Protein AF-0000000076581206 (afdb_homodimer)

Structure (mmCIF, N/CA/C/O backbone):
data_AF-0000000076581206-model_v1
#
loop_
_entity.id
_entity.type
_entity.pdbx_description
1 polymer 'Glycosyltransferase 61 catalytic domain-containing protein'
#
loop_
_atom_site.group_PDB
_atom_site.id
_atom_site.type_symbol
_atom_site.label_atom_id
_atom_site.label_alt_id
_atom_site.label_comp_id
_atom_site.label_asym_id
_atom_site.label_entity_id
_atom_site.label_seq_id
_atom_site.pdbx_PDB_ins_code
_atom_site.Cartn_x
_atom_site.Cartn_y
_atom_site.Cartn_z
_atom_site.occupancy
_atom_site.B_iso_or_equiv
_atom_site.auth_seq_id
_atom_site.auth_comp_id
_atom_site.auth_asym_id
_atom_site.auth_atom_id
_atom_site.pdbx_PDB_model_num
ATOM 1 N N . MET A 1 1 ? 14.555 -4.402 -65.938 1 24.5 1 MET A N 1
ATOM 2 C CA . MET A 1 1 ? 15.039 -3.348 -65.062 1 24.5 1 MET A CA 1
ATOM 3 C C . MET A 1 1 ? 14.453 -3.488 -63.625 1 24.5 1 MET A C 1
ATOM 5 O O . MET A 1 1 ? 13.258 -3.271 -63.438 1 24.5 1 MET A O 1
ATOM 9 N N . GLU A 1 2 ? 14.961 -4.395 -62.781 1 21.17 2 GLU A N 1
ATOM 10 C CA . GLU A 1 2 ? 14.555 -5.078 -61.562 1 21.17 2 GLU A CA 1
ATOM 11 C C . GLU A 1 2 ? 14.695 -4.164 -60.344 1 21.17 2 GLU A C 1
ATOM 13 O O . GLU A 1 2 ? 15.789 -3.682 -60.031 1 21.17 2 GLU A O 1
ATOM 18 N N . ALA A 1 3 ? 13.555 -3.438 -60.062 1 27.64 3 ALA A N 1
ATOM 19 C CA . ALA A 1 3 ? 13.398 -2.428 -59 1 27.64 3 ALA A CA 1
ATOM 20 C C . ALA A 1 3 ? 13.727 -3.002 -57.625 1 27.64 3 ALA A C 1
ATOM 22 O O . ALA A 1 3 ? 13.18 -4.039 -57.25 1 27.64 3 ALA A O 1
ATOM 23 N N . ALA A 1 4 ? 14.992 -2.705 -57.094 1 25.06 4 ALA A N 1
ATOM 24 C CA . ALA A 1 4 ? 15.609 -3.092 -55.812 1 25.06 4 ALA A CA 1
ATOM 25 C C . ALA A 1 4 ? 14.688 -2.77 -54.656 1 25.06 4 ALA A C 1
ATOM 27 O O . ALA A 1 4 ? 14.281 -1.621 -54.469 1 25.06 4 ALA A O 1
ATOM 28 N N . VAL A 1 5 ? 13.914 -3.715 -54.156 1 28.17 5 VAL A N 1
ATOM 29 C CA . VAL A 1 5 ? 12.969 -3.736 -53.062 1 28.17 5 VAL A CA 1
ATOM 30 C C . VAL A 1 5 ? 13.688 -3.334 -51.75 1 28.17 5 VAL A C 1
ATOM 32 O O . VAL A 1 5 ? 14.516 -4.09 -51.25 1 28.17 5 VAL A O 1
ATOM 35 N N . GLN A 1 6 ? 14.211 -2.047 -51.625 1 24 6 GLN A N 1
ATOM 36 C CA . GLN A 1 6 ? 14.953 -1.687 -50.406 1 24 6 GLN A CA 1
ATOM 37 C C . GLN A 1 6 ? 14.078 -1.841 -49.188 1 24 6 GLN A C 1
ATOM 39 O O . GLN A 1 6 ? 12.969 -1.304 -49.125 1 24 6 GLN A O 1
ATOM 44 N N . THR A 1 7 ? 14.273 -2.969 -48.406 1 23.14 7 THR A N 1
ATOM 45 C CA . THR A 1 7 ? 13.672 -3.422 -47.156 1 23.14 7 THR A CA 1
ATOM 46 C C . THR A 1 7 ? 13.797 -2.352 -46.094 1 23.14 7 THR A C 1
ATOM 48 O O . THR A 1 7 ? 14.891 -1.868 -45.812 1 23.14 7 THR A O 1
ATOM 51 N N . ALA A 1 8 ? 12.703 -1.593 -45.844 1 26.98 8 ALA A N 1
ATOM 52 C CA . ALA A 1 8 ? 12.547 -0.479 -44.906 1 26.98 8 ALA A CA 1
ATOM 53 C C . ALA A 1 8 ? 12.953 -0.885 -43.5 1 26.98 8 ALA A C 1
ATOM 55 O O . ALA A 1 8 ? 12.477 -1.896 -42.969 1 26.98 8 ALA A O 1
ATOM 56 N N . ALA A 1 9 ? 14.219 -0.476 -43 1 27.11 9 ALA A N 1
ATOM 57 C CA . ALA A 1 9 ? 14.844 -0.487 -41.688 1 27.11 9 ALA A CA 1
ATOM 58 C C . ALA A 1 9 ? 13.844 -0.112 -40.594 1 27.11 9 ALA A C 1
ATOM 60 O O . ALA A 1 9 ? 13.125 0.881 -40.719 1 27.11 9 ALA A O 1
ATOM 61 N N . GLY A 1 10 ? 13.312 -1.091 -39.875 1 26.23 10 GLY A N 1
ATOM 62 C CA . GLY A 1 10 ? 12.312 -1.027 -38.812 1 26.23 10 GLY A CA 1
ATOM 63 C C . GLY A 1 10 ? 12.586 0.072 -37.812 1 26.23 10 GLY A C 1
ATOM 64 O O . GLY A 1 10 ? 13.703 0.574 -37.719 1 26.23 10 GLY A O 1
ATOM 65 N N . PRO A 1 11 ? 11.555 0.882 -37.406 1 27.25 11 PRO A N 1
ATOM 66 C CA . PRO A 1 11 ? 11.641 2.152 -36.688 1 27.25 11 PRO A CA 1
ATOM 67 C C . PRO A 1 11 ? 12.508 2.057 -35.406 1 27.25 11 PRO A C 1
ATOM 69 O O . PRO A 1 11 ? 12.57 1 -34.781 1 27.25 11 PRO A O 1
ATOM 72 N N . ARG A 1 12 ? 13.664 2.779 -35.344 1 27.47 12 ARG A N 1
ATOM 73 C CA . ARG A 1 12 ? 14.578 3.172 -34.281 1 27.47 12 ARG A CA 1
ATOM 74 C C . ARG A 1 12 ? 13.812 3.523 -33 1 27.47 12 ARG A C 1
ATOM 76 O O . ARG A 1 12 ? 12.961 4.414 -33 1 27.47 12 ARG A O 1
ATOM 83 N N . HIS A 1 13 ? 13.555 2.553 -32.188 1 25.59 13 HIS A N 1
ATOM 84 C CA . HIS A 1 13 ? 13.125 2.801 -30.812 1 25.59 13 HIS A CA 1
ATOM 85 C C . HIS A 1 13 ? 13.938 3.92 -30.172 1 25.59 13 HIS A C 1
ATOM 87 O O . HIS A 1 13 ? 15.164 3.818 -30.062 1 25.59 13 HIS A O 1
ATOM 93 N N . ALA A 1 14 ? 13.625 5.156 -30.5 1 27.08 14 ALA A N 1
ATOM 94 C CA . ALA A 1 14 ? 14.289 6.34 -29.969 1 27.08 14 ALA A CA 1
ATOM 95 C C . ALA A 1 14 ? 14.453 6.23 -28.453 1 27.08 14 ALA A C 1
ATOM 97 O O . ALA A 1 14 ? 13.477 6.086 -27.719 1 27.08 14 ALA A O 1
ATOM 98 N N . VAL A 1 15 ? 15.57 5.781 -28.047 1 27.92 15 VAL A N 1
ATOM 99 C CA . VAL A 1 15 ? 16.125 5.871 -26.703 1 27.92 15 VAL A CA 1
ATOM 100 C C . VAL A 1 15 ? 16.047 7.312 -26.219 1 27.92 15 VAL A C 1
ATOM 102 O O . VAL A 1 15 ? 16.812 8.172 -26.672 1 27.92 15 VAL A O 1
ATOM 105 N N . LEU A 1 16 ? 14.852 7.852 -26.109 1 27.06 16 LEU A N 1
ATOM 106 C CA . LEU A 1 16 ? 14.852 9.188 -25.516 1 27.06 16 LEU A CA 1
ATOM 107 C C . LEU A 1 16 ? 15.586 9.188 -24.188 1 27.06 16 LEU A C 1
ATOM 109 O O . LEU A 1 16 ? 15.125 8.594 -23.219 1 27.06 16 LEU A O 1
ATOM 113 N N . HIS A 1 17 ? 16.875 9.352 -24.297 1 28.42 17 HIS A N 1
ATOM 114 C CA . HIS A 1 17 ? 17.812 9.594 -23.203 1 28.42 17 HIS A CA 1
ATOM 115 C C . HIS A 1 17 ? 17.453 10.867 -22.438 1 28.42 17 HIS A C 1
ATOM 117 O O . HIS A 1 17 ? 17.922 11.953 -22.781 1 28.42 17 HIS A O 1
ATOM 123 N N . MET A 1 18 ? 16.25 11.156 -22.188 1 28.58 18 MET A N 1
ATOM 124 C CA . MET A 1 18 ? 16.219 12.398 -21.406 1 28.58 18 MET A CA 1
ATOM 125 C C . MET A 1 18 ? 16.969 12.242 -20.094 1 28.58 18 MET A C 1
ATOM 127 O O . MET A 1 18 ? 16.656 11.359 -19.297 1 28.58 18 MET A O 1
ATOM 131 N N . ALA A 1 19 ? 18.219 12.789 -20.078 1 31.39 19 ALA A N 1
ATOM 132 C CA . ALA A 1 19 ? 19.156 12.852 -18.953 1 31.39 19 ALA A CA 1
ATOM 133 C C . ALA A 1 19 ? 18.516 13.516 -17.734 1 31.39 19 ALA A C 1
ATOM 135 O O . ALA A 1 19 ? 18.328 14.734 -17.719 1 31.39 19 ALA A O 1
ATOM 136 N N . THR A 1 20 ? 17.375 13.078 -17.234 1 36.19 20 THR A N 1
ATOM 137 C CA . THR A 1 20 ? 16.875 13.758 -16.047 1 36.19 20 THR A CA 1
ATOM 138 C C . THR A 1 20 ? 17.797 13.523 -14.852 1 36.19 20 THR A C 1
ATOM 140 O O . THR A 1 20 ? 18.281 12.406 -14.648 1 36.19 20 THR A O 1
ATOM 143 N N . LEU A 1 21 ? 18.484 14.625 -14.398 1 38.38 21 LEU A N 1
ATOM 144 C CA . LEU A 1 21 ? 19.438 14.789 -13.312 1 38.38 21 LEU A CA 1
ATOM 145 C C . LEU A 1 21 ? 18.891 14.211 -12.008 1 38.38 21 LEU A C 1
ATOM 147 O O . LEU A 1 21 ? 17.703 14.391 -11.703 1 38.38 21 LEU A O 1
ATOM 151 N N . PRO A 1 22 ? 19.656 13.25 -11.477 1 49.25 22 PRO A N 1
ATOM 152 C CA . PRO A 1 22 ? 19.312 12.773 -10.133 1 49.25 22 PRO A CA 1
ATOM 153 C C . PRO A 1 22 ? 19.141 13.914 -9.133 1 49.25 22 PRO A C 1
ATOM 155 O O . PRO A 1 22 ? 19.875 14.898 -9.18 1 49.25 22 PRO A O 1
ATOM 158 N N . PHE A 1 23 ? 18.016 14.359 -8.805 1 50 23 PHE A N 1
ATOM 159 C CA . PHE A 1 23 ? 17.859 15.383 -7.777 1 50 23 PHE A CA 1
ATOM 160 C C . PHE A 1 23 ? 17.703 14.75 -6.398 1 50 23 PHE A C 1
ATOM 162 O O . PHE A 1 23 ? 17.047 13.719 -6.254 1 50 23 PHE A O 1
ATOM 169 N N . GLU A 1 24 ? 18.641 15.078 -5.637 1 62.66 24 GLU A N 1
ATOM 170 C CA . GLU A 1 24 ? 18.516 14.766 -4.215 1 62.66 24 GLU A CA 1
ATOM 171 C C . GLU A 1 24 ? 17.922 15.945 -3.441 1 62.66 24 GLU A C 1
ATOM 173 O O . GLU A 1 24 ? 18.281 17.094 -3.695 1 62.66 24 GLU A O 1
ATOM 178 N N . LEU A 1 25 ? 16.891 15.688 -2.648 1 67.38 25 LEU A N 1
ATOM 179 C CA . LEU A 1 25 ? 16.375 16.719 -1.744 1 67.38 25 LEU A CA 1
ATOM 180 C C . LEU A 1 25 ? 17.516 17.344 -0.95 1 67.38 25 LEU A C 1
ATOM 182 O O . LEU A 1 25 ? 18.562 16.719 -0.744 1 67.38 25 LEU A O 1
ATOM 186 N N . PRO A 1 26 ? 17.25 18.672 -0.679 1 65.69 26 PRO A N 1
ATOM 187 C CA . PRO A 1 26 ? 18.266 19.312 0.15 1 65.69 26 PRO A CA 1
ATOM 188 C C . PRO A 1 26 ? 18.641 18.484 1.383 1 65.69 26 PRO A C 1
ATOM 190 O O . PRO A 1 26 ? 17.844 17.672 1.846 1 65.69 26 PRO A O 1
ATOM 193 N N . ALA A 1 27 ? 19.812 18.688 1.776 1 69.56 27 ALA A N 1
ATOM 194 C CA . ALA A 1 27 ? 20.375 17.938 2.893 1 69.56 27 ALA A CA 1
ATOM 195 C C . ALA A 1 27 ? 19.531 18.078 4.145 1 69.56 27 ALA A C 1
ATOM 197 O O . ALA A 1 27 ? 18.828 19.078 4.316 1 69.56 27 ALA A O 1
ATOM 198 N N . ALA A 1 28 ? 19.609 17.094 4.961 1 73.94 28 ALA A N 1
ATOM 199 C CA . ALA A 1 28 ? 18.922 17.109 6.254 1 73.94 28 ALA A CA 1
ATOM 200 C C . ALA A 1 28 ? 19.359 18.297 7.098 1 73.94 28 ALA A C 1
ATOM 202 O O . ALA A 1 28 ? 20.516 18.719 7.039 1 73.94 28 ALA A O 1
ATOM 203 N N . GLN A 1 29 ? 18.438 18.906 7.836 1 76.5 29 GLN A N 1
ATOM 204 C CA . GLN A 1 29 ? 18.656 20.078 8.672 1 76.5 29 GLN A CA 1
ATOM 205 C C . GLN A 1 29 ? 18.672 19.719 10.148 1 76.5 29 GLN A C 1
ATOM 207 O O . GLN A 1 29 ? 18.75 20.594 11.016 1 76.5 29 GLN A O 1
ATOM 212 N N . GLY A 1 30 ? 18.562 18.453 10.422 1 81.81 30 GLY A N 1
ATOM 213 C CA . GLY A 1 30 ? 18.578 18 11.805 1 81.81 30 GLY A CA 1
ATOM 214 C C . GLY A 1 30 ? 17.234 18.156 12.484 1 81.81 30 GLY A C 1
ATOM 215 O O . GLY A 1 30 ? 17.156 18.266 13.711 1 81.81 30 GLY A O 1
ATOM 216 N N . VAL A 1 31 ? 16.234 18.266 11.695 1 89.81 31 VAL A N 1
ATOM 217 C CA . VAL A 1 31 ? 14.891 18.391 12.242 1 89.81 31 VAL A CA 1
ATOM 218 C C . VAL A 1 31 ? 14.141 17.062 12.102 1 89.81 31 VAL A C 1
ATOM 220 O O . VAL A 1 31 ? 14.617 16.141 11.422 1 89.81 31 VAL A O 1
ATOM 223 N N . GLN A 1 32 ? 13.031 16.953 12.781 1 91.06 32 GLN A N 1
ATOM 224 C CA . GLN A 1 32 ? 12.305 15.703 12.891 1 91.06 32 GLN A CA 1
ATOM 225 C C . GLN A 1 32 ? 11.844 15.203 11.523 1 91.06 32 GLN A C 1
ATOM 227 O O . GLN A 1 32 ? 11.828 14 11.273 1 91.06 32 GLN A O 1
ATOM 232 N N . SER A 1 33 ? 11.469 16.141 10.641 1 93.81 33 SER A N 1
ATOM 233 C CA . SER A 1 33 ? 10.922 15.75 9.344 1 93.81 33 SER A CA 1
ATOM 234 C C . SER A 1 33 ? 11.969 15.031 8.492 1 93.81 33 SER A C 1
ATOM 236 O O . SER A 1 33 ? 11.625 14.336 7.535 1 93.81 33 SER A O 1
ATOM 238 N N . ASP A 1 34 ? 13.25 15.172 8.805 1 90.75 34 ASP A N 1
ATOM 239 C CA . ASP A 1 34 ? 14.328 14.562 8.031 1 90.75 34 ASP A CA 1
ATOM 240 C C . ASP A 1 34 ? 14.211 13.039 8.031 1 90.75 34 ASP A C 1
ATOM 242 O O . ASP A 1 34 ? 14.578 12.383 7.062 1 90.75 34 ASP A O 1
ATOM 246 N N . ALA A 1 35 ? 13.648 12.523 9.086 1 89.12 35 ALA A N 1
ATOM 247 C CA . ALA A 1 35 ? 13.516 11.07 9.203 1 89.12 35 ALA A CA 1
ATOM 248 C C . ALA A 1 35 ? 12.445 10.539 8.25 1 89.12 35 ALA A C 1
ATOM 250 O O . ALA A 1 35 ? 12.359 9.336 8.016 1 89.12 35 ALA A O 1
ATOM 251 N N . TRP A 1 36 ? 11.656 11.453 7.664 1 92.69 36 TRP A N 1
ATOM 252 C CA . TRP A 1 36 ? 10.5 11.047 6.879 1 92.69 36 TRP A CA 1
ATOM 253 C C . TRP A 1 36 ? 10.633 11.5 5.43 1 92.69 36 TRP A C 1
ATOM 255 O O . TRP A 1 36 ? 9.656 11.484 4.672 1 92.69 36 TRP A O 1
ATOM 265 N N . ARG A 1 37 ? 11.789 11.938 5.023 1 91.31 37 ARG A N 1
ATOM 266 C CA . ARG A 1 37 ? 12.008 12.445 3.674 1 91.31 37 ARG A CA 1
ATOM 267 C C . ARG A 1 37 ? 11.656 11.398 2.627 1 91.31 37 ARG A C 1
ATOM 269 O O . ARG A 1 37 ? 12.008 10.219 2.775 1 91.31 37 ARG A O 1
ATOM 276 N N . PRO A 1 38 ? 10.891 11.789 1.585 1 90.38 38 PRO A N 1
ATOM 277 C CA . PRO A 1 38 ? 10.617 10.844 0.5 1 90.38 38 PRO A CA 1
ATOM 278 C C . PRO A 1 38 ? 11.828 10.609 -0.401 1 90.38 38 PRO A C 1
ATOM 280 O O . PRO A 1 38 ? 12.734 11.445 -0.445 1 90.38 38 PRO A O 1
ATOM 283 N N . HIS A 1 39 ? 11.883 9.484 -1.023 1 85.19 39 HIS A N 1
ATOM 284 C CA . HIS A 1 39 ? 12.797 9.242 -2.131 1 85.19 39 HIS A CA 1
ATOM 285 C C . HIS A 1 39 ? 12.273 9.852 -3.426 1 85.19 39 HIS A C 1
ATOM 287 O O . HIS A 1 39 ? 11.117 9.625 -3.799 1 85.19 39 HIS A O 1
ATOM 293 N N . VAL A 1 40 ? 13.094 10.641 -4.055 1 88.06 40 VAL A N 1
ATOM 294 C CA . VAL A 1 40 ? 12.648 11.352 -5.25 1 88.06 40 VAL A CA 1
ATOM 295 C C . VAL A 1 40 ? 13.289 10.734 -6.488 1 88.06 40 VAL A C 1
ATOM 297 O O . VAL A 1 40 ? 14.516 10.648 -6.582 1 88.06 40 VAL A O 1
ATOM 300 N N . PHE A 1 41 ? 12.445 10.273 -7.402 1 85.38 41 PHE A N 1
ATOM 301 C CA . PHE A 1 41 ? 12.883 9.82 -8.719 1 85.38 41 PHE A CA 1
ATOM 302 C C . PHE A 1 41 ? 12.633 10.891 -9.773 1 85.38 41 PHE A C 1
ATOM 304 O O . PHE A 1 41 ? 11.5 11.336 -9.953 1 85.38 41 PHE A O 1
ATOM 311 N N . SER A 1 42 ? 13.664 11.305 -10.453 1 88.81 42 SER A N 1
ATOM 312 C CA . SER A 1 42 ? 13.516 12.336 -11.477 1 88.81 42 SER A CA 1
ATOM 313 C C . SER A 1 42 ? 13.922 11.82 -12.852 1 88.81 42 SER A C 1
ATOM 315 O O . SER A 1 42 ? 13.906 12.562 -13.828 1 88.81 42 SER A O 1
ATOM 317 N N . LYS A 1 43 ? 14.312 10.555 -12.906 1 86.19 43 LYS A N 1
ATOM 318 C CA . LYS A 1 43 ? 14.648 9.883 -14.156 1 86.19 43 LYS A CA 1
ATOM 319 C C . LYS A 1 43 ? 13.906 8.555 -14.281 1 86.19 43 LYS A C 1
ATOM 321 O O . LYS A 1 43 ? 13.75 7.828 -13.297 1 86.19 43 LYS A O 1
ATOM 326 N N . CYS A 1 44 ? 13.469 8.352 -15.539 1 83.62 44 CYS A N 1
ATOM 327 C CA . CYS A 1 44 ? 12.828 7.078 -15.812 1 83.62 44 CYS A CA 1
ATOM 328 C C . CYS A 1 44 ? 13.859 5.996 -16.109 1 83.62 44 CYS A C 1
ATOM 330 O O . CYS A 1 44 ? 14.711 6.16 -16.984 1 83.62 44 CYS A O 1
ATOM 332 N N . VAL A 1 45 ? 13.898 5.012 -15.32 1 73.81 45 VAL A N 1
ATOM 333 C CA . VAL A 1 45 ? 14.844 3.922 -15.539 1 73.81 45 VAL A CA 1
ATOM 334 C C . VAL A 1 45 ? 14.078 2.629 -15.82 1 73.81 45 VAL A C 1
ATOM 336 O O . VAL A 1 45 ? 12.867 2.549 -15.594 1 73.81 45 VAL A O 1
ATOM 339 N N . ALA A 1 46 ? 14.766 1.704 -16.406 1 66.5 46 ALA A N 1
ATOM 340 C CA . ALA A 1 46 ? 14.156 0.43 -16.781 1 66.5 46 ALA A CA 1
ATOM 341 C C . ALA A 1 46 ? 13.531 -0.25 -15.562 1 66.5 46 ALA A C 1
ATOM 343 O O . ALA A 1 46 ? 14.125 -0.266 -14.477 1 66.5 46 ALA A O 1
ATOM 344 N N . GLY A 1 47 ? 12.305 -0.705 -15.711 1 65.25 47 GLY A N 1
ATOM 345 C CA . GLY A 1 47 ? 11.625 -1.423 -14.648 1 65.25 47 GLY A CA 1
ATOM 346 C C . GLY A 1 47 ? 10.719 -0.537 -13.812 1 65.25 47 GLY A C 1
ATOM 347 O O . GLY A 1 47 ? 9.906 -1.032 -13.031 1 65.25 47 GLY A O 1
ATOM 348 N N . MET A 1 48 ? 10.93 0.759 -14.039 1 75.94 48 MET A N 1
ATOM 349 C CA . MET A 1 48 ? 10.086 1.686 -13.289 1 75.94 48 MET A CA 1
ATOM 350 C C . MET A 1 48 ? 8.656 1.668 -13.805 1 75.94 48 MET A C 1
ATOM 352 O O . MET A 1 48 ? 8.422 1.467 -15 1 75.94 48 MET A O 1
ATOM 356 N N . THR A 1 49 ? 7.809 1.83 -12.891 1 78.44 49 THR A N 1
ATOM 357 C CA . THR A 1 49 ? 6.391 1.883 -13.227 1 78.44 49 THR A CA 1
ATOM 358 C C . THR A 1 49 ? 6.125 2.975 -14.258 1 78.44 49 THR A C 1
ATOM 360 O O . THR A 1 49 ? 6.613 4.098 -14.125 1 78.44 49 THR A O 1
ATOM 363 N N . GLN A 1 50 ? 5.383 2.67 -15.258 1 78.38 50 GLN A N 1
ATOM 364 C CA . GLN A 1 50 ? 5.094 3.6 -16.344 1 78.38 50 GLN A CA 1
ATOM 365 C C . GLN A 1 50 ? 4.277 4.789 -15.844 1 78.38 50 GLN A C 1
ATOM 367 O O . GLN A 1 50 ? 4.316 5.867 -16.438 1 78.38 50 GLN A O 1
ATOM 372 N N . GLY A 1 51 ? 3.631 4.688 -14.75 1 85.38 51 GLY A N 1
ATOM 373 C CA . GLY A 1 51 ? 2.805 5.75 -14.203 1 85.38 51 GLY A CA 1
ATOM 374 C C . GLY A 1 51 ? 3.592 6.766 -13.391 1 85.38 51 GLY A C 1
ATOM 375 O O . GLY A 1 51 ? 3.066 7.816 -13.023 1 85.38 51 GLY A O 1
ATOM 376 N N . TYR A 1 52 ? 4.902 6.465 -13.203 1 90.81 52 TYR A N 1
ATOM 377 C CA . TYR A 1 52 ? 5.734 7.422 -12.484 1 90.81 52 TYR A CA 1
ATOM 378 C C . TYR A 1 52 ? 5.953 8.688 -13.305 1 90.81 52 TYR A C 1
ATOM 380 O O . TYR A 1 52 ? 6.117 8.617 -14.523 1 90.81 52 TYR A O 1
ATOM 388 N N . ALA A 1 53 ? 6.051 9.789 -12.664 1 93.56 53 ALA A N 1
ATOM 389 C CA . ALA A 1 53 ? 6.086 11.102 -13.305 1 93.56 53 ALA A CA 1
ATOM 390 C C . ALA A 1 53 ? 7.238 11.188 -14.305 1 93.56 53 ALA A C 1
ATOM 392 O O . ALA A 1 53 ? 7.066 11.695 -15.414 1 93.56 53 ALA A O 1
ATOM 393 N N . PRO A 1 54 ? 8.469 10.695 -13.961 1 92.19 54 PRO A N 1
ATOM 394 C CA . PRO A 1 54 ? 9.57 10.82 -14.922 1 92.19 54 PRO A CA 1
ATOM 395 C C . PRO A 1 54 ? 9.391 9.93 -16.156 1 92.19 54 PRO A C 1
ATOM 397 O O . PRO A 1 54 ? 10.086 10.109 -17.156 1 92.19 54 PRO A O 1
ATOM 400 N N . CYS A 1 55 ? 8.539 8.953 -16.047 1 89.88 55 CYS A N 1
ATOM 401 C CA . CYS A 1 55 ? 8.383 7.996 -17.141 1 89.88 55 CYS A CA 1
ATOM 402 C C . CYS A 1 55 ? 7.273 8.438 -18.094 1 89.88 55 CYS A C 1
ATOM 404 O O . CYS A 1 55 ? 7.016 7.773 -19.094 1 89.88 55 CYS A O 1
ATOM 406 N N . LEU A 1 56 ? 6.566 9.539 -17.75 1 91.5 56 LEU A N 1
ATOM 407 C CA . LEU A 1 56 ? 5.551 10.086 -18.641 1 91.5 56 LEU A CA 1
ATOM 408 C C . LEU A 1 56 ? 6.195 10.805 -19.812 1 91.5 56 LEU A C 1
ATOM 410 O O . LEU A 1 56 ? 7.207 11.492 -19.656 1 91.5 56 LEU A O 1
ATOM 414 N N . ASN A 1 57 ? 5.594 10.539 -21 1 88.06 57 ASN A N 1
ATOM 415 C CA . ASN A 1 57 ? 6.215 11.047 -22.219 1 88.06 57 ASN A CA 1
ATOM 416 C C . ASN A 1 57 ? 5.434 12.227 -22.797 1 88.06 57 ASN A C 1
ATOM 418 O O . ASN A 1 57 ? 4.742 12.078 -23.797 1 88.06 57 ASN A O 1
ATOM 422 N N . TYR A 1 58 ? 5.578 13.383 -22.156 1 92.62 58 TYR A N 1
ATOM 423 C CA . TYR A 1 58 ? 5.027 14.625 -22.672 1 92.62 58 TYR A CA 1
ATOM 424 C C . TYR A 1 58 ? 6.125 15.5 -23.266 1 92.62 58 TYR A C 1
ATOM 426 O O . TYR A 1 58 ? 7.203 15.641 -22.688 1 92.62 58 TYR A O 1
ATOM 434 N N . SER A 1 59 ? 5.871 16.078 -24.422 1 92.5 59 SER A N 1
ATOM 435 C CA . SER A 1 59 ? 6.887 16.844 -25.156 1 92.5 59 SER A CA 1
ATOM 436 C C . SER A 1 59 ? 7.289 18.094 -24.391 1 92.5 59 SER A C 1
ATOM 438 O O . SER A 1 59 ? 8.414 18.578 -24.531 1 92.5 59 SER A O 1
ATOM 440 N N . ASN A 1 60 ? 6.418 18.656 -23.578 1 95.81 60 ASN A N 1
ATOM 441 C CA . ASN A 1 60 ? 6.73 19.906 -22.906 1 95.81 60 ASN A CA 1
ATOM 442 C C . ASN A 1 60 ? 7 19.703 -21.422 1 95.81 60 ASN A C 1
ATOM 444 O O . ASN A 1 60 ? 6.949 20.641 -20.625 1 95.81 60 ASN A O 1
ATOM 448 N N . LEU A 1 61 ? 7.129 18.438 -21.031 1 95.81 61 LEU A N 1
ATOM 449 C CA . LEU A 1 61 ? 7.477 18.141 -19.641 1 95.81 61 LEU A CA 1
ATOM 450 C C . LEU A 1 61 ? 8.953 18.406 -19.391 1 95.81 61 LEU A C 1
ATOM 452 O O . LEU A 1 61 ? 9.812 17.641 -19.844 1 95.81 61 LEU A O 1
ATOM 456 N N . LEU A 1 62 ? 9.25 19.5 -18.672 1 94.69 62 LEU A N 1
ATOM 457 C CA . LEU A 1 62 ? 10.625 19.844 -18.344 1 94.69 62 LEU A CA 1
ATOM 458 C C . LEU A 1 62 ? 11.172 18.938 -17.25 1 94.69 62 LEU A C 1
ATOM 460 O O . LEU A 1 62 ? 12.359 18.594 -17.266 1 94.69 62 LEU A O 1
ATOM 464 N N . ARG A 1 63 ? 10.266 18.672 -16.297 1 93.75 63 ARG A N 1
ATOM 465 C CA . ARG A 1 63 ? 10.672 17.844 -15.164 1 93.75 63 ARG A CA 1
ATOM 466 C C . ARG A 1 63 ? 9.477 17.109 -14.57 1 93.75 63 ARG A C 1
ATOM 468 O O . ARG A 1 63 ? 8.422 17.703 -14.336 1 93.75 63 ARG A O 1
ATOM 475 N N . GLY A 1 64 ? 9.602 15.844 -14.477 1 95 64 GLY A N 1
ATOM 476 C CA . GLY A 1 64 ? 8.688 15 -13.727 1 95 64 GLY A CA 1
ATOM 477 C C . GLY A 1 64 ? 9.359 14.266 -12.578 1 95 64 GLY A C 1
ATOM 478 O O . GLY A 1 64 ? 10.375 13.602 -12.773 1 95 64 GLY A O 1
ATOM 479 N N . GLU A 1 65 ? 8.852 14.508 -11.312 1 93.88 65 GLU A N 1
ATOM 480 C CA . GLU A 1 65 ? 9.406 13.852 -10.133 1 93.88 65 GLU A CA 1
ATOM 481 C C . GLU A 1 65 ? 8.383 12.945 -9.469 1 93.88 65 GLU A C 1
ATOM 483 O O . GLU A 1 65 ? 7.23 13.344 -9.266 1 93.88 65 GLU A O 1
ATOM 488 N N . GLU A 1 66 ? 8.836 11.703 -9.281 1 92.44 66 GLU A N 1
ATOM 489 C CA . GLU A 1 66 ? 8.055 10.797 -8.438 1 92.44 66 GLU A CA 1
ATOM 490 C C . GLU A 1 66 ? 8.594 10.773 -7.008 1 92.44 66 GLU A C 1
ATOM 492 O O . GLU A 1 66 ? 9.773 10.492 -6.789 1 92.44 66 GLU A O 1
ATOM 497 N N . LEU A 1 67 ? 7.762 11.18 -6.074 1 91.88 67 LEU A N 1
ATOM 498 C CA . LEU A 1 67 ? 8.141 11.141 -4.668 1 91.88 67 LEU A CA 1
ATOM 499 C C . LEU A 1 67 ? 7.531 9.922 -3.977 1 91.88 67 LEU A C 1
ATOM 501 O O . LEU A 1 67 ? 6.305 9.797 -3.906 1 91.88 67 LEU A O 1
ATOM 505 N N . VAL A 1 68 ? 8.344 9.047 -3.51 1 89.88 68 VAL A N 1
ATOM 506 C CA . VAL A 1 68 ? 7.902 7.879 -2.758 1 89.88 68 VAL A CA 1
ATOM 507 C C . VAL A 1 68 ? 8.062 8.133 -1.261 1 89.88 68 VAL A C 1
ATOM 509 O O . VAL A 1 68 ? 9.18 8.164 -0.746 1 89.88 68 VAL A O 1
ATOM 512 N N . TYR A 1 69 ? 6.957 8.273 -0.608 1 91.88 69 TYR A N 1
ATOM 513 C CA . TYR A 1 69 ? 6.965 8.609 0.812 1 91.88 69 TYR A CA 1
ATOM 514 C C . TYR A 1 69 ? 7.086 7.348 1.663 1 91.88 69 TYR A C 1
ATOM 516 O O . TYR A 1 69 ? 6.457 6.328 1.369 1 91.88 69 TYR A O 1
ATOM 524 N N . PRO A 1 70 ? 7.934 7.41 2.693 1 91.75 70 PRO A N 1
ATOM 525 C CA . PRO A 1 70 ? 8.031 6.246 3.578 1 91.75 70 PRO A CA 1
ATOM 526 C C . PRO A 1 70 ? 6.703 5.895 4.238 1 91.75 70 PRO A C 1
ATOM 528 O O . PRO A 1 70 ? 5.934 6.789 4.602 1 91.75 70 PRO A O 1
ATOM 531 N N . ASP A 1 71 ? 6.461 4.582 4.406 1 92.5 71 ASP A N 1
ATOM 532 C CA . ASP A 1 71 ? 5.27 4.09 5.094 1 92.5 71 ASP A CA 1
ATOM 533 C C . ASP A 1 71 ? 5.328 4.406 6.586 1 92.5 71 ASP A C 1
ATOM 535 O O . ASP A 1 71 ? 6.414 4.469 7.172 1 92.5 71 ASP A O 1
ATOM 539 N N . PHE A 1 72 ? 4.191 4.621 7.172 1 94.31 72 PHE A N 1
ATOM 540 C CA . PHE A 1 72 ? 4.141 4.898 8.602 1 94.31 72 PHE A CA 1
ATOM 541 C C . PHE A 1 72 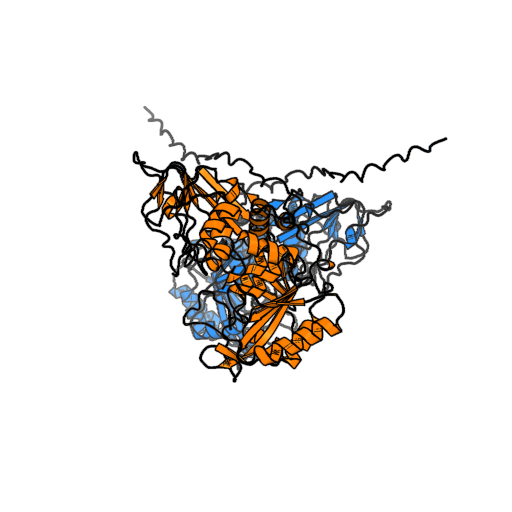? 2.832 4.398 9.203 1 94.31 72 PHE A C 1
ATOM 543 O O . PHE A 1 72 ? 1.928 3.982 8.477 1 94.31 72 PHE A O 1
ATOM 550 N N . ARG A 1 73 ? 2.811 4.312 10.43 1 94.88 73 ARG A N 1
ATOM 551 C CA . ARG A 1 73 ? 1.587 4.027 11.172 1 94.88 73 ARG A CA 1
ATOM 552 C C . ARG A 1 73 ? 1.409 5 12.328 1 94.88 73 ARG A C 1
ATOM 554 O O . ARG A 1 73 ? 2.391 5.5 12.891 1 94.88 73 ARG A O 1
ATOM 561 N N . ILE A 1 74 ? 0.227 5.316 12.609 1 95.75 74 ILE A N 1
ATOM 562 C CA . ILE A 1 74 ? -0.073 6.145 13.773 1 95.75 74 ILE A CA 1
ATOM 563 C C . ILE A 1 74 ? -0.929 5.355 14.758 1 95.75 74 ILE A C 1
ATOM 565 O O . ILE A 1 74 ? -1.746 4.523 14.359 1 95.75 74 ILE A O 1
ATOM 569 N N . ARG A 1 75 ? -0.714 5.598 16 1 96.44 75 ARG A N 1
ATOM 570 C CA . ARG A 1 75 ? -1.472 4.922 17.047 1 96.44 75 ARG A CA 1
ATOM 571 C C . ARG A 1 75 ? -2.916 5.414 17.078 1 96.44 75 ARG A C 1
ATOM 573 O O . ARG A 1 75 ? -3.174 6.609 16.938 1 96.44 75 ARG A O 1
ATOM 580 N N . MET A 1 76 ? -3.797 4.441 17.266 1 94.62 76 MET A N 1
ATOM 581 C CA . MET A 1 76 ? -5.191 4.812 17.5 1 94.62 76 MET A CA 1
ATOM 582 C C . MET A 1 76 ? -5.324 5.684 18.734 1 94.62 76 MET A C 1
ATOM 584 O O . MET A 1 76 ? -4.516 5.582 19.656 1 94.62 76 MET A O 1
ATOM 588 N N . PRO A 1 77 ? -6.27 6.543 18.781 1 95.56 77 PRO A N 1
ATOM 589 C CA . PRO A 1 77 ? -6.414 7.477 19.891 1 95.56 77 PRO A CA 1
ATOM 590 C C . PRO A 1 77 ? -6.453 6.77 21.25 1 95.56 77 PRO A C 1
ATOM 592 O O . PRO A 1 77 ? -6.941 5.641 21.344 1 95.56 77 PRO A O 1
ATOM 595 N N . LEU A 1 78 ? -5.941 7.414 22.234 1 96.56 78 LEU A N 1
ATOM 596 C CA . LEU A 1 78 ? -6.043 6.965 23.625 1 96.56 78 LEU A CA 1
ATOM 597 C C . LEU A 1 78 ? -7.367 7.398 24.234 1 96.56 78 LEU A C 1
ATOM 599 O O . LEU A 1 78 ? -7.965 8.383 23.797 1 96.56 78 LEU A O 1
ATOM 603 N N . ALA A 1 79 ? -7.812 6.645 25.234 1 96.19 79 ALA A N 1
ATOM 604 C CA . ALA A 1 79 ? -9.109 6.934 25.844 1 96.19 79 ALA A CA 1
ATOM 605 C C . ALA A 1 79 ? -9.047 6.777 27.359 1 96.19 79 ALA A C 1
ATOM 607 O O . ALA A 1 79 ? -8.164 6.098 27.875 1 96.19 79 ALA A O 1
ATOM 608 N N . VAL A 1 80 ? -9.969 7.48 27.984 1 95.5 80 VAL A N 1
ATOM 609 C CA . VAL A 1 80 ? -10.023 7.457 29.453 1 95.5 80 VAL A CA 1
ATOM 610 C C . VAL A 1 80 ? -10.461 6.074 29.922 1 95.5 80 VAL A C 1
ATOM 612 O O . VAL A 1 80 ? -10.023 5.602 30.969 1 95.5 80 VAL A O 1
ATOM 615 N N . ASN A 1 81 ? -11.328 5.422 29.172 1 95.12 81 ASN A N 1
ATOM 616 C CA . ASN A 1 81 ? -11.797 4.078 29.484 1 95.12 81 ASN A CA 1
ATOM 617 C C . ASN A 1 81 ? -12.297 3.35 28.234 1 95.12 81 ASN A C 1
ATOM 619 O O . ASN A 1 81 ? -12.305 3.916 27.141 1 95.12 81 ASN A O 1
ATOM 623 N N . ALA A 1 82 ? -12.711 2.123 28.422 1 94.44 82 ALA A N 1
ATOM 624 C CA . ALA A 1 82 ? -13.078 1.252 27.312 1 94.44 82 ALA A CA 1
ATOM 625 C C . ALA A 1 82 ? -14.367 1.73 26.641 1 94.44 82 ALA A C 1
ATOM 627 O O . ALA A 1 82 ? -14.508 1.621 25.406 1 94.44 82 ALA A O 1
ATOM 628 N N . GLU A 1 83 ? -15.25 2.207 27.375 1 93.5 83 GLU A N 1
ATOM 629 C CA . GLU A 1 83 ? -16.531 2.656 26.828 1 93.5 83 GLU A CA 1
ATOM 630 C C . GLU A 1 83 ? -16.328 3.807 25.844 1 93.5 83 GLU A C 1
ATOM 632 O O . GLU A 1 83 ? -16.891 3.801 24.75 1 93.5 83 GLU A O 1
ATOM 637 N N . HIS A 1 84 ? -15.57 4.84 26.203 1 93.12 84 HIS A N 1
ATOM 638 C CA . HIS A 1 84 ? -15.266 5.961 25.312 1 93.12 84 HIS A CA 1
ATOM 639 C C . HIS A 1 84 ? -14.57 5.48 24.047 1 93.12 84 HIS A C 1
ATOM 641 O O . HIS A 1 84 ? -14.914 5.918 22.938 1 93.12 84 HIS A O 1
ATOM 647 N N . ASN A 1 85 ? -13.688 4.574 24.25 1 93.44 85 ASN A N 1
ATOM 648 C CA . ASN A 1 85 ? -12.93 4.047 23.125 1 93.44 85 ASN A CA 1
ATOM 649 C C . ASN A 1 85 ? -13.828 3.309 22.141 1 93.44 85 ASN A C 1
ATOM 651 O O . ASN A 1 85 ? -13.781 3.566 20.938 1 93.44 85 ASN A O 1
ATOM 655 N N . THR A 1 86 ? -14.633 2.447 22.625 1 92.69 86 THR A N 1
ATOM 656 C CA . THR A 1 86 ? -15.516 1.644 21.797 1 92.69 86 THR A CA 1
ATOM 657 C C . THR A 1 86 ? -16.484 2.533 21.031 1 92.69 86 THR A C 1
ATOM 659 O O . THR A 1 86 ? -16.703 2.338 19.828 1 92.69 86 THR A O 1
ATOM 662 N N . THR A 1 87 ? -17.031 3.498 21.672 1 92.12 87 THR A N 1
ATOM 663 C CA . THR A 1 87 ? -17.984 4.402 21.062 1 92.12 87 THR A CA 1
ATOM 664 C C . THR A 1 87 ? -17.344 5.176 19.906 1 92.12 87 THR A C 1
ATOM 666 O O . THR A 1 87 ? -17.859 5.188 18.797 1 92.12 87 THR A O 1
ATOM 669 N N . LEU A 1 88 ? -16.234 5.711 20.203 1 91.5 88 LEU A N 1
ATOM 670 C CA . LEU A 1 88 ? -15.625 6.594 19.219 1 91.5 88 LEU A CA 1
ATOM 671 C C . LEU A 1 88 ? -15 5.793 18.078 1 91.5 88 LEU A C 1
ATOM 673 O O . LEU A 1 88 ? -14.961 6.25 16.938 1 91.5 88 LEU A O 1
ATOM 677 N N . TYR A 1 89 ? -14.57 4.559 18.344 1 90.31 89 TYR A N 1
ATOM 678 C CA . TYR A 1 89 ? -14.008 3.688 17.328 1 90.31 89 TYR A CA 1
ATOM 679 C C . TYR A 1 89 ? -15.055 3.355 16.266 1 90.31 89 TYR A C 1
ATOM 681 O O . TYR A 1 89 ? -14.719 3.156 15.094 1 90.31 89 TYR A O 1
ATOM 689 N N . SER A 1 90 ? -16.25 3.352 16.688 1 90.12 90 SER A N 1
ATOM 690 C CA . SER A 1 90 ? -17.328 3.014 15.758 1 90.12 90 SER A CA 1
ATOM 691 C C . SER A 1 90 ? -17.516 4.109 14.719 1 90.12 90 SER A C 1
ATOM 693 O O . SER A 1 90 ? -18.156 3.885 13.688 1 90.12 90 SER A O 1
ATOM 695 N N . PHE A 1 91 ? -16.984 5.293 14.969 1 90.5 91 PHE A N 1
ATOM 696 C CA . PHE A 1 91 ? -17.172 6.418 14.062 1 90.5 91 PHE A CA 1
ATOM 697 C C . PHE A 1 91 ? -15.977 6.578 13.133 1 90.5 91 PHE A C 1
ATOM 699 O O . PHE A 1 91 ? -16 7.402 12.219 1 90.5 91 PHE A O 1
ATOM 706 N N . ILE A 1 92 ? -14.961 5.77 13.375 1 85.44 92 ILE A N 1
ATOM 707 C CA . ILE A 1 92 ? -13.773 5.879 12.523 1 85.44 92 ILE A CA 1
ATOM 708 C C . ILE A 1 92 ? -14.094 5.367 11.125 1 85.44 92 ILE A C 1
ATOM 710 O O . ILE A 1 92 ? -14.656 4.277 10.969 1 85.44 92 ILE A O 1
ATOM 714 N N . LYS A 1 93 ? -13.898 6.125 10.102 1 74 93 LYS A N 1
ATOM 715 C CA . LYS A 1 93 ? -14.008 5.762 8.695 1 74 93 LYS A CA 1
ATOM 716 C C . LYS A 1 93 ? -12.633 5.492 8.094 1 74 93 LYS A C 1
ATOM 718 O O . LYS A 1 93 ? -11.969 6.41 7.605 1 74 93 LYS A O 1
ATOM 723 N N . PRO A 1 94 ? -12.227 4.219 8.18 1 67.69 94 PRO A N 1
ATOM 724 C CA . PRO A 1 94 ? -10.82 4.039 7.832 1 67.69 94 PRO A CA 1
ATOM 725 C C . PRO A 1 94 ? -10.578 4.023 6.324 1 67.69 94 PRO A C 1
ATOM 727 O O . PRO A 1 94 ? -11.312 3.357 5.586 1 67.69 94 PRO A O 1
ATOM 730 N N . ARG A 1 95 ? -9.766 4.938 5.812 1 72.69 95 ARG A N 1
ATOM 731 C CA . ARG A 1 95 ? -9.18 4.879 4.477 1 72.69 95 ARG A CA 1
ATOM 732 C C . ARG A 1 95 ? -7.805 4.227 4.512 1 72.69 95 ARG A C 1
ATOM 734 O O . ARG A 1 95 ? -7.113 4.172 3.494 1 72.69 95 ARG A O 1
ATOM 741 N N . PHE A 1 96 ? -7.465 3.869 5.707 1 80.19 96 PHE A N 1
ATOM 742 C CA . PHE A 1 96 ? -6.211 3.193 6.012 1 80.19 96 PHE A CA 1
ATOM 743 C C . PHE A 1 96 ? -6.469 1.833 6.648 1 80.19 96 PHE A C 1
ATOM 745 O O . PHE A 1 96 ? -7.609 1.503 6.98 1 80.19 96 PHE A O 1
ATOM 752 N N . ARG A 1 97 ? -5.48 1.061 6.637 1 83.5 97 ARG A N 1
ATOM 753 C CA . ARG A 1 97 ? -5.613 -0.237 7.293 1 83.5 97 ARG A CA 1
ATOM 754 C C . ARG A 1 97 ? -5.496 -0.102 8.805 1 83.5 97 ARG A C 1
ATOM 756 O O . ARG A 1 97 ? -4.594 0.571 9.305 1 83.5 97 ARG A O 1
ATOM 763 N N . VAL A 1 98 ? -6.488 -0.627 9.461 1 87.81 98 VAL A N 1
ATOM 764 C CA . VAL A 1 98 ? -6.445 -0.638 10.922 1 87.81 98 VAL A CA 1
ATOM 765 C C . VAL A 1 98 ? -6.16 -2.053 11.422 1 87.81 98 VAL A C 1
ATOM 767 O O . VAL A 1 98 ? -6.84 -3.004 11.023 1 87.81 98 VAL A O 1
ATOM 770 N N . GLN A 1 99 ? -5.215 -2.182 12.148 1 86.62 99 GLN A N 1
ATOM 771 C CA . GLN A 1 99 ? -4.871 -3.443 12.797 1 86.62 99 GLN A CA 1
ATOM 772 C C . GLN A 1 99 ? -4.32 -3.213 14.203 1 86.62 99 GLN A C 1
ATOM 774 O O . GLN A 1 99 ? -3.346 -2.482 14.375 1 86.62 99 GLN A O 1
ATOM 779 N N . GLY A 1 100 ? -5.004 -3.826 15.164 1 88.81 100 GLY A N 1
ATOM 780 C CA . GLY A 1 100 ? -4.617 -3.578 16.547 1 88.81 100 GLY A CA 1
ATOM 781 C C . GLY A 1 100 ? -4.793 -2.131 16.969 1 88.81 100 GLY A C 1
ATOM 782 O O . GLY A 1 100 ? -5.863 -1.551 16.781 1 88.81 100 GLY A O 1
ATOM 783 N N . GLU A 1 101 ? -3.666 -1.562 17.484 1 93.31 101 GLU A N 1
ATOM 784 C CA . GLU A 1 101 ? -3.713 -0.196 18 1 93.31 101 GLU A CA 1
ATOM 785 C C . GLU A 1 101 ? -3.168 0.795 16.969 1 93.31 101 GLU A C 1
ATOM 787 O O . GLU A 1 101 ? -2.842 1.934 17.312 1 93.31 101 GLU A O 1
ATOM 792 N N . TRP A 1 102 ? -3.109 0.297 15.695 1 94.31 102 TRP A N 1
ATOM 793 C CA . TRP A 1 102 ? -2.414 1.146 14.734 1 94.31 102 TRP A CA 1
ATOM 794 C C . TRP A 1 102 ? -3.254 1.345 13.477 1 94.31 102 TRP A C 1
ATOM 796 O O . TRP A 1 102 ? -3.939 0.424 13.031 1 94.31 102 TRP A O 1
ATOM 806 N N . GLY A 1 103 ? -3.287 2.512 12.977 1 92.62 103 GLY A N 1
ATOM 807 C CA . GLY A 1 103 ? -3.65 2.793 11.594 1 92.62 103 GLY A CA 1
ATOM 808 C C . GLY A 1 103 ? -2.455 2.865 10.664 1 92.62 103 GLY A C 1
ATOM 809 O O . GLY A 1 103 ? -1.507 3.611 10.922 1 92.62 103 GLY A O 1
ATOM 810 N N . TYR A 1 104 ? -2.416 2.094 9.547 1 91.94 104 TYR A N 1
ATOM 811 C CA . TYR A 1 104 ? -1.283 1.979 8.641 1 91.94 104 TYR A CA 1
ATOM 812 C C . TYR A 1 104 ? -1.507 2.812 7.383 1 91.94 104 TYR A C 1
ATOM 814 O O . TYR A 1 104 ? -2.516 2.65 6.695 1 91.94 104 TYR A O 1
ATOM 822 N N . TYR A 1 105 ? -0.677 3.729 7.137 1 92.06 105 TYR A N 1
ATOM 823 C CA . TYR A 1 105 ? -0.656 4.559 5.938 1 92.06 105 TYR A CA 1
ATOM 824 C C . TYR A 1 105 ? 0.469 4.137 5 1 92.06 105 TYR A C 1
ATOM 826 O O . TYR A 1 105 ? 1.645 4.379 5.281 1 92.06 105 TYR A O 1
ATOM 834 N N . LEU A 1 106 ? 0.079 3.5 3.855 1 90.5 106 LEU A N 1
ATOM 835 C CA . LEU A 1 106 ? 1.048 2.76 3.053 1 90.5 106 LEU A CA 1
ATOM 836 C C . LEU A 1 106 ? 1.016 3.221 1.6 1 90.5 106 LEU A C 1
ATOM 838 O O . LEU A 1 106 ? 0.003 3.748 1.134 1 90.5 106 LEU A O 1
ATOM 842 N N . ASN A 1 107 ? 2.17 3.037 0.947 1 90.31 107 ASN A N 1
ATOM 843 C CA . ASN A 1 107 ? 2.266 3.123 -0.506 1 90.31 107 ASN A CA 1
ATOM 844 C C . ASN A 1 107 ? 1.844 4.496 -1.016 1 90.31 107 ASN A C 1
ATOM 846 O O . ASN A 1 107 ? 1.161 4.602 -2.037 1 90.31 107 ASN A O 1
ATOM 850 N N . GLN A 1 108 ? 2.285 5.559 -0.286 1 91.25 108 GLN A N 1
ATOM 851 C CA . GLN A 1 108 ? 1.915 6.902 -0.712 1 91.25 108 GLN A CA 1
ATOM 852 C C . GLN A 1 108 ? 2.965 7.492 -1.649 1 91.25 108 GLN A C 1
ATOM 854 O O . GLN A 1 108 ? 4.16 7.461 -1.349 1 91.25 108 GLN A O 1
ATOM 859 N N . HIS A 1 109 ? 2.51 8 -2.721 1 91.75 109 HIS A N 1
ATOM 860 C CA . HIS A 1 109 ? 3.359 8.664 -3.705 1 91.75 109 HIS A CA 1
ATOM 861 C C . HIS A 1 109 ? 2.887 10.086 -3.971 1 91.75 109 HIS A C 1
ATOM 863 O O . HIS A 1 109 ? 1.689 10.375 -3.906 1 91.75 109 HIS A O 1
ATOM 869 N N . GLY A 1 110 ? 3.783 10.922 -4.137 1 93.5 110 GLY A N 1
ATOM 870 C CA . GLY A 1 110 ? 3.533 12.242 -4.695 1 93.5 110 GLY A CA 1
ATOM 871 C C . GLY A 1 110 ? 4.203 12.461 -6.039 1 93.5 110 GLY A C 1
ATOM 872 O O . GLY A 1 110 ? 5.094 11.695 -6.426 1 93.5 110 GLY A O 1
ATOM 873 N N . ARG A 1 111 ? 3.713 13.469 -6.812 1 94.75 111 ARG A N 1
ATOM 874 C CA . ARG A 1 111 ? 4.332 13.82 -8.086 1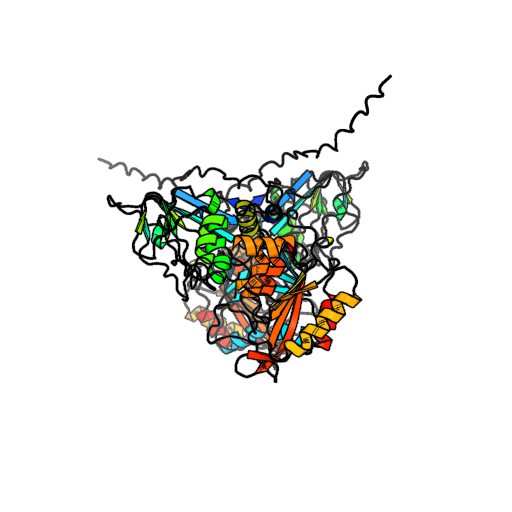 94.75 111 ARG A CA 1
ATOM 875 C C . ARG A 1 111 ? 4.461 15.336 -8.227 1 94.75 111 ARG A C 1
ATOM 877 O O . ARG A 1 111 ? 3.559 16.078 -7.84 1 94.75 111 ARG A O 1
ATOM 884 N N . ASN A 1 112 ? 5.555 15.727 -8.672 1 96.38 112 ASN A N 1
ATOM 885 C CA . ASN A 1 112 ? 5.766 17.094 -9.148 1 96.38 112 ASN A CA 1
ATOM 886 C C . ASN A 1 112 ? 5.969 17.125 -10.664 1 96.38 112 ASN A C 1
ATOM 888 O O . ASN A 1 112 ? 6.672 16.281 -11.219 1 96.38 112 ASN A O 1
ATOM 892 N N . PHE A 1 113 ? 5.32 18.078 -11.258 1 96.62 113 PHE A N 1
ATOM 893 C CA . PHE A 1 113 ? 5.508 18.312 -12.688 1 96.62 113 PHE A CA 1
ATOM 894 C C . PHE A 1 113 ? 5.93 19.75 -12.945 1 96.62 113 PHE A C 1
ATOM 896 O O . PHE A 1 113 ? 5.422 20.672 -12.312 1 96.62 113 PHE A O 1
ATOM 903 N N . VAL A 1 114 ? 6.852 19.922 -13.828 1 97.25 114 VAL A N 1
ATOM 904 C CA . VAL A 1 114 ? 7.18 21.219 -14.398 1 97.25 114 VAL A CA 1
ATOM 905 C C . VAL A 1 114 ? 6.957 21.188 -15.914 1 97.25 114 VAL A C 1
ATOM 907 O O . VAL A 1 114 ? 7.664 20.484 -16.641 1 97.25 114 VAL A O 1
ATOM 910 N N . PHE A 1 115 ? 5.98 21.906 -16.375 1 97.31 115 PHE A N 1
ATOM 911 C CA . PHE A 1 115 ? 5.633 21.953 -17.797 1 97.31 115 PHE A CA 1
ATOM 912 C C . PHE A 1 115 ? 6.129 23.234 -18.438 1 97.31 115 PHE A C 1
ATOM 914 O O . PHE A 1 115 ? 6.066 24.312 -17.812 1 97.31 115 PHE A O 1
ATOM 921 N N . ALA A 1 116 ? 6.582 23.125 -19.672 1 97.19 116 ALA A N 1
ATOM 922 C CA . ALA A 1 116 ? 6.977 24.297 -20.438 1 97.19 116 ALA A CA 1
ATOM 923 C C . ALA A 1 116 ? 5.809 24.828 -21.281 1 97.19 116 ALA A C 1
ATOM 925 O O . ALA A 1 116 ? 5.062 24.047 -21.875 1 97.19 116 ALA A O 1
ATOM 926 N N . ASN A 1 117 ? 5.652 26.078 -21.266 1 97.31 117 ASN A N 1
ATOM 927 C CA . ASN A 1 117 ? 4.777 26.781 -22.188 1 97.31 117 ASN A CA 1
ATOM 928 C C . ASN A 1 117 ? 3.369 26.203 -22.203 1 97.31 117 ASN A C 1
ATOM 930 O O . ASN A 1 117 ? 2.891 25.734 -23.234 1 97.31 117 ASN A O 1
ATOM 934 N N . THR A 1 118 ? 2.703 26.281 -21.125 1 97 118 THR A N 1
ATOM 935 C CA . THR A 1 118 ? 1.343 25.781 -20.984 1 97 118 THR A CA 1
ATOM 936 C C . THR A 1 118 ? 0.456 26.797 -20.266 1 97 118 THR A C 1
ATOM 938 O O . THR A 1 118 ? 0.871 27.922 -20.031 1 97 118 THR A O 1
ATOM 941 N N . SER A 1 119 ? -0.825 26.422 -20.109 1 95.94 119 SER A N 1
ATOM 942 C CA . SER A 1 119 ? -1.765 27.359 -19.516 1 95.94 119 SER A CA 1
ATOM 943 C C . SER A 1 119 ? -2.697 26.672 -18.531 1 95.94 119 SER A C 1
ATOM 945 O O . SER A 1 119 ? -3.084 25.516 -18.734 1 95.94 119 SER A O 1
ATOM 947 N N . TYR A 1 120 ? -2.912 27.375 -17.453 1 95.62 120 TYR A N 1
ATOM 948 C CA . TYR A 1 120 ? -4.051 27.031 -16.609 1 95.62 120 TYR A CA 1
ATOM 949 C C . TYR A 1 120 ? -5.344 27.609 -17.172 1 95.62 120 TYR A C 1
ATOM 951 O O . TYR A 1 120 ? -5.449 28.828 -17.375 1 95.62 120 TYR A O 1
ATOM 959 N N . GLU A 1 121 ? -6.34 26.75 -17.469 1 93 121 GLU A N 1
ATOM 960 C CA . GLU A 1 121 ? -7.605 27.156 -18.062 1 93 121 GLU A CA 1
ATOM 961 C C . GLU A 1 121 ? -8.781 26.844 -17.141 1 93 121 GLU A C 1
ATOM 963 O O . GLU A 1 121 ? -9.758 26.219 -17.578 1 93 121 GLU A O 1
ATOM 968 N N . ASN A 1 122 ? -8.656 27.156 -15.898 1 92 122 ASN A N 1
ATOM 969 C CA . ASN A 1 122 ? -9.688 26.984 -14.883 1 92 122 ASN A CA 1
ATOM 970 C C . ASN A 1 122 ? -9.992 25.5 -14.633 1 92 122 ASN A C 1
ATOM 972 O O . ASN A 1 122 ? -11.156 25.125 -14.445 1 92 122 ASN A O 1
ATOM 976 N N . ASN A 1 123 ? -8.953 24.781 -14.836 1 89.06 123 ASN A N 1
ATOM 977 C CA . ASN A 1 123 ? -8.945 23.359 -14.484 1 89.06 123 ASN A CA 1
ATOM 978 C C . ASN A 1 123 ? -7.598 22.938 -13.914 1 89.06 123 ASN A C 1
ATOM 980 O O . ASN A 1 123 ? -6.566 23.062 -14.57 1 89.06 123 ASN A O 1
ATOM 984 N N . PRO A 1 124 ? -7.711 22.453 -12.75 1 91.06 124 PRO A N 1
ATOM 985 C CA . PRO A 1 124 ? -8.82 22.156 -11.836 1 91.06 124 PRO A CA 1
ATOM 986 C C . PRO A 1 124 ? -9.453 23.422 -11.25 1 91.06 124 PRO A C 1
ATOM 988 O O . PRO A 1 124 ? -8.781 24.438 -11.102 1 91.06 124 PRO A O 1
ATOM 991 N N . VAL A 1 125 ? -10.703 23.266 -10.922 1 89.31 125 VAL A N 1
ATOM 992 C CA . VAL A 1 125 ? -11.414 24.328 -10.203 1 89.31 125 VAL A CA 1
ATOM 993 C C . VAL A 1 125 ? -11.258 24.109 -8.695 1 89.31 125 VAL A C 1
ATOM 995 O O . VAL A 1 125 ? -11.453 23 -8.195 1 89.31 125 VAL A O 1
ATOM 998 N N . PRO A 1 126 ? -10.859 25.156 -7.965 1 90.62 126 PRO A N 1
ATOM 999 C CA . PRO A 1 126 ? -10.648 24.984 -6.523 1 90.62 126 PRO A CA 1
ATOM 1000 C C . PRO A 1 126 ? -11.961 24.922 -5.742 1 90.62 126 PRO A C 1
ATOM 1002 O O . PRO A 1 126 ? -12.203 25.781 -4.883 1 90.62 126 PRO A O 1
ATOM 1005 N N . ARG A 1 127 ? -12.75 24.031 -5.992 1 89.75 127 ARG A N 1
ATOM 1006 C CA . ARG A 1 127 ? -14.008 23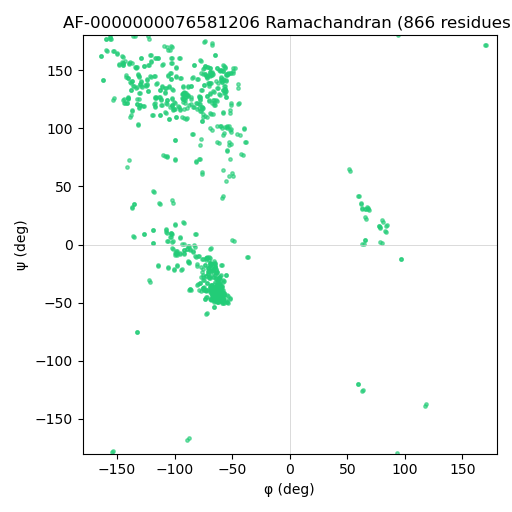.734 -5.305 1 89.75 127 ARG A CA 1
ATOM 1007 C C . ARG A 1 127 ? -14.18 22.234 -5.086 1 89.75 127 ARG A C 1
ATOM 1009 O O . ARG A 1 127 ? -13.562 21.438 -5.781 1 89.75 127 ARG A O 1
ATOM 1016 N N . TRP A 1 128 ? -14.961 22 -4.121 1 89.25 128 TRP A N 1
ATOM 1017 C CA . TRP A 1 128 ? -15.211 20.594 -3.83 1 89.25 128 TRP A CA 1
ATOM 1018 C C . TRP A 1 128 ? -15.938 19.922 -4.988 1 89.25 128 TRP A C 1
ATOM 1020 O O . TRP A 1 128 ? -16.969 20.406 -5.445 1 89.25 128 TRP A O 1
ATOM 1030 N N . SER A 1 129 ? -15.297 18.938 -5.5 1 83.62 129 SER A N 1
ATOM 1031 C CA . SER A 1 129 ? -15.844 18.156 -6.605 1 83.62 129 SER A CA 1
ATOM 1032 C C . SER A 1 129 ? -15.234 16.75 -6.641 1 83.62 129 SER A C 1
ATOM 1034 O O . SER A 1 129 ? -14.445 16.391 -5.766 1 83.62 129 SER A O 1
ATOM 1036 N N . SER A 1 130 ? -15.719 15.945 -7.574 1 76.69 130 SER A N 1
ATOM 1037 C CA . SER A 1 130 ? -15.195 14.586 -7.707 1 76.69 130 SER A CA 1
ATOM 1038 C C . SER A 1 130 ? -13.742 14.602 -8.164 1 76.69 130 SER A C 1
ATOM 1040 O O . SER A 1 130 ? -13.016 13.625 -7.969 1 76.69 130 SER A O 1
ATOM 1042 N N . SER A 1 131 ? -13.398 15.68 -8.805 1 77.94 131 SER A N 1
ATOM 1043 C CA . SER A 1 131 ? -12.008 15.859 -9.211 1 77.94 131 SER A CA 1
ATOM 1044 C C . SER A 1 131 ? -11.492 17.25 -8.828 1 77.94 131 SER A C 1
ATOM 1046 O O . SER A 1 131 ? -12.023 18.25 -9.297 1 77.94 131 SER A O 1
ATOM 1048 N N . CYS A 1 132 ? -10.719 17.281 -7.812 1 87.38 132 CYS A N 1
ATOM 1049 C CA . CYS A 1 132 ? -10.148 18.547 -7.371 1 87.38 132 CYS A CA 1
ATOM 1050 C C . CYS A 1 132 ? -8.742 18.359 -6.828 1 87.38 132 CYS A C 1
ATOM 1052 O O . CYS A 1 132 ? -8.328 17.219 -6.559 1 87.38 132 CYS A O 1
ATOM 1054 N N . CYS A 1 133 ? -8.023 19.391 -6.867 1 92.06 133 CYS A N 1
ATOM 1055 C CA . CYS A 1 133 ? -6.672 19.359 -6.328 1 92.06 133 CYS A CA 1
ATOM 1056 C C . CYS A 1 133 ? -6.691 19.156 -4.816 1 92.06 133 CYS A C 1
ATOM 1058 O O . CYS A 1 133 ? -7.32 19.922 -4.094 1 92.06 133 CYS A O 1
ATOM 1060 N N . MET A 1 134 ? -6.035 18.078 -4.336 1 90.25 134 MET A N 1
ATOM 1061 C CA . MET A 1 134 ? -5.883 17.781 -2.916 1 90.25 134 MET A CA 1
ATOM 1062 C C . MET A 1 134 ? -7.227 17.422 -2.287 1 90.25 134 MET A C 1
ATOM 1064 O O . MET A 1 134 ? -7.535 17.875 -1.183 1 90.25 134 MET A O 1
ATOM 1068 N N . CYS A 1 135 ? -8.102 16.844 -3.059 1 82.31 135 CYS A N 1
ATOM 1069 C CA . CYS A 1 135 ? -9.359 16.359 -2.512 1 82.31 135 CYS A CA 1
ATOM 1070 C C . CYS A 1 135 ? -9.367 14.836 -2.432 1 82.31 135 CYS A C 1
ATOM 1072 O O . CYS A 1 135 ? -8.453 14.172 -2.928 1 82.31 135 CYS A O 1
ATOM 1074 N N . GLU A 1 136 ? -10.477 14.43 -1.712 1 72 136 GLU A N 1
ATOM 1075 C CA . GLU A 1 136 ? -10.617 12.984 -1.565 1 72 136 GLU A CA 1
ATOM 1076 C C . GLU A 1 136 ? -11.031 12.336 -2.883 1 72 136 GLU A C 1
ATOM 1078 O O . GLU A 1 136 ? -11.812 12.906 -3.645 1 72 136 GLU A O 1
ATOM 1083 N N . GLY A 1 137 ? -10.391 11.375 -3.352 1 68.31 137 GLY A N 1
ATOM 1084 C CA . GLY A 1 137 ? -10.664 10.703 -4.609 1 68.31 137 GLY A CA 1
ATOM 1085 C C . GLY A 1 137 ? -9.516 10.805 -5.602 1 68.31 137 GLY A C 1
ATOM 1086 O O . GLY A 1 137 ? -8.352 10.711 -5.223 1 68.31 137 GLY A O 1
ATOM 1087 N N . ALA A 1 138 ? -10.031 11.078 -6.918 1 67.12 138 ALA A N 1
ATOM 1088 C CA . ALA A 1 138 ? -9.008 11.172 -7.953 1 67.12 138 ALA A CA 1
ATOM 1089 C C . ALA A 1 138 ? -8.461 12.594 -8.055 1 67.12 138 ALA A C 1
ATOM 1091 O O . ALA A 1 138 ? -9.227 13.555 -8.141 1 67.12 138 ALA A O 1
ATOM 1092 N N . PRO A 1 139 ? -7.137 12.711 -7.836 1 69.81 139 PRO A N 1
ATOM 1093 C CA . PRO A 1 139 ? -6.574 14.047 -8.023 1 69.81 139 PRO A CA 1
ATOM 1094 C C . PRO A 1 139 ? -6.832 14.602 -9.422 1 69.81 139 PRO A C 1
ATOM 1096 O O . PRO A 1 139 ? -7.094 13.844 -10.359 1 69.81 139 PRO A O 1
ATOM 1099 N N . ALA A 1 140 ? -6.848 15.891 -9.445 1 76.94 140 ALA A N 1
ATOM 1100 C CA . ALA A 1 140 ? -6.941 16.547 -10.75 1 76.94 140 ALA A CA 1
ATOM 1101 C C . ALA A 1 140 ? -5.828 16.078 -11.68 1 76.94 140 ALA A C 1
ATOM 1103 O O . ALA A 1 140 ? -4.688 15.891 -11.25 1 76.94 140 ALA A O 1
ATOM 1104 N N . SER A 1 141 ? -6.188 15.93 -12.867 1 84.56 141 SER A N 1
ATOM 1105 C CA . SER A 1 141 ? -5.266 15.352 -13.836 1 84.56 141 SER A CA 1
ATOM 1106 C C . SER A 1 141 ? -4.215 16.375 -14.273 1 84.56 141 SER A C 1
ATOM 1108 O O . SER A 1 141 ? -4.539 17.531 -14.523 1 84.56 141 SER A O 1
ATOM 1110 N N . HIS A 1 142 ? -2.969 16.016 -14.305 1 91.75 142 HIS A N 1
ATOM 1111 C CA . HIS A 1 142 ? -1.865 16.812 -14.82 1 91.75 142 HIS A CA 1
ATOM 1112 C C . HIS A 1 142 ? -1.893 16.875 -16.344 1 91.75 142 HIS A C 1
ATOM 1114 O O . HIS A 1 142 ? -1.225 17.703 -16.953 1 91.75 142 HIS A O 1
ATOM 1120 N N . SER A 1 143 ? -2.631 15.961 -16.984 1 90.81 143 SER A N 1
ATOM 1121 C CA . SER A 1 143 ? -2.572 15.781 -18.438 1 90.81 143 SER A CA 1
ATOM 1122 C C . SER A 1 143 ? -3.055 17.031 -19.172 1 90.81 143 SER A C 1
ATOM 1124 O O . SER A 1 143 ? -2.686 17.266 -20.312 1 90.81 143 SER A O 1
ATOM 1126 N N . GLN A 1 144 ? -3.844 17.828 -18.547 1 89 144 GLN A N 1
ATOM 1127 C CA . GLN A 1 144 ? -4.371 19.031 -19.172 1 89 144 GLN A CA 1
ATOM 1128 C C . GLN A 1 144 ? -3.254 20.031 -19.484 1 89 144 GLN A C 1
ATOM 1130 O O . GLN A 1 144 ? -3.428 20.922 -20.312 1 89 144 GLN A O 1
ATOM 1135 N N . PHE A 1 145 ? -2.066 19.859 -18.875 1 94.44 145 PHE A N 1
ATOM 1136 C CA . PHE A 1 145 ? -0.966 20.797 -19.062 1 94.44 145 PHE A CA 1
ATOM 1137 C C . PHE A 1 145 ? 0.035 20.281 -20.078 1 94.44 145 PHE A C 1
ATOM 1139 O O . PHE A 1 145 ? 0.982 20.984 -20.438 1 94.44 145 PHE A O 1
ATOM 1146 N N . ALA A 1 146 ? -0.083 19.047 -20.562 1 88.19 146 ALA A N 1
ATOM 1147 C CA . ALA A 1 146 ? 0.879 18.375 -21.422 1 88.19 146 ALA A CA 1
ATOM 1148 C C . ALA A 1 146 ? 0.893 19 -22.812 1 88.19 146 ALA A C 1
ATOM 1150 O O . ALA A 1 146 ? 1.918 18.984 -23.5 1 88.19 146 ALA A O 1
ATOM 1151 N N . PRO A 1 147 ? -0.119 19.594 -23.344 1 82.06 147 PRO A N 1
ATOM 1152 C CA . PRO A 1 147 ? 0.023 20.219 -24.672 1 82.06 147 PRO A CA 1
ATOM 1153 C C . PRO A 1 147 ? 0.786 21.531 -24.625 1 82.06 147 PRO A C 1
ATOM 1155 O O . PRO A 1 147 ? 0.411 22.453 -23.891 1 82.06 147 PRO A O 1
ATOM 1158 N N . ALA A 1 148 ? 2.012 21.562 -25.344 1 86.44 148 ALA A N 1
ATOM 1159 C CA . ALA A 1 148 ? 2.699 22.844 -25.469 1 86.44 148 ALA A CA 1
ATOM 1160 C C . ALA A 1 148 ? 1.86 23.828 -26.281 1 86.44 148 ALA A C 1
ATOM 1162 O O . ALA A 1 148 ? 1.16 23.438 -27.219 1 86.44 148 ALA A O 1
ATOM 1163 N N . ARG A 1 149 ? 1.933 25.016 -25.781 1 89.38 149 ARG A N 1
ATOM 1164 C CA . ARG A 1 149 ? 1.188 26.078 -26.453 1 89.38 149 ARG A CA 1
ATOM 1165 C C . ARG A 1 149 ? 2.111 27.219 -26.859 1 89.38 149 ARG A C 1
ATOM 1167 O O . ARG A 1 149 ? 3.229 27.328 -26.344 1 89.38 149 ARG A O 1
ATOM 1174 N N . GLU A 1 150 ? 1.652 27.922 -27.891 1 91.25 150 GLU A N 1
ATOM 1175 C CA . GLU A 1 150 ? 2.318 29.188 -28.172 1 91.25 150 GLU A CA 1
ATOM 1176 C C . GLU A 1 150 ? 2.037 30.219 -27.078 1 91.25 150 GLU A C 1
ATOM 1178 O O . GLU A 1 150 ? 0.884 30.438 -26.703 1 91.25 150 GLU A O 1
ATOM 1183 N N . MET A 1 151 ? 3.178 30.766 -26.656 1 92.38 151 MET A N 1
ATOM 1184 C CA . MET A 1 151 ? 3.025 31.641 -25.5 1 92.38 151 MET A CA 1
ATOM 1185 C C . MET A 1 151 ? 2.828 33.094 -25.953 1 92.38 151 MET A C 1
ATOM 1187 O O . MET A 1 151 ? 3.576 33.594 -26.781 1 92.38 151 MET A O 1
ATOM 1191 N N . PRO A 1 152 ? 1.786 33.688 -25.391 1 93.69 152 PRO A N 1
ATOM 1192 C CA . PRO A 1 152 ? 1.658 35.156 -25.625 1 93.69 152 PRO A CA 1
ATOM 1193 C C . PRO A 1 152 ? 2.76 35.969 -24.938 1 93.69 152 PRO A C 1
ATOM 1195 O O . PRO A 1 152 ? 3.512 35.406 -24.125 1 93.69 152 PRO A O 1
ATOM 1198 N N . SER A 1 153 ? 2.783 37.25 -25.25 1 91.31 153 SER A N 1
ATOM 1199 C CA . SER A 1 153 ? 3.812 38.125 -24.703 1 91.31 153 SER A CA 1
ATOM 1200 C C . SER A 1 153 ? 3.619 38.344 -23.203 1 91.31 153 SER A C 1
ATOM 1202 O O . SER A 1 153 ? 4.59 38.5 -22.453 1 91.31 153 SER A O 1
ATOM 1204 N N . GLN A 1 154 ? 2.443 38.281 -22.719 1 92.44 154 GLN A N 1
ATOM 1205 C CA . GLN A 1 154 ? 2.129 38.562 -21.328 1 92.44 154 GLN A CA 1
ATOM 1206 C C . GLN A 1 154 ? 2.156 37.281 -20.484 1 92.44 154 GLN A C 1
ATOM 1208 O O . GLN A 1 154 ? 1.73 37.312 -19.328 1 92.44 154 GLN A O 1
ATOM 1213 N N . ALA A 1 155 ? 2.766 36.281 -20.938 1 96.44 155 ALA A N 1
ATOM 1214 C CA . ALA A 1 155 ? 2.834 35.031 -20.203 1 96.44 155 ALA A CA 1
ATOM 1215 C C . ALA A 1 155 ? 3.715 35.188 -18.953 1 96.44 155 ALA A C 1
ATOM 1217 O O . ALA A 1 155 ? 4.734 35.875 -19 1 96.44 155 ALA A O 1
ATOM 1218 N N . GLU A 1 156 ? 3.26 34.594 -17.859 1 97.69 156 GLU A N 1
ATOM 1219 C CA . GLU A 1 156 ? 4.078 34.562 -16.641 1 97.69 156 GLU A CA 1
ATOM 1220 C C . GLU A 1 156 ? 5.301 33.656 -16.828 1 97.69 156 GLU A C 1
ATOM 1222 O O . GLU A 1 156 ? 5.23 32.656 -17.547 1 97.69 156 GLU A O 1
ATOM 1227 N N . GLU A 1 157 ? 6.387 34.062 -16.219 1 97.19 157 GLU A N 1
ATOM 1228 C CA . GLU A 1 157 ? 7.613 33.281 -16.375 1 97.19 157 GLU A CA 1
ATOM 1229 C C . GLU A 1 157 ? 7.531 31.969 -15.602 1 97.19 157 GLU A C 1
ATOM 1231 O O . GLU A 1 157 ? 7.906 30.906 -16.125 1 97.19 157 GLU A O 1
ATOM 1236 N N . GLU A 1 158 ? 7.066 32.031 -14.375 1 98.12 158 GLU A N 1
ATOM 1237 C CA . GLU A 1 158 ? 6.961 30.844 -13.508 1 98.12 158 GLU A CA 1
ATOM 1238 C C . GLU A 1 158 ? 5.723 30.922 -12.625 1 98.12 158 GLU A C 1
ATOM 1240 O O . GLU A 1 158 ? 5.527 31.891 -11.898 1 98.12 158 GLU A O 1
ATOM 1245 N N . VAL A 1 159 ? 4.898 29.859 -12.727 1 98.62 159 VAL A N 1
ATOM 1246 C CA . VAL A 1 159 ? 3.668 29.828 -11.938 1 98.62 159 VAL A CA 1
ATOM 1247 C C . VAL A 1 159 ? 3.48 28.438 -11.336 1 98.62 159 VAL A C 1
ATOM 1249 O O . VAL A 1 159 ? 3.807 27.438 -11.969 1 98.62 159 VAL A O 1
ATOM 1252 N N . MET A 1 160 ? 3.039 28.391 -10.164 1 98.69 160 MET A N 1
ATOM 1253 C CA . MET A 1 160 ? 2.588 27.141 -9.547 1 98.69 160 MET A CA 1
ATOM 1254 C C . MET A 1 160 ? 1.084 27.172 -9.305 1 98.69 160 MET A C 1
ATOM 1256 O O . MET A 1 160 ? 0.541 28.188 -8.859 1 98.69 160 MET A O 1
ATOM 1260 N N . PHE A 1 161 ? 0.427 26.109 -9.688 1 97.94 161 PHE A N 1
ATOM 1261 C CA . PHE A 1 161 ? -0.949 25.953 -9.234 1 97.94 161 PHE A CA 1
ATOM 1262 C C . PHE A 1 161 ? -0.99 25.5 -7.777 1 97.94 161 PHE A C 1
ATOM 1264 O O . PHE A 1 161 ? -0.502 24.422 -7.434 1 97.94 161 PHE A O 1
ATOM 1271 N N . ALA A 1 162 ? -1.597 26.328 -6.895 1 97.69 162 ALA A N 1
ATOM 1272 C CA . ALA A 1 162 ? -1.546 26.062 -5.457 1 97.69 162 ALA A CA 1
ATOM 1273 C C . ALA A 1 162 ? -2.908 26.297 -4.809 1 97.69 162 ALA A C 1
ATOM 1275 O O . ALA A 1 162 ? -2.986 26.703 -3.645 1 97.69 162 ALA A O 1
ATOM 1276 N N . ALA A 1 163 ? -3.992 26.047 -5.543 1 95.69 163 ALA A N 1
ATOM 1277 C CA . ALA A 1 163 ? -5.34 26.234 -5.016 1 95.69 163 ALA A CA 1
ATOM 1278 C C . ALA A 1 163 ? -5.996 24.891 -4.699 1 95.69 163 ALA A C 1
ATOM 1280 O O . ALA A 1 163 ? -5.73 23.891 -5.367 1 95.69 163 ALA A O 1
ATOM 1281 N N . SER A 1 164 ? -6.766 24.844 -3.699 1 94.44 164 SER A N 1
ATOM 1282 C CA . SER A 1 164 ? -7.594 23.719 -3.273 1 94.44 164 SER A CA 1
ATOM 1283 C C . SER A 1 164 ? -8.914 24.203 -2.686 1 94.44 164 SER A C 1
ATOM 1285 O O . SER A 1 164 ? -9.062 25.375 -2.348 1 94.44 164 SER A O 1
ATOM 1287 N N . PRO A 1 165 ? -9.883 23.359 -2.605 1 92.88 165 PRO A N 1
ATOM 1288 C CA . PRO A 1 165 ? -11.156 23.766 -2.02 1 92.88 165 PRO A CA 1
ATOM 1289 C C . PRO A 1 165 ? -11 24.344 -0.613 1 92.88 165 PRO A C 1
ATOM 1291 O O . PRO A 1 165 ? -10.359 23.734 0.243 1 92.88 165 PRO A O 1
ATOM 1294 N N . ASP A 1 166 ? -11.547 25.562 -0.406 1 93.69 166 ASP A N 1
ATOM 1295 C CA . ASP A 1 166 ? -11.617 26.234 0.886 1 93.69 166 ASP A CA 1
ATOM 1296 C C . ASP A 1 166 ? -10.227 26.594 1.401 1 93.69 166 ASP A C 1
ATOM 1298 O O . ASP A 1 166 ? -10.023 26.734 2.609 1 93.69 166 ASP A O 1
ATOM 1302 N N . SER A 1 167 ? -9.273 26.688 0.48 1 95.38 167 SER A N 1
ATOM 1303 C CA . SER A 1 167 ? -7.91 26.969 0.907 1 95.38 167 SER A CA 1
ATOM 1304 C C . SER A 1 167 ? -7.699 28.453 1.164 1 95.38 167 SER A C 1
ATOM 1306 O O . SER A 1 167 ? -6.566 28.906 1.356 1 95.38 167 SER A O 1
ATOM 1308 N N . ASN A 1 168 ? -8.844 29.203 1.136 1 96.38 168 ASN A N 1
ATOM 1309 C CA . ASN A 1 168 ? -8.781 30.594 1.575 1 96.38 168 ASN A CA 1
ATOM 1310 C C . ASN A 1 168 ? -8.867 30.703 3.096 1 96.38 168 ASN A C 1
ATOM 1312 O O . ASN A 1 168 ? -8.609 31.766 3.658 1 96.38 168 ASN A O 1
ATOM 1316 N N . SER A 1 169 ? -9.195 29.578 3.758 1 94.81 169 SER A N 1
ATOM 1317 C CA . SER A 1 169 ? -9.195 29.484 5.215 1 94.81 169 SER A CA 1
ATOM 1318 C C . SER A 1 169 ? -7.961 28.766 5.73 1 94.81 169 SER A C 1
ATOM 1320 O O . SER A 1 169 ? -7.363 27.953 5.012 1 94.81 169 SER A O 1
ATOM 1322 N N . PHE A 1 170 ? -7.586 29.031 6.969 1 94.56 170 PHE A N 1
ATOM 1323 C CA . PHE A 1 170 ? -6.281 28.578 7.445 1 94.56 170 PHE A CA 1
ATOM 1324 C C . PHE A 1 170 ? -6.223 27.062 7.535 1 94.56 170 PHE A C 1
ATOM 1326 O O . PHE A 1 170 ? -5.18 26.469 7.27 1 94.56 170 PHE A O 1
ATOM 1333 N N . GLN A 1 171 ? -7.32 26.422 7.887 1 93.62 171 GLN A N 1
ATOM 1334 C CA . GLN A 1 171 ? -7.273 24.969 8.062 1 93.62 171 GLN A CA 1
ATOM 1335 C C . GLN A 1 171 ? -6.996 24.266 6.738 1 93.62 171 GLN A C 1
ATOM 1337 O O . GLN A 1 171 ? -6.055 23.484 6.633 1 93.62 171 GLN A O 1
ATOM 1342 N N . HIS A 1 172 ? -7.816 24.562 5.707 1 94.44 172 HIS A N 1
ATOM 1343 C CA . HIS A 1 172 ? -7.672 23.875 4.434 1 94.44 172 HIS A CA 1
ATOM 1344 C C . HIS A 1 172 ? -6.469 24.391 3.658 1 94.44 172 HIS A C 1
ATOM 1346 O O . HIS A 1 172 ? -5.961 23.719 2.762 1 94.44 172 HIS A O 1
ATOM 1352 N N . TRP A 1 173 ? -6.055 25.609 4.039 1 97.12 173 TRP A N 1
ATOM 1353 C CA . TRP A 1 173 ? -4.766 26.047 3.51 1 97.12 173 TRP A CA 1
ATOM 1354 C C . TRP A 1 173 ? -3.635 25.188 4.039 1 97.12 173 TRP A C 1
ATOM 1356 O O . TRP A 1 173 ? -2.785 24.719 3.273 1 97.12 173 TRP A O 1
ATOM 1366 N N . ARG A 1 174 ? -3.605 24.859 5.309 1 97.19 174 ARG A N 1
ATOM 1367 C CA . ARG A 1 174 ? -2.531 24.125 5.961 1 97.19 174 ARG A CA 1
ATOM 1368 C C . ARG A 1 174 ? -2.543 22.656 5.543 1 97.19 174 ARG A C 1
ATOM 1370 O O . ARG A 1 174 ? -1.488 22.062 5.332 1 97.19 174 ARG A O 1
ATOM 1377 N N . ASP A 1 175 ? -3.697 22.078 5.422 1 93.88 175 ASP A N 1
ATOM 1378 C CA . ASP A 1 175 ? -3.721 20.641 5.184 1 93.88 175 ASP A CA 1
ATOM 1379 C C . ASP A 1 175 ? -3.824 20.328 3.691 1 93.88 175 ASP A C 1
ATOM 1381 O O . ASP A 1 175 ? -4.008 19.172 3.303 1 93.88 175 ASP A O 1
ATOM 1385 N N . ARG A 1 176 ? -3.756 21.359 2.846 1 94.69 176 ARG A N 1
ATOM 1386 C CA . ARG A 1 176 ? -3.768 21.141 1.404 1 94.69 176 ARG A CA 1
ATOM 1387 C C . ARG A 1 176 ? -2.664 21.938 0.717 1 94.69 176 ARG A C 1
ATOM 1389 O O . ARG A 1 176 ? -1.55 21.438 0.54 1 94.69 176 ARG A O 1
ATOM 1396 N N . THR A 1 177 ? -2.883 23.281 0.598 1 97.19 177 THR A N 1
ATOM 1397 C CA . THR A 1 177 ? -1.971 24.172 -0.122 1 97.19 177 THR A CA 1
ATOM 1398 C C . THR A 1 177 ? -0.569 24.094 0.479 1 97.19 177 THR A C 1
ATOM 1400 O O . THR A 1 177 ? 0.419 23.984 -0.248 1 97.19 177 THR A O 1
ATOM 1403 N N . ALA A 1 178 ? -0.498 24.141 1.74 1 98.12 178 ALA A N 1
ATOM 1404 C CA . ALA A 1 178 ? 0.802 24.125 2.406 1 98.12 178 ALA A CA 1
ATOM 1405 C C . ALA A 1 178 ? 1.573 22.859 2.064 1 98.12 178 ALA A C 1
ATOM 1407 O O . ALA A 1 178 ? 2.799 22.875 1.926 1 98.12 178 ALA A O 1
ATOM 1408 N N . LEU A 1 179 ? 0.88 21.797 1.929 1 96.88 179 LEU A N 1
ATOM 1409 C CA . LEU A 1 179 ? 1.525 20.516 1.648 1 96.88 179 LEU A CA 1
ATOM 1410 C C . LEU A 1 179 ? 2.045 20.469 0.215 1 96.88 179 LEU A C 1
ATOM 1412 O O . LEU A 1 179 ? 3.148 19.984 -0.035 1 96.88 179 LEU A O 1
ATOM 1416 N N . MET A 1 180 ? 1.271 21.031 -0.721 1 96.75 180 MET A N 1
ATOM 1417 C CA . MET A 1 180 ? 1.744 21.141 -2.098 1 96.75 180 MET A CA 1
ATOM 1418 C C . MET A 1 180 ? 3.031 21.953 -2.162 1 96.75 180 MET A C 1
ATOM 1420 O O . MET A 1 180 ? 3.986 21.562 -2.836 1 96.75 180 MET A O 1
ATOM 1424 N N . LEU A 1 181 ? 3.016 23.047 -1.471 1 98.06 181 LEU A N 1
ATOM 1425 C CA . LEU A 1 181 ? 4.164 23.938 -1.452 1 98.06 181 LEU A CA 1
ATOM 1426 C C . LEU A 1 181 ? 5.375 23.266 -0.816 1 98.06 181 LEU A C 1
ATOM 1428 O O . LEU A 1 181 ? 6.508 23.453 -1.264 1 98.06 181 LEU A O 1
ATOM 1432 N N . THR A 1 182 ? 5.129 22.469 0.198 1 97.25 182 THR A N 1
ATOM 1433 C CA . THR A 1 182 ? 6.199 21.75 0.877 1 97.25 182 THR A CA 1
ATOM 1434 C C . THR A 1 182 ? 6.812 20.703 -0.041 1 97.25 182 THR A C 1
ATOM 1436 O O . THR A 1 182 ? 8.039 20.594 -0.144 1 97.25 182 THR A O 1
ATOM 1439 N N . GLN A 1 183 ? 6.027 19.984 -0.729 1 96.38 183 GLN A N 1
ATOM 1440 C CA . GLN A 1 183 ? 6.512 18.938 -1.622 1 96.38 183 GLN A CA 1
ATOM 1441 C C . GLN A 1 183 ? 7.32 19.516 -2.773 1 96.38 183 GLN A C 1
ATOM 1443 O O . GLN A 1 183 ? 8.344 18.953 -3.174 1 96.38 183 GLN A O 1
ATOM 1448 N N . ALA A 1 184 ? 6.898 20.703 -3.271 1 96.56 184 ALA A N 1
ATOM 1449 C CA . ALA A 1 184 ? 7.477 21.25 -4.496 1 96.56 184 ALA A CA 1
ATOM 1450 C C . ALA A 1 184 ? 8.469 22.375 -4.184 1 96.56 184 ALA A C 1
ATOM 1452 O O . ALA A 1 184 ? 8.93 23.078 -5.086 1 96.56 184 ALA A O 1
ATOM 1453 N N . ARG A 1 185 ? 8.82 22.562 -2.965 1 95.31 185 ARG A N 1
ATOM 1454 C CA . ARG A 1 185 ? 9.562 23.734 -2.521 1 95.31 185 ARG A CA 1
ATOM 1455 C C . ARG A 1 185 ? 10.844 23.922 -3.336 1 95.31 185 ARG A C 1
ATOM 1457 O O . ARG A 1 185 ? 11.211 25.047 -3.678 1 95.31 185 ARG A O 1
ATOM 1464 N N . HIS A 1 186 ? 11.562 22.875 -3.578 1 92.5 186 HIS A N 1
ATOM 1465 C CA . HIS A 1 186 ? 12.867 22.938 -4.238 1 92.5 186 HIS A CA 1
ATOM 1466 C C . HIS A 1 186 ? 12.719 23.312 -5.707 1 92.5 186 HIS A C 1
ATOM 1468 O O . HIS A 1 186 ? 13.703 23.641 -6.371 1 92.5 186 HIS A O 1
ATOM 1474 N N . LEU A 1 187 ? 11.5 23.312 -6.234 1 94.94 187 LEU A N 1
ATOM 1475 C CA . LEU A 1 187 ? 11.242 23.641 -7.633 1 94.94 187 LEU A CA 1
ATOM 1476 C C . LEU A 1 187 ? 10.859 25.109 -7.773 1 94.94 187 LEU A C 1
ATOM 1478 O O . LEU A 1 187 ? 10.711 25.609 -8.891 1 94.94 187 LEU A O 1
ATOM 1482 N N . LEU A 1 188 ? 10.656 25.797 -6.66 1 96.12 188 LEU A N 1
ATOM 1483 C CA . LEU A 1 188 ? 10.141 27.156 -6.645 1 96.12 188 LEU A CA 1
ATOM 1484 C C . LEU A 1 188 ? 11.273 28.172 -6.492 1 96.12 188 LEU A C 1
ATOM 1486 O O . LEU A 1 188 ? 12.312 27.844 -5.914 1 96.12 188 LEU A O 1
ATOM 1490 N N . SER A 1 189 ? 11.055 29.281 -6.965 1 95.12 189 SER A N 1
ATOM 1491 C CA . SER A 1 189 ? 11.992 30.391 -6.84 1 95.12 189 SER A CA 1
ATOM 1492 C C . SER A 1 189 ? 11.336 31.609 -6.184 1 95.12 189 SER A C 1
ATOM 1494 O O . SER A 1 189 ? 10.148 31.562 -5.855 1 95.12 189 SER A O 1
ATOM 1496 N N . SER A 1 190 ? 12.117 32.656 -6.031 1 94.69 190 SER A N 1
ATOM 1497 C CA . SER A 1 190 ? 11.594 33.875 -5.41 1 94.69 190 SER A CA 1
ATOM 1498 C C . SER A 1 190 ? 10.633 34.625 -6.344 1 94.69 190 SER A C 1
ATOM 1500 O O . SER A 1 190 ? 9.859 35.469 -5.906 1 94.69 190 SER A O 1
ATOM 1502 N N . GLU A 1 191 ? 10.648 34.219 -7.598 1 94.81 191 GLU A N 1
ATOM 1503 C CA . GLU A 1 191 ? 9.828 34.906 -8.578 1 94.81 191 GLU A CA 1
ATOM 1504 C C . GLU A 1 191 ? 8.555 34.125 -8.898 1 94.81 191 GLU A C 1
ATOM 1506 O O . GLU A 1 191 ? 7.691 34.625 -9.641 1 94.81 191 GLU A O 1
ATOM 1511 N N . THR A 1 192 ? 8.477 32.969 -8.305 1 98.5 192 THR A N 1
ATOM 1512 C CA . THR A 1 192 ? 7.312 32.125 -8.594 1 98.5 192 THR A CA 1
ATOM 1513 C C . THR A 1 192 ? 6.023 32.844 -8.188 1 98.5 192 THR A C 1
ATOM 1515 O O . THR A 1 192 ? 5.938 33.406 -7.098 1 98.5 192 THR A O 1
ATOM 1518 N N . LYS A 1 193 ? 5.082 32.906 -9.094 1 98.69 193 LYS A N 1
ATOM 1519 C CA . LYS A 1 193 ? 3.723 33.312 -8.766 1 98.69 193 LYS A CA 1
ATOM 1520 C C . LYS A 1 193 ? 2.83 32.094 -8.5 1 98.69 193 LYS A C 1
ATOM 1522 O O . LYS A 1 193 ? 3.16 30.969 -8.898 1 98.69 193 LYS A O 1
ATOM 1527 N N . TYR A 1 194 ? 1.714 32.312 -7.82 1 98.75 194 TYR A N 1
ATOM 1528 C CA . TYR A 1 194 ? 0.88 31.188 -7.371 1 98.75 194 TYR A CA 1
ATOM 1529 C C . TYR A 1 194 ? -0.577 31.406 -7.758 1 98.75 194 TYR A C 1
ATOM 1531 O O . TYR A 1 194 ? -1.173 32.438 -7.398 1 98.75 194 TYR A O 1
ATOM 1539 N N . ILE A 1 195 ? -1.127 30.5 -8.539 1 98.31 195 ILE A N 1
ATOM 1540 C CA . ILE A 1 195 ? -2.578 30.469 -8.672 1 98.31 195 ILE A CA 1
ATOM 1541 C C . ILE A 1 195 ? -3.201 29.906 -7.391 1 98.31 195 ILE A C 1
ATOM 1543 O O . ILE A 1 195 ? -3.039 28.734 -7.074 1 98.31 195 ILE A O 1
ATOM 1547 N N . ALA A 1 196 ? -3.857 30.703 -6.648 1 97.62 196 ALA A N 1
ATOM 1548 C CA . ALA A 1 196 ? -4.285 30.344 -5.297 1 97.62 196 ALA A CA 1
ATOM 1549 C C . ALA A 1 196 ? -5.641 30.969 -4.969 1 97.62 196 ALA A C 1
ATOM 1551 O O . ALA A 1 196 ? -6.043 31.953 -5.582 1 97.62 196 ALA A O 1
ATOM 1552 N N . ALA A 1 197 ? -6.391 30.328 -4.035 1 95.81 197 ALA A N 1
ATOM 1553 C CA . ALA A 1 197 ? -7.504 31.031 -3.4 1 95.81 197 ALA A CA 1
ATOM 1554 C C . ALA A 1 197 ? -7.016 32.25 -2.604 1 95.81 197 ALA A C 1
ATOM 1556 O O . ALA A 1 197 ? -6.039 32.156 -1.855 1 95.81 197 ALA A O 1
ATOM 1557 N N . MET A 1 198 ? -7.715 33.281 -2.807 1 96.12 198 MET A N 1
ATOM 1558 C CA . MET A 1 198 ? -7.25 34.5 -2.137 1 96.12 198 MET A CA 1
ATOM 1559 C C . MET A 1 198 ? -7.453 34.406 -0.628 1 96.12 198 MET A C 1
ATOM 1561 O O . MET A 1 198 ? -8.5 33.938 -0.169 1 96.12 198 MET A O 1
ATOM 1565 N N . PRO A 1 199 ? -6.426 34.844 0.151 1 97.19 199 PRO A N 1
ATOM 1566 C CA . PRO A 1 199 ? -6.508 34.75 1.609 1 97.19 199 PRO A CA 1
ATOM 1567 C C . PRO A 1 199 ? -7.73 35.469 2.18 1 97.19 199 PRO A C 1
ATOM 1569 O O . PRO A 1 199 ? -7.98 36.625 1.851 1 97.19 199 PRO A O 1
ATOM 1572 N N . ARG A 1 200 ? -8.461 34.812 3.01 1 95.44 200 ARG A N 1
ATOM 1573 C CA . ARG A 1 200 ? -9.656 35.406 3.621 1 95.44 200 ARG A CA 1
ATOM 1574 C C . ARG A 1 200 ? -9.297 36.375 4.727 1 95.44 200 ARG A C 1
ATOM 1576 O O . ARG A 1 200 ? -10.109 37.219 5.094 1 95.44 200 ARG A O 1
ATOM 1583 N N . ASP A 1 201 ? -8.148 36.25 5.316 1 93.62 201 ASP A N 1
ATOM 1584 C CA . ASP A 1 201 ? -7.719 37.062 6.434 1 93.62 201 ASP A CA 1
ATOM 1585 C C . ASP A 1 201 ? -6.195 37.156 6.512 1 93.62 201 ASP A C 1
ATOM 1587 O O . ASP A 1 201 ? -5.5 36.594 5.648 1 93.62 201 ASP A O 1
ATOM 1591 N N . ASN A 1 202 ? -5.711 37.844 7.496 1 93.81 202 ASN A N 1
ATOM 1592 C CA . ASN A 1 202 ? -4.277 38.062 7.648 1 93.81 202 ASN A CA 1
ATOM 1593 C C . ASN A 1 202 ? -3.547 36.781 8.062 1 93.81 202 ASN A C 1
ATOM 1595 O O . ASN A 1 202 ? -2.365 36.625 7.758 1 93.81 202 ASN A O 1
ATOM 1599 N N . THR A 1 203 ? -4.238 35.906 8.688 1 94.75 203 THR A N 1
ATOM 1600 C CA . THR A 1 203 ? -3.627 34.625 9.094 1 94.75 203 THR A CA 1
ATOM 1601 C C . THR A 1 203 ? -3.162 33.844 7.883 1 94.75 203 THR A C 1
ATOM 1603 O O . THR A 1 203 ? -2.023 33.375 7.84 1 94.75 203 THR A O 1
ATOM 1606 N N . VAL A 1 204 ? -4.004 33.719 6.887 1 97.25 204 VAL A N 1
ATOM 1607 C CA . VAL A 1 204 ? -3.668 32.969 5.688 1 97.25 204 VAL A CA 1
ATOM 1608 C C . VAL A 1 204 ? -2.58 33.688 4.902 1 97.25 204 VAL A C 1
ATOM 1610 O O . VAL A 1 204 ? -1.661 33.062 4.371 1 97.25 204 VAL A O 1
ATOM 1613 N N . SER A 1 205 ? -2.699 35.031 4.871 1 97.62 205 SER A N 1
ATOM 1614 C CA . SER A 1 205 ? -1.654 35.812 4.223 1 97.62 205 SER A CA 1
ATOM 1615 C C . SER A 1 205 ? -0.296 35.562 4.875 1 97.62 205 SER A C 1
ATOM 1617 O O . SER A 1 205 ? 0.714 35.438 4.18 1 97.62 205 SER A O 1
ATOM 1619 N N . ALA A 1 206 ? -0.294 35.531 6.16 1 97.88 206 ALA A N 1
ATOM 1620 C CA . ALA A 1 206 ? 0.943 35.281 6.898 1 97.88 206 ALA A CA 1
ATOM 1621 C C . ALA A 1 206 ? 1.5 33.875 6.586 1 97.88 206 ALA A C 1
ATOM 1623 O O . ALA A 1 206 ? 2.717 33.688 6.527 1 97.88 206 ALA A O 1
ATOM 1624 N N . HIS A 1 207 ? 0.639 32.906 6.375 1 98.44 207 HIS A N 1
ATOM 1625 C CA . HIS A 1 207 ? 1.085 31.562 5.992 1 98.44 207 HIS A CA 1
ATOM 1626 C C . HIS A 1 207 ? 1.905 31.609 4.707 1 98.44 207 HIS A C 1
ATOM 1628 O O . HIS A 1 207 ? 2.979 31 4.629 1 98.44 207 HIS A O 1
ATOM 1634 N N . TRP A 1 208 ? 1.44 32.312 3.707 1 98.44 208 TRP A N 1
ATOM 1635 C CA . TRP A 1 208 ? 2.129 32.438 2.428 1 98.44 208 TRP A CA 1
ATOM 1636 C C . TRP A 1 208 ? 3.508 33.062 2.611 1 98.44 208 TRP A C 1
ATOM 1638 O O . TRP A 1 208 ? 4.48 32.625 1.994 1 98.44 208 TRP A O 1
ATOM 1648 N N . GLN A 1 209 ? 3.57 34.031 3.455 1 97.69 209 GLN A N 1
ATOM 1649 C CA . GLN A 1 209 ? 4.836 34.688 3.721 1 97.69 209 GLN A CA 1
ATOM 1650 C C . GLN A 1 209 ? 5.816 33.781 4.426 1 97.69 209 GLN A C 1
ATOM 1652 O O . GLN A 1 209 ? 6.992 33.719 4.062 1 97.69 209 GLN A O 1
ATOM 1657 N N . LEU A 1 210 ? 5.379 33.031 5.352 1 97.94 210 LEU A N 1
ATOM 1658 C CA . LEU A 1 210 ? 6.25 32.219 6.199 1 97.94 210 LEU A CA 1
ATOM 1659 C C . LEU A 1 210 ? 6.758 31.016 5.445 1 97.94 210 LEU A C 1
ATOM 1661 O O . LEU A 1 210 ? 7.906 30.594 5.629 1 97.94 210 LEU A O 1
ATOM 1665 N N . ILE A 1 211 ? 5.938 30.391 4.582 1 97.62 211 ILE A N 1
ATOM 1666 C CA . ILE A 1 211 ? 6.316 29.109 4.008 1 97.62 211 ILE A CA 1
ATOM 1667 C C . ILE A 1 211 ? 7.156 29.328 2.752 1 97.62 211 ILE A C 1
ATOM 1669 O O . ILE A 1 211 ? 8.125 28.609 2.51 1 97.62 211 ILE A O 1
ATOM 1673 N N . VAL A 1 212 ? 6.816 30.375 1.89 1 97.25 212 VAL A N 1
ATOM 1674 C CA . VAL A 1 212 ? 7.531 30.531 0.625 1 97.25 212 VAL A CA 1
ATOM 1675 C C . VAL A 1 212 ? 7.895 32 0.408 1 97.25 212 VAL A C 1
ATOM 1677 O O . VAL A 1 212 ? 8.328 32.375 -0.68 1 97.25 212 VAL A O 1
ATOM 1680 N N . ASN A 1 213 ? 7.648 32.875 1.394 1 97.06 213 ASN A N 1
ATOM 1681 C CA . ASN A 1 213 ? 7.957 34.312 1.319 1 97.06 213 ASN A CA 1
ATOM 1682 C C . ASN A 1 213 ? 7.18 35 0.199 1 97.06 213 ASN A C 1
ATOM 1684 O O . ASN A 1 213 ? 7.727 35.844 -0.515 1 97.06 213 ASN A O 1
ATOM 1688 N N . ALA A 1 214 ? 6.02 34.531 0.011 1 97.56 214 ALA A N 1
ATOM 1689 C CA . ALA A 1 214 ? 5.199 35.125 -1.048 1 97.56 214 ALA A CA 1
ATOM 1690 C C . ALA A 1 214 ? 4.473 36.375 -0.556 1 97.56 214 ALA A C 1
ATOM 1692 O O . ALA A 1 214 ? 4.016 36.438 0.588 1 97.56 214 ALA A O 1
ATOM 1693 N N . THR A 1 215 ? 4.336 37.344 -1.42 1 95.75 215 THR A N 1
ATOM 1694 C CA . THR A 1 215 ? 3.549 38.562 -1.16 1 95.75 215 THR A CA 1
ATOM 1695 C C . THR A 1 215 ? 2.205 38.469 -1.881 1 95.75 215 THR A C 1
ATOM 1697 O O . THR A 1 215 ? 1.97 37.594 -2.686 1 95.75 215 THR A O 1
ATOM 1700 N N . ALA A 1 216 ? 1.36 39.438 -1.554 1 96.25 216 ALA A N 1
ATOM 1701 C CA . ALA A 1 216 ? 0.039 39.469 -2.172 1 96.25 216 ALA A CA 1
ATOM 1702 C C . ALA A 1 216 ? 0.149 39.625 -3.689 1 96.25 216 ALA A C 1
ATOM 1704 O O . ALA A 1 216 ? -0.686 39.094 -4.43 1 96.25 216 ALA A O 1
ATOM 1705 N N . GLN A 1 217 ? 1.179 40.25 -4.207 1 96.38 217 GLN A N 1
ATOM 1706 C CA . GLN A 1 217 ? 1.36 40.5 -5.633 1 96.38 217 GLN A CA 1
ATOM 1707 C C . GLN A 1 217 ? 1.683 39.188 -6.379 1 96.38 217 GLN A C 1
ATOM 1709 O O . GLN A 1 217 ? 1.509 39.125 -7.598 1 96.38 217 GLN A O 1
ATOM 1714 N N . GLN A 1 218 ? 2.129 38.219 -5.664 1 98.31 218 GLN A N 1
ATOM 1715 C CA . GLN A 1 218 ? 2.504 36.969 -6.301 1 98.31 218 GLN A CA 1
ATOM 1716 C C . GLN A 1 218 ? 1.328 36 -6.336 1 98.31 218 GLN A C 1
ATOM 1718 O O . GLN A 1 218 ? 1.417 34.938 -6.941 1 98.31 218 GLN A O 1
ATOM 1723 N N . LEU A 1 219 ? 0.251 36.344 -5.68 1 98.44 219 LEU A N 1
ATOM 1724 C CA . LEU A 1 219 ? -0.929 35.5 -5.676 1 98.44 219 LEU A CA 1
ATOM 1725 C C . LEU A 1 219 ? -1.882 35.875 -6.805 1 98.44 219 LEU A C 1
ATOM 1727 O O . LEU A 1 219 ? -2.24 37.062 -6.945 1 98.44 219 LEU A O 1
ATOM 1731 N N . ILE A 1 220 ? -2.205 34.875 -7.621 1 98.19 220 ILE A N 1
ATOM 1732 C CA . ILE A 1 220 ? -3.113 35.062 -8.75 1 98.19 220 ILE A CA 1
ATOM 1733 C C . ILE A 1 220 ? -4.418 34.312 -8.484 1 98.19 220 ILE A C 1
ATOM 1735 O O . ILE A 1 220 ? -4.422 33.094 -8.305 1 98.19 220 ILE A O 1
ATOM 1739 N N . PRO A 1 221 ? -5.551 35.062 -8.453 1 96.69 221 PRO A N 1
ATOM 1740 C CA . PRO A 1 221 ? -6.805 34.312 -8.344 1 96.69 221 PRO A CA 1
ATOM 1741 C C . PRO A 1 221 ? -7.027 33.375 -9.523 1 96.69 221 PRO A C 1
ATOM 1743 O O . PRO A 1 221 ? -6.59 33.656 -10.641 1 96.69 221 PRO A O 1
ATOM 1746 N N . PRO A 1 222 ? -7.707 32.281 -9.289 1 95.12 222 PRO A N 1
ATOM 1747 C CA . PRO A 1 222 ? -7.91 31.281 -10.359 1 95.12 222 PRO A CA 1
ATOM 1748 C C . PRO A 1 222 ? -8.602 31.891 -11.586 1 95.12 222 PRO A C 1
ATOM 1750 O O . PRO A 1 222 ? -9.758 32.312 -11.5 1 95.12 222 PRO A O 1
ATOM 1753 N N . ARG A 1 223 ? -7.871 31.922 -12.578 1 95.5 223 ARG A N 1
ATOM 1754 C CA . ARG A 1 223 ? -8.258 32.375 -13.914 1 95.5 223 ARG A CA 1
ATOM 1755 C C . ARG A 1 223 ? -7.301 31.812 -14.969 1 95.5 223 ARG A C 1
ATOM 1757 O O . ARG A 1 223 ? -6.379 31.062 -14.648 1 95.5 223 ARG A O 1
ATOM 1764 N N . VAL A 1 224 ? -7.578 32.094 -16.172 1 96 224 VAL A N 1
ATOM 1765 C CA . VAL A 1 224 ? -6.691 31.625 -17.234 1 96 224 VAL A CA 1
ATOM 1766 C C . VAL A 1 224 ? -5.32 32.281 -17.078 1 96 224 VAL A C 1
ATOM 1768 O O . VAL A 1 224 ? -5.215 33.5 -17 1 96 224 VAL A O 1
ATOM 1771 N N . VAL A 1 225 ? -4.266 31.531 -16.984 1 97.19 225 VAL A N 1
ATOM 1772 C CA . VAL A 1 225 ? -2.893 32 -16.844 1 97.19 225 VAL A CA 1
ATOM 1773 C C . VAL A 1 225 ? -1.986 31.25 -17.828 1 97.19 225 VAL A C 1
ATOM 1775 O O . VAL A 1 225 ? -1.958 30.016 -17.828 1 97.19 225 VAL A O 1
ATOM 1778 N N . HIS A 1 226 ? -1.344 31.984 -18.688 1 97.19 226 HIS A N 1
ATOM 1779 C CA . HIS A 1 226 ? -0.31 31.438 -19.547 1 97.19 226 HIS A CA 1
ATOM 1780 C C . HIS A 1 226 ? 1.058 31.484 -18.875 1 97.19 226 HIS A C 1
ATOM 1782 O O . HIS A 1 226 ? 1.439 32.5 -18.312 1 97.19 226 HIS A O 1
ATOM 1788 N N . ALA A 1 227 ? 1.771 30.359 -18.828 1 97.56 227 ALA A N 1
ATOM 1789 C CA . ALA A 1 227 ? 3.033 30.281 -18.109 1 97.56 227 ALA A CA 1
ATOM 1790 C C . ALA A 1 227 ? 4.113 29.609 -18.938 1 97.56 227 ALA A C 1
ATOM 1792 O O . ALA A 1 227 ? 3.861 28.594 -19.578 1 97.56 227 ALA A O 1
ATOM 1793 N N . ARG A 1 228 ? 5.309 30.172 -18.953 1 97.25 228 ARG A N 1
ATOM 1794 C CA . ARG A 1 228 ? 6.449 29.547 -19.609 1 97.25 228 ARG A CA 1
ATOM 1795 C C . ARG A 1 228 ? 6.938 28.328 -18.828 1 97.25 228 ARG A C 1
ATOM 1797 O O . ARG A 1 228 ? 7.414 27.344 -19.422 1 97.25 228 ARG A O 1
ATOM 1804 N N . LYS A 1 229 ? 6.785 28.453 -17.5 1 97.25 229 LYS A N 1
ATOM 1805 C CA . LYS A 1 229 ? 7.027 27.344 -16.578 1 97.25 229 LYS A CA 1
ATOM 1806 C C . LYS A 1 229 ? 5.871 27.172 -15.602 1 97.25 229 LYS A C 1
ATOM 1808 O O . LYS A 1 229 ? 5.574 28.094 -14.828 1 97.25 229 LYS A O 1
ATOM 1813 N N . LEU A 1 230 ? 5.242 26.078 -15.648 1 98 230 LEU A N 1
ATOM 1814 C CA . LEU A 1 230 ? 4.145 25.797 -14.719 1 98 230 LEU A CA 1
ATOM 1815 C C . LEU A 1 230 ? 4.48 24.609 -13.828 1 98 230 LEU A C 1
ATOM 1817 O O . LEU A 1 230 ? 4.758 23.516 -14.32 1 98 230 LEU A O 1
ATOM 1821 N N . VAL A 1 231 ? 4.52 24.844 -12.547 1 98.12 231 VAL A N 1
ATOM 1822 C CA . VAL A 1 231 ? 4.742 23.797 -11.555 1 98.12 231 VAL A CA 1
ATOM 1823 C C . VAL A 1 231 ? 3.4 23.25 -11.07 1 98.12 231 VAL A C 1
ATOM 1825 O O . VAL A 1 231 ? 2.504 24.016 -10.711 1 98.12 231 VAL A O 1
ATOM 1828 N N . PHE A 1 232 ? 3.225 21.984 -11.148 1 97.44 232 PHE A N 1
ATOM 1829 C CA . PHE A 1 232 ? 1.993 21.312 -10.75 1 97.44 232 PHE A CA 1
ATOM 1830 C C . PHE A 1 232 ? 2.285 20.172 -9.781 1 97.44 232 PHE A C 1
ATOM 1832 O O . PHE A 1 232 ? 3.002 19.234 -10.117 1 97.44 232 PHE A O 1
ATOM 1839 N N . SER A 1 233 ? 1.725 20.25 -8.539 1 95.88 233 SER A N 1
ATOM 1840 C CA . SER A 1 233 ? 2.004 19.281 -7.496 1 95.88 233 SER A CA 1
ATOM 1841 C C . SER A 1 233 ? 0.726 18.859 -6.777 1 95.88 233 SER A C 1
ATOM 1843 O O . SER A 1 233 ? 0.736 18.625 -5.562 1 95.88 233 SER A O 1
ATOM 1845 N N . CYS A 1 234 ? -0.394 18.781 -7.5 1 94.19 234 CYS A N 1
ATOM 1846 C CA . CYS A 1 234 ? -1.668 18.375 -6.91 1 94.19 234 CYS A CA 1
ATOM 1847 C C . CYS A 1 234 ? -1.615 16.938 -6.414 1 94.19 234 CYS A C 1
ATOM 1849 O O . CYS A 1 234 ? -2.42 16.547 -5.57 1 94.19 234 CYS A O 1
ATOM 1851 N N . ASP A 1 235 ? -0.66 16.188 -6.984 1 92.75 235 ASP A N 1
ATOM 1852 C CA . ASP A 1 235 ? -0.423 14.836 -6.473 1 92.75 235 ASP A CA 1
ATOM 1853 C C . ASP A 1 235 ? 0.46 14.867 -5.23 1 92.75 235 ASP A C 1
ATOM 1855 O O . ASP A 1 235 ? 1.645 14.531 -5.293 1 92.75 235 ASP A O 1
ATOM 1859 N N . THR A 1 236 ? -0.051 15.312 -4.168 1 94.62 236 THR A N 1
ATOM 1860 C CA . THR A 1 236 ? 0.59 15.367 -2.857 1 94.62 236 THR A CA 1
ATOM 1861 C C . THR A 1 236 ? -0.242 14.617 -1.82 1 94.62 236 THR A C 1
ATOM 1863 O O . THR A 1 236 ? -1.463 14.773 -1.764 1 94.62 236 THR A O 1
ATOM 1866 N N . PRO A 1 237 ? 0.431 13.75 -1.043 1 92.81 237 PRO A N 1
ATOM 1867 C CA . PRO A 1 237 ? -0.35 13.055 -0.015 1 92.81 237 PRO A CA 1
ATOM 1868 C C . PRO A 1 237 ? -1.025 14.016 0.96 1 92.81 237 PRO A C 1
ATOM 1870 O O . PRO A 1 237 ? -0.421 15.008 1.374 1 92.81 237 PRO A O 1
ATOM 1873 N N . LEU A 1 238 ? -2.232 13.742 1.336 1 91.19 238 LEU A N 1
ATOM 1874 C CA . LEU A 1 238 ? -2.977 14.57 2.279 1 91.19 238 LEU A CA 1
ATOM 1875 C C . LEU A 1 238 ? -2.43 14.406 3.693 1 91.19 238 LEU A C 1
ATOM 1877 O O . LEU A 1 238 ? -2.582 15.297 4.531 1 91.19 238 LEU A O 1
ATOM 1881 N N . LEU A 1 239 ? -1.858 13.227 3.887 1 92.75 239 LEU A N 1
ATOM 1882 C CA . LEU A 1 239 ? -1.354 12.906 5.219 1 92.75 239 LEU A CA 1
ATOM 1883 C C . LEU A 1 239 ? 0.016 12.234 5.129 1 92.75 239 LEU A C 1
ATOM 1885 O O . LEU A 1 239 ? 0.137 11.125 4.621 1 92.75 239 LEU A O 1
ATOM 1889 N N . HIS A 1 240 ? 0.972 12.883 5.633 1 95.56 240 HIS A N 1
ATOM 1890 C CA . HIS A 1 240 ? 2.291 12.281 5.805 1 95.56 240 HIS A CA 1
ATOM 1891 C C . HIS A 1 240 ? 3.129 13.07 6.801 1 95.56 240 HIS A C 1
ATOM 1893 O O . HIS A 1 240 ? 3.117 14.305 6.789 1 95.56 240 HIS A O 1
ATOM 1899 N N . PRO A 1 241 ? 3.889 12.352 7.613 1 96.06 241 PRO A N 1
ATOM 1900 C CA . PRO A 1 241 ? 4.688 13.055 8.617 1 96.06 241 PRO A CA 1
ATOM 1901 C C . PRO A 1 241 ? 5.676 14.047 8.008 1 96.06 241 PRO A C 1
ATOM 1903 O O . PRO A 1 241 ? 5.879 15.133 8.547 1 96.06 241 PRO A O 1
ATOM 1906 N N . TYR A 1 242 ? 6.32 13.727 6.875 1 95.56 242 TYR A N 1
ATOM 1907 C CA . TYR A 1 242 ? 7.277 14.633 6.246 1 95.56 242 TYR A CA 1
ATOM 1908 C C . TYR A 1 242 ? 6.625 15.977 5.922 1 95.56 242 TYR A C 1
ATOM 1910 O O . TYR A 1 242 ? 7.172 17.031 6.242 1 95.56 242 TYR A O 1
ATOM 1918 N N . LEU A 1 243 ? 5.492 15.898 5.32 1 96.81 243 LEU A N 1
ATOM 1919 C CA . LEU A 1 243 ? 4.824 17.094 4.828 1 96.81 243 LEU A CA 1
ATOM 1920 C C . LEU A 1 243 ? 4.348 17.969 5.984 1 96.81 243 LEU A C 1
ATOM 1922 O O . LEU A 1 243 ? 4.598 19.172 6 1 96.81 243 LEU A O 1
ATOM 1926 N N . VAL A 1 244 ? 3.721 17.359 6.949 1 97.25 244 VAL A N 1
ATOM 1927 C CA . VAL A 1 244 ? 3.154 18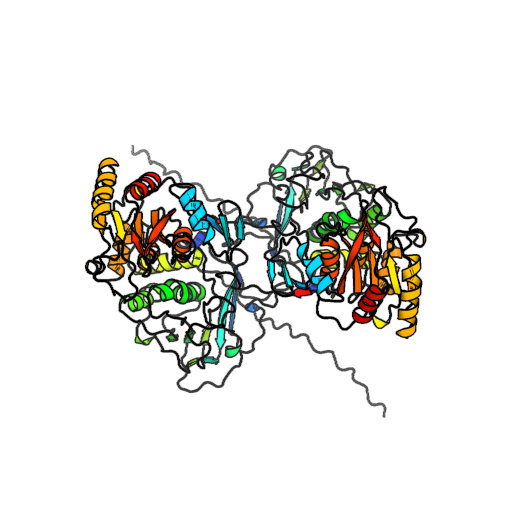.094 8.07 1 97.25 244 VAL A CA 1
ATOM 1928 C C . VAL A 1 244 ? 4.277 18.672 8.93 1 97.25 244 VAL A C 1
ATOM 1930 O O . VAL A 1 244 ? 4.262 19.859 9.273 1 97.25 244 VAL A O 1
ATOM 1933 N N . GLN A 1 245 ? 5.262 17.859 9.258 1 97.25 245 GLN A N 1
ATOM 1934 C CA . GLN A 1 245 ? 6.363 18.312 10.102 1 97.25 245 GLN A CA 1
ATOM 1935 C C . GLN A 1 245 ? 7.215 19.359 9.383 1 97.25 245 GLN A C 1
ATOM 1937 O O . GLN A 1 245 ? 7.586 20.375 9.977 1 97.25 245 GLN A O 1
ATOM 1942 N N . ARG A 1 246 ? 7.496 19.141 8.141 1 96.62 246 ARG A N 1
ATOM 1943 C CA . ARG A 1 246 ? 8.352 20.062 7.398 1 96.62 246 ARG A CA 1
ATOM 1944 C C . ARG A 1 246 ? 7.664 21.406 7.195 1 96.62 246 ARG A C 1
ATOM 1946 O O . ARG A 1 246 ? 8.305 22.453 7.27 1 96.62 246 ARG A O 1
ATOM 1953 N N . MET A 1 247 ? 6.391 21.391 6.891 1 97.25 247 MET A N 1
ATOM 1954 C CA . MET A 1 247 ? 5.625 22.625 6.828 1 97.25 247 MET A CA 1
ATOM 1955 C C . MET A 1 247 ? 5.738 23.406 8.133 1 97.25 247 MET A C 1
ATOM 1957 O O . MET A 1 247 ? 6.055 24.594 8.125 1 97.25 247 MET A O 1
ATOM 1961 N N . SER A 1 248 ? 5.508 22.719 9.211 1 97.5 248 SER A N 1
ATOM 1962 C CA . SER A 1 248 ? 5.574 23.328 10.531 1 97.5 248 SER A CA 1
ATOM 1963 C C . SER A 1 248 ? 6.965 23.891 10.812 1 97.5 248 SER A C 1
ATOM 1965 O O . SER A 1 248 ? 7.105 25.047 11.227 1 97.5 248 SER A O 1
ATOM 1967 N N . GLU A 1 249 ? 7.953 23.094 10.539 1 97.38 249 GLU A N 1
ATOM 1968 C CA . GLU A 1 249 ? 9.336 23.453 10.828 1 97.38 249 GLU A CA 1
ATOM 1969 C C . GLU A 1 249 ? 9.781 24.672 10.016 1 97.38 249 GLU A C 1
ATOM 1971 O O . GLU A 1 249 ? 10.43 25.578 10.547 1 97.38 249 GLU A O 1
ATOM 1976 N N . ARG A 1 250 ? 9.391 24.688 8.836 1 96.12 250 ARG A N 1
ATOM 1977 C CA . ARG A 1 250 ? 9.75 25.812 7.965 1 96.12 250 ARG A CA 1
ATOM 1978 C C . ARG A 1 250 ? 9.102 27.109 8.43 1 96.12 250 ARG A C 1
ATOM 1980 O O . ARG A 1 250 ? 9.75 28.141 8.5 1 96.12 250 ARG A O 1
ATOM 1987 N N . MET A 1 251 ? 7.891 27.062 8.695 1 97.81 251 MET A N 1
ATOM 1988 C CA . MET A 1 251 ? 7.184 28.266 9.109 1 97.81 251 MET A CA 1
ATOM 1989 C C . MET A 1 251 ? 7.645 28.734 10.484 1 97.81 251 MET A C 1
ATOM 1991 O O . MET A 1 251 ? 7.758 29.938 10.742 1 97.81 251 MET A O 1
ATOM 1995 N N . LEU A 1 252 ? 7.902 27.75 11.383 1 97.88 252 LEU A N 1
ATOM 1996 C CA . LEU A 1 252 ? 8.445 28.109 12.688 1 97.88 252 LEU A CA 1
ATOM 1997 C C . LEU A 1 252 ? 9.789 28.797 12.547 1 97.88 252 LEU A C 1
ATOM 1999 O O . LEU A 1 252 ? 10.023 29.844 13.156 1 97.88 252 LEU A O 1
ATOM 2003 N N . ALA A 1 253 ? 10.648 28.219 11.719 1 96.88 253 ALA A N 1
ATOM 2004 C CA . ALA A 1 253 ? 11.961 28.812 11.5 1 96.88 253 ALA A CA 1
ATOM 2005 C C . ALA A 1 253 ? 11.836 30.219 10.906 1 96.88 253 ALA A C 1
ATOM 2007 O O . ALA A 1 253 ? 12.516 31.141 11.352 1 96.88 253 ALA A O 1
ATOM 2008 N N . ALA A 1 254 ? 10.984 30.359 9.953 1 96.88 254 ALA A N 1
ATOM 2009 C CA . ALA A 1 254 ? 10.766 31.656 9.312 1 96.88 254 ALA A CA 1
ATOM 2010 C C . ALA A 1 254 ? 10.234 32.688 10.312 1 96.88 254 ALA A C 1
ATOM 2012 O O . ALA A 1 254 ? 10.484 33.875 10.188 1 96.88 254 ALA A O 1
ATOM 2013 N N . ALA A 1 255 ? 9.492 32.219 11.305 1 97.44 255 ALA A N 1
ATOM 2014 C CA . ALA A 1 255 ? 8.922 33.062 12.336 1 97.44 255 ALA A CA 1
ATOM 2015 C C . ALA A 1 255 ? 9.938 33.375 13.43 1 97.44 255 ALA A C 1
ATOM 2017 O O . ALA A 1 255 ? 9.633 34.062 14.406 1 97.44 255 ALA A O 1
ATOM 2018 N N . GLY A 1 256 ? 11.141 32.812 13.297 1 96.25 256 GLY A N 1
ATOM 2019 C CA . GLY A 1 256 ? 12.195 33.062 14.273 1 96.25 256 GLY A CA 1
ATOM 2020 C C . GLY A 1 256 ? 12.102 32.156 15.477 1 96.25 256 GLY A C 1
ATOM 2021 O O . GLY A 1 256 ? 12.664 32.438 16.531 1 96.25 256 GLY A O 1
ATOM 2022 N N . LEU A 1 257 ? 11.352 31.078 15.352 1 97.06 257 LEU A N 1
ATOM 2023 C CA . LEU A 1 257 ? 11.172 30.125 16.438 1 97.06 257 LEU A CA 1
ATOM 2024 C C . LEU A 1 257 ? 12.008 28.875 16.203 1 97.06 257 LEU A C 1
ATOM 2026 O O . LEU A 1 257 ? 12.461 28.625 15.078 1 97.06 257 LEU A O 1
ATOM 2030 N N . ASN A 1 258 ? 12.25 28.141 17.234 1 95.25 258 ASN A N 1
ATOM 2031 C CA . ASN A 1 258 ? 12.992 26.875 17.141 1 95.25 258 ASN A CA 1
ATOM 2032 C C . ASN A 1 258 ? 12.117 25.75 16.594 1 95.25 258 ASN A C 1
ATOM 2034 O O . ASN A 1 258 ? 11.188 25.297 17.266 1 95.25 258 ASN A O 1
ATOM 2038 N N . PRO A 1 259 ? 12.422 25.234 15.445 1 95.56 259 PRO A N 1
ATOM 2039 C CA . PRO A 1 259 ? 11.586 24.172 14.867 1 95.56 259 PRO A CA 1
ATOM 2040 C C . PRO A 1 259 ? 11.672 22.875 15.648 1 95.56 259 PRO A C 1
ATOM 2042 O O . PRO A 1 259 ? 10.82 21.984 15.484 1 95.56 259 PRO A O 1
ATOM 2045 N N . LYS A 1 260 ? 12.641 22.688 16.484 1 94.5 260 LYS A N 1
ATOM 2046 C CA . LYS A 1 260 ? 12.789 21.469 17.266 1 94.5 260 LYS A CA 1
ATOM 2047 C C . LYS A 1 260 ? 11.875 21.484 18.484 1 94.5 260 LYS A C 1
ATOM 2049 O O . LYS A 1 260 ? 11.625 20.453 19.094 1 94.5 260 LYS A O 1
ATOM 2054 N N . GLY A 1 261 ? 11.383 22.734 18.828 1 94.75 261 GLY A N 1
ATOM 2055 C CA . GLY A 1 261 ? 10.414 22.859 19.906 1 94.75 261 GLY A CA 1
ATOM 2056 C C . GLY A 1 261 ? 11.047 23.141 21.25 1 94.75 261 GLY A C 1
ATOM 2057 O O . GLY A 1 261 ? 12.258 23.359 21.344 1 94.75 261 GLY A O 1
ATOM 2058 N N . THR A 1 262 ? 10.266 23.25 22.219 1 96.69 262 THR A N 1
ATOM 2059 C CA . THR A 1 262 ? 10.602 23.453 23.625 1 96.69 262 THR A CA 1
ATOM 2060 C C . THR A 1 262 ? 10.328 22.188 24.438 1 96.69 262 THR A C 1
ATOM 2062 O O . THR A 1 262 ? 9.281 21.547 24.281 1 96.69 262 THR A O 1
ATOM 2065 N N . PRO A 1 263 ? 11.219 21.797 25.281 1 95.88 263 PRO A N 1
ATOM 2066 C CA . PRO A 1 263 ? 11.008 20.578 26.062 1 95.88 263 PRO A CA 1
ATOM 2067 C C . PRO A 1 263 ? 9.688 20.609 26.844 1 95.88 263 PRO A C 1
ATOM 2069 O O . PRO A 1 263 ? 9.281 21.656 27.328 1 95.88 263 PRO A O 1
ATOM 2072 N N . TRP A 1 264 ? 9.094 19.516 26.984 1 95.94 264 TRP A N 1
ATOM 2073 C CA . TRP A 1 264 ? 7.77 19.391 27.578 1 95.94 264 TRP A CA 1
ATOM 2074 C C . TRP A 1 264 ? 7.75 19.906 29.016 1 95.94 264 TRP A C 1
ATOM 2076 O O . TRP A 1 264 ? 6.805 20.594 29.422 1 95.94 264 TRP A O 1
ATOM 2086 N N . GLU A 1 265 ? 8.852 19.734 29.797 1 95.31 265 GLU A N 1
ATOM 2087 C CA . GLU A 1 265 ? 8.914 20.078 31.219 1 95.31 265 GLU A CA 1
ATOM 2088 C C . GLU A 1 265 ? 8.906 21.594 31.406 1 95.31 265 GLU A C 1
ATOM 2090 O O . GLU A 1 265 ? 8.562 22.078 32.5 1 95.31 265 GLU A O 1
ATOM 2095 N N . LYS A 1 266 ? 9.328 22.281 30.359 1 97.31 266 LYS A N 1
ATOM 2096 C CA . LYS A 1 266 ? 9.422 23.734 30.453 1 97.31 266 LYS A CA 1
ATOM 2097 C C . LYS A 1 266 ? 8.102 24.391 30.078 1 97.31 266 LYS A C 1
ATOM 2099 O O . LYS A 1 266 ? 7.898 25.578 30.328 1 97.31 266 LYS A O 1
ATOM 2104 N N . ARG A 1 267 ? 7.23 23.688 29.469 1 98.25 267 ARG A N 1
ATOM 2105 C CA . ARG A 1 267 ? 5.926 24.188 29.062 1 98.25 267 ARG A CA 1
ATOM 2106 C C . ARG A 1 267 ? 4.875 23.922 30.141 1 98.25 267 ARG A C 1
ATOM 2108 O O . ARG A 1 267 ? 4.73 22.797 30.594 1 98.25 267 ARG A O 1
ATOM 2115 N N . LYS A 1 268 ? 4.121 24.938 30.516 1 98.44 268 LYS A N 1
ATOM 2116 C CA . LYS A 1 268 ? 3.328 24.797 31.734 1 98.44 268 LYS A CA 1
ATOM 2117 C C . LYS A 1 268 ? 1.856 25.109 31.469 1 98.44 268 LYS A C 1
ATOM 2119 O O . LYS A 1 268 ? 1.05 25.156 32.406 1 98.44 268 LYS A O 1
ATOM 2124 N N . VAL A 1 269 ? 1.459 25.266 30.25 1 98.5 269 VAL A N 1
ATOM 2125 C CA . VAL A 1 269 ? 0.088 25.672 29.969 1 98.5 269 VAL A CA 1
ATOM 2126 C C . VAL A 1 269 ? -0.741 24.469 29.531 1 98.5 269 VAL A C 1
ATOM 2128 O O . VAL A 1 269 ? -0.353 23.734 28.625 1 98.5 269 VAL A O 1
ATOM 2131 N N . LEU A 1 270 ? -1.824 24.219 30.188 1 98.56 270 LEU A N 1
ATOM 2132 C CA . LEU A 1 270 ? -2.945 23.469 29.641 1 98.56 270 LEU A CA 1
ATOM 2133 C C . LEU A 1 270 ? -3.969 24.391 29 1 98.56 270 LEU A C 1
ATOM 2135 O O . LEU A 1 270 ? -4.625 25.172 29.703 1 98.56 270 LEU A O 1
ATOM 2139 N N . LEU A 1 271 ? -4.023 24.344 27.719 1 97.62 271 LEU A N 1
ATOM 2140 C CA . LEU A 1 271 ? -4.859 25.266 26.969 1 97.62 271 LEU A CA 1
ATOM 2141 C C . LEU A 1 271 ? -6.289 24.734 26.859 1 97.62 271 LEU A C 1
ATOM 2143 O O . LEU A 1 271 ? -6.508 23.578 26.484 1 97.62 271 LEU A O 1
ATOM 2147 N N . LEU A 1 272 ? -7.199 25.562 27.25 1 95.75 272 LEU A N 1
ATOM 2148 C CA . LEU A 1 272 ? -8.617 25.25 27.156 1 95.75 272 LEU A CA 1
ATOM 2149 C C . LEU A 1 272 ? -9.258 25.938 25.953 1 95.75 272 LEU A C 1
ATOM 2151 O O . LEU A 1 272 ? -9.344 27.172 25.922 1 95.75 272 LEU A O 1
ATOM 2155 N N . ILE A 1 273 ? -9.719 25.078 25.016 1 91.19 273 ILE A N 1
ATOM 2156 C CA . ILE A 1 273 ? -10.312 25.594 23.797 1 91.19 273 ILE A CA 1
ATOM 2157 C C . ILE A 1 273 ? -11.82 25.359 23.812 1 91.19 273 ILE A C 1
ATOM 2159 O O . ILE A 1 273 ? -12.305 24.391 23.219 1 91.19 273 ILE A O 1
ATOM 2163 N N . GLY A 1 274 ? -12.602 26.109 24.531 1 79.38 274 GLY A N 1
ATOM 2164 C CA . GLY A 1 274 ? -14.016 25.906 24.797 1 79.38 274 GLY A CA 1
ATOM 2165 C C . GLY A 1 274 ? -14.914 26.547 23.75 1 79.38 274 GLY A C 1
ATOM 2166 O O . GLY A 1 274 ? -16.078 26.188 23.625 1 79.38 274 GLY A O 1
ATOM 2167 N N . ARG A 1 275 ? -14.547 27.375 22.906 1 66.38 275 ARG A N 1
ATOM 2168 C CA . ARG A 1 275 ? -15.289 28.094 21.891 1 66.38 275 ARG A CA 1
ATOM 2169 C C . ARG A 1 275 ? -16.344 29 22.5 1 66.38 275 ARG A C 1
ATOM 2171 O O . ARG A 1 275 ? -17.328 29.359 21.844 1 66.38 275 ARG A O 1
ATOM 2178 N N . ASN A 1 276 ? -16.547 29.109 23.812 1 60.62 276 ASN A N 1
ATOM 2179 C CA . ASN A 1 276 ? -17.609 29.844 24.484 1 60.62 276 ASN A CA 1
ATOM 2180 C C . ASN A 1 276 ? -17.375 31.359 24.391 1 60.62 276 ASN A C 1
ATOM 2182 O O . ASN A 1 276 ? -18.328 32.125 24.203 1 60.62 276 ASN A O 1
ATOM 2186 N N . LYS A 1 277 ? -16.297 31.844 24.891 1 56.84 277 LYS A N 1
ATOM 2187 C CA . LYS A 1 277 ? -16.078 33.281 24.953 1 56.84 277 LYS A CA 1
ATOM 2188 C C . LYS A 1 277 ? -15.133 33.75 23.844 1 56.84 277 LYS A C 1
ATOM 2190 O O . LYS A 1 277 ? -14.594 34.875 23.906 1 56.84 277 LYS A O 1
ATOM 2195 N N . ASP A 1 278 ? -14.883 32.75 22.938 1 52.94 278 ASP A N 1
ATOM 2196 C CA . ASP A 1 278 ? -13.828 33.156 22.016 1 52.94 278 ASP A CA 1
ATOM 2197 C C . ASP A 1 278 ? -14.336 34.156 20.984 1 52.94 278 ASP A C 1
ATOM 2199 O O . ASP A 1 278 ? -15.484 34.062 20.547 1 52.94 278 ASP A O 1
ATOM 2203 N N . SER A 1 279 ? -13.859 35.312 21.109 1 44.38 279 SER A N 1
ATOM 2204 C CA . SER A 1 279 ? -14.102 36.375 20.141 1 44.38 279 SER A CA 1
ATOM 2205 C C . SER A 1 279 ? -13.805 35.875 18.719 1 44.38 279 SER A C 1
ATOM 2207 O O . SER A 1 279 ? -13.82 36.688 17.781 1 44.38 279 SER A O 1
ATOM 2209 N N . GLY A 1 280 ? -13.469 34.625 18.547 1 49.47 280 GLY A N 1
ATOM 2210 C CA . GLY A 1 280 ? -13.133 34.344 17.156 1 49.47 280 GLY A CA 1
ATOM 2211 C C . GLY A 1 280 ? -14.352 34.281 16.25 1 49.47 280 GLY A C 1
ATOM 2212 O O . GLY A 1 280 ? -15.461 34.594 16.672 1 49.47 280 GLY A O 1
ATOM 2213 N N . VAL A 1 281 ? -14.18 34.156 14.984 1 46.38 281 VAL A N 1
ATOM 2214 C CA . VAL A 1 281 ? -15.227 34.188 13.969 1 46.38 281 VAL A CA 1
ATOM 2215 C C . VAL A 1 281 ? -16.297 33.156 14.32 1 46.38 281 VAL A C 1
ATOM 2217 O O . VAL A 1 281 ? -16.031 31.938 14.336 1 46.38 281 VAL A O 1
ATOM 2220 N N . HIS A 1 282 ? -17.156 33.594 15.227 1 46.62 282 HIS A N 1
ATOM 2221 C CA . HIS A 1 282 ? -18.297 32.75 15.531 1 46.62 282 HIS A CA 1
ATOM 2222 C C . HIS A 1 282 ? -19.172 32.531 14.305 1 46.62 282 HIS A C 1
ATOM 2224 O O . HIS A 1 282 ? -19.625 33.5 13.688 1 46.62 282 HIS A O 1
ATOM 2230 N N . ASN A 1 283 ? -18.797 31.562 13.617 1 49.41 283 ASN A N 1
ATOM 2231 C CA . ASN A 1 283 ? -19.766 31.266 12.57 1 49.41 283 ASN A CA 1
ATOM 2232 C C . ASN A 1 283 ? -20.984 30.531 13.133 1 49.41 283 ASN A C 1
ATOM 2234 O O . ASN A 1 283 ? -20.984 30.109 14.289 1 49.41 283 ASN A O 1
ATOM 2238 N N . SER A 1 284 ? -22.125 30.781 12.547 1 46.88 284 SER A N 1
ATOM 2239 C CA . SER A 1 284 ? -23.438 30.219 12.852 1 46.88 284 SER A CA 1
ATOM 2240 C C . SER A 1 284 ? -23.312 28.75 13.242 1 46.88 284 SER A C 1
ATOM 2242 O O . SER A 1 284 ? -24.266 28.141 13.727 1 46.88 284 SER A O 1
ATOM 2244 N N . PHE A 1 285 ? -22.109 28.141 13.047 1 56.47 285 PHE A N 1
ATOM 2245 C CA . PHE A 1 285 ? -22.016 26.688 13.25 1 56.47 285 PHE A CA 1
ATOM 2246 C C . PHE A 1 285 ? -21.141 26.375 14.453 1 56.47 285 PHE A C 1
ATOM 2248 O O . PHE A 1 285 ? -20.531 25.297 14.516 1 56.47 285 PHE A O 1
ATOM 2255 N N . GLU A 1 286 ? -21.234 27.234 15.438 1 63.81 286 GLU A N 1
ATOM 2256 C CA . GLU A 1 286 ? -20.375 27.109 16.609 1 63.81 286 GLU A CA 1
ATOM 2257 C C . GLU A 1 286 ? -20.875 26.016 17.547 1 63.81 286 GLU A C 1
ATOM 2259 O O . GLU A 1 286 ? -22.078 25.828 17.703 1 63.81 286 GLU A O 1
ATOM 2264 N N . ARG A 1 287 ? -20 25.109 17.828 1 80.88 287 ARG A N 1
ATOM 2265 C CA . ARG A 1 287 ? -20.203 24.031 18.797 1 80.88 287 ARG A CA 1
ATOM 2266 C C . ARG A 1 287 ? -19.734 24.469 20.188 1 80.88 287 ARG A C 1
ATOM 2268 O O . ARG A 1 287 ? -18.547 24.5 20.469 1 80.88 287 ARG A O 1
ATOM 2275 N N . HIS A 1 288 ? -20.75 24.703 21.109 1 85.31 288 HIS A N 1
ATOM 2276 C CA . HIS A 1 288 ? -20.438 25.281 22.406 1 85.31 288 HIS A CA 1
ATOM 2277 C C . HIS A 1 288 ? -20.25 24.172 23.453 1 85.31 288 HIS A C 1
ATOM 2279 O O . HIS A 1 288 ? -20.906 23.141 23.391 1 85.31 288 HIS A O 1
ATOM 2285 N N . TRP A 1 289 ? -19.328 24.422 24.312 1 93.12 289 TRP A N 1
ATOM 2286 C CA . TRP A 1 289 ? -19.156 23.672 25.562 1 93.12 289 TRP A CA 1
ATOM 2287 C C . TRP A 1 289 ? -20.062 24.219 26.656 1 93.12 289 TRP A C 1
ATOM 2289 O O . TRP A 1 289 ? -19.688 25.125 27.406 1 93.12 289 TRP A O 1
ATOM 2299 N N . ASN A 1 290 ? -21.25 23.609 26.828 1 92.06 290 ASN A N 1
ATOM 2300 C CA . ASN A 1 290 ? -22.359 24.156 27.625 1 92.06 290 ASN A CA 1
ATOM 2301 C C . ASN A 1 290 ? -21.969 24.328 29.094 1 92.06 290 ASN A C 1
ATOM 2303 O O . ASN A 1 290 ? -22.312 25.344 29.703 1 92.06 290 ASN A O 1
ATOM 2307 N N . ASN A 1 291 ? -21.406 23.375 29.656 1 94.25 291 ASN A N 1
ATOM 2308 C CA . ASN A 1 291 ? -21.094 23.406 31.078 1 94.25 291 ASN A CA 1
ATOM 2309 C C . ASN A 1 291 ? -19.609 23.734 31.328 1 94.25 291 ASN A C 1
ATOM 2311 O O . ASN A 1 291 ? -19 23.172 32.219 1 94.25 291 ASN A O 1
ATOM 2315 N N . TYR A 1 292 ? -19.141 24.594 30.453 1 93 292 TYR A N 1
ATOM 2316 C CA . TYR A 1 292 ? -17.766 25.078 30.484 1 93 292 TYR A CA 1
ATOM 2317 C C . TYR A 1 292 ? -17.406 25.609 31.875 1 93 292 TYR A C 1
ATOM 2319 O O . TYR A 1 292 ? -16.359 25.266 32.406 1 93 292 TYR A O 1
ATOM 2327 N N . ASP A 1 293 ? -18.25 26.406 32.5 1 92.56 293 ASP A N 1
ATOM 2328 C CA . ASP A 1 293 ? -17.984 27.078 33.781 1 92.56 293 ASP A CA 1
ATOM 2329 C C . ASP A 1 293 ? -17.969 26.078 34.938 1 92.56 293 ASP A C 1
ATOM 2331 O O . ASP A 1 293 ? -17.406 26.359 36 1 92.56 293 ASP A O 1
ATOM 2335 N N . GLU A 1 294 ? -18.594 25.016 34.719 1 95.75 294 GLU A N 1
ATOM 2336 C CA . GLU A 1 294 ? -18.562 23.953 35.719 1 95.75 294 GLU A CA 1
ATOM 2337 C C . GLU A 1 294 ? -17.234 23.188 35.625 1 95.75 294 GLU A C 1
ATOM 2339 O O . GLU A 1 294 ? -16.688 22.781 36.688 1 95.75 294 GLU A O 1
ATOM 2344 N N . CYS A 1 295 ? -16.719 22.938 34.5 1 96.81 295 CYS A N 1
ATOM 2345 C CA . CYS A 1 295 ? -15.539 22.094 34.312 1 96.81 295 CYS A CA 1
ATOM 2346 C C . CYS A 1 295 ? -14.258 22.859 34.594 1 96.81 295 CYS A C 1
ATOM 2348 O O . CYS A 1 295 ? -13.289 22.297 35.094 1 96.81 295 CYS A O 1
ATOM 2350 N N . LYS A 1 296 ? -14.211 24.125 34.281 1 96.31 296 LYS A N 1
ATOM 2351 C CA . LYS A 1 296 ? -13 24.938 34.344 1 96.31 296 LYS A CA 1
ATOM 2352 C C . LYS A 1 296 ? -12.406 24.906 35.75 1 96.31 296 LYS A C 1
ATOM 2354 O O . LYS A 1 296 ? -11.219 24.609 35.938 1 96.31 296 LYS A O 1
ATOM 2359 N N . PRO A 1 297 ? -13.188 25.156 36.844 1 97.38 297 PRO A N 1
ATOM 2360 C CA . PRO A 1 297 ? -12.602 25.094 38.188 1 97.38 297 PRO A CA 1
ATOM 2361 C C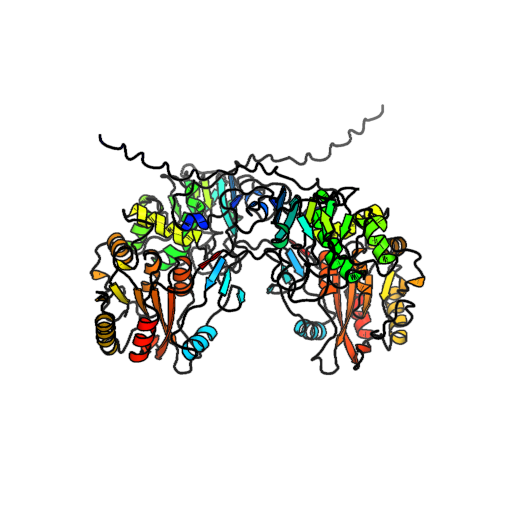 . PRO A 1 297 ? -12.062 23.719 38.531 1 97.38 297 PRO A C 1
ATOM 2363 O O . PRO A 1 297 ? -11.078 23.609 39.281 1 97.38 297 PRO A O 1
ATOM 2366 N N . LYS A 1 298 ? -12.688 22.734 38.062 1 98.31 298 LYS A N 1
ATOM 2367 C CA . LYS A 1 298 ? -12.227 21.375 38.344 1 98.31 298 LYS A CA 1
ATOM 2368 C C . LYS A 1 298 ? -10.883 21.109 37.656 1 98.31 298 LYS A C 1
ATOM 2370 O O . LYS A 1 298 ? -10.031 20.406 38.219 1 98.31 298 LYS A O 1
ATOM 2375 N N . LEU A 1 299 ? -10.688 21.594 36.5 1 98.25 299 LEU A N 1
ATOM 2376 C CA . LEU A 1 299 ? -9.422 21.469 35.812 1 98.25 299 LEU A CA 1
ATOM 2377 C C . LEU A 1 299 ? -8.32 22.25 36.531 1 98.25 299 LEU A C 1
ATOM 2379 O O . LEU A 1 299 ? -7.188 21.766 36.625 1 98.25 299 LEU A O 1
ATOM 2383 N N . GLU A 1 300 ? -8.68 23.422 37.031 1 98.06 300 GLU A N 1
ATOM 2384 C CA . GLU A 1 300 ? -7.727 24.219 37.812 1 98.06 300 GLU A CA 1
ATOM 2385 C C . GLU A 1 300 ? -7.289 23.484 39.062 1 98.06 300 GLU A C 1
ATOM 2387 O O . GLU A 1 300 ? -6.105 23.469 39.406 1 98.06 300 GLU A O 1
ATOM 2392 N N . GLN A 1 301 ? -8.242 22.859 39.656 1 98.38 301 GLN A N 1
ATOM 2393 C CA . GLN A 1 301 ? -7.949 22.094 40.875 1 98.38 301 GLN A CA 1
ATOM 2394 C C . GLN A 1 301 ? -7.027 20.906 40.562 1 98.38 301 GLN A C 1
ATOM 2396 O O . GLN A 1 301 ? -6.137 20.594 41.344 1 98.38 301 GLN A O 1
ATOM 2401 N N . LEU A 1 302 ? -7.324 20.25 39.469 1 98.44 302 LEU A N 1
ATOM 2402 C CA . LEU A 1 302 ? -6.461 19.156 39.031 1 98.44 302 LEU A CA 1
ATOM 2403 C C . LEU A 1 302 ? -5.016 19.609 38.906 1 98.44 302 LEU A C 1
ATOM 2405 O O . LEU A 1 302 ? -4.098 18.969 39.406 1 98.44 302 LEU A O 1
ATOM 2409 N N . LEU A 1 303 ? -4.746 20.75 38.219 1 98.31 303 LEU A N 1
ATOM 2410 C CA . LEU A 1 303 ? -3.398 21.25 37.969 1 98.31 303 LEU A CA 1
ATOM 2411 C C . LEU A 1 303 ? -2.703 21.609 39.281 1 98.31 303 LEU A C 1
ATOM 2413 O O . LEU A 1 303 ? -1.498 21.406 39.438 1 98.31 303 LEU A O 1
ATOM 2417 N N . GLN A 1 304 ? -3.506 22.141 40.219 1 97.94 304 GLN A N 1
ATOM 2418 C CA . GLN A 1 304 ? -2.963 22.422 41.562 1 97.94 304 GLN A CA 1
ATOM 2419 C C . GLN A 1 304 ? -2.529 21.141 42.25 1 97.94 304 GLN A C 1
ATOM 2421 O O . GLN A 1 304 ? -1.455 21.094 42.875 1 97.94 304 GLN A O 1
ATOM 2426 N N . ARG A 1 305 ? -3.375 20.219 42.156 1 97.88 305 ARG A N 1
ATOM 2427 C CA . ARG A 1 305 ? -3.092 18.953 42.812 1 97.88 305 ARG A CA 1
ATOM 2428 C C . ARG A 1 305 ? -1.854 18.281 42.219 1 97.88 305 ARG A C 1
ATOM 2430 O O . ARG A 1 305 ? -1.072 17.656 42.938 1 97.88 305 ARG A O 1
ATOM 2437 N N . ARG A 1 306 ? -1.695 18.391 40.906 1 96.81 306 ARG A N 1
ATOM 2438 C CA . ARG A 1 306 ? -0.545 17.812 40.219 1 96.81 306 ARG A CA 1
ATOM 2439 C C . ARG A 1 306 ? 0.751 18.484 40.656 1 96.81 306 ARG A C 1
ATOM 2441 O O . ARG A 1 306 ? 1.816 17.859 40.625 1 96.81 306 ARG A O 1
ATOM 2448 N N . GLY A 1 307 ? 0.788 19.75 41 1 96.19 307 GLY A N 1
ATOM 2449 C CA . GLY A 1 307 ? 1.896 20.453 41.625 1 96.19 307 GLY A CA 1
ATOM 2450 C C . GLY A 1 307 ? 3.096 20.609 40.719 1 96.19 307 GLY A C 1
ATOM 2451 O O . GLY A 1 307 ? 4.242 20.562 41.188 1 96.19 307 GLY A O 1
ATOM 2452 N N . GLN A 1 308 ? 2.914 20.719 39.406 1 95.81 308 GLN A N 1
ATOM 2453 C CA . GLN A 1 308 ? 4.016 20.812 38.469 1 95.81 308 GLN A CA 1
ATOM 2454 C C . GLN A 1 308 ? 4.137 22.234 37.906 1 95.81 308 GLN A C 1
ATOM 2456 O O . GLN A 1 308 ? 4.773 22.438 36.875 1 95.81 308 GLN A O 1
ATOM 2461 N N . GLY A 1 309 ? 3.422 23.188 38.531 1 97.12 309 GLY A N 1
ATOM 2462 C CA . GLY A 1 309 ? 3.479 24.578 38.094 1 97.12 309 GLY A CA 1
ATOM 2463 C C . GLY A 1 309 ? 2.641 24.859 36.875 1 97.12 309 GLY A C 1
ATOM 2464 O O . GLY A 1 309 ? 2.838 25.875 36.188 1 97.12 309 GLY A O 1
ATOM 2465 N N . GLU A 1 310 ? 1.764 23.938 36.562 1 98.12 310 GLU A N 1
ATOM 2466 C CA . GLU A 1 310 ? 0.908 24.109 35.375 1 98.12 310 GLU A CA 1
ATOM 2467 C C . GLU A 1 310 ? -0.188 25.141 35.656 1 98.12 310 GLU A C 1
ATOM 2469 O O . GLU A 1 310 ? -0.606 25.328 36.781 1 98.12 310 GLU A O 1
ATOM 2474 N N . ARG A 1 311 ? -0.618 25.797 34.594 1 98 311 ARG A N 1
ATOM 2475 C CA . ARG A 1 311 ? -1.745 26.719 34.688 1 98 311 ARG A CA 1
ATOM 2476 C C . ARG A 1 311 ? -2.723 26.5 33.531 1 98 311 ARG A C 1
ATOM 2478 O O . ARG A 1 311 ? -2.322 26.078 32.469 1 98 311 ARG A O 1
ATOM 2485 N N . LEU A 1 312 ? -3.943 26.828 33.812 1 97.62 312 LEU A N 1
ATOM 2486 C CA . LEU A 1 312 ? -4.988 26.75 32.781 1 97.62 312 LEU A CA 1
ATOM 2487 C C . LEU A 1 312 ? -5.113 28.078 32.031 1 97.62 312 LEU A C 1
ATOM 2489 O O . LEU A 1 312 ? -5.172 29.141 32.656 1 97.62 312 LEU A O 1
ATOM 2493 N N . GLU A 1 313 ? -5.047 28.031 30.734 1 96 313 GLU A N 1
ATOM 2494 C CA . GLU A 1 313 ? -5.258 29.219 29.938 1 96 313 GLU A CA 1
ATOM 2495 C C . GLU A 1 313 ? -6.352 29 28.891 1 96 313 GLU A C 1
ATOM 2497 O O . GLU A 1 313 ? -6.43 27.938 28.281 1 96 313 GLU A O 1
ATOM 2502 N N . GLU A 1 314 ? -7.199 29.984 28.75 1 93.19 314 GLU A N 1
ATOM 2503 C CA . GLU A 1 314 ? -8.289 29.891 27.781 1 93.19 314 GLU A CA 1
ATOM 2504 C C . GLU A 1 314 ? -7.844 30.391 26.406 1 93.19 314 GLU A C 1
ATOM 2506 O O . GLU A 1 314 ? -7.176 31.422 26.312 1 93.19 314 GLU A O 1
ATOM 2511 N N . TRP A 1 315 ? -8.211 29.641 25.422 1 91.62 315 TRP A N 1
ATOM 2512 C CA . TRP A 1 315 ? -7.914 30.047 24.047 1 91.62 315 TRP A CA 1
ATOM 2513 C C . TRP A 1 315 ? -8.734 31.266 23.641 1 91.62 315 TRP A C 1
ATOM 2515 O O . TRP A 1 315 ? -9.961 31.203 23.609 1 91.62 315 TRP A O 1
ATOM 2525 N N . ASN A 1 316 ? -8.07 32.344 23.438 1 87 316 ASN A N 1
ATOM 2526 C CA . ASN A 1 316 ? -8.648 33.594 23 1 87 316 ASN A CA 1
ATOM 2527 C C . ASN A 1 316 ? -7.781 34.281 21.938 1 87 316 ASN A C 1
ATOM 2529 O O . ASN A 1 316 ? -6.73 34.844 22.266 1 87 316 ASN A O 1
ATOM 2533 N N . LEU A 1 317 ? -8.305 34.312 20.766 1 85.19 317 LEU A N 1
ATOM 2534 C CA . LEU A 1 317 ? -7.535 34.781 19.641 1 85.19 317 LEU A CA 1
ATOM 2535 C C . LEU A 1 317 ? -7.195 36.281 19.812 1 85.19 317 LEU A C 1
ATOM 2537 O O . LEU A 1 317 ? -6.191 36.75 19.297 1 85.19 317 LEU A O 1
ATOM 2541 N N . SER A 1 318 ? -8.031 37 20.562 1 84.94 318 SER A N 1
ATOM 2542 C CA . SER A 1 318 ? -7.836 38.438 20.75 1 84.94 318 SER A CA 1
ATOM 2543 C C . SER A 1 318 ? -6.559 38.719 21.531 1 84.94 318 SER A C 1
ATOM 2545 O O . SER A 1 318 ? -6.066 39.844 21.516 1 84.94 318 SER A O 1
ATOM 2547 N N . LYS A 1 319 ? -6.082 37.75 22.125 1 87.88 319 LYS A N 1
ATOM 2548 C CA . LYS A 1 319 ? -4.875 37.906 22.922 1 87.88 319 LYS A CA 1
ATOM 2549 C C . LYS A 1 319 ? -3.629 37.938 22.047 1 87.88 319 LYS A C 1
ATOM 2551 O O . LYS A 1 319 ? -2.537 38.281 22.516 1 87.88 319 LYS A O 1
ATOM 2556 N N . PHE A 1 320 ? -3.805 37.625 20.797 1 91.75 320 PHE A N 1
ATOM 2557 C CA . PHE A 1 320 ? -2.66 37.5 19.906 1 91.75 320 PHE A CA 1
ATOM 2558 C C . PHE A 1 320 ? -2.732 38.562 18.797 1 91.75 320 PHE A C 1
ATOM 2560 O O . PHE A 1 320 ? -3.803 38.812 18.25 1 91.75 320 PHE A O 1
ATOM 2567 N N . SER A 1 321 ? -1.67 39.156 18.469 1 92.12 321 SER A N 1
ATOM 2568 C CA . SER A 1 321 ? -1.616 40.219 17.469 1 92.12 321 SER A CA 1
ATOM 2569 C C . SER A 1 321 ? -1.291 39.688 16.094 1 92.12 321 SER A C 1
ATOM 2571 O O . SER A 1 321 ? -1.526 40.344 15.078 1 92.12 321 SER A O 1
ATOM 2573 N N . SER A 1 322 ? -0.698 38.5 16.109 1 94.88 322 SER A N 1
ATOM 2574 C CA . SER A 1 322 ? -0.263 37.938 14.828 1 94.88 322 SER A CA 1
ATOM 2575 C C . SER A 1 322 ? -0.225 36.406 14.891 1 94.88 322 SER A C 1
ATOM 2577 O O . SER A 1 322 ? -0.322 35.844 15.969 1 94.88 322 SER A O 1
ATOM 2579 N N . LEU A 1 323 ? -0.124 35.812 13.703 1 96.56 323 LEU A N 1
ATOM 2580 C CA . LEU A 1 323 ? 0.079 34.375 13.633 1 96.56 323 LEU A CA 1
ATOM 2581 C C . LEU A 1 323 ? 1.361 33.969 14.352 1 96.56 323 LEU A C 1
ATOM 2583 O O . LEU A 1 323 ? 1.397 32.938 15.039 1 96.56 323 LEU A O 1
ATOM 2587 N N . GLN A 1 324 ? 2.414 34.781 14.281 1 97 324 GLN A N 1
ATOM 2588 C CA . GLN A 1 324 ? 3.691 34.5 14.93 1 97 324 GLN A CA 1
ATOM 2589 C C . GLN A 1 324 ? 3.533 34.406 16.438 1 97 324 GLN A C 1
ATOM 2591 O O . GLN A 1 324 ? 4.16 33.562 17.094 1 97 324 GLN A O 1
ATOM 2596 N N . ASP A 1 325 ? 2.705 35.25 16.938 1 97.25 325 ASP A N 1
ATOM 2597 C CA . ASP A 1 325 ? 2.43 35.219 18.375 1 97.25 325 ASP A CA 1
ATOM 2598 C C . ASP A 1 325 ? 1.745 33.906 18.766 1 97.25 325 ASP A C 1
ATOM 2600 O O . ASP A 1 325 ? 2.068 33.312 19.797 1 97.25 325 ASP A O 1
ATOM 2604 N N . ILE A 1 326 ? 0.808 33.531 17.953 1 96.81 326 ILE A N 1
ATOM 2605 C CA . ILE A 1 326 ? 0.104 32.25 18.172 1 96.81 326 ILE A CA 1
ATOM 2606 C C . ILE A 1 326 ? 1.094 31.094 18.125 1 96.81 326 ILE A C 1
ATOM 2608 O O . ILE A 1 326 ? 1.093 30.25 19.016 1 96.81 326 ILE A O 1
ATOM 2612 N N . MET A 1 327 ? 1.941 31.125 17.125 1 98.25 327 MET A N 1
ATOM 2613 C CA . MET A 1 327 ? 2.953 30.094 16.938 1 98.25 327 MET A CA 1
ATOM 2614 C C . MET A 1 327 ? 3.891 30.031 18.141 1 98.25 327 MET A C 1
ATOM 2616 O O . MET A 1 327 ? 4.18 28.953 18.656 1 98.25 327 MET A O 1
ATOM 2620 N N . GLN A 1 328 ? 4.336 31.219 18.609 1 98.12 328 GLN A N 1
ATOM 2621 C CA . GLN A 1 328 ? 5.238 31.297 19.75 1 98.12 328 GLN A CA 1
ATOM 2622 C C . GLN A 1 328 ? 4.582 30.719 21.016 1 98.12 328 GLN A C 1
ATOM 2624 O O . GLN A 1 328 ? 5.199 29.953 21.75 1 98.12 328 GLN A O 1
ATOM 2629 N N . PHE A 1 329 ? 3.379 31.094 21.266 1 98.06 329 PHE A N 1
ATOM 2630 C CA . PHE A 1 329 ? 2.645 30.641 22.438 1 98.06 329 PHE A CA 1
ATOM 2631 C C . PHE A 1 329 ? 2.529 29.125 22.453 1 98.06 329 PHE A C 1
ATOM 2633 O O . PHE A 1 329 ? 2.902 28.469 23.422 1 98.06 329 PHE A O 1
ATOM 2640 N N . TRP A 1 330 ? 2.07 28.484 21.328 1 97.94 330 TRP A N 1
ATOM 2641 C CA . TRP A 1 330 ? 1.889 27.047 21.219 1 97.94 330 TRP A CA 1
ATOM 2642 C C . TRP A 1 330 ? 3.225 26.328 21.328 1 97.94 330 TRP A C 1
ATOM 2644 O O . TRP A 1 330 ? 3.309 25.25 21.953 1 97.94 330 TRP A O 1
ATOM 2654 N N . ASN A 1 331 ? 4.258 26.891 20.734 1 98.12 331 ASN A N 1
ATOM 2655 C CA . ASN A 1 331 ? 5.566 26.25 20.641 1 98.12 331 ASN A CA 1
ATOM 2656 C C . ASN A 1 331 ? 6.297 26.297 21.984 1 98.12 331 ASN A C 1
ATOM 2658 O O . ASN A 1 331 ? 7.012 25.344 22.328 1 98.12 331 ASN A O 1
ATOM 2662 N N . THR A 1 332 ? 6.062 27.344 22.844 1 98.31 332 THR A N 1
ATOM 2663 C CA . THR A 1 332 ? 6.949 27.562 23.984 1 98.31 332 THR A CA 1
ATOM 2664 C C . THR A 1 332 ? 6.199 27.344 25.297 1 98.31 332 THR A C 1
ATOM 2666 O O . THR A 1 332 ? 6.812 27.125 26.344 1 98.31 332 THR A O 1
ATOM 2669 N N . GLN A 1 333 ? 4.887 27.391 25.234 1 98.31 333 GLN A N 1
ATOM 2670 C CA . GLN A 1 333 ? 4.195 27.438 26.516 1 98.31 333 GLN A CA 1
ATOM 2671 C C . GLN A 1 333 ? 3.23 26.266 26.672 1 98.31 333 GLN A C 1
ATOM 2673 O O . GLN A 1 333 ? 2.949 25.828 27.781 1 98.31 333 GLN A O 1
ATOM 2678 N N . VAL A 1 334 ? 2.623 25.781 25.609 1 98.12 334 VAL A N 1
ATOM 2679 C CA . VAL A 1 334 ? 1.521 24.828 25.688 1 98.12 334 VAL A CA 1
ATOM 2680 C C . VAL A 1 334 ? 2.07 23.422 25.953 1 98.12 334 VAL A C 1
ATOM 2682 O O . VAL A 1 334 ? 2.807 22.875 25.125 1 98.12 334 VAL A O 1
ATOM 2685 N N . ARG A 1 335 ? 1.707 22.875 27.062 1 97.88 335 ARG A N 1
ATOM 2686 C CA . ARG A 1 335 ? 2.012 21.516 27.469 1 97.88 335 ARG A CA 1
ATOM 2687 C C . ARG A 1 335 ? 0.969 20.531 26.938 1 97.88 335 ARG A C 1
ATOM 2689 O O . ARG A 1 335 ? 1.303 19.406 26.547 1 97.88 335 ARG A O 1
ATOM 2696 N N . GLY A 1 336 ? -0.142 20.922 26.953 1 98.12 336 GLY A N 1
ATOM 2697 C CA . GLY A 1 336 ? -1.301 20.203 26.453 1 98.12 336 GLY A CA 1
ATOM 2698 C C . GLY A 1 336 ? -2.479 21.109 26.141 1 98.12 336 GLY A C 1
ATOM 2699 O O . GLY A 1 336 ? -2.477 22.281 26.516 1 98.12 336 GLY A O 1
ATOM 2700 N N . ALA A 1 337 ? -3.428 20.578 25.453 1 97.94 337 ALA A N 1
ATOM 2701 C CA . ALA A 1 337 ? -4.637 21.312 25.094 1 97.94 337 ALA A CA 1
ATOM 2702 C C . ALA A 1 337 ? -5.867 20.406 25.156 1 97.94 337 ALA A C 1
ATOM 2704 O O . ALA A 1 337 ? -5.785 19.219 24.844 1 97.94 337 ALA A O 1
ATOM 2705 N N . VAL A 1 338 ? -6.938 20.953 25.562 1 97.44 338 VAL A N 1
ATOM 2706 C CA . VAL A 1 338 ? -8.227 20.281 25.562 1 97.44 338 VAL A CA 1
ATOM 2707 C C . VAL A 1 338 ? -9.289 21.156 24.906 1 97.44 338 VAL A C 1
ATOM 2709 O O . VAL A 1 338 ? -9.344 22.359 25.172 1 97.44 338 VAL A O 1
ATOM 2712 N N . GLY A 1 339 ? -10.023 20.594 24 1 94.69 339 GLY A N 1
ATOM 2713 C CA . GLY A 1 339 ? -11.031 21.391 23.328 1 94.69 339 GLY A CA 1
ATOM 2714 C C . GLY A 1 339 ? -12.062 20.562 22.594 1 94.69 339 GLY A C 1
ATOM 2715 O O . GLY A 1 339 ? -11.844 19.375 22.344 1 94.69 339 GLY A O 1
ATOM 2716 N N . VAL A 1 340 ? -13.211 21.203 22.281 1 93.81 340 VAL A N 1
ATOM 2717 C CA . VAL A 1 340 ? -14.242 20.578 21.469 1 93.81 340 VAL A CA 1
ATOM 2718 C C . VAL A 1 340 ? -13.789 20.516 20 1 93.81 340 VAL A C 1
ATOM 2720 O O . VAL A 1 340 ? -13.07 21.406 19.547 1 93.81 340 VAL A O 1
ATOM 2723 N N . HIS A 1 341 ? -14.195 19.484 19.281 1 93.81 341 HIS A N 1
ATOM 2724 C CA . HIS A 1 341 ? -13.883 19.297 17.875 1 93.81 341 HIS A CA 1
ATOM 2725 C C . HIS A 1 341 ? -14.047 20.594 17.094 1 93.81 341 HIS A C 1
ATOM 2727 O O . HIS A 1 341 ? -15.133 21.156 17.047 1 93.81 341 HIS A O 1
ATOM 2733 N N . GLY A 1 342 ? -12.93 21.016 16.453 1 90.06 342 GLY A N 1
ATOM 2734 C CA . GLY A 1 342 ? -12.953 22.234 15.656 1 90.06 342 GLY A CA 1
ATOM 2735 C C . GLY A 1 342 ? -11.57 22.688 15.234 1 90.06 342 GLY A C 1
ATOM 2736 O O . GLY A 1 342 ? -10.562 22.219 15.758 1 90.06 342 GLY A O 1
ATOM 2737 N N . SER A 1 343 ? -11.539 23.656 14.406 1 89.44 343 SER A N 1
ATOM 2738 C CA . SER A 1 343 ? -10.336 24.062 13.688 1 89.44 343 SER A CA 1
ATOM 2739 C C . SER A 1 343 ? -9.289 24.625 14.641 1 89.44 343 SER A C 1
ATOM 2741 O O . SER A 1 343 ? -8.102 24.688 14.305 1 89.44 343 SER A O 1
ATOM 2743 N N . GLY A 1 344 ? -9.742 25.094 15.828 1 90 344 GLY A N 1
ATOM 2744 C CA . GLY A 1 344 ? -8.766 25.562 16.797 1 90 344 GLY A CA 1
ATOM 2745 C C . GLY A 1 344 ? -7.719 24.531 17.141 1 90 344 GLY A C 1
ATOM 2746 O O . GLY A 1 344 ? -6.578 24.859 17.453 1 90 344 GLY A O 1
ATOM 2747 N N . LEU A 1 345 ? -8.047 23.266 17 1 93.56 345 LEU A N 1
ATOM 2748 C CA . LEU A 1 345 ? -7.148 22.172 17.359 1 93.56 345 LEU A CA 1
ATOM 2749 C C . LEU A 1 345 ? -6.055 22 16.297 1 93.56 345 LEU A C 1
ATOM 2751 O O . LEU A 1 345 ? -5.035 21.359 16.547 1 93.56 345 LEU A O 1
ATOM 2755 N N . MET A 1 346 ? -6.188 22.625 15.164 1 94.5 346 MET A N 1
ATOM 2756 C CA . MET A 1 346 ? -5.203 22.562 14.094 1 94.5 346 MET A CA 1
ATOM 2757 C C . MET A 1 346 ? -3.922 23.297 14.484 1 94.5 346 MET A C 1
ATOM 2759 O O . MET A 1 346 ? -2.863 23.062 13.898 1 94.5 346 MET A O 1
ATOM 2763 N N . ASN A 1 347 ? -4.023 24.109 15.516 1 95.56 347 ASN A N 1
ATOM 2764 C CA . ASN A 1 347 ? -2.84 24.844 15.953 1 95.56 347 ASN A CA 1
ATOM 2765 C C . ASN A 1 347 ? -1.801 23.906 16.562 1 95.56 347 ASN A C 1
ATOM 2767 O O . ASN A 1 347 ? -0.668 24.328 16.828 1 95.56 347 ASN A O 1
ATOM 2771 N N . VAL A 1 348 ? -2.17 22.625 16.656 1 96.81 348 VAL A N 1
ATOM 2772 C CA . VAL A 1 348 ? -1.211 21.609 17.078 1 96.81 348 VAL A CA 1
ATOM 2773 C C . VAL A 1 348 ? -0.027 21.578 16.125 1 96.81 348 VAL A C 1
ATOM 2775 O O . VAL A 1 348 ? 1.057 21.109 16.469 1 96.81 348 VAL A O 1
ATOM 2778 N N . HIS A 1 349 ? -0.158 22.141 14.953 1 97.75 349 HIS A N 1
ATOM 2779 C CA . HIS A 1 349 ? 0.925 22.234 13.977 1 97.75 349 HIS A CA 1
ATOM 2780 C C . HIS A 1 349 ? 2.104 23.016 14.539 1 97.75 349 HIS A C 1
ATOM 2782 O O . HIS A 1 349 ? 3.244 22.828 14.109 1 97.75 349 HIS A O 1
ATOM 2788 N N . TRP A 1 350 ? 1.816 23.922 15.492 1 98 350 TRP A N 1
ATOM 2789 C CA . TRP A 1 350 ? 2.871 24.781 16.031 1 98 350 TRP A CA 1
ATOM 2790 C C . TRP A 1 350 ? 3.389 24.234 17.359 1 98 350 TRP A C 1
ATOM 2792 O O . TRP A 1 350 ? 4.348 24.766 17.922 1 98 350 TRP A O 1
ATOM 2802 N N . ALA A 1 351 ? 2.719 23.219 17.844 1 96.75 351 ALA A N 1
ATOM 2803 C CA . ALA A 1 351 ? 3.072 22.656 19.156 1 96.75 351 ALA A CA 1
ATOM 2804 C C . ALA A 1 351 ? 4.414 21.938 19.094 1 96.75 351 ALA A C 1
ATOM 2806 O O . ALA A 1 351 ? 4.828 21.469 18.031 1 96.75 351 ALA A O 1
ATOM 2807 N N . SER A 1 352 ? 5.07 21.906 20.172 1 95.5 352 SER A N 1
ATOM 2808 C CA . SER A 1 352 ? 6.312 21.156 20.312 1 95.5 352 SER A CA 1
ATOM 2809 C C . SER A 1 352 ? 6.043 19.672 20.484 1 95.5 352 SER A C 1
ATOM 2811 O O . SER A 1 352 ? 4.926 19.266 20.812 1 95.5 352 SER A O 1
ATOM 2813 N N . PRO A 1 353 ? 7.074 18.906 20.172 1 89.88 353 PRO A N 1
ATOM 2814 C CA . PRO A 1 353 ? 6.922 17.453 20.375 1 89.88 353 PRO A CA 1
ATOM 2815 C C . PRO A 1 353 ? 6.441 17.109 21.781 1 89.88 353 PRO A C 1
ATOM 2817 O O . PRO A 1 353 ? 6.719 17.828 22.734 1 89.88 353 PRO A O 1
ATOM 2820 N N . GLN A 1 354 ? 5.703 16.094 21.938 1 92.81 354 GLN A N 1
ATOM 2821 C CA . GLN A 1 354 ? 5.219 15.508 23.188 1 92.81 354 GLN A CA 1
ATOM 2822 C C . GLN A 1 354 ? 4.023 16.281 23.734 1 92.81 354 GLN A C 1
ATOM 2824 O O . GLN A 1 354 ? 3.541 15.992 24.828 1 92.81 354 GLN A O 1
ATOM 2829 N N . THR A 1 355 ? 3.602 17.266 23.047 1 96.94 355 THR A N 1
ATOM 2830 C CA . THR A 1 355 ? 2.346 17.906 23.438 1 96.94 355 THR A CA 1
ATOM 2831 C C . THR A 1 355 ? 1.218 16.875 23.5 1 96.94 355 THR A C 1
ATOM 2833 O O . THR A 1 355 ? 1.198 15.922 22.734 1 96.94 355 THR A O 1
ATOM 2836 N N . VAL A 1 356 ? 0.283 17.109 24.438 1 98 356 VAL A N 1
ATOM 2837 C CA . VAL A 1 356 ? -0.845 16.203 24.578 1 98 356 VAL A CA 1
ATOM 2838 C C . VAL A 1 356 ? -2.139 16.906 24.188 1 98 356 VAL A C 1
ATOM 2840 O O . VAL A 1 356 ? -2.443 17.984 24.688 1 98 356 VAL A O 1
ATOM 2843 N N . LEU A 1 357 ? -2.883 16.312 23.297 1 98 357 LEU A N 1
ATOM 2844 C CA . LEU A 1 357 ? -4.141 16.891 22.828 1 98 357 LEU A CA 1
ATOM 2845 C C . LEU A 1 357 ? -5.324 16.047 23.312 1 98 357 LEU A C 1
ATOM 2847 O O . LEU A 1 357 ? -5.359 14.836 23.094 1 98 357 LEU A O 1
ATOM 2851 N N . PHE A 1 358 ? -6.262 16.672 23.984 1 98.06 358 PHE A N 1
ATOM 2852 C CA . PHE A 1 358 ? -7.539 16.078 24.359 1 98.06 358 PHE A CA 1
ATOM 2853 C C . PHE A 1 358 ? -8.672 16.672 23.531 1 98.06 358 PHE A C 1
ATOM 2855 O O . PHE A 1 358 ? -8.977 17.859 23.641 1 98.06 358 PHE A O 1
ATOM 2862 N N . GLU A 1 359 ? -9.266 15.852 22.719 1 97.25 359 GLU A N 1
ATOM 2863 C CA . GLU A 1 359 ? -10.359 16.344 21.891 1 97.25 359 GLU A CA 1
ATOM 2864 C C . GLU A 1 359 ? -11.703 15.797 22.359 1 97.25 359 GLU A C 1
ATOM 2866 O O . GLU A 1 359 ? -11.859 14.586 22.547 1 97.25 359 GLU A O 1
ATOM 2871 N N . ILE A 1 360 ? -12.617 16.688 22.5 1 96.81 360 ILE A N 1
ATOM 2872 C CA . ILE A 1 360 ? -13.984 16.312 22.859 1 96.81 360 ILE A CA 1
ATOM 2873 C C . ILE A 1 360 ? -14.836 16.188 21.594 1 96.81 360 ILE A C 1
ATOM 2875 O O . ILE A 1 360 ? -15.07 17.172 20.891 1 96.81 360 ILE A O 1
ATOM 2879 N N . TRP A 1 361 ? -15.312 14.961 21.312 1 96.19 361 TRP A N 1
ATOM 2880 C CA . TRP A 1 361 ? -16.172 14.688 20.172 1 96.19 361 TRP A CA 1
ATOM 2881 C C . TRP A 1 361 ? -17.641 14.812 20.547 1 96.19 361 TRP A C 1
ATOM 2883 O O . TRP A 1 361 ? -18.109 14.156 21.484 1 96.19 361 TRP A O 1
ATOM 2893 N N . PRO A 1 362 ? -18.359 15.688 19.859 1 96 362 PRO A N 1
ATOM 2894 C CA . PRO A 1 362 ? -19.812 15.68 20.062 1 96 362 PRO A CA 1
ATOM 2895 C C . PRO A 1 362 ? -20.469 14.398 19.562 1 96 362 PRO A C 1
ATOM 2897 O O . PRO A 1 362 ? -20.297 14.023 18.406 1 96 362 PRO A O 1
ATOM 2900 N N . VAL A 1 363 ? -21.156 13.75 20.391 1 96.44 363 VAL A N 1
ATOM 2901 C CA . VAL A 1 363 ? -21.859 12.516 20.047 1 96.44 363 VAL A CA 1
ATOM 2902 C C . VAL A 1 363 ? -23.312 12.609 20.484 1 96.44 363 VAL A C 1
ATOM 2904 O O . VAL A 1 363 ? -23.625 13.102 21.562 1 96.44 363 VAL A O 1
ATOM 2907 N N . THR A 1 364 ? -24.188 12.188 19.641 1 95.81 364 THR A N 1
ATOM 2908 C CA . THR A 1 364 ? -25.609 12.242 19.953 1 95.81 364 THR A CA 1
ATOM 2909 C C . THR A 1 364 ? -25.938 11.312 21.125 1 95.81 364 THR A C 1
ATOM 2911 O O . THR A 1 364 ? -25.172 10.406 21.438 1 95.81 364 THR A O 1
ATOM 2914 N N . ALA A 1 365 ? -27.078 11.578 21.656 1 94.25 365 ALA A N 1
ATOM 2915 C CA . ALA A 1 365 ? -27.5 10.828 22.844 1 94.25 365 ALA A CA 1
ATOM 2916 C C . ALA A 1 365 ? -27.609 9.336 22.531 1 94.25 365 ALA A C 1
ATOM 2918 O O . ALA A 1 365 ? -27.312 8.5 23.391 1 94.25 365 ALA A O 1
ATOM 2919 N N . ASP A 1 366 ? -27.969 9 21.391 1 93.56 366 ASP A N 1
ATOM 2920 C CA . ASP A 1 366 ? -28.156 7.605 21.016 1 93.56 366 ASP A CA 1
ATOM 2921 C C . ASP A 1 366 ? -26.859 6.98 20.547 1 93.56 366 ASP A C 1
ATOM 2923 O O . ASP A 1 366 ? -26.812 5.797 20.203 1 93.56 366 ASP A O 1
ATOM 2927 N N . LYS A 1 367 ? -25.797 7.844 20.469 1 93.75 367 LYS A N 1
ATOM 2928 C CA . LYS A 1 367 ? -24.438 7.422 20.109 1 93.75 367 LYS A CA 1
ATOM 2929 C C . LYS A 1 367 ? -24.406 6.852 18.688 1 93.75 367 LYS A C 1
ATOM 2931 O O . LYS A 1 367 ? -23.641 5.926 18.406 1 93.75 367 LYS A O 1
ATOM 2936 N N . LYS A 1 368 ? -25.25 7.34 17.797 1 93.75 368 LYS A N 1
ATOM 2937 C CA . LYS A 1 368 ? -25.312 6.836 16.422 1 93.75 368 LYS A CA 1
ATOM 2938 C C . LYS A 1 368 ? -24.688 7.828 15.445 1 93.75 368 LYS A C 1
ATOM 2940 O O . LYS A 1 368 ? -24.375 7.473 14.312 1 93.75 368 LYS A O 1
ATOM 2945 N N . ARG A 1 369 ? -24.609 9.07 15.93 1 94.5 369 ARG A N 1
ATOM 2946 C CA . ARG A 1 369 ? -24.062 10.117 15.078 1 94.5 369 ARG A CA 1
ATOM 2947 C C . ARG A 1 369 ? -23.031 10.945 15.828 1 94.5 369 ARG A C 1
ATOM 2949 O O . ARG A 1 369 ? -23.078 11.055 17.062 1 94.5 369 ARG A O 1
ATOM 2956 N N . THR A 1 370 ? -22.047 11.539 15.07 1 95 370 THR A N 1
ATOM 2957 C CA . THR A 1 370 ? -21.047 12.438 15.625 1 95 370 THR A CA 1
ATOM 2958 C C . THR A 1 370 ? -20.688 13.531 14.625 1 95 370 THR A C 1
ATOM 2960 O O . THR A 1 370 ? -20.891 13.367 13.422 1 95 370 THR A O 1
ATOM 2963 N N . ARG A 1 371 ? -20.219 14.531 15.125 1 91.44 371 ARG A N 1
ATOM 2964 C CA . ARG A 1 371 ? -19.656 15.586 14.289 1 91.44 371 ARG A CA 1
ATOM 2965 C C . ARG A 1 371 ? -18.141 15.461 14.203 1 91.44 371 ARG A C 1
ATOM 2967 O O . ARG A 1 371 ? -17.5 16.172 13.43 1 91.44 371 ARG A O 1
ATOM 2974 N N . GLY A 1 372 ? -17.656 14.594 15 1 89.12 372 GLY A N 1
ATOM 2975 C CA . GLY A 1 372 ? -16.203 14.414 15.016 1 89.12 372 GLY A CA 1
ATOM 2976 C C . GLY A 1 372 ? -15.664 13.82 13.734 1 89.12 372 GLY A C 1
ATOM 2977 O O . GLY A 1 372 ? -16.359 13.07 13.047 1 89.12 372 GLY A O 1
ATOM 2978 N N . LEU A 1 373 ? -14.406 14.242 13.406 1 88.94 373 LEU A N 1
ATOM 2979 C CA . LEU A 1 373 ? -13.656 13.727 12.266 1 88.94 373 LEU A CA 1
ATOM 2980 C C . LEU A 1 373 ? -12.25 13.297 12.688 1 88.94 373 LEU A C 1
ATOM 2982 O O . LEU A 1 373 ? -11.719 13.797 13.68 1 88.94 373 LEU A O 1
ATOM 2986 N N . ASN A 1 374 ? -11.625 12.5 11.914 1 90 374 ASN A N 1
ATOM 2987 C CA . ASN A 1 374 ? -10.312 11.938 12.227 1 90 374 ASN A CA 1
ATOM 2988 C C . ASN A 1 374 ? -9.219 13 12.125 1 90 374 ASN A C 1
ATOM 2990 O O . ASN A 1 374 ? -8.102 12.781 12.602 1 90 374 ASN A O 1
ATOM 2994 N N . VAL A 1 375 ? -9.477 14.086 11.633 1 91.44 375 VAL A N 1
ATOM 2995 C CA . VAL A 1 375 ? -8.477 15.008 11.102 1 91.44 375 VAL A CA 1
ATOM 2996 C C . VAL A 1 375 ? -7.539 15.461 12.219 1 91.44 375 VAL A C 1
ATOM 2998 O O . VAL A 1 375 ? -6.32 15.484 12.039 1 91.44 375 VAL A O 1
ATOM 3001 N N . PHE A 1 376 ? -8.039 15.797 13.383 1 95.19 376 PHE A N 1
ATOM 3002 C CA . PHE A 1 376 ? -7.184 16.375 14.414 1 95.19 376 PHE A CA 1
ATOM 3003 C C . PHE A 1 376 ? -6.352 15.297 15.094 1 95.19 376 PHE A C 1
ATOM 3005 O O . PHE A 1 376 ? -5.215 15.539 15.5 1 95.19 376 PHE A O 1
ATOM 3012 N N . TRP A 1 377 ? -6.922 14.125 15.195 1 95.44 377 TRP A N 1
ATOM 3013 C CA . TRP A 1 377 ? -6.145 12.977 15.641 1 95.44 377 TRP A CA 1
ATOM 3014 C C . TRP A 1 377 ? -4.973 12.711 14.703 1 95.44 377 TRP A C 1
ATOM 3016 O O . TRP A 1 377 ? -3.83 12.586 15.148 1 95.44 377 TRP A O 1
ATOM 3026 N N . GLU A 1 378 ? -5.219 12.68 13.461 1 94.56 378 GLU A N 1
ATOM 3027 C CA . GLU A 1 378 ? -4.191 12.383 12.461 1 94.56 378 GLU A CA 1
ATOM 3028 C C . GLU A 1 378 ? -3.111 13.461 12.453 1 94.56 378 GLU A C 1
ATOM 3030 O O . GLU A 1 378 ? -1.918 13.156 12.469 1 94.56 378 GLU A O 1
ATOM 3035 N N . GLN A 1 379 ? -3.562 14.727 12.484 1 95.5 379 GLN A N 1
ATOM 3036 C CA . GLN A 1 379 ? -2.602 15.82 12.469 1 95.5 379 GLN A CA 1
ATOM 3037 C C . GLN A 1 379 ? -1.733 15.812 13.727 1 95.5 379 GLN A C 1
ATOM 3039 O O . GLN A 1 379 ? -0.521 16.016 13.648 1 95.5 379 GLN A O 1
ATOM 3044 N N . ALA A 1 380 ? -2.305 15.539 14.836 1 96.5 380 ALA A N 1
ATOM 3045 C CA . ALA A 1 380 ? -1.563 15.477 16.094 1 96.5 380 ALA A CA 1
ATOM 3046 C C . ALA A 1 380 ? -0.547 14.336 16.078 1 96.5 380 ALA A C 1
ATOM 3048 O O . ALA A 1 380 ? 0.618 14.531 16.438 1 96.5 380 ALA A O 1
ATOM 3049 N N . ALA A 1 381 ? -1.005 13.195 15.633 1 95.69 381 ALA A N 1
ATOM 3050 C CA . ALA A 1 381 ? -0.134 12.031 15.594 1 95.69 381 ALA A CA 1
ATOM 3051 C C . ALA A 1 381 ? 1.05 12.258 14.656 1 95.69 381 ALA A C 1
ATOM 3053 O O . ALA A 1 381 ? 2.178 11.867 14.969 1 95.69 381 ALA A O 1
ATOM 3054 N N . LEU A 1 382 ? 0.797 12.875 13.547 1 95.88 382 LEU A N 1
ATOM 3055 C CA . LEU A 1 382 ? 1.854 13.141 12.578 1 95.88 382 LEU A CA 1
ATOM 3056 C C . LEU A 1 382 ? 2.908 14.078 13.156 1 95.88 382 LEU A C 1
ATOM 3058 O O . LEU A 1 382 ? 4.07 14.039 12.75 1 95.88 382 LEU A O 1
ATOM 3062 N N . LYS A 1 383 ? 2.496 14.859 14.117 1 94.38 383 LYS A N 1
ATOM 3063 C CA . LYS A 1 383 ? 3.414 15.773 14.797 1 94.38 383 LYS A CA 1
ATOM 3064 C C . LYS A 1 383 ? 4.07 15.102 16 1 94.38 383 LYS A C 1
ATOM 3066 O O . LYS A 1 383 ? 4.906 15.703 16.672 1 94.38 383 LYS A O 1
ATOM 3071 N N . GLY A 1 384 ? 3.697 13.883 16.312 1 89.38 384 GLY A N 1
ATOM 3072 C CA . GLY A 1 384 ? 4.25 13.172 17.453 1 89.38 384 GLY A CA 1
ATOM 3073 C C . GLY A 1 384 ? 3.564 13.523 18.75 1 89.38 384 GLY A C 1
ATOM 3074 O O . GLY A 1 384 ? 4.082 13.219 19.828 1 89.38 384 GLY A O 1
ATOM 3075 N N . ALA A 1 385 ? 2.488 14.203 18.672 1 94.19 385 ALA A N 1
ATOM 3076 C CA . ALA A 1 385 ? 1.719 14.547 19.875 1 94.19 385 ALA A CA 1
ATOM 3077 C C . ALA A 1 385 ? 0.854 13.375 20.328 1 94.19 385 ALA A C 1
ATOM 3079 O O . ALA A 1 385 ? 0.364 12.602 19.5 1 94.19 385 ALA A O 1
ATOM 3080 N N . SER A 1 386 ? 0.782 13.266 21.625 1 96.06 386 SER A N 1
ATOM 3081 C CA . SER A 1 386 ? -0.194 12.312 22.141 1 96.06 386 SER A CA 1
ATOM 3082 C C . SER A 1 386 ? -1.619 12.82 21.953 1 96.06 386 SER A C 1
ATOM 3084 O O . SER A 1 386 ? -1.875 14.016 22.047 1 96.06 386 SER A O 1
ATOM 3086 N N . TYR A 1 387 ? -2.516 11.906 21.672 1 97.5 387 TYR A N 1
ATOM 3087 C CA . TYR A 1 387 ? -3.889 12.297 21.375 1 97.5 387 TYR A CA 1
ATOM 3088 C C . TYR A 1 387 ? -4.879 11.445 22.156 1 97.5 387 TYR A C 1
ATOM 3090 O O . TYR A 1 387 ? -4.867 10.219 22.062 1 97.5 387 TYR A O 1
ATOM 3098 N N . TRP A 1 388 ? -5.738 12.094 22.891 1 97.75 388 TRP A N 1
ATOM 3099 C CA . TRP A 1 388 ? -6.82 11.492 23.656 1 97.75 388 TRP A CA 1
ATOM 3100 C C . TRP A 1 388 ? -8.18 11.945 23.141 1 97.75 388 TRP A C 1
ATOM 3102 O O . TRP A 1 388 ? -8.438 13.148 23.016 1 97.75 388 TRP A O 1
ATOM 3112 N N . TRP A 1 389 ? -9.016 11.008 22.828 1 96.88 389 TRP A N 1
ATOM 3113 C CA . TRP A 1 389 ? -10.367 11.398 22.438 1 96.88 389 TRP A CA 1
ATOM 3114 C C . TRP A 1 389 ? -11.359 11.141 23.562 1 96.88 389 TRP A C 1
ATOM 3116 O O . TRP A 1 389 ? -11.148 10.242 24.391 1 96.88 389 TRP A O 1
ATOM 3126 N N . PHE A 1 390 ? -12.336 11.969 23.625 1 96.62 390 PHE A N 1
ATOM 3127 C CA . PHE A 1 390 ? -13.375 12.016 24.641 1 96.62 390 PHE A CA 1
ATOM 3128 C C . PHE A 1 390 ? -14.727 12.32 24.016 1 96.62 390 PHE A C 1
ATOM 3130 O O . PHE A 1 390 ? -14.859 13.266 23.234 1 96.62 390 PHE A O 1
ATOM 3137 N N . HIS A 1 391 ? -15.695 11.461 24.266 1 96.06 391 HIS A N 1
ATOM 3138 C CA . HIS A 1 391 ? -16.984 11.844 23.688 1 96.06 391 HIS A CA 1
ATOM 3139 C C . HIS A 1 391 ? -17.875 12.508 24.734 1 96.06 391 HIS A C 1
ATOM 3141 O O . HIS A 1 391 ? -17.797 12.18 25.922 1 96.06 391 HIS A O 1
ATOM 3147 N N . ALA A 1 392 ? -18.625 13.445 24.344 1 96.81 392 ALA A N 1
ATOM 3148 C CA . ALA A 1 392 ? -19.641 14.148 25.141 1 96.81 392 ALA A CA 1
ATOM 3149 C C . ALA A 1 392 ? -20.969 14.227 24.406 1 96.81 392 ALA A C 1
ATOM 3151 O O . ALA A 1 392 ? -21 14.344 23.172 1 96.81 392 ALA A O 1
ATOM 3152 N N . GLN A 1 393 ? -22.016 14.141 25.156 1 96.31 393 GLN A N 1
ATOM 3153 C CA . GLN A 1 393 ? -23.344 14.172 24.547 1 96.31 393 GLN A CA 1
ATOM 3154 C C . GLN A 1 393 ? -23.641 15.531 23.922 1 96.31 393 GLN A C 1
ATOM 3156 O O . GLN A 1 393 ? -23.375 16.562 24.547 1 96.31 393 GLN A O 1
ATOM 3161 N N . SER A 1 394 ? -24.109 15.469 22.719 1 95.25 394 SER A N 1
ATOM 3162 C CA . SER A 1 394 ? -24.391 16.719 22.016 1 95.25 394 SER A CA 1
ATOM 3163 C C . SER A 1 394 ? -25.891 16.922 21.828 1 95.25 394 SER A C 1
ATOM 3165 O O . SER A 1 394 ? -26.656 15.961 21.891 1 95.25 394 SER A O 1
ATOM 3167 N N . ASP A 1 395 ? -26.297 18.156 21.703 1 92.62 395 ASP A N 1
ATOM 3168 C CA . ASP A 1 395 ? -27.641 18.453 21.25 1 92.62 395 ASP A CA 1
ATOM 3169 C C . ASP A 1 395 ? -27.719 18.516 19.719 1 92.62 395 ASP A C 1
ATOM 3171 O O . ASP A 1 395 ? -26.781 18.094 19.047 1 92.62 395 ASP A O 1
ATOM 3175 N N . ALA A 1 396 ? -28.781 19.031 19.141 1 89 396 ALA A N 1
ATOM 3176 C CA . ALA A 1 396 ? -29.031 19.031 17.703 1 89 396 ALA A CA 1
ATOM 3177 C C . ALA A 1 396 ? -28.094 20 16.984 1 89 396 ALA A C 1
ATOM 3179 O O . ALA A 1 396 ? -27.859 19.875 15.789 1 89 396 ALA A O 1
ATOM 3180 N N . ARG A 1 397 ? -27.562 20.922 17.75 1 88.44 397 ARG A N 1
ATOM 3181 C CA . ARG A 1 397 ? -26.656 21.906 17.172 1 88.44 397 ARG A CA 1
ATOM 3182 C C . ARG A 1 397 ? -25.203 21.562 17.453 1 88.44 397 ARG A C 1
ATOM 3184 O O . ARG A 1 397 ? -24.297 22.375 17.25 1 88.44 397 ARG A O 1
ATOM 3191 N N . TRP A 1 398 ? -24.922 20.406 18.109 1 92.31 398 TRP A N 1
ATOM 3192 C CA . TRP A 1 398 ? -23.609 19.812 18.391 1 92.31 398 TRP A CA 1
ATOM 3193 C C . TRP A 1 398 ? -22.938 20.516 19.562 1 92.31 398 TRP A C 1
ATOM 3195 O O . TRP A 1 398 ? -21.719 20.453 19.719 1 92.31 398 TRP A O 1
ATOM 3205 N N . ASN A 1 399 ? -23.734 21.328 20.328 1 92.25 399 ASN A N 1
ATOM 3206 C CA . ASN A 1 399 ? -23.234 21.766 21.625 1 92.25 399 ASN A CA 1
ATOM 3207 C C . ASN A 1 399 ? -23.094 20.578 22.594 1 92.25 399 ASN A C 1
ATOM 3209 O O . ASN A 1 399 ? -23.922 19.672 22.578 1 92.25 399 ASN A O 1
ATOM 3213 N N . VAL A 1 400 ? -22.078 20.688 23.453 1 95.25 400 VAL A N 1
ATOM 3214 C CA . VAL A 1 400 ? -21.812 19.453 24.203 1 95.25 400 VAL A CA 1
ATOM 3215 C C . VAL A 1 400 ? -21.938 19.719 25.703 1 95.25 400 VAL A C 1
ATOM 3217 O O . VAL A 1 400 ? -21.641 20.828 26.172 1 95.25 400 VAL A O 1
ATOM 3220 N N . ASP A 1 401 ? -22.422 18.75 26.391 1 95.94 401 ASP A N 1
ATOM 3221 C CA . ASP A 1 401 ? -22.344 18.641 27.844 1 95.94 401 ASP A CA 1
ATOM 3222 C C . ASP A 1 401 ? -21.281 17.609 28.25 1 95.94 401 ASP A C 1
ATOM 3224 O O . ASP A 1 401 ? -21.438 16.422 28 1 95.94 401 ASP A O 1
ATOM 3228 N N . VAL A 1 402 ? -20.281 18.094 28.969 1 96.94 402 VAL A N 1
ATOM 3229 C CA . VAL A 1 402 ? -19.094 17.281 29.234 1 96.94 402 VAL A CA 1
ATOM 3230 C C . VAL A 1 402 ? -19.156 16.719 30.641 1 96.94 402 VAL A C 1
ATOM 3232 O O . VAL A 1 402 ? -19.531 17.422 31.578 1 96.94 402 VAL A O 1
ATOM 3235 N N . ASP A 1 403 ? -18.891 15.461 30.781 1 97.62 403 ASP A N 1
ATOM 3236 C CA . ASP A 1 403 ? -18.641 14.898 32.094 1 97.62 403 ASP A CA 1
ATOM 3237 C C . ASP A 1 403 ? -17.328 15.422 32.688 1 97.62 403 ASP A C 1
ATOM 3239 O O . ASP A 1 403 ? -16.266 14.844 32.406 1 97.62 403 ASP A O 1
ATOM 3243 N N . CYS A 1 404 ? -17.453 16.391 33.531 1 98.12 404 CYS A N 1
ATOM 3244 C CA . CYS A 1 404 ? -16.281 17.125 34 1 98.12 404 CYS A CA 1
ATOM 3245 C C . CYS A 1 404 ? -15.375 16.234 34.844 1 98.12 404 CYS A C 1
ATOM 3247 O O . CYS A 1 404 ? -14.148 16.312 34.75 1 98.12 404 CYS A O 1
ATOM 3249 N N . GLU A 1 405 ? -15.953 15.391 35.656 1 98.06 405 GLU A N 1
ATOM 3250 C CA . GLU A 1 405 ? -15.156 14.5 36.5 1 98.06 405 GLU A CA 1
ATOM 3251 C C . GLU A 1 405 ? -14.359 13.5 35.656 1 98.06 405 GLU A C 1
ATOM 3253 O O . GLU A 1 405 ? -13.188 13.25 35.938 1 98.06 405 GLU A O 1
ATOM 3258 N N . LEU A 1 406 ? -15 12.977 34.719 1 98 406 LEU A N 1
ATOM 3259 C CA . LEU A 1 406 ? -14.336 12.008 33.844 1 98 406 LEU A CA 1
ATOM 3260 C C . LEU A 1 406 ? -13.266 12.688 33 1 98 406 LEU A C 1
ATOM 3262 O O . LEU A 1 406 ? -12.219 12.094 32.719 1 98 406 LEU A O 1
ATOM 3266 N N . LEU A 1 407 ? -13.555 13.844 32.5 1 98.06 407 LEU A N 1
ATOM 3267 C CA . LEU A 1 407 ? -12.562 14.594 31.734 1 98.06 407 LEU A CA 1
ATOM 3268 C C . LEU A 1 407 ? -11.32 14.859 32.594 1 98.06 407 LEU A C 1
ATOM 3270 O O . LEU A 1 407 ? -10.195 14.727 32.094 1 98.06 407 LEU A O 1
ATOM 3274 N N . VAL A 1 408 ? -11.523 15.242 33.844 1 98.44 408 VAL A N 1
ATOM 3275 C CA . VAL A 1 408 ? -10.422 15.469 34.781 1 98.44 408 VAL A CA 1
ATOM 3276 C C . VAL A 1 408 ? -9.586 14.203 34.906 1 98.44 408 VAL A C 1
ATOM 3278 O O . VAL A 1 408 ? -8.352 14.25 34.906 1 98.44 408 VAL A O 1
ATOM 3281 N N . LYS A 1 409 ? -10.234 13.117 34.969 1 98.06 409 LYS A N 1
ATOM 3282 C CA . LYS A 1 409 ? -9.531 11.836 35.062 1 98.06 409 LYS A CA 1
ATOM 3283 C C . LYS A 1 409 ? -8.711 11.578 33.812 1 98.06 409 LYS A C 1
ATOM 3285 O O . LYS A 1 409 ? -7.582 11.078 33.906 1 98.06 409 LYS A O 1
ATOM 3290 N N . ALA A 1 410 ? -9.273 11.836 32.656 1 97.94 410 ALA A N 1
ATOM 3291 C CA . ALA A 1 410 ? -8.57 11.656 31.375 1 97.94 410 ALA A CA 1
ATOM 3292 C C . ALA A 1 410 ? -7.297 12.492 31.328 1 97.94 410 ALA A C 1
ATOM 3294 O O . ALA A 1 410 ? -6.23 12 30.953 1 97.94 410 ALA A O 1
ATOM 3295 N N . ILE A 1 411 ? -7.43 13.719 31.703 1 98.25 411 ILE A N 1
ATOM 3296 C CA . ILE A 1 411 ? -6.309 14.648 31.641 1 98.25 411 ILE A CA 1
ATOM 3297 C C . ILE A 1 411 ? -5.262 14.258 32.688 1 98.25 411 ILE A C 1
ATOM 3299 O O . ILE A 1 411 ? -4.059 14.312 32.406 1 98.25 411 ILE A O 1
ATOM 3303 N N . ASP A 1 412 ? -5.727 13.867 33.875 1 97.81 412 ASP A N 1
ATOM 3304 C CA . ASP A 1 412 ? -4.805 13.406 34.906 1 97.81 412 ASP A CA 1
ATOM 3305 C C . ASP A 1 412 ? -3.988 12.211 34.438 1 97.81 412 ASP A C 1
ATOM 3307 O O . ASP A 1 412 ? -2.783 12.141 34.688 1 97.81 412 ASP A O 1
ATOM 3311 N N . LYS A 1 413 ? -4.629 11.383 33.75 1 96.12 413 LYS A N 1
ATOM 3312 C CA . LYS A 1 413 ? -3.99 10.172 33.219 1 96.12 413 LYS A CA 1
ATOM 3313 C C . LYS A 1 413 ? -3.092 10.5 32.031 1 96.12 413 LYS A C 1
ATOM 3315 O O . LYS A 1 413 ? -2.02 9.914 31.875 1 96.12 413 LYS A O 1
ATOM 3320 N N . GLY A 1 414 ? -3.469 11.422 31.188 1 96.88 414 GLY A N 1
ATOM 3321 C CA . GLY A 1 414 ? -2.861 11.578 29.875 1 96.88 414 GLY A CA 1
ATOM 3322 C C . GLY A 1 414 ? -1.847 12.703 29.812 1 96.88 414 GLY A C 1
ATOM 3323 O O . GLY A 1 414 ? -1.009 12.742 28.906 1 96.88 414 GLY A O 1
ATOM 3324 N N . LEU A 1 415 ? -1.954 13.672 30.75 1 97 415 LEU A N 1
ATOM 3325 C CA . LEU A 1 415 ? -1.055 14.82 30.688 1 97 415 LEU A CA 1
ATOM 3326 C C . LEU A 1 415 ? 0.323 14.453 31.234 1 97 415 LEU A C 1
ATOM 3328 O O . LEU A 1 415 ? 0.686 14.875 32.344 1 97 415 LEU A O 1
ATOM 3332 N N . THR A 1 416 ? 1.059 13.703 30.484 1 93.56 416 THR A N 1
ATOM 3333 C CA . THR A 1 416 ? 2.385 13.195 30.812 1 93.56 416 THR A CA 1
ATOM 3334 C C . THR A 1 416 ? 3.244 13.055 29.562 1 93.56 416 THR A C 1
ATOM 3336 O O . THR A 1 416 ? 2.721 13 28.453 1 93.56 416 THR A O 1
ATOM 3339 N N . ASP A 1 417 ? 4.562 13.102 29.719 1 86.19 417 ASP A N 1
ATOM 3340 C CA . ASP A 1 417 ? 5.48 12.891 28.609 1 86.19 417 ASP A CA 1
ATOM 3341 C C . ASP A 1 417 ? 5.809 11.406 28.453 1 86.19 417 ASP A C 1
ATOM 3343 O O . ASP A 1 417 ? 6.551 11.023 27.531 1 86.19 417 ASP A O 1
ATOM 3347 N N . ASN A 1 418 ? 5.227 10.688 29.344 1 89.25 418 ASN A N 1
ATOM 3348 C CA . ASN A 1 418 ? 5.41 9.242 29.281 1 89.25 418 ASN A CA 1
ATOM 3349 C C . ASN A 1 418 ? 4.215 8.555 28.625 1 89.25 418 ASN A C 1
ATOM 3351 O O . ASN A 1 418 ? 3.369 7.984 29.312 1 89.25 418 ASN A O 1
ATOM 3355 N N . TYR A 1 419 ? 4.074 8.695 27.375 1 89.88 419 TYR A N 1
ATOM 3356 C CA . TYR A 1 419 ? 3.008 8.047 26.625 1 89.88 419 TYR A CA 1
ATOM 3357 C C . TYR A 1 419 ? 3.58 7.137 25.547 1 89.88 419 TYR A C 1
ATOM 3359 O O . TYR A 1 419 ? 4.75 7.262 25.172 1 89.88 419 TYR A O 1
ATOM 3367 N N . PRO A 1 420 ? 2.787 6.16 25.109 1 92.44 420 PRO A N 1
ATOM 3368 C CA . PRO A 1 420 ? 3.271 5.316 24.016 1 92.44 420 PRO A CA 1
ATOM 3369 C C . PRO A 1 420 ? 3.494 6.098 22.719 1 92.44 420 PRO A C 1
ATOM 3371 O O . PRO A 1 420 ? 2.875 7.145 22.516 1 92.44 420 PRO A O 1
ATOM 3374 N N . PRO A 1 421 ? 4.395 5.656 21.891 1 92.94 421 PRO A N 1
ATOM 3375 C CA . PRO A 1 421 ? 4.637 6.359 20.641 1 92.94 421 PRO A CA 1
ATOM 3376 C C . PRO A 1 421 ? 3.373 6.496 19.781 1 92.94 421 PRO A C 1
ATOM 3378 O O . PRO A 1 421 ? 2.59 5.551 19.688 1 92.94 421 PRO A O 1
ATOM 3381 N N . MET A 1 422 ? 3.146 7.672 19.203 1 96.06 422 MET A N 1
ATOM 3382 C CA . MET A 1 422 ? 1.953 7.949 18.406 1 96.06 422 MET A CA 1
ATOM 3383 C C . MET A 1 422 ? 2.244 7.797 16.922 1 96.06 422 MET A C 1
ATOM 3385 O O . MET A 1 422 ? 1.321 7.723 16.109 1 96.06 422 MET A O 1
ATOM 3389 N N . LEU A 1 423 ? 3.482 7.812 16.531 1 96.62 423 LEU A N 1
ATOM 3390 C CA . LEU A 1 423 ? 3.949 7.773 15.148 1 96.62 423 LEU A CA 1
ATOM 3391 C C . LEU A 1 423 ? 5.188 6.895 15.016 1 96.62 423 LEU A C 1
ATOM 3393 O O . LEU A 1 423 ? 6.152 7.059 15.773 1 96.62 423 LEU A O 1
ATOM 3397 N N . GLU A 1 424 ? 5.137 5.922 14.094 1 95.38 424 GLU A N 1
ATOM 3398 C CA . GLU A 1 424 ? 6.273 5.035 13.867 1 95.38 424 GLU A CA 1
ATOM 3399 C C . GLU A 1 424 ? 6.457 4.738 12.383 1 95.38 424 GLU A C 1
ATOM 3401 O O . GLU A 1 424 ? 5.48 4.668 11.633 1 95.38 424 GLU A O 1
ATOM 3406 N N . HIS A 1 425 ? 7.727 4.652 12 1 93.62 425 HIS A N 1
ATOM 3407 C CA . HIS A 1 425 ? 7.992 4.062 10.688 1 93.62 425 HIS A CA 1
ATOM 3408 C C . HIS A 1 425 ? 7.422 2.65 10.594 1 93.62 425 HIS A C 1
ATOM 3410 O O . HIS A 1 425 ? 7.254 1.974 11.609 1 93.62 425 HIS A O 1
ATOM 3416 N N . PHE A 1 426 ? 7.039 2.289 9.406 1 92.81 426 PHE A N 1
ATOM 3417 C CA . PHE A 1 426 ? 6.531 0.938 9.203 1 92.81 426 PHE A CA 1
ATOM 3418 C C . PHE A 1 426 ? 7.074 0.347 7.906 1 92.81 426 PHE A C 1
ATOM 3420 O O . PHE A 1 426 ? 7.082 1.013 6.871 1 92.81 426 PHE A O 1
ATOM 3427 N N . TYR A 1 427 ? 7.539 -0.847 7.949 1 90.81 427 TYR A N 1
ATOM 3428 C CA . TYR A 1 427 ? 7.969 -1.613 6.785 1 90.81 427 TYR A CA 1
ATOM 3429 C C . TYR A 1 427 ? 7.043 -2.799 6.539 1 90.81 427 TYR A C 1
ATOM 3431 O O . TYR A 1 427 ? 7.023 -3.752 7.32 1 90.81 427 TYR A O 1
ATOM 3439 N N . GLN A 1 428 ? 6.309 -2.734 5.461 1 86.88 428 GLN A N 1
ATOM 3440 C CA . GLN A 1 428 ? 5.328 -3.773 5.168 1 86.88 428 GLN A CA 1
ATOM 3441 C C . GLN A 1 428 ? 6.008 -5.062 4.715 1 86.88 428 GLN A C 1
ATOM 3443 O O . GLN A 1 428 ? 5.617 -6.156 5.125 1 86.88 428 GLN A O 1
ATOM 3448 N N . GLY A 1 429 ? 6.973 -4.895 3.768 1 85.94 429 GLY A N 1
ATOM 3449 C CA . GLY A 1 429 ? 7.562 -6.082 3.17 1 85.94 429 GLY A CA 1
ATOM 3450 C C . GLY A 1 429 ? 6.547 -6.965 2.467 1 85.94 429 GLY A C 1
ATOM 3451 O O . GLY A 1 429 ? 5.82 -6.5 1.585 1 85.94 429 GLY A O 1
ATOM 3452 N N . THR A 1 430 ? 6.43 -8.203 2.91 1 84.69 430 THR A N 1
ATOM 3453 C CA . THR A 1 430 ? 5.504 -9.148 2.291 1 84.69 430 THR A CA 1
ATOM 3454 C C . THR A 1 430 ? 4.258 -9.328 3.15 1 84.69 430 THR A C 1
ATOM 3456 O O . THR A 1 430 ? 3.4 -10.156 2.844 1 84.69 430 THR A O 1
ATOM 3459 N N . LEU A 1 431 ? 4.195 -8.523 4.188 1 80.62 431 LEU A N 1
ATOM 3460 C CA . LEU A 1 431 ? 3.027 -8.617 5.055 1 80.62 431 LEU A CA 1
ATOM 3461 C C . LEU A 1 431 ? 1.748 -8.328 4.277 1 80.62 431 LEU A C 1
ATOM 3463 O O . LEU A 1 431 ? 1.72 -7.422 3.438 1 80.62 431 LEU A O 1
ATOM 3467 N N . TRP A 1 432 ? 0.643 -9.055 4.547 1 73.5 432 TRP A N 1
ATOM 3468 C CA . TRP A 1 432 ? -0.712 -8.914 4.027 1 73.5 432 TRP A CA 1
ATOM 3469 C C . TRP A 1 432 ? -0.753 -9.203 2.531 1 73.5 432 TRP A C 1
ATOM 3471 O O . TRP A 1 432 ? -1.67 -8.766 1.831 1 73.5 432 TRP A O 1
ATOM 3481 N N . SER A 1 433 ? 0.365 -9.617 1.884 1 60.75 433 SER A N 1
ATOM 3482 C CA . SER A 1 433 ? 0.344 -10.039 0.486 1 60.75 433 SER A CA 1
ATOM 3483 C C . SER A 1 433 ? -0.639 -11.18 0.267 1 60.75 433 SER A C 1
ATOM 3485 O O . SER A 1 433 ? -1.115 -11.391 -0.851 1 60.75 433 SER A O 1
ATOM 3487 N N . ALA A 1 434 ? -0.881 -12.117 1.291 1 50.94 434 ALA A N 1
ATOM 3488 C CA . ALA A 1 434 ? -1.773 -13.258 1.107 1 50.94 434 ALA A CA 1
ATOM 3489 C C . ALA A 1 434 ? -2.59 -13.523 2.369 1 50.94 434 ALA A C 1
ATOM 3491 O O . ALA A 1 434 ? -2.068 -13.438 3.482 1 50.94 434 ALA A O 1
ATOM 3492 N N . ARG A 1 435 ? -3.486 -12.898 2.965 1 43.78 435 ARG A N 1
ATOM 3493 C CA . ARG A 1 435 ? -4.164 -13.602 4.051 1 43.78 435 ARG A CA 1
ATOM 3494 C C . ARG A 1 435 ? -5.324 -14.438 3.52 1 43.78 435 ARG A C 1
ATOM 3496 O O . ARG A 1 435 ? -6.074 -13.992 2.654 1 43.78 435 ARG A O 1
ATOM 3503 N N . MET B 1 1 ? 52.219 24.266 35.844 1 23.73 1 MET B N 1
ATOM 3504 C CA . MET B 1 1 ? 52.344 23.266 34.781 1 23.73 1 MET B CA 1
ATOM 3505 C C . MET B 1 1 ? 51 22.672 34.438 1 23.73 1 MET B C 1
ATOM 3507 O O . MET B 1 1 ? 50.344 22.062 35.281 1 23.73 1 MET B O 1
ATOM 3511 N N . GLU B 1 2 ? 50.219 23.328 33.438 1 20.86 2 GLU B N 1
ATOM 3512 C CA . GLU B 1 2 ? 48.844 23.422 32.969 1 20.86 2 GLU B CA 1
ATOM 3513 C C . GLU B 1 2 ? 48.469 22.203 32.125 1 20.86 2 GLU B C 1
ATOM 3515 O O . GLU B 1 2 ? 49.062 21.922 31.094 1 20.86 2 GLU B O 1
ATOM 3520 N N . ALA B 1 3 ? 48.031 21.141 32.875 1 27.59 3 ALA B N 1
ATOM 3521 C CA . ALA B 1 3 ? 47.688 19.828 32.344 1 27.59 3 ALA B CA 1
ATOM 3522 C C . ALA B 1 3 ? 46.594 19.953 31.281 1 27.59 3 ALA B C 1
ATOM 3524 O O . ALA B 1 3 ? 45.531 20.484 31.547 1 27.59 3 ALA B O 1
ATOM 3525 N N . ALA B 1 4 ? 47.062 20 29.938 1 26.67 4 ALA B N 1
ATOM 3526 C CA . ALA B 1 4 ? 46.312 20.156 28.703 1 26.67 4 ALA B CA 1
ATOM 3527 C C . ALA B 1 4 ? 45.188 19.141 28.609 1 26.67 4 ALA B C 1
ATOM 3529 O O . ALA B 1 4 ? 45.438 17.922 28.625 1 26.67 4 ALA B O 1
ATOM 3530 N N . VAL B 1 5 ? 44 19.469 29.141 1 28.64 5 VAL B N 1
ATOM 3531 C CA . VAL B 1 5 ? 42.75 18.688 29.141 1 28.64 5 VAL B CA 1
ATOM 3532 C C . VAL B 1 5 ? 42.406 18.25 27.719 1 28.64 5 VAL B C 1
ATOM 3534 O O . VAL B 1 5 ? 42.094 19.094 26.875 1 28.64 5 VAL B O 1
ATOM 3537 N N . GLN B 1 6 ? 43.156 17.219 27.125 1 24.12 6 GLN B N 1
ATOM 3538 C CA . GLN B 1 6 ? 42.906 16.766 25.766 1 24.12 6 GLN B CA 1
ATOM 3539 C C . GLN B 1 6 ? 41.469 16.281 25.578 1 24.12 6 GLN B C 1
ATOM 3541 O O . GLN B 1 6 ? 41 15.414 26.312 1 24.12 6 GLN B O 1
ATOM 3546 N N . THR B 1 7 ? 40.594 17.219 25.109 1 23.06 7 THR B N 1
ATOM 3547 C CA . THR B 1 7 ? 39.156 17.078 24.797 1 23.06 7 THR B CA 1
ATOM 3548 C C . THR B 1 7 ? 38.938 15.898 23.859 1 23.06 7 THR B C 1
ATOM 3550 O O . THR B 1 7 ? 39.562 15.797 22.812 1 23.06 7 THR B O 1
ATOM 3553 N N . ALA B 1 8 ? 38.469 14.766 24.438 1 27.42 8 ALA B N 1
ATOM 3554 C CA . ALA B 1 8 ? 38.219 13.492 23.781 1 27.42 8 ALA B CA 1
ATOM 3555 C C . ALA B 1 8 ? 37.281 13.68 22.578 1 27.42 8 ALA B C 1
ATOM 3557 O O . ALA B 1 8 ? 36.188 14.242 22.688 1 27.42 8 ALA B O 1
ATOM 3558 N N . ALA B 1 9 ? 37.875 13.734 21.266 1 29.31 9 ALA B N 1
ATOM 3559 C CA . ALA B 1 9 ? 37.312 13.695 19.922 1 29.31 9 ALA B CA 1
ATOM 3560 C C . ALA B 1 9 ? 36.188 12.695 19.844 1 29.31 9 ALA B C 1
ATOM 3562 O O . ALA B 1 9 ? 36.312 11.547 20.266 1 29.31 9 ALA B O 1
ATOM 3563 N N . GLY B 1 10 ? 34.906 13.172 19.922 1 25.98 10 GLY B N 1
ATOM 3564 C CA . GLY B 1 10 ? 33.656 12.461 19.875 1 25.98 10 GLY B CA 1
ATOM 3565 C C . GLY B 1 10 ? 33.594 11.414 18.781 1 25.98 10 GLY B C 1
ATOM 3566 O O . GLY B 1 10 ? 34.375 11.453 17.828 1 25.98 10 GLY B O 1
ATOM 3567 N N . PRO B 1 11 ? 33.031 10.188 19.062 1 27.56 11 PRO B N 1
ATOM 3568 C CA . PRO B 1 11 ? 33.156 8.977 18.234 1 27.56 11 PRO B CA 1
ATOM 3569 C C . PRO B 1 11 ? 32.781 9.219 16.781 1 27.56 11 PRO B C 1
ATOM 3571 O O . PRO B 1 11 ? 31.906 10.039 16.5 1 27.56 11 PRO B O 1
ATOM 3574 N N . ARG B 1 12 ? 33.75 9.133 15.812 1 27.56 12 ARG B N 1
ATOM 3575 C CA . ARG B 1 12 ? 33.719 9.031 14.359 1 27.56 12 ARG B CA 1
ATOM 3576 C C . ARG B 1 12 ? 32.594 8.141 13.891 1 27.56 12 ARG B C 1
ATOM 3578 O O . ARG B 1 12 ? 32.5 6.977 14.281 1 27.56 12 ARG B O 1
ATOM 3585 N N . HIS B 1 13 ? 31.422 8.727 13.688 1 24.58 13 HIS B N 1
ATOM 3586 C CA . HIS B 1 13 ? 30.344 8.102 12.93 1 24.58 13 HIS B CA 1
ATOM 3587 C C . HIS B 1 13 ? 30.875 7.383 11.695 1 24.58 13 HIS B C 1
ATOM 3589 O O . HIS B 1 13 ? 31.5 8.008 10.828 1 24.58 13 HIS B O 1
ATOM 3595 N N . ALA B 1 14 ? 31.469 6.203 11.891 1 26.73 14 ALA B N 1
ATOM 3596 C CA . ALA B 1 14 ? 32 5.391 10.797 1 26.73 14 ALA B CA 1
ATOM 3597 C C . ALA B 1 14 ? 31.031 5.348 9.625 1 26.73 14 ALA B C 1
ATOM 3599 O O . ALA B 1 14 ? 29.875 4.93 9.781 1 26.73 14 ALA B O 1
ATOM 3600 N N . VAL B 1 15 ? 31.234 6.195 8.719 1 27.95 15 VAL B N 1
ATOM 3601 C CA . VAL B 1 15 ? 30.672 6.207 7.367 1 27.95 15 VAL B CA 1
ATOM 3602 C C . VAL B 1 15 ? 30.859 4.836 6.719 1 27.95 15 VAL B C 1
ATOM 3604 O O . VAL B 1 15 ? 31.969 4.465 6.34 1 27.95 15 VAL B O 1
ATOM 3607 N N . LEU B 1 16 ? 30.312 3.791 7.328 1 26.75 16 LEU B N 1
ATOM 3608 C CA . LEU B 1 16 ? 30.438 2.529 6.605 1 26.75 16 LEU B CA 1
ATOM 3609 C C . LEU B 1 16 ? 29.969 2.68 5.16 1 26.75 16 LEU B C 1
ATOM 3611 O O . LEU B 1 16 ? 28.781 2.91 4.906 1 26.75 16 LEU B O 1
ATOM 3615 N N . HIS B 1 17 ? 30.891 3.096 4.348 1 27.95 17 HIS B N 1
ATOM 3616 C CA . HIS B 1 17 ? 30.812 3.156 2.895 1 27.95 17 HIS B CA 1
ATOM 3617 C C . HIS B 1 17 ? 30.516 1.782 2.303 1 27.95 17 HIS B C 1
ATOM 3619 O O . HIS B 1 17 ? 31.438 1.016 2.008 1 27.95 17 HIS B O 1
ATOM 3625 N N . MET B 1 18 ? 29.672 1.016 2.85 1 28.67 18 MET B N 1
ATOM 3626 C CA . MET B 1 18 ? 29.531 -0.217 2.082 1 28.67 18 MET B CA 1
ATOM 3627 C C . MET B 1 18 ? 29.094 0.082 0.651 1 28.67 18 MET B C 1
ATOM 3629 O O . MET B 1 18 ? 28.062 0.717 0.433 1 28.67 18 MET B O 1
ATOM 3633 N N . ALA B 1 19 ? 30.062 0.07 -0.289 1 31.16 19 ALA B N 1
ATOM 3634 C CA . ALA B 1 19 ? 29.953 0.258 -1.733 1 31.16 19 ALA B CA 1
ATOM 3635 C C . ALA B 1 19 ? 28.922 -0.682 -2.33 1 31.16 19 ALA B C 1
ATOM 3637 O O . ALA B 1 19 ? 29.125 -1.894 -2.408 1 31.16 19 ALA B O 1
ATOM 3638 N N . THR B 1 20 ? 27.656 -0.663 -1.942 1 36.78 20 THR B N 1
ATOM 3639 C CA . THR B 1 20 ? 26.656 -1.533 -2.57 1 36.78 20 THR B CA 1
ATOM 3640 C C . THR B 1 20 ? 26.5 -1.194 -4.051 1 36.78 20 THR B C 1
ATOM 3642 O O . THR B 1 20 ? 26.375 -0.023 -4.414 1 36.78 20 THR B O 1
ATOM 3645 N N . LEU B 1 21 ? 27.125 -2.049 -4.922 1 38.09 21 LEU B N 1
ATOM 3646 C CA . LEU B 1 21 ? 27.094 -2.01 -6.379 1 38.09 21 LEU B CA 1
ATOM 3647 C C . LEU B 1 21 ? 25.672 -1.939 -6.891 1 38.09 21 LEU B C 1
ATOM 3649 O O . LEU B 1 21 ? 24.781 -2.639 -6.383 1 38.09 21 LEU B O 1
ATOM 3653 N N . PRO B 1 22 ? 25.391 -0.862 -7.621 1 48.62 22 PRO B N 1
ATOM 3654 C CA . PRO B 1 22 ? 24.094 -0.791 -8.297 1 48.62 22 PRO B CA 1
ATOM 3655 C C . PRO B 1 22 ? 23.797 -2.033 -9.133 1 48.62 22 PRO B C 1
ATOM 3657 O O . PRO B 1 22 ? 24.703 -2.592 -9.758 1 48.62 22 PRO B O 1
ATOM 3660 N N . PHE B 1 23 ? 23.078 -2.98 -8.727 1 48.84 23 PHE B N 1
ATOM 3661 C CA . PHE B 1 23 ? 22.75 -4.129 -9.562 1 48.84 23 PHE B CA 1
ATOM 3662 C C . PHE B 1 23 ? 21.438 -3.895 -10.312 1 48.84 23 PHE B C 1
ATOM 3664 O O . PHE B 1 23 ? 20.484 -3.359 -9.75 1 48.84 23 PHE B O 1
ATOM 3671 N N . GLU B 1 24 ? 21.641 -3.865 -11.562 1 62.22 24 GLU B N 1
ATOM 3672 C CA . GLU B 1 24 ? 20.469 -3.92 -12.43 1 62.22 24 GLU B CA 1
ATOM 3673 C C . GLU B 1 24 ? 20.125 -5.359 -12.812 1 62.22 24 GLU B C 1
ATOM 3675 O O . GLU B 1 24 ? 21.031 -6.16 -13.086 1 62.22 24 GLU B O 1
ATOM 3680 N N . LEU B 1 25 ? 18.859 -5.773 -12.648 1 66 25 LEU B N 1
ATOM 3681 C CA . LEU B 1 25 ? 18.422 -7.07 -13.148 1 66 25 LEU B CA 1
ATOM 3682 C C . LEU B 1 25 ? 18.844 -7.258 -14.602 1 66 25 LEU B C 1
ATOM 3684 O O . LEU B 1 25 ? 19.016 -6.281 -15.336 1 66 25 LEU B O 1
ATOM 3688 N N . PRO B 1 26 ? 19.078 -8.602 -14.867 1 64.06 26 PRO B N 1
ATOM 3689 C CA . PRO B 1 26 ? 19.406 -8.867 -16.266 1 64.06 26 PRO B CA 1
ATOM 3690 C C . PRO B 1 26 ? 18.422 -8.219 -17.25 1 64.06 26 PRO B C 1
ATOM 3692 O O . PRO B 1 26 ? 17.281 -7.941 -16.875 1 64.06 26 PRO B O 1
ATOM 3695 N N . ALA B 1 27 ? 18.938 -7.949 -18.359 1 68.75 27 ALA B N 1
ATOM 3696 C CA . ALA B 1 27 ? 18.188 -7.25 -19.406 1 68.75 27 ALA B CA 1
ATOM 3697 C C . ALA B 1 27 ? 16.906 -7.996 -19.75 1 68.75 27 ALA B C 1
ATOM 3699 O O . ALA B 1 27 ? 16.828 -9.211 -19.578 1 68.75 27 ALA B O 1
ATOM 3700 N N . ALA B 1 28 ? 15.961 -7.258 -20.188 1 73.31 28 ALA B N 1
ATOM 3701 C CA . ALA B 1 28 ? 14.688 -7.809 -20.656 1 73.31 28 ALA B CA 1
ATOM 3702 C C . ALA B 1 28 ? 14.914 -8.828 -21.781 1 73.31 28 ALA B C 1
ATOM 3704 O O . ALA B 1 28 ? 15.828 -8.672 -22.594 1 73.31 28 ALA B O 1
ATOM 3705 N N . GLN B 1 29 ? 14.148 -9.914 -21.797 1 76.56 29 GLN B N 1
ATOM 3706 C CA . GLN B 1 29 ? 14.25 -11.008 -22.75 1 76.56 29 GLN B CA 1
ATOM 3707 C C . GLN B 1 29 ? 13.102 -10.969 -23.75 1 76.56 29 GLN B C 1
ATOM 3709 O O . GLN B 1 29 ? 12.969 -11.859 -24.594 1 76.56 29 GLN B O 1
ATOM 3714 N N . GLY B 1 30 ? 12.281 -9.977 -23.641 1 81.5 30 GLY B N 1
ATOM 3715 C CA . GLY B 1 30 ? 11.156 -9.852 -24.547 1 81.5 30 GLY B CA 1
ATOM 3716 C C . GLY B 1 30 ? 9.984 -10.734 -24.172 1 81.5 30 GLY B C 1
ATOM 3717 O O . GLY B 1 30 ? 9.18 -11.117 -25.031 1 81.5 30 GLY B O 1
ATOM 3718 N N . VAL B 1 31 ? 9.977 -11.109 -22.938 1 89.69 31 VAL B N 1
ATOM 3719 C CA . VAL B 1 31 ? 8.883 -11.945 -22.453 1 89.69 31 VAL B CA 1
ATOM 3720 C C . VAL B 1 31 ? 7.945 -11.109 -21.594 1 89.69 31 VAL B C 1
ATOM 3722 O O . VAL B 1 31 ? 8.258 -9.969 -21.25 1 89.69 31 VAL B O 1
ATOM 3725 N N . GLN B 1 32 ? 6.785 -11.656 -21.297 1 90.94 32 GLN B N 1
ATOM 3726 C CA . GLN B 1 32 ? 5.711 -10.922 -20.641 1 90.94 32 GLN B CA 1
ATOM 3727 C C . GLN B 1 32 ? 6.141 -10.438 -19.266 1 90.94 32 GLN B C 1
ATOM 3729 O O . GLN B 1 32 ? 5.762 -9.344 -18.844 1 90.94 32 GLN B O 1
ATOM 3734 N N . SER B 1 33 ? 6.945 -11.242 -18.562 1 93.75 33 SER B N 1
ATOM 3735 C CA . SER B 1 33 ? 7.328 -10.906 -17.203 1 93.75 33 SER B CA 1
ATOM 3736 C C . SER B 1 33 ? 8.172 -9.641 -17.156 1 93.75 33 SER B C 1
ATOM 3738 O O . SER B 1 33 ? 8.305 -9.008 -16.109 1 93.75 33 SER B O 1
ATOM 3740 N N . ASP B 1 34 ? 8.773 -9.242 -18.266 1 90.69 34 ASP B N 1
ATOM 3741 C CA . ASP B 1 34 ? 9.633 -8.062 -18.328 1 90.69 34 ASP B CA 1
ATOM 3742 C C . ASP B 1 34 ? 8.867 -6.797 -17.953 1 90.69 34 ASP B C 1
ATOM 3744 O O . ASP B 1 34 ? 9.445 -5.863 -17.391 1 90.69 34 ASP B O 1
ATOM 3748 N N . ALA B 1 35 ? 7.594 -6.801 -18.219 1 88.94 35 ALA B N 1
ATOM 3749 C CA . ALA B 1 35 ? 6.773 -5.629 -17.938 1 88.94 35 ALA B CA 1
ATOM 3750 C C . ALA B 1 35 ? 6.555 -5.469 -16.438 1 88.94 35 ALA B C 1
ATOM 3752 O O . ALA B 1 35 ? 6.105 -4.418 -15.977 1 88.94 35 ALA B O 1
ATOM 3753 N N . TRP B 1 36 ? 6.922 -6.5 -15.672 1 92.69 36 TRP B N 1
ATOM 3754 C CA . TRP B 1 36 ? 6.59 -6.52 -14.25 1 92.69 36 TRP B CA 1
ATOM 3755 C C . TRP B 1 36 ? 7.848 -6.57 -13.391 1 92.69 36 TRP B C 1
ATOM 3757 O O . TRP B 1 36 ? 7.781 -6.852 -12.195 1 92.69 36 TRP B O 1
ATOM 3767 N N . ARG B 1 37 ? 8.992 -6.34 -13.961 1 91.12 37 ARG B N 1
ATOM 3768 C CA . ARG B 1 37 ? 10.258 -6.426 -13.25 1 91.12 37 ARG B CA 1
ATOM 3769 C C . ARG B 1 37 ? 10.281 -5.469 -12.055 1 91.12 37 ARG B C 1
ATOM 3771 O O . ARG B 1 37 ? 9.867 -4.316 -12.172 1 91.12 37 ARG B O 1
ATOM 3778 N N . PRO B 1 38 ? 10.711 -5.961 -10.875 1 90.31 38 PRO B N 1
ATOM 3779 C CA . PRO B 1 38 ? 10.852 -5.055 -9.727 1 90.31 38 PRO B CA 1
ATOM 3780 C C . PRO B 1 38 ? 12.062 -4.133 -9.859 1 90.31 38 PRO B C 1
ATOM 3782 O O . PRO B 1 38 ? 13 -4.441 -10.586 1 90.31 38 PRO B O 1
ATOM 3785 N N . HIS B 1 39 ? 11.992 -2.994 -9.234 1 85 39 HIS B N 1
ATOM 3786 C CA . HIS B 1 39 ? 13.172 -2.156 -9.023 1 85 39 HIS B CA 1
ATOM 3787 C C . HIS B 1 39 ? 14.016 -2.674 -7.859 1 85 39 HIS B C 1
ATOM 3789 O O . HIS B 1 39 ? 13.484 -2.93 -6.773 1 85 39 HIS B O 1
ATOM 3795 N N . VAL B 1 40 ? 15.281 -2.867 -8.117 1 88.12 40 VAL B N 1
ATOM 3796 C CA . VAL B 1 40 ? 16.156 -3.449 -7.102 1 88.12 40 VAL B CA 1
ATOM 3797 C C . VAL B 1 40 ? 17.078 -2.373 -6.535 1 88.12 40 VAL B C 1
ATOM 3799 O O . VAL B 1 40 ? 17.812 -1.723 -7.277 1 88.12 40 VAL B O 1
ATOM 3802 N N . PHE B 1 41 ? 16.984 -2.166 -5.227 1 85.44 41 PHE B N 1
ATOM 3803 C CA . PHE B 1 41 ? 17.906 -1.311 -4.496 1 85.44 41 PHE B CA 1
ATOM 3804 C C . PHE B 1 41 ? 18.969 -2.143 -3.783 1 85.44 41 PHE B C 1
ATOM 3806 O O . PHE B 1 41 ? 18.625 -3.012 -2.973 1 85.44 41 PHE B O 1
ATOM 3813 N N . SER B 1 42 ? 20.219 -1.906 -4.07 1 88.81 42 SER B N 1
ATOM 3814 C CA . SER B 1 42 ? 21.297 -2.668 -3.441 1 88.81 42 SER B CA 1
ATOM 3815 C C . SER B 1 42 ? 22.219 -1.76 -2.633 1 88.81 42 SER B C 1
ATOM 3817 O O . SER B 1 42 ? 23.203 -2.221 -2.062 1 88.81 42 SER B O 1
ATOM 3819 N N . LYS B 1 43 ? 21.906 -0.485 -2.609 1 86.12 43 LYS B N 1
ATOM 3820 C CA . LYS B 1 43 ? 22.641 0.497 -1.809 1 86.12 43 LYS B CA 1
ATOM 3821 C C . LYS B 1 43 ? 21.688 1.336 -0.967 1 86.12 43 LYS B C 1
ATOM 3823 O O . LYS B 1 43 ? 20.594 1.705 -1.43 1 86.12 43 LYS B O 1
ATOM 3828 N N . CYS B 1 44 ? 22.188 1.573 0.252 1 83.5 44 CYS B N 1
ATOM 3829 C CA . CYS B 1 44 ? 21.406 2.438 1.132 1 83.5 44 CYS B CA 1
ATOM 3830 C C . CYS B 1 44 ? 21.703 3.906 0.854 1 83.5 44 CYS B C 1
ATOM 3832 O O . CYS B 1 44 ? 22.859 4.328 0.883 1 83.5 44 CYS B O 1
ATOM 3834 N N . VAL B 1 45 ? 20.734 4.613 0.465 1 73.88 45 VAL B N 1
ATOM 3835 C CA . VAL B 1 45 ? 20.938 6.035 0.206 1 73.88 45 VAL B CA 1
ATOM 3836 C C . VAL B 1 45 ? 20.078 6.859 1.171 1 73.88 45 VAL B C 1
ATOM 3838 O O . VAL B 1 45 ? 19.188 6.324 1.829 1 73.88 45 VAL B O 1
ATOM 3841 N N . ALA B 1 46 ? 20.453 8.086 1.317 1 66.56 46 ALA B N 1
ATOM 3842 C CA . ALA B 1 46 ? 19.766 8.977 2.238 1 66.56 46 ALA B CA 1
ATOM 3843 C C . ALA B 1 46 ? 18.266 9.039 1.918 1 66.56 46 ALA B C 1
ATOM 3845 O O . ALA B 1 46 ? 17.875 9.109 0.749 1 66.56 46 ALA B O 1
ATOM 3846 N N . GLY B 1 47 ? 17.453 8.898 2.934 1 65.38 47 GLY B N 1
ATOM 3847 C CA . GLY B 1 47 ? 16 9 2.762 1 65.38 47 GLY B CA 1
ATOM 3848 C C . GLY B 1 47 ? 15.328 7.652 2.604 1 65.38 47 GLY B C 1
ATOM 3849 O O . GLY B 1 47 ? 14.102 7.551 2.703 1 65.38 47 GLY B O 1
ATOM 3850 N N . MET B 1 48 ? 16.203 6.668 2.381 1 75.88 48 MET B N 1
ATOM 3851 C CA . MET B 1 48 ? 15.633 5.332 2.227 1 75.88 48 MET B CA 1
ATOM 3852 C C . MET B 1 48 ? 15.141 4.793 3.564 1 75.88 48 MET B C 1
ATOM 3854 O O . MET B 1 48 ? 15.711 5.098 4.609 1 75.88 48 MET B O 1
ATOM 3858 N N . THR B 1 49 ? 14.109 4.082 3.445 1 78.56 49 THR B N 1
ATOM 3859 C CA . THR B 1 49 ? 13.539 3.455 4.633 1 78.56 49 THR B CA 1
ATOM 3860 C C . THR B 1 49 ? 14.578 2.586 5.336 1 78.56 49 THR B C 1
ATOM 3862 O O . THR B 1 49 ? 15.281 1.81 4.695 1 78.56 49 THR B O 1
ATOM 3865 N N . GLN B 1 50 ? 14.672 2.711 6.613 1 78.38 50 GLN B N 1
ATOM 3866 C CA . GLN B 1 50 ? 15.656 1.978 7.402 1 78.38 50 GLN B CA 1
ATOM 3867 C C . GLN B 1 50 ? 15.391 0.476 7.359 1 78.38 50 GLN B C 1
ATOM 3869 O O . GLN B 1 50 ? 16.297 -0.329 7.547 1 78.38 50 GLN B O 1
ATOM 3874 N N . GLY B 1 51 ? 14.234 0.061 7.016 1 85.81 51 GLY B N 1
ATOM 3875 C CA . GLY B 1 51 ? 13.867 -1.345 6.969 1 85.81 51 GLY B CA 1
ATOM 3876 C C . GLY B 1 51 ? 14.258 -2.02 5.664 1 85.81 51 GLY B C 1
ATOM 3877 O O . GLY B 1 51 ? 14.195 -3.244 5.551 1 85.81 51 GLY B O 1
ATOM 3878 N N . TYR B 1 52 ? 14.758 -1.198 4.719 1 90.94 52 TYR B N 1
ATOM 3879 C CA . TYR B 1 52 ? 15.203 -1.785 3.461 1 90.94 52 TYR B CA 1
ATOM 3880 C C . TYR B 1 52 ? 16.469 -2.615 3.66 1 90.94 52 TYR B C 1
ATOM 3882 O O . TYR B 1 52 ? 17.344 -2.238 4.438 1 90.94 52 TYR B O 1
ATOM 3890 N N . ALA B 1 53 ? 16.594 -3.652 2.922 1 93.62 53 ALA B N 1
ATOM 3891 C CA . ALA B 1 53 ? 17.656 -4.645 3.107 1 93.62 53 ALA B CA 1
ATOM 3892 C C . ALA B 1 53 ? 19.031 -3.996 3.021 1 93.62 53 ALA B C 1
ATOM 3894 O O . ALA B 1 53 ? 19.922 -4.289 3.832 1 93.62 53 ALA B O 1
ATOM 3895 N N . PRO B 1 54 ? 19.297 -3.074 2.047 1 92.12 54 PRO B N 1
ATOM 3896 C CA . PRO B 1 54 ? 20.641 -2.486 1.964 1 92.12 54 PRO B CA 1
ATOM 3897 C C . PRO B 1 54 ? 20.953 -1.559 3.137 1 92.12 54 PRO B C 1
ATOM 3899 O O . PRO B 1 54 ? 22.109 -1.198 3.354 1 92.12 54 PRO B O 1
ATOM 3902 N N . CYS B 1 55 ? 19.938 -1.119 3.82 1 89.75 55 CYS B N 1
ATOM 3903 C CA . CYS B 1 55 ? 20.141 -0.149 4.891 1 89.75 55 CYS B CA 1
ATOM 3904 C C . CYS B 1 55 ? 20.328 -0.849 6.23 1 89.75 55 CYS B C 1
ATOM 3906 O O . CYS B 1 55 ? 20.547 -0.194 7.254 1 89.75 55 CYS B O 1
ATOM 3908 N N . LEU B 1 56 ? 20.188 -2.203 6.246 1 91.44 56 LEU B N 1
ATOM 3909 C CA . LEU B 1 56 ? 20.453 -2.971 7.461 1 91.44 56 LEU B CA 1
ATOM 3910 C C . LEU B 1 56 ? 21.953 -3.07 7.73 1 91.44 56 LEU B C 1
ATOM 3912 O O . LEU B 1 56 ? 22.75 -3.234 6.801 1 91.44 56 LEU B O 1
ATOM 3916 N N . ASN B 1 57 ? 22.266 -2.883 9.031 1 87.94 57 ASN B N 1
ATOM 3917 C CA . ASN B 1 57 ? 23.672 -2.805 9.383 1 87.94 57 ASN B CA 1
ATOM 3918 C C . ASN B 1 57 ? 24.141 -4.07 10.102 1 87.94 57 ASN B C 1
ATOM 3920 O O . ASN B 1 57 ? 24.328 -4.066 11.32 1 87.94 57 ASN B O 1
ATOM 3924 N N . TYR B 1 58 ? 24.344 -5.137 9.32 1 92.44 58 TYR B N 1
ATOM 3925 C CA . TYR B 1 58 ? 24.953 -6.367 9.82 1 92.44 58 TYR B CA 1
ATOM 3926 C C . TYR B 1 58 ? 26.391 -6.504 9.344 1 92.44 58 TYR B C 1
ATOM 3928 O O . TYR B 1 58 ? 26.688 -6.238 8.172 1 92.44 58 TYR B O 1
ATOM 3936 N N . SER B 1 59 ? 27.281 -6.902 10.227 1 92.25 59 SER B N 1
ATOM 3937 C CA . SER B 1 59 ? 28.719 -6.953 9.914 1 92.25 59 SER B CA 1
ATOM 3938 C C . SER B 1 59 ? 29 -8.016 8.852 1 92.25 59 SER B C 1
ATOM 3940 O O . SER B 1 59 ? 29.969 -7.895 8.102 1 92.25 59 SER B O 1
ATOM 3942 N N . ASN B 1 60 ? 28.203 -9.047 8.758 1 95.75 60 ASN B N 1
ATOM 3943 C CA . ASN B 1 60 ? 28.5 -10.133 7.82 1 95.75 60 ASN B CA 1
ATOM 3944 C C . ASN B 1 60 ? 27.562 -10.109 6.621 1 95.75 60 ASN B C 1
ATOM 3946 O O . ASN B 1 60 ? 27.438 -11.109 5.906 1 95.75 60 ASN B O 1
ATOM 3950 N N . LEU B 1 61 ? 26.797 -9.023 6.504 1 95.75 61 LEU B N 1
ATOM 3951 C CA . LEU B 1 61 ? 25.938 -8.883 5.34 1 95.75 61 LEU B CA 1
ATOM 3952 C C . LEU B 1 61 ? 26.75 -8.492 4.105 1 95.75 61 LEU B C 1
ATOM 3954 O O . LEU B 1 61 ? 27.203 -7.355 3.998 1 95.75 61 LEU B O 1
ATOM 3958 N N . LEU B 1 62 ? 26.938 -9.453 3.186 1 94.56 62 LEU B N 1
ATOM 3959 C CA . LEU B 1 62 ? 27.672 -9.195 1.956 1 94.56 62 LEU B CA 1
ATOM 3960 C C . LEU B 1 62 ? 26.844 -8.375 0.98 1 94.56 62 LEU B C 1
ATOM 3962 O O . LEU B 1 62 ? 27.391 -7.535 0.252 1 94.56 62 LEU B O 1
ATOM 3966 N N . ARG B 1 63 ? 25.547 -8.734 0.969 1 93.75 63 ARG B N 1
ATOM 3967 C CA . ARG B 1 63 ? 24.641 -8.062 0.039 1 93.75 63 ARG B CA 1
ATOM 3968 C C . ARG B 1 63 ? 23.203 -8.078 0.561 1 93.75 63 ARG B C 1
ATOM 3970 O O . ARG B 1 63 ? 22.719 -9.117 0.997 1 93.75 63 ARG B O 1
ATOM 3977 N N . GLY B 1 64 ? 22.641 -6.934 0.663 1 95.06 64 GLY B N 1
ATOM 3978 C CA . GLY B 1 64 ? 21.219 -6.762 0.902 1 95.06 64 GLY B CA 1
ATOM 3979 C C . GLY B 1 64 ? 20.516 -6.047 -0.23 1 95.06 64 GLY B C 1
ATOM 3980 O O . GLY B 1 64 ? 20.922 -4.969 -0.652 1 95.06 64 GLY B O 1
ATOM 3981 N N . GLU B 1 65 ? 19.469 -6.73 -0.831 1 94 65 GLU B N 1
ATOM 3982 C CA . GLU B 1 65 ? 18.703 -6.137 -1.922 1 94 65 GLU B CA 1
ATOM 3983 C C . GLU B 1 65 ? 17.234 -5.949 -1.531 1 94 65 GLU B C 1
ATOM 3985 O O . GLU B 1 65 ? 16.625 -6.863 -0.982 1 94 65 GLU B O 1
ATOM 3990 N N . GLU B 1 66 ? 16.812 -4.695 -1.73 1 92.5 66 GLU B N 1
ATOM 3991 C CA . GLU B 1 66 ? 15.375 -4.434 -1.632 1 92.5 66 GLU B CA 1
ATOM 3992 C C . GLU B 1 66 ? 14.719 -4.441 -3.008 1 92.5 66 GLU B C 1
ATOM 3994 O O . GLU B 1 66 ? 15.125 -3.703 -3.904 1 92.5 66 GLU B O 1
ATOM 3999 N N . LEU B 1 67 ? 13.781 -5.359 -3.188 1 92 67 LEU B N 1
ATOM 4000 C CA . LEU B 1 67 ? 13.039 -5.422 -4.438 1 92 67 LEU B CA 1
ATOM 4001 C C . LEU B 1 67 ? 11.664 -4.781 -4.281 1 92 67 LEU B C 1
ATOM 4003 O O . LEU B 1 67 ? 10.844 -5.246 -3.482 1 92 67 LEU B O 1
ATOM 4007 N N . VAL B 1 68 ? 11.422 -3.748 -4.988 1 89.94 68 VAL B N 1
ATOM 4008 C CA . VAL B 1 68 ? 10.125 -3.082 -5 1 89.94 68 VAL B CA 1
ATOM 4009 C C . VAL B 1 68 ? 9.328 -3.525 -6.223 1 89.94 68 VAL B C 1
ATOM 4011 O O . VAL B 1 68 ? 9.641 -3.141 -7.352 1 89.94 68 VAL B O 1
ATOM 4014 N N . TYR B 1 69 ? 8.312 -4.281 -5.965 1 91.81 69 TYR B N 1
ATOM 4015 C CA . TYR B 1 69 ? 7.504 -4.84 -7.047 1 91.81 69 TYR B CA 1
ATOM 4016 C C . TYR B 1 69 ? 6.43 -3.857 -7.492 1 91.81 69 TYR B C 1
ATOM 4018 O O . TYR B 1 69 ? 5.797 -3.201 -6.66 1 91.81 69 TYR B O 1
ATOM 4026 N N . PRO B 1 70 ? 6.25 -3.723 -8.812 1 91.69 70 PRO B N 1
ATOM 4027 C CA . PRO B 1 70 ? 5.18 -2.84 -9.289 1 91.69 70 PRO B CA 1
ATOM 4028 C C . PRO B 1 70 ? 3.801 -3.271 -8.797 1 91.69 70 PRO B C 1
ATOM 4030 O O . PRO B 1 70 ? 3.518 -4.469 -8.711 1 91.69 70 PRO B O 1
ATOM 4033 N N . ASP B 1 71 ? 2.949 -2.279 -8.492 1 92.5 71 ASP B N 1
ATOM 4034 C CA . ASP B 1 71 ? 1.569 -2.529 -8.086 1 92.5 71 ASP B CA 1
ATOM 4035 C C . ASP B 1 71 ? 0.743 -3.066 -9.25 1 92.5 71 ASP B C 1
ATOM 4037 O O . ASP B 1 71 ? 1.004 -2.734 -10.406 1 92.5 71 ASP B O 1
ATOM 4041 N N . PHE B 1 72 ? -0.213 -3.881 -8.938 1 94.19 72 PHE B N 1
ATOM 4042 C CA . PHE B 1 72 ? -1.078 -4.43 -9.977 1 94.19 72 PHE B CA 1
ATOM 4043 C C . PHE B 1 72 ? -2.471 -4.715 -9.422 1 94.19 72 PHE B C 1
ATOM 4045 O O . PHE B 1 72 ? -2.695 -4.625 -8.219 1 94.19 72 PHE B O 1
ATOM 4052 N N . ARG B 1 73 ? -3.342 -4.887 -10.281 1 94.88 73 ARG B N 1
ATOM 4053 C CA . ARG B 1 73 ? -4.684 -5.344 -9.93 1 94.88 73 ARG B CA 1
ATOM 4054 C C . ARG B 1 73 ? -5.121 -6.496 -10.828 1 94.88 73 ARG B C 1
ATOM 4056 O O . ARG B 1 73 ? -4.695 -6.59 -11.977 1 94.88 73 ARG B O 1
ATOM 4063 N N . ILE B 1 74 ? -5.863 -7.367 -10.289 1 95.81 74 ILE B N 1
ATOM 4064 C CA . ILE B 1 74 ? -6.445 -8.445 -11.078 1 95.81 74 ILE B CA 1
ATOM 4065 C C . ILE B 1 74 ? -7.969 -8.344 -11.047 1 95.81 74 ILE B C 1
ATOM 4067 O O . ILE B 1 74 ? -8.547 -7.918 -10.047 1 95.81 74 ILE B O 1
ATOM 4071 N N . ARG B 1 75 ? -8.555 -8.695 -12.141 1 96.44 75 ARG B N 1
ATOM 4072 C CA . ARG B 1 75 ? -10.016 -8.656 -12.242 1 96.44 75 ARG B CA 1
ATOM 4073 C C . ARG B 1 75 ? -10.648 -9.75 -11.391 1 96.44 75 ARG B C 1
ATOM 4075 O O . ARG B 1 75 ? -10.156 -10.875 -11.344 1 96.44 75 ARG B O 1
ATOM 4082 N N . MET B 1 76 ? -11.727 -9.344 -10.734 1 94.62 76 MET B N 1
ATOM 4083 C CA . MET B 1 76 ? -12.523 -10.344 -10.031 1 94.62 76 MET B CA 1
ATOM 4084 C C . MET B 1 76 ? -13.039 -11.406 -10.992 1 94.62 76 MET B C 1
ATOM 4086 O O . MET B 1 76 ? -13.242 -11.125 -12.18 1 94.62 76 MET B O 1
ATOM 4090 N N . PRO B 1 77 ? -13.227 -12.594 -10.539 1 95.62 77 PRO B N 1
ATOM 4091 C CA . PRO B 1 77 ? -13.641 -13.695 -11.422 1 95.62 77 PRO B CA 1
ATOM 4092 C C . PRO B 1 77 ? -14.891 -13.359 -12.227 1 95.62 77 PRO B C 1
ATOM 4094 O O . PRO B 1 77 ? -15.758 -12.625 -11.75 1 95.62 77 PRO B O 1
ATOM 4097 N N . LEU B 1 78 ? -14.953 -13.875 -13.406 1 96.56 78 LEU B N 1
ATOM 4098 C CA . LEU B 1 78 ? -16.156 -13.805 -14.234 1 96.56 78 LEU B CA 1
ATOM 4099 C C . LEU B 1 78 ? -17.141 -14.906 -13.867 1 96.56 78 LEU B C 1
ATOM 4101 O O . LEU B 1 78 ? -16.734 -15.953 -13.352 1 96.56 78 LEU B O 1
ATOM 4105 N N . ALA B 1 79 ? -18.406 -14.656 -14.133 1 96.25 79 ALA B N 1
ATOM 4106 C CA . ALA B 1 79 ? -19.438 -15.617 -13.75 1 96.25 79 ALA B CA 1
ATOM 4107 C C . ALA B 1 79 ? -20.5 -15.75 -14.836 1 96.25 79 ALA B C 1
ATOM 4109 O O . ALA B 1 79 ? -20.656 -14.859 -15.68 1 96.25 79 ALA B O 1
ATOM 4110 N N . VAL B 1 80 ? -21.141 -16.906 -14.812 1 95.62 80 VAL B N 1
ATOM 4111 C CA . VAL B 1 80 ? -22.172 -17.203 -15.805 1 95.62 80 VAL B CA 1
ATOM 4112 C C . VAL B 1 80 ? -23.375 -16.297 -15.57 1 95.62 80 VAL B C 1
ATOM 4114 O O . VAL B 1 80 ? -24.047 -15.891 -16.531 1 95.62 80 VAL B O 1
ATOM 4117 N N . ASN B 1 81 ? -23.672 -15.977 -14.32 1 95.19 81 ASN B N 1
ATOM 4118 C CA . ASN B 1 81 ? -24.781 -15.086 -13.969 1 95.19 81 ASN B CA 1
ATOM 4119 C C . ASN B 1 81 ? -24.562 -14.438 -12.602 1 95.19 81 ASN B C 1
ATOM 4121 O O . ASN B 1 81 ? -23.562 -14.719 -11.93 1 95.19 81 ASN B O 1
ATOM 4125 N N . ALA B 1 82 ? -25.484 -13.602 -12.227 1 94.44 82 ALA B N 1
ATOM 4126 C CA . ALA B 1 82 ? -25.344 -12.797 -11.016 1 94.44 82 ALA B CA 1
ATOM 4127 C C . ALA B 1 82 ? -25.422 -13.664 -9.766 1 94.44 82 ALA B C 1
ATOM 4129 O O . ALA B 1 82 ? -24.734 -13.398 -8.773 1 94.44 82 ALA B O 1
ATOM 4130 N N . GLU B 1 83 ? -26.203 -14.633 -9.781 1 93.5 83 GLU B N 1
ATOM 4131 C CA . GLU B 1 83 ? -26.375 -15.492 -8.617 1 93.5 83 GLU B CA 1
ATOM 4132 C C . GLU B 1 83 ? -25.062 -16.203 -8.281 1 93.5 83 GLU B C 1
ATOM 4134 O O . GLU B 1 83 ? -24.656 -16.25 -7.113 1 93.5 83 GLU B O 1
ATOM 4139 N N . HIS B 1 84 ? -24.391 -16.844 -9.25 1 93.12 84 HIS B N 1
ATOM 4140 C CA . HIS B 1 84 ? -23.109 -17.5 -9.047 1 93.12 84 HIS B CA 1
ATOM 4141 C C . HIS B 1 84 ? -22.078 -16.516 -8.508 1 93.12 84 HIS B C 1
ATOM 4143 O O . HIS B 1 84 ? -21.328 -16.844 -7.582 1 93.12 84 HIS B O 1
ATOM 4149 N N . ASN B 1 85 ? -22.125 -15.359 -9.062 1 93.31 85 ASN B N 1
ATOM 4150 C CA . ASN B 1 85 ? -21.156 -14.328 -8.664 1 93.31 85 ASN B CA 1
ATOM 4151 C C . ASN B 1 85 ? -21.359 -13.914 -7.215 1 93.31 85 ASN B C 1
ATOM 4153 O O . ASN B 1 85 ? -20.406 -13.875 -6.438 1 93.31 85 ASN B O 1
ATOM 4157 N N . THR B 1 86 ? -22.547 -13.625 -6.859 1 92.5 86 THR B N 1
ATOM 4158 C CA . THR B 1 86 ? -22.875 -13.172 -5.512 1 92.5 86 THR B CA 1
ATOM 4159 C C . THR B 1 86 ? -22.516 -14.242 -4.48 1 92.5 86 THR B C 1
ATOM 4161 O O . THR B 1 86 ? -21.922 -13.938 -3.445 1 92.5 86 THR B O 1
ATOM 4164 N N . THR B 1 87 ? -22.812 -15.453 -4.77 1 92 87 THR B N 1
ATOM 4165 C CA . THR B 1 87 ? -22.531 -16.562 -3.854 1 92 87 THR B CA 1
ATOM 4166 C C . THR B 1 87 ? -21.031 -16.703 -3.625 1 92 87 THR B C 1
ATOM 4168 O O . THR B 1 87 ? -20.578 -16.734 -2.482 1 92 87 THR B O 1
ATOM 4171 N N . LEU B 1 88 ? -20.344 -16.703 -4.68 1 91.31 88 LEU B N 1
ATOM 4172 C CA . LEU B 1 88 ? -18.922 -17 -4.562 1 91.31 88 LEU B CA 1
ATOM 4173 C C . LEU B 1 88 ? -18.156 -15.797 -4.02 1 91.31 88 LEU B C 1
ATOM 4175 O O . LEU B 1 88 ? -17.156 -15.953 -3.314 1 91.31 88 LEU B O 1
ATOM 4179 N N . TYR B 1 89 ? -18.656 -14.586 -4.258 1 90.12 89 TYR B N 1
ATOM 4180 C CA . TYR B 1 89 ? -18.031 -13.375 -3.73 1 90.12 89 TYR B CA 1
ATOM 4181 C C . TYR B 1 89 ? -18.078 -13.359 -2.207 1 90.12 89 TYR B C 1
ATOM 4183 O O . TYR B 1 89 ? -17.172 -12.812 -1.562 1 90.12 89 TYR B O 1
ATOM 4191 N N . SER B 1 90 ? -19.062 -13.984 -1.703 1 89.94 90 SER B N 1
ATOM 4192 C CA . SER B 1 90 ? -19.203 -14.008 -0.252 1 89.94 90 SER B CA 1
ATOM 4193 C C . SER B 1 90 ? -18.109 -14.844 0.406 1 89.94 90 SER B C 1
ATOM 4195 O O . SER B 1 90 ? -17.891 -14.742 1.613 1 89.94 90 SER B O 1
ATOM 4197 N N . PHE B 1 91 ? -17.422 -15.664 -0.368 1 90.38 91 PHE B N 1
ATOM 4198 C CA . PHE B 1 91 ? -16.406 -16.547 0.181 1 90.38 91 PHE B CA 1
ATOM 4199 C C . PHE B 1 91 ? -15.023 -15.961 0 1 90.38 91 PHE B C 1
ATOM 4201 O O . PHE B 1 91 ? -14.031 -16.5 0.5 1 90.38 91 PHE B O 1
ATOM 4208 N N . ILE B 1 92 ? -14.969 -14.852 -0.695 1 85.19 92 ILE B N 1
ATOM 4209 C CA . ILE B 1 92 ? -13.664 -14.227 -0.905 1 85.19 92 ILE B CA 1
ATOM 4210 C C . ILE B 1 92 ? -13.156 -13.641 0.408 1 85.19 92 ILE B C 1
ATOM 4212 O O . ILE B 1 92 ? -13.875 -12.906 1.089 1 85.19 92 ILE B O 1
ATOM 4216 N N . LYS B 1 93 ? -12.016 -14.008 0.885 1 73.69 93 LYS B N 1
ATOM 4217 C CA . LYS B 1 93 ? -11.312 -13.453 2.035 1 73.69 93 LYS B CA 1
ATOM 4218 C C . LYS B 1 93 ? -10.227 -12.477 1.594 1 73.69 93 LYS B C 1
ATOM 4220 O O . LYS B 1 93 ? -9.094 -12.883 1.325 1 73.69 93 LYS B O 1
ATOM 4225 N N . PRO B 1 94 ? -10.641 -11.211 1.477 1 67.12 94 PRO B N 1
ATOM 4226 C CA . PRO B 1 94 ? -9.664 -10.359 0.801 1 67.12 94 PRO B CA 1
ATOM 4227 C C . PRO B 1 94 ? -8.508 -9.945 1.715 1 67.12 94 PRO B C 1
ATOM 4229 O O . PRO B 1 94 ? -8.734 -9.547 2.859 1 67.12 94 PRO B O 1
ATOM 4232 N N . ARG B 1 95 ? -7.277 -10.289 1.353 1 72.81 95 ARG B N 1
ATOM 4233 C CA . ARG B 1 95 ? -6.051 -9.719 1.91 1 72.81 95 ARG B CA 1
ATOM 4234 C C . ARG B 1 95 ? -5.578 -8.531 1.09 1 72.81 95 ARG B C 1
ATOM 4236 O O . ARG B 1 95 ? -4.516 -7.965 1.361 1 72.81 95 ARG B O 1
ATOM 4243 N N . PHE B 1 96 ? -6.355 -8.289 0.095 1 80.12 96 PHE B N 1
ATOM 4244 C CA . PHE B 1 96 ? -6.137 -7.18 -0.832 1 80.12 96 PHE B CA 1
ATOM 4245 C C . PHE B 1 96 ? -7.34 -6.242 -0.85 1 80.12 96 PHE B C 1
ATOM 4247 O O . PHE B 1 96 ? -8.375 -6.543 -0.254 1 80.12 96 PHE B O 1
ATOM 4254 N N . ARG B 1 97 ? -7.105 -5.125 -1.352 1 83.38 97 ARG B N 1
ATOM 4255 C CA . ARG B 1 97 ? -8.219 -4.188 -1.48 1 83.38 97 ARG B CA 1
ATOM 4256 C C . ARG B 1 97 ? -9.102 -4.547 -2.67 1 83.38 97 ARG B C 1
ATOM 4258 O O . ARG B 1 97 ? -8.602 -4.824 -3.762 1 83.38 97 ARG B O 1
ATOM 4265 N N . VAL B 1 98 ? -10.367 -4.668 -2.365 1 87.69 98 VAL B N 1
ATOM 4266 C CA . VAL B 1 98 ? -11.328 -4.918 -3.438 1 87.69 98 VAL B CA 1
ATOM 4267 C C . VAL B 1 98 ? -12.141 -3.656 -3.709 1 87.69 98 VAL B C 1
ATOM 4269 O O . VAL B 1 98 ? -12.703 -3.062 -2.785 1 87.69 98 VAL B O 1
ATOM 4272 N N . GLN B 1 99 ? -12.133 -3.252 -4.844 1 86.5 99 GLN B N 1
ATOM 4273 C CA . GLN B 1 99 ? -12.945 -2.125 -5.285 1 86.5 99 GLN B CA 1
ATOM 4274 C C . GLN B 1 99 ? -13.461 -2.344 -6.707 1 86.5 99 GLN B C 1
ATOM 4276 O O . GLN B 1 99 ? -12.68 -2.562 -7.629 1 86.5 99 GLN B O 1
ATOM 4281 N N . GLY B 1 100 ? -14.805 -2.311 -6.824 1 88.69 100 GLY B N 1
ATOM 4282 C CA . GLY B 1 100 ? -15.391 -2.615 -8.117 1 88.69 100 GLY B CA 1
ATOM 4283 C C . GLY B 1 100 ? -15.109 -4.031 -8.586 1 88.69 100 GLY B C 1
ATOM 4284 O O . GLY B 1 100 ? -15.352 -4.988 -7.848 1 88.69 100 GLY B O 1
ATOM 4285 N N . GLU B 1 101 ? -14.547 -4.105 -9.82 1 93.25 101 GLU B N 1
ATOM 4286 C CA . GLU B 1 101 ? -14.297 -5.414 -10.422 1 93.25 101 GLU B CA 1
ATOM 4287 C C . GLU B 1 101 ? -12.836 -5.828 -10.25 1 93.25 101 GLU B C 1
ATOM 4289 O O . GLU B 1 101 ? -12.359 -6.734 -10.93 1 93.25 101 GLU B O 1
ATOM 4294 N N . TRP B 1 102 ? -12.172 -5.113 -9.281 1 94.38 102 TRP B N 1
ATOM 4295 C CA . TRP B 1 102 ? -10.734 -5.348 -9.227 1 94.38 102 TRP B CA 1
ATOM 4296 C C . TRP B 1 102 ? -10.289 -5.664 -7.805 1 94.38 102 TRP B C 1
ATOM 4298 O O . TRP B 1 102 ? -10.805 -5.086 -6.844 1 94.38 102 TRP B O 1
ATOM 4308 N N . GLY B 1 103 ? -9.438 -6.605 -7.648 1 92.62 103 GLY B N 1
ATOM 4309 C CA . GLY B 1 103 ? -8.594 -6.754 -6.477 1 92.62 103 GLY B CA 1
ATOM 4310 C C . GLY B 1 103 ? -7.234 -6.094 -6.629 1 92.62 103 GLY B C 1
ATOM 4311 O O . GLY B 1 103 ? -6.52 -6.355 -7.594 1 92.62 103 GLY B O 1
ATOM 4312 N N . TYR B 1 104 ? -6.812 -5.191 -5.707 1 91.94 104 TYR B N 1
ATOM 4313 C CA . TYR B 1 104 ? -5.59 -4.395 -5.801 1 91.94 104 TYR B CA 1
ATOM 4314 C C . TYR B 1 104 ? -4.496 -4.98 -4.914 1 91.94 104 TYR B C 1
ATOM 4316 O O . TYR B 1 104 ? -4.695 -5.172 -3.713 1 91.94 104 TYR B O 1
ATOM 4324 N N . TYR B 1 105 ? -3.428 -5.348 -5.477 1 92.06 105 TYR B N 1
ATOM 4325 C CA . TYR B 1 105 ? -2.229 -5.824 -4.797 1 92.06 105 TYR B CA 1
ATOM 4326 C C . TYR B 1 105 ? -1.139 -4.758 -4.805 1 92.06 105 TYR B C 1
ATOM 4328 O O . TYR B 1 105 ? -0.527 -4.492 -5.844 1 92.06 105 TYR B O 1
ATOM 4336 N N . LEU B 1 106 ? -0.885 -4.148 -3.592 1 90.44 106 LEU B N 1
ATOM 4337 C CA . LEU B 1 106 ? -0.12 -2.908 -3.529 1 90.44 106 LEU B CA 1
ATOM 4338 C C . LEU B 1 106 ? 1.05 -3.039 -2.561 1 90.44 106 LEU B C 1
ATOM 4340 O O . LEU B 1 106 ? 1.017 -3.869 -1.648 1 90.44 106 LEU B O 1
ATOM 4344 N N . ASN B 1 107 ? 2.07 -2.223 -2.838 1 90.31 107 ASN B N 1
ATOM 4345 C CA . ASN B 1 107 ? 3.143 -1.973 -1.881 1 90.31 107 ASN B CA 1
ATOM 4346 C C . ASN B 1 107 ? 3.869 -3.26 -1.505 1 90.31 107 ASN B C 1
ATOM 4348 O O . ASN B 1 107 ? 4.207 -3.471 -0.338 1 90.31 107 ASN B O 1
ATOM 4352 N N . GLN B 1 108 ? 4.117 -4.121 -2.529 1 91.38 108 GLN B N 1
ATOM 4353 C CA . GLN B 1 108 ? 4.809 -5.375 -2.242 1 91.38 108 GLN B CA 1
ATOM 4354 C C . GLN B 1 108 ? 6.32 -5.219 -2.396 1 91.38 108 GLN B C 1
ATOM 4356 O O . GLN B 1 108 ? 6.793 -4.699 -3.408 1 91.38 108 GLN B O 1
ATOM 4361 N N . HIS B 1 109 ? 7.008 -5.656 -1.425 1 91.88 109 HIS B N 1
ATOM 4362 C CA . HIS B 1 109 ? 8.469 -5.648 -1.425 1 91.88 109 HIS B CA 1
ATOM 4363 C C . HIS B 1 109 ? 9.023 -7.047 -1.188 1 91.88 109 HIS B C 1
ATOM 4365 O O . HIS B 1 109 ? 8.422 -7.848 -0.469 1 91.88 109 HIS B O 1
ATOM 4371 N N . GLY B 1 110 ? 10.047 -7.34 -1.845 1 93.56 110 GLY B N 1
ATOM 4372 C CA . GLY B 1 110 ? 10.883 -8.484 -1.532 1 93.56 110 GLY B CA 1
ATOM 4373 C C . GLY B 1 110 ? 12.281 -8.102 -1.065 1 93.56 110 GLY B C 1
ATOM 4374 O O . GLY B 1 110 ? 12.703 -6.961 -1.244 1 93.56 110 GLY B O 1
ATOM 4375 N N . ARG B 1 111 ? 12.969 -9.039 -0.377 1 94.81 111 ARG B N 1
ATOM 4376 C CA . ARG B 1 111 ? 14.352 -8.812 0.041 1 94.81 111 ARG B CA 1
ATOM 4377 C C . ARG B 1 111 ? 15.211 -10.039 -0.235 1 94.81 111 ARG B C 1
ATOM 4379 O O . ARG B 1 111 ? 14.766 -11.172 -0.039 1 94.81 111 ARG B O 1
ATOM 4386 N N . ASN B 1 112 ? 16.328 -9.805 -0.726 1 96.44 112 ASN B N 1
ATOM 4387 C CA . ASN B 1 112 ? 17.406 -10.797 -0.791 1 96.44 112 ASN B CA 1
ATOM 4388 C C . ASN B 1 112 ? 18.562 -10.445 0.146 1 96.44 112 ASN B C 1
ATOM 4390 O O . ASN B 1 112 ? 18.953 -9.281 0.237 1 96.44 112 ASN B O 1
ATOM 4394 N N . PHE B 1 113 ? 19.016 -11.438 0.822 1 96.56 113 PHE B N 1
ATOM 4395 C CA . PHE B 1 113 ? 20.188 -11.281 1.672 1 96.56 113 PHE B CA 1
ATOM 4396 C C . PHE B 1 113 ? 21.266 -12.289 1.295 1 96.56 113 PHE B C 1
ATOM 4398 O O . PHE B 1 113 ? 20.969 -13.453 1.002 1 96.56 113 PHE B O 1
ATOM 4405 N N . VAL B 1 114 ? 22.469 -11.852 1.258 1 97.25 114 VAL B N 1
ATOM 4406 C CA . VAL B 1 114 ? 23.641 -12.719 1.197 1 97.25 114 VAL B CA 1
ATOM 4407 C C . VAL B 1 114 ? 24.516 -12.492 2.434 1 97.25 114 VAL B C 1
ATOM 4409 O O . VAL B 1 114 ? 25.094 -11.422 2.611 1 97.25 114 VAL B O 1
ATOM 4412 N N . PHE B 1 115 ? 24.578 -13.477 3.285 1 97.19 115 PHE B N 1
ATOM 4413 C CA . PHE B 1 115 ? 25.344 -13.398 4.52 1 97.19 115 PHE B CA 1
ATOM 4414 C C . PHE B 1 115 ? 26.656 -14.172 4.391 1 97.19 115 PHE B C 1
ATOM 4416 O O . PHE B 1 115 ? 26.703 -15.242 3.787 1 97.19 115 PHE B O 1
ATOM 4423 N N . ALA B 1 116 ? 27.703 -13.617 4.996 1 97.12 116 ALA B N 1
ATOM 4424 C CA . ALA B 1 116 ? 28.984 -14.305 5.055 1 97.12 116 ALA B CA 1
ATOM 4425 C C . ALA B 1 116 ? 29.109 -15.125 6.336 1 97.12 116 ALA B C 1
ATOM 4427 O O . ALA B 1 116 ? 28.703 -14.672 7.41 1 97.12 116 ALA B O 1
ATOM 4428 N N . ASN B 1 117 ? 29.594 -16.297 6.184 1 97.25 117 ASN B N 1
ATOM 4429 C CA . ASN B 1 117 ? 30.031 -17.141 7.293 1 97.25 117 ASN B CA 1
ATOM 4430 C C . ASN B 1 117 ? 28.953 -17.266 8.359 1 97.25 117 ASN B C 1
ATOM 4432 O O . ASN B 1 117 ? 29.156 -16.875 9.516 1 97.25 117 ASN B O 1
ATOM 4436 N N . THR B 1 118 ? 27.875 -17.859 8.023 1 96.94 118 THR B N 1
ATOM 4437 C CA . THR B 1 118 ? 26.766 -18.062 8.945 1 96.94 118 THR B CA 1
ATOM 4438 C C . THR B 1 118 ? 26.219 -19.484 8.828 1 96.94 118 THR B C 1
ATOM 4440 O O . THR B 1 118 ? 26.812 -20.328 8.148 1 96.94 118 THR B O 1
ATOM 4443 N N . SER B 1 119 ? 25.203 -19.766 9.656 1 95.88 119 SER B N 1
ATOM 4444 C CA . SER B 1 119 ? 24.703 -21.141 9.68 1 95.88 119 SER B CA 1
ATOM 4445 C C . SER B 1 119 ? 23.172 -21.156 9.742 1 95.88 119 SER B C 1
ATOM 4447 O O . SER B 1 119 ? 22.562 -20.281 10.367 1 95.88 119 SER B O 1
ATOM 4449 N N . TYR B 1 120 ? 22.641 -22.078 8.984 1 95.56 120 TYR B N 1
ATOM 4450 C CA . TYR B 1 120 ? 21.25 -22.453 9.211 1 95.56 120 TYR B CA 1
ATOM 4451 C C . TYR B 1 120 ? 21.141 -23.453 10.367 1 95.56 120 TYR B C 1
ATOM 4453 O O . TYR B 1 120 ? 21.781 -24.5 10.352 1 95.56 120 TYR B O 1
ATOM 4461 N N . GLU B 1 121 ? 20.359 -23.094 11.422 1 93 121 GLU B N 1
ATOM 4462 C CA . GLU B 1 121 ? 20.219 -23.922 12.617 1 93 121 GLU B CA 1
ATOM 4463 C C . GLU B 1 121 ? 18.766 -24.359 12.82 1 93 121 GLU B C 1
ATOM 4465 O O . GLU B 1 121 ? 18.203 -24.188 13.898 1 93 121 GLU B O 1
ATOM 4470 N N . ASN B 1 122 ? 18.156 -24.812 11.781 1 92 122 ASN B N 1
ATOM 4471 C CA . ASN B 1 122 ? 16.797 -25.328 11.773 1 92 122 ASN B CA 1
ATOM 4472 C C . ASN B 1 122 ? 15.773 -24.25 12.086 1 92 122 ASN B C 1
ATOM 4474 O O . ASN B 1 122 ? 14.797 -24.484 12.805 1 92 122 ASN B O 1
ATOM 4478 N N . ASN B 1 123 ? 16.172 -23.094 11.68 1 89.06 123 ASN B N 1
ATOM 4479 C CA . ASN B 1 123 ? 15.297 -21.938 11.703 1 89.06 123 ASN B CA 1
ATOM 4480 C C . ASN B 1 123 ? 15.492 -21.062 10.461 1 89.06 123 ASN B C 1
ATOM 4482 O O . ASN B 1 123 ? 16.594 -20.578 10.211 1 89.06 123 ASN B O 1
ATOM 4486 N N . PRO B 1 124 ? 14.422 -20.906 9.797 1 91.12 124 PRO B N 1
ATOM 4487 C CA . PRO B 1 124 ? 13.031 -21.344 9.953 1 91.12 124 PRO B CA 1
ATOM 4488 C C . PRO B 1 124 ? 12.844 -22.828 9.711 1 91.12 124 PRO B C 1
ATOM 4490 O O . PRO B 1 124 ? 13.602 -23.438 8.953 1 91.12 124 PRO B O 1
ATOM 4493 N N . VAL B 1 125 ? 11.836 -23.344 10.352 1 89.31 125 VAL B N 1
ATOM 4494 C CA . VAL B 1 125 ? 11.414 -24.719 10.109 1 89.31 125 VAL B CA 1
ATOM 4495 C C . VAL B 1 125 ? 10.398 -24.766 8.977 1 89.31 125 VAL B C 1
ATOM 4497 O O . VAL B 1 125 ? 9.445 -23.984 8.961 1 89.31 125 VAL B O 1
ATOM 4500 N N . PRO B 1 126 ? 10.625 -25.625 7.984 1 90.56 126 PRO B N 1
ATOM 4501 C CA . PRO B 1 126 ? 9.703 -25.656 6.848 1 90.56 126 PRO B CA 1
ATOM 4502 C C . PRO B 1 126 ? 8.391 -26.375 7.18 1 90.56 126 PRO B C 1
ATOM 4504 O O . PRO B 1 126 ? 8.062 -27.391 6.574 1 90.56 126 PRO B O 1
ATOM 4507 N N . ARG B 1 127 ? 7.68 -25.891 8.062 1 89.75 127 ARG B N 1
ATOM 4508 C CA . ARG B 1 127 ? 6.352 -26.344 8.469 1 89.75 127 ARG B CA 1
ATOM 4509 C C . ARG B 1 127 ? 5.422 -25.172 8.719 1 89.75 127 ARG B C 1
ATOM 4511 O O . ARG B 1 127 ? 5.883 -24.047 8.961 1 89.75 127 ARG B O 1
ATOM 4518 N N . TRP B 1 128 ? 4.207 -25.516 8.617 1 89.31 128 TRP B N 1
ATOM 4519 C CA . TRP B 1 128 ? 3.229 -24.453 8.844 1 89.31 128 TRP B CA 1
ATOM 4520 C C . TRP B 1 128 ? 3.279 -23.969 10.289 1 89.31 128 TRP B C 1
ATOM 4522 O O . TRP B 1 128 ? 3.207 -24.766 11.227 1 89.31 128 TRP B O 1
ATOM 4532 N N . SER B 1 129 ? 3.555 -22.734 10.422 1 83.62 129 SER B N 1
ATOM 4533 C CA . SER B 1 129 ? 3.627 -22.078 11.727 1 83.62 129 SER B CA 1
ATOM 4534 C C . SER B 1 129 ? 3.359 -20.578 11.609 1 83.62 129 SER B C 1
ATOM 4536 O O . SER B 1 129 ? 3.059 -20.078 10.523 1 83.62 129 SER B O 1
ATOM 4538 N N . SER B 1 130 ? 3.344 -19.891 12.75 1 76.88 130 SER B N 1
ATOM 4539 C CA . SER B 1 130 ? 3.115 -18.453 12.742 1 76.88 130 SER B CA 1
ATOM 4540 C C . SER B 1 130 ? 4.277 -17.719 12.094 1 76.88 130 SER B C 1
ATOM 4542 O O . SER B 1 130 ? 4.125 -16.562 11.656 1 76.88 130 SER B O 1
ATOM 4544 N N . SER B 1 131 ? 5.398 -18.359 12.102 1 78.38 131 SER B N 1
ATOM 4545 C CA . SER B 1 131 ? 6.562 -17.797 11.422 1 78.38 131 SER B CA 1
ATOM 4546 C C . SER B 1 131 ? 7.242 -18.844 10.539 1 78.38 131 SER B C 1
ATOM 4548 O O . SER B 1 131 ? 7.719 -19.875 11.039 1 78.38 131 SER B O 1
ATOM 4550 N N . CYS B 1 132 ? 7.008 -18.75 9.297 1 87.5 132 CYS B N 1
ATOM 4551 C CA . CYS B 1 132 ? 7.625 -19.672 8.352 1 87.5 132 CYS B CA 1
ATOM 4552 C C . CYS B 1 132 ? 7.992 -18.969 7.055 1 87.5 132 CYS B C 1
ATOM 4554 O O . CYS B 1 132 ? 7.543 -17.844 6.805 1 87.5 132 CYS B O 1
ATOM 4556 N N . CYS B 1 133 ? 8.898 -19.562 6.391 1 92.06 133 CYS B N 1
ATOM 4557 C CA . CYS B 1 133 ? 9.305 -19.016 5.102 1 92.06 133 CYS B CA 1
ATOM 4558 C C . CYS B 1 133 ? 8.188 -19.141 4.074 1 92.06 133 CYS B C 1
ATOM 4560 O O . CYS B 1 133 ? 7.676 -20.234 3.838 1 92.06 133 CYS B O 1
ATOM 4562 N N . MET B 1 134 ? 7.762 -17.984 3.498 1 90.31 134 MET B N 1
ATOM 4563 C CA . MET B 1 134 ? 6.758 -17.922 2.441 1 90.31 134 MET B CA 1
ATOM 4564 C C . MET B 1 134 ? 5.391 -18.359 2.963 1 90.31 134 MET B C 1
ATOM 4566 O O . MET B 1 134 ? 4.684 -19.125 2.301 1 90.31 134 MET B O 1
ATOM 4570 N N . CYS B 1 135 ? 5.117 -18.094 4.207 1 82.44 135 CYS B N 1
ATOM 4571 C CA . CYS B 1 135 ? 3.791 -18.359 4.754 1 82.44 135 CYS B CA 1
ATOM 4572 C C . CYS B 1 135 ? 3.041 -17.062 5.016 1 82.44 135 CYS B C 1
ATOM 4574 O O . CYS B 1 135 ? 3.609 -15.969 4.887 1 82.44 135 CYS B O 1
ATOM 4576 N N . GLU B 1 136 ? 1.732 -17.359 5.332 1 72.19 136 GLU B N 1
ATOM 4577 C CA . GLU B 1 136 ? 0.895 -16.203 5.617 1 72.19 136 GLU B CA 1
ATOM 4578 C C . GLU B 1 136 ? 1.257 -15.57 6.965 1 72.19 136 GLU B C 1
ATOM 4580 O O . GLU B 1 136 ? 1.578 -16.281 7.918 1 72.19 136 GLU B O 1
ATOM 4585 N N . GLY B 1 137 ? 1.503 -14.344 7.055 1 68.81 137 GLY B N 1
ATOM 4586 C CA . GLY B 1 137 ? 1.889 -13.648 8.266 1 68.81 137 GLY B CA 1
ATOM 4587 C C . GLY B 1 137 ? 3.273 -13.031 8.188 1 68.81 137 GLY B C 1
ATOM 4588 O O . GLY B 1 137 ? 3.666 -12.508 7.145 1 68.81 137 GLY B O 1
ATOM 4589 N N . ALA B 1 138 ? 3.955 -13.219 9.422 1 67.62 138 ALA B N 1
ATOM 4590 C CA . ALA B 1 138 ? 5.293 -12.641 9.453 1 67.62 138 ALA B CA 1
ATOM 4591 C C . ALA B 1 138 ? 6.328 -13.609 8.883 1 67.62 138 ALA B C 1
ATOM 4593 O O . ALA B 1 138 ? 6.375 -14.773 9.273 1 67.62 138 ALA B O 1
ATOM 4594 N N . PRO B 1 139 ? 7.012 -13.148 7.824 1 70.62 139 PRO B N 1
ATOM 4595 C CA . PRO B 1 139 ? 8.078 -14.023 7.32 1 70.62 139 PRO B CA 1
ATOM 4596 C C . PRO B 1 139 ? 9.125 -14.352 8.383 1 70.62 139 PRO B C 1
ATOM 4598 O O . PRO B 1 139 ? 9.25 -13.625 9.375 1 70.62 139 PRO B O 1
ATOM 4601 N N . ALA B 1 140 ? 9.719 -15.461 8.156 1 77.5 140 ALA B N 1
ATOM 4602 C CA . ALA B 1 140 ? 10.844 -15.82 9.016 1 77.5 140 ALA B CA 1
ATOM 4603 C C . ALA B 1 140 ? 11.906 -14.719 9.016 1 77.5 140 ALA B C 1
ATOM 4605 O O . ALA B 1 140 ? 12.188 -14.125 7.977 1 77.5 140 ALA B O 1
ATOM 4606 N N . SER B 1 141 ? 12.43 -14.516 10.133 1 84.88 141 SER B N 1
ATOM 4607 C CA . SER B 1 141 ? 13.359 -13.406 10.312 1 84.88 141 SER B CA 1
ATOM 4608 C C . SER B 1 141 ? 14.727 -13.719 9.719 1 84.88 141 SER B C 1
ATOM 4610 O O . SER B 1 141 ? 15.242 -14.82 9.898 1 84.88 141 SER B O 1
ATOM 4612 N N . HIS B 1 142 ? 15.305 -12.836 8.969 1 91.88 142 HIS B N 1
ATOM 4613 C CA . HIS B 1 142 ? 16.656 -12.93 8.438 1 91.88 142 HIS B CA 1
ATOM 4614 C C . HIS B 1 142 ? 17.703 -12.695 9.531 1 91.88 142 HIS B C 1
ATOM 4616 O O . HIS B 1 142 ? 18.875 -12.992 9.352 1 91.88 142 HIS B O 1
ATOM 4622 N N . SER B 1 143 ? 17.281 -12.109 10.656 1 90.81 143 SER B N 1
ATOM 4623 C CA . SER B 1 143 ? 18.203 -11.648 11.688 1 90.81 143 SER B CA 1
ATOM 4624 C C . SER B 1 143 ? 18.984 -12.812 12.297 1 90.81 143 SER B C 1
ATOM 4626 O O . SER B 1 143 ? 20.078 -12.625 12.828 1 90.81 143 SER B O 1
ATOM 4628 N N . GLN B 1 144 ? 18.453 -13.992 12.219 1 89 144 GLN B N 1
ATOM 4629 C CA . GLN B 1 144 ? 19.125 -15.164 12.789 1 89 144 GLN B CA 1
ATOM 4630 C C . GLN B 1 144 ? 20.438 -15.453 12.078 1 89 144 GLN B C 1
ATOM 4632 O O . GLN B 1 144 ? 21.297 -16.156 12.602 1 89 144 GLN B O 1
ATOM 4637 N N . PHE B 1 145 ? 20.656 -14.875 10.875 1 94.31 145 PHE B N 1
ATOM 4638 C CA . PHE B 1 145 ? 21.844 -15.156 10.078 1 94.31 145 PHE B CA 1
ATOM 4639 C C . PHE B 1 145 ? 22.875 -14.055 10.242 1 94.31 145 PHE B C 1
ATOM 4641 O O . PHE B 1 145 ? 23.984 -14.156 9.727 1 94.31 145 PHE B O 1
ATOM 4648 N N . ALA B 1 146 ? 22.562 -12.93 10.883 1 87.88 146 ALA B N 1
ATOM 4649 C CA . ALA B 1 146 ? 23.406 -11.742 10.992 1 87.88 146 ALA B CA 1
ATOM 4650 C C . ALA B 1 146 ? 24.625 -12.008 11.867 1 87.88 146 ALA B C 1
ATOM 4652 O O . ALA B 1 146 ? 25.688 -11.406 11.68 1 87.88 146 ALA B O 1
ATOM 4653 N N . PRO B 1 147 ? 24.703 -12.883 12.836 1 81.44 147 PRO B N 1
ATOM 4654 C CA . PRO B 1 147 ? 25.969 -13.07 13.547 1 81.44 147 PRO B CA 1
ATOM 4655 C C . PRO B 1 147 ? 26.984 -13.883 12.75 1 81.44 147 PRO B C 1
ATOM 4657 O O . PRO B 1 147 ? 26.656 -14.969 12.258 1 81.44 147 PRO B O 1
ATOM 4660 N N . ALA B 1 148 ? 28.188 -13.203 12.391 1 86.19 148 ALA B N 1
ATOM 4661 C CA . ALA B 1 148 ? 29.25 -13.984 11.781 1 86.19 148 ALA B CA 1
ATOM 4662 C C . ALA B 1 148 ? 29.766 -15.062 12.734 1 86.19 148 ALA B C 1
ATOM 4664 O O . ALA B 1 148 ? 29.812 -14.852 13.945 1 86.19 148 ALA B O 1
ATOM 4665 N N . ARG B 1 149 ? 29.984 -16.156 12.117 1 89.31 149 ARG B N 1
ATOM 4666 C CA . ARG B 1 149 ? 30.484 -17.281 12.891 1 89.31 149 ARG B CA 1
ATOM 4667 C C . ARG B 1 149 ? 31.812 -17.781 12.336 1 89.31 149 ARG B C 1
ATOM 4669 O O . ARG B 1 149 ? 32.156 -17.484 11.195 1 89.31 149 ARG B O 1
ATOM 4676 N N . GLU B 1 150 ? 32.562 -18.406 13.25 1 91.38 150 GLU B N 1
ATOM 4677 C CA . GLU B 1 150 ? 33.719 -19.141 12.758 1 91.38 150 GLU B CA 1
ATOM 4678 C C . GLU B 1 150 ? 33.312 -20.375 11.969 1 91.38 150 GLU B C 1
ATOM 4680 O O . GLU B 1 150 ? 32.469 -21.156 12.43 1 91.38 150 GLU B O 1
ATOM 4685 N N . MET B 1 151 ? 33.938 -20.422 10.805 1 92.44 151 MET B N 1
ATOM 4686 C CA . MET B 1 151 ? 33.469 -21.484 9.914 1 92.44 151 MET B CA 1
ATOM 4687 C C . MET B 1 151 ? 34.312 -22.75 10.086 1 92.44 151 MET B C 1
ATOM 4689 O O . MET B 1 151 ? 35.562 -22.672 10.086 1 92.44 151 MET B O 1
ATOM 4693 N N . PRO B 1 152 ? 33.594 -23.859 10.273 1 93.75 152 PRO B N 1
ATOM 4694 C CA . PRO B 1 152 ? 34.344 -25.125 10.25 1 93.75 152 PRO B CA 1
ATOM 4695 C C . PRO B 1 152 ? 34.906 -25.453 8.867 1 93.75 152 PRO B C 1
ATOM 4697 O O . PRO B 1 152 ? 34.562 -24.797 7.887 1 93.75 152 PRO B O 1
ATOM 4700 N N . SER B 1 153 ? 35.719 -26.531 8.828 1 91.38 153 SER B N 1
ATOM 4701 C CA . SER B 1 153 ? 36.344 -26.938 7.57 1 91.38 153 SER B CA 1
ATOM 4702 C C . SER B 1 153 ? 35.312 -27.5 6.594 1 91.38 153 SER B C 1
ATOM 4704 O O . SER B 1 153 ? 35.469 -27.328 5.379 1 91.38 153 SER B O 1
ATOM 4706 N N . GLN B 1 154 ? 34.281 -28.062 7.055 1 92.5 154 GLN B N 1
ATOM 4707 C CA . GLN B 1 154 ? 33.281 -28.719 6.219 1 92.5 154 GLN B CA 1
ATOM 4708 C C . GLN B 1 154 ? 32.156 -27.766 5.836 1 92.5 154 GLN B C 1
ATOM 4710 O O . GLN B 1 154 ? 31.141 -28.188 5.293 1 92.5 154 GLN B O 1
ATOM 4715 N N . ALA B 1 155 ? 32.375 -26.531 5.953 1 96.44 155 ALA B N 1
ATOM 4716 C CA . ALA B 1 155 ? 31.344 -25.547 5.609 1 96.44 155 ALA B CA 1
ATOM 4717 C C . ALA B 1 155 ? 31.094 -25.531 4.105 1 96.44 155 ALA B C 1
ATOM 4719 O O . ALA B 1 155 ? 32.031 -25.656 3.312 1 96.44 155 ALA B O 1
ATOM 4720 N N . GLU B 1 156 ? 29.812 -25.438 3.732 1 97.62 156 GLU B N 1
ATOM 4721 C CA . GLU B 1 156 ? 29.469 -25.266 2.324 1 97.62 156 GLU B CA 1
ATOM 4722 C C . GLU B 1 156 ? 29.891 -23.891 1.81 1 97.62 156 GLU B C 1
ATOM 4724 O O . GLU B 1 156 ? 29.859 -22.922 2.553 1 97.62 156 GLU B O 1
ATOM 4729 N N . GLU B 1 157 ? 30.281 -23.875 0.553 1 97.19 157 GLU B N 1
ATOM 4730 C CA . GLU B 1 157 ? 30.75 -22.609 -0.014 1 97.19 157 GLU B CA 1
ATOM 4731 C C . GLU B 1 157 ? 29.578 -21.656 -0.253 1 97.19 157 GLU B C 1
ATOM 4733 O O . GLU B 1 157 ? 29.656 -20.469 0.076 1 97.19 157 GLU B O 1
ATOM 4738 N N . GLU B 1 158 ? 28.5 -22.141 -0.822 1 98.12 158 GLU B N 1
ATOM 4739 C CA . GLU B 1 158 ? 27.328 -21.344 -1.142 1 98.12 158 GLU B CA 1
ATOM 4740 C C . GLU B 1 158 ? 26.047 -22.156 -0.953 1 98.12 158 GLU B C 1
ATOM 4742 O O . GLU B 1 158 ? 25.891 -23.234 -1.528 1 98.12 158 GLU B O 1
ATOM 4747 N N . VAL B 1 159 ? 25.156 -21.594 -0.127 1 98.62 159 VAL B N 1
ATOM 4748 C CA . VAL B 1 159 ? 23.891 -22.281 0.147 1 98.62 159 VAL B CA 1
ATOM 4749 C C . VAL B 1 159 ? 22.734 -21.281 0.111 1 98.62 159 VAL B C 1
ATOM 4751 O O . VAL B 1 159 ? 22.891 -20.141 0.539 1 98.62 159 VAL B O 1
ATOM 4754 N N . MET B 1 160 ? 21.656 -21.656 -0.421 1 98.69 160 MET B N 1
ATOM 4755 C CA . MET B 1 160 ? 20.422 -20.906 -0.313 1 98.69 160 MET B CA 1
ATOM 4756 C C . MET B 1 160 ? 19.391 -21.656 0.519 1 98.69 160 MET B C 1
ATOM 4758 O O . MET B 1 160 ? 19.234 -22.875 0.362 1 98.69 160 MET B O 1
ATOM 4762 N N . PHE B 1 161 ? 18.781 -20.969 1.44 1 97.94 161 PHE B N 1
ATOM 4763 C CA . PHE B 1 161 ? 17.609 -21.547 2.078 1 97.94 161 PHE B CA 1
ATOM 4764 C C . PHE B 1 161 ? 16.391 -21.469 1.152 1 97.94 161 PHE B C 1
ATOM 4766 O O . PHE B 1 161 ? 15.961 -20.375 0.783 1 97.94 161 PHE B O 1
ATOM 4773 N N . ALA B 1 162 ? 15.82 -22.625 0.767 1 97.75 162 ALA B N 1
ATOM 4774 C CA . ALA B 1 162 ? 14.766 -22.656 -0.24 1 97.75 162 ALA B CA 1
ATOM 4775 C C . ALA B 1 162 ? 13.641 -23.609 0.167 1 97.75 162 ALA B C 1
ATOM 4777 O O . ALA B 1 162 ? 13 -24.219 -0.688 1 97.75 162 ALA B O 1
ATOM 4778 N N . ALA B 1 163 ? 13.406 -23.734 1.469 1 95.81 163 ALA B N 1
ATOM 4779 C CA . ALA B 1 163 ? 12.352 -24.625 1.964 1 95.81 163 ALA B CA 1
ATOM 4780 C C . ALA B 1 163 ? 11.141 -23.812 2.439 1 95.81 163 ALA B C 1
ATOM 4782 O O . ALA B 1 163 ? 11.289 -22.688 2.924 1 95.81 163 ALA B O 1
ATOM 4783 N N . SER B 1 164 ? 9.992 -24.344 2.256 1 94.5 164 SER B N 1
ATOM 4784 C CA . SER B 1 164 ? 8.719 -23.828 2.727 1 94.5 164 SER B CA 1
ATOM 4785 C C . SER B 1 164 ? 7.766 -24.953 3.104 1 94.5 164 SER B C 1
ATOM 4787 O O . SER B 1 164 ? 7.988 -26.109 2.738 1 94.5 164 SER B O 1
ATOM 4789 N N . PRO B 1 165 ? 6.758 -24.656 3.861 1 93 165 PRO B N 1
ATOM 4790 C CA . PRO B 1 165 ? 5.812 -25.719 4.219 1 93 165 PRO B CA 1
ATOM 4791 C C . PRO B 1 165 ? 5.223 -26.422 2.996 1 93 165 PRO B C 1
ATOM 4793 O O . PRO B 1 165 ? 4.734 -25.75 2.076 1 93 165 PRO B O 1
ATOM 4796 N N . ASP B 1 166 ? 5.324 -27.766 2.975 1 93.75 166 ASP B N 1
ATOM 4797 C CA . ASP B 1 166 ? 4.727 -28.641 1.97 1 93.75 166 ASP B CA 1
ATOM 4798 C C . ASP B 1 166 ? 5.355 -28.406 0.597 1 93.75 166 ASP B C 1
ATOM 4800 O O . ASP B 1 166 ? 4.727 -28.672 -0.431 1 93.75 166 ASP B O 1
ATOM 4804 N N . SER B 1 167 ? 6.57 -27.891 0.599 1 95.5 167 SER B N 1
ATOM 4805 C CA . SER B 1 167 ? 7.203 -27.578 -0.679 1 95.5 167 SER B CA 1
ATOM 4806 C C . SER B 1 167 ? 7.84 -28.828 -1.29 1 95.5 167 SER B C 1
ATOM 4808 O O . SER B 1 167 ? 8.578 -28.734 -2.271 1 95.5 167 SER B O 1
ATOM 4810 N N . ASN B 1 168 ? 7.539 -30 -0.647 1 96.44 168 ASN B N 1
ATOM 4811 C CA . ASN B 1 168 ? 7.914 -31.266 -1.269 1 96.44 168 ASN B CA 1
ATOM 4812 C C . ASN B 1 168 ? 6.895 -31.688 -2.32 1 96.44 168 ASN B C 1
ATOM 4814 O O . ASN B 1 168 ? 7.152 -32.625 -3.1 1 96.44 168 ASN B O 1
ATOM 4818 N N . SER B 1 169 ? 5.758 -31 -2.357 1 94.88 169 SER B N 1
ATOM 4819 C CA . SER B 1 169 ? 4.734 -31.219 -3.375 1 94.88 169 SER B CA 1
ATOM 4820 C C . SER B 1 169 ? 4.766 -30.109 -4.434 1 94.88 169 SER B C 1
ATOM 4822 O O . SER B 1 169 ? 5.223 -29 -4.164 1 94.88 169 SER B O 1
ATOM 4824 N N . PHE B 1 170 ? 4.258 -30.422 -5.621 1 94.62 170 PHE B N 1
ATOM 4825 C CA . PHE B 1 170 ? 4.488 -29.531 -6.754 1 94.62 170 PHE B CA 1
ATOM 4826 C C . PHE B 1 170 ? 3.77 -28.203 -6.559 1 94.62 170 PHE B C 1
ATOM 4828 O O . PHE B 1 170 ? 4.277 -27.156 -6.953 1 94.62 170 PHE B O 1
ATOM 4835 N N . GLN B 1 171 ? 2.6 -28.219 -5.949 1 93.69 171 GLN B N 1
ATOM 4836 C CA . GLN B 1 171 ? 1.847 -26.969 -5.824 1 93.69 171 GLN B CA 1
ATOM 4837 C C . GLN B 1 171 ? 2.576 -25.969 -4.934 1 93.69 171 GLN B C 1
ATOM 4839 O O . GLN B 1 171 ? 2.83 -24.828 -5.34 1 93.69 171 GLN B O 1
ATOM 4844 N N . HIS B 1 172 ? 2.932 -26.406 -3.699 1 94.5 172 HIS B N 1
ATOM 4845 C CA . HIS B 1 172 ? 3.551 -25.484 -2.756 1 94.5 172 HIS B CA 1
ATOM 4846 C C . HIS B 1 172 ? 5.016 -25.25 -3.109 1 94.5 172 HIS B C 1
ATOM 4848 O O . HIS B 1 172 ? 5.602 -24.25 -2.676 1 94.5 172 HIS B O 1
ATOM 4854 N N . TRP B 1 173 ? 5.555 -26.188 -3.904 1 97.12 173 TRP B N 1
ATOM 4855 C CA . TRP B 1 173 ? 6.859 -25.875 -4.48 1 97.12 173 TRP B CA 1
ATOM 4856 C C . TRP B 1 173 ? 6.758 -24.703 -5.453 1 97.12 173 TRP B C 1
ATOM 4858 O O . TRP B 1 173 ? 7.562 -23.766 -5.391 1 97.12 173 TRP B O 1
ATOM 4868 N N . ARG B 1 174 ? 5.781 -24.656 -6.312 1 97.25 174 ARG B N 1
ATOM 4869 C CA . ARG B 1 174 ? 5.625 -23.656 -7.359 1 97.25 174 ARG B CA 1
ATOM 4870 C C . ARG B 1 174 ? 5.227 -22.297 -6.77 1 97.25 174 ARG B C 1
ATOM 4872 O O . ARG B 1 174 ? 5.707 -21.25 -7.215 1 97.25 174 ARG B O 1
ATOM 4879 N N . ASP B 1 175 ? 4.375 -22.312 -5.785 1 93.94 175 ASP B N 1
ATOM 4880 C CA . ASP B 1 175 ? 3.865 -21.016 -5.32 1 93.94 175 ASP B CA 1
ATOM 4881 C C . ASP B 1 175 ? 4.668 -20.516 -4.125 1 93.94 175 ASP B C 1
ATOM 4883 O O . ASP B 1 175 ? 4.293 -19.516 -3.5 1 93.94 175 ASP B O 1
ATOM 4887 N N . ARG B 1 176 ? 5.754 -21.219 -3.766 1 94.75 176 ARG B N 1
ATOM 4888 C CA . ARG B 1 176 ? 6.613 -20.75 -2.684 1 94.75 176 ARG B CA 1
ATOM 4889 C C . ARG B 1 176 ? 8.078 -20.797 -3.092 1 94.75 176 ARG B C 1
ATOM 4891 O O . ARG B 1 176 ? 8.617 -19.812 -3.619 1 94.75 176 ARG B O 1
ATOM 4898 N N . THR B 1 177 ? 8.656 -22.031 -3.125 1 97.19 177 THR B N 1
ATOM 4899 C CA . THR B 1 177 ? 10.07 -22.234 -3.396 1 97.19 177 THR B CA 1
ATOM 4900 C C . THR B 1 177 ? 10.453 -21.656 -4.754 1 97.19 177 THR B C 1
ATOM 4902 O O . THR B 1 177 ? 11.461 -20.953 -4.879 1 97.19 177 THR B O 1
ATOM 4905 N N . ALA B 1 178 ? 9.664 -21.922 -5.707 1 98.12 178 ALA B N 1
ATOM 4906 C CA . ALA B 1 178 ? 9.961 -21.438 -7.051 1 98.12 178 ALA B CA 1
ATOM 4907 C C . ALA B 1 178 ? 10.062 -19.906 -7.082 1 98.12 178 ALA B C 1
ATOM 4909 O O . ALA B 1 178 ? 10.875 -19.344 -7.812 1 98.12 178 ALA B O 1
ATOM 4910 N N . LEU B 1 179 ? 9.266 -19.281 -6.309 1 96.81 179 LEU B N 1
ATOM 4911 C CA . LEU B 1 179 ? 9.242 -17.812 -6.293 1 96.81 179 LEU B CA 1
ATOM 4912 C C . LEU B 1 179 ? 10.484 -17.266 -5.609 1 96.81 179 LEU B C 1
ATOM 4914 O O . LEU B 1 179 ? 11.07 -16.281 -6.082 1 96.81 179 LEU B O 1
ATOM 4918 N N . MET B 1 180 ? 10.922 -17.906 -4.543 1 96.81 180 MET B N 1
ATOM 4919 C CA . MET B 1 180 ? 12.18 -17.531 -3.902 1 96.81 180 MET B CA 1
ATOM 4920 C C . MET B 1 180 ? 13.344 -17.625 -4.883 1 96.81 180 MET B C 1
ATOM 4922 O O . MET B 1 180 ? 14.164 -16.719 -4.973 1 96.81 180 MET B O 1
ATOM 4926 N N . LEU B 1 181 ? 13.367 -18.719 -5.574 1 98.06 181 LEU B N 1
ATOM 4927 C CA . LEU B 1 181 ? 14.43 -18.969 -6.535 1 98.06 181 LEU B CA 1
ATOM 4928 C C . LEU B 1 181 ? 14.391 -17.953 -7.672 1 98.06 181 LEU B C 1
ATOM 4930 O O . LEU B 1 181 ? 15.438 -17.516 -8.156 1 98.06 181 LEU B O 1
ATOM 4934 N N . THR B 1 182 ? 13.203 -17.594 -8.078 1 97.19 182 THR B N 1
ATOM 4935 C CA . THR B 1 182 ? 13.039 -16.609 -9.141 1 97.19 182 THR B CA 1
ATOM 4936 C C . THR B 1 182 ? 13.531 -15.242 -8.695 1 97.19 182 THR B C 1
ATOM 4938 O O . THR B 1 182 ? 14.258 -14.57 -9.43 1 97.19 182 THR B O 1
ATOM 4941 N N . GLN B 1 183 ? 13.203 -14.836 -7.539 1 96.31 183 GLN B N 1
ATOM 4942 C CA . GLN B 1 183 ? 13.609 -13.531 -7.023 1 96.31 183 GLN B CA 1
ATOM 4943 C C . GLN B 1 183 ? 15.125 -13.445 -6.859 1 96.31 183 GLN B C 1
ATOM 4945 O O . GLN B 1 183 ? 15.727 -12.414 -7.152 1 96.31 183 GLN B O 1
ATOM 4950 N N . ALA B 1 184 ? 15.758 -14.57 -6.457 1 96.56 184 ALA B N 1
ATOM 4951 C CA . ALA B 1 184 ? 17.172 -14.539 -6.074 1 96.56 184 ALA B CA 1
ATOM 4952 C C . ALA B 1 184 ? 18.047 -15.109 -7.184 1 96.56 184 ALA B C 1
ATOM 4954 O O . ALA B 1 184 ? 19.25 -15.336 -6.984 1 96.56 184 ALA B O 1
ATOM 4955 N N . ARG B 1 185 ? 17.516 -15.367 -8.312 1 95.31 185 ARG B N 1
ATOM 4956 C CA . ARG B 1 185 ? 18.188 -16.141 -9.359 1 95.31 185 ARG B CA 1
ATOM 4957 C C . ARG B 1 185 ? 19.562 -15.547 -9.68 1 95.31 185 ARG B C 1
ATOM 4959 O O . ARG B 1 185 ? 20.531 -16.281 -9.898 1 95.31 185 ARG B O 1
ATOM 4966 N N . HIS B 1 186 ? 19.672 -14.266 -9.805 1 92.44 186 HIS B N 1
ATOM 4967 C CA . HIS B 1 186 ? 20.891 -13.594 -10.219 1 92.44 186 HIS B CA 1
ATOM 4968 C C . HIS B 1 186 ? 21.969 -13.695 -9.148 1 92.44 186 HIS B C 1
ATOM 4970 O O . HIS B 1 186 ? 23.141 -13.398 -9.398 1 92.44 186 HIS B O 1
ATOM 4976 N N . LEU B 1 187 ? 21.625 -14.148 -7.93 1 94.88 187 LEU B N 1
ATOM 4977 C CA . LEU B 1 187 ? 22.562 -14.289 -6.824 1 94.88 187 LEU B CA 1
ATOM 4978 C C . LEU B 1 187 ? 23.109 -15.711 -6.746 1 94.88 187 LEU B C 1
ATOM 4980 O O . LEU B 1 187 ? 24 -15.992 -5.949 1 94.88 187 LEU B O 1
ATOM 4984 N N . LEU B 1 188 ? 22.547 -16.594 -7.559 1 96 188 LEU B N 1
ATOM 4985 C CA . LEU B 1 188 ? 22.859 -18.016 -7.48 1 96 188 LEU B CA 1
ATOM 4986 C C . LEU B 1 188 ? 23.891 -18.391 -8.547 1 96 188 LEU B C 1
ATOM 4988 O O . LEU B 1 188 ? 23.953 -17.766 -9.602 1 96 188 LEU B O 1
ATOM 4992 N N . SER B 1 189 ? 24.625 -19.391 -8.227 1 95.06 189 SER B N 1
ATOM 4993 C CA . SER B 1 189 ? 25.594 -19.953 -9.164 1 95.06 189 SER B CA 1
ATOM 4994 C C . SER B 1 189 ? 25.328 -21.422 -9.43 1 95.06 189 SER B C 1
ATOM 4996 O O . SER B 1 189 ? 24.406 -22.016 -8.852 1 95.06 189 SER B O 1
ATOM 4998 N N . SER B 1 190 ? 26.125 -22.016 -10.32 1 94.56 190 SER B N 1
ATOM 4999 C CA . SER B 1 190 ? 25.953 -23.438 -10.648 1 94.56 190 SER B CA 1
ATOM 5000 C C . SER B 1 190 ? 26.359 -24.328 -9.477 1 94.56 190 SER B C 1
ATOM 5002 O O . SER B 1 190 ? 26.016 -25.5 -9.445 1 94.56 190 SER B O 1
ATOM 5004 N N . GLU B 1 191 ? 27.031 -23.734 -8.508 1 94.81 191 GLU B N 1
ATOM 5005 C CA . GLU B 1 191 ? 27.531 -24.531 -7.395 1 94.81 191 GLU B CA 1
ATOM 5006 C C . GLU B 1 191 ? 26.656 -24.375 -6.16 1 94.81 191 GLU B C 1
ATOM 5008 O O . GLU B 1 191 ? 26.875 -25.031 -5.141 1 94.81 191 GLU B O 1
ATOM 5013 N N . THR B 1 192 ? 25.672 -23.531 -6.301 1 98.5 192 THR B N 1
ATOM 5014 C CA . THR B 1 192 ? 24.812 -23.266 -5.152 1 98.5 192 THR B CA 1
ATOM 5015 C C . THR B 1 192 ? 24.109 -24.547 -4.707 1 98.5 192 THR B C 1
ATOM 5017 O O . THR B 1 192 ? 23.594 -25.297 -5.539 1 98.5 192 THR B O 1
ATOM 5020 N N . LYS B 1 193 ? 24.188 -24.844 -3.439 1 98.69 193 LYS B N 1
ATOM 5021 C CA . LYS B 1 193 ? 23.359 -25.891 -2.838 1 98.69 193 LYS B CA 1
ATOM 5022 C C . LYS B 1 193 ? 22.125 -25.297 -2.189 1 98.69 193 LYS B C 1
ATOM 5024 O O . LYS B 1 193 ? 22.062 -24.094 -1.905 1 98.69 193 LYS B O 1
ATOM 5029 N N . TYR B 1 194 ? 21.109 -26.125 -1.968 1 98.75 194 TYR B N 1
ATOM 5030 C CA . TYR B 1 194 ? 19.812 -25.625 -1.512 1 98.75 194 TYR B CA 1
ATOM 5031 C C . TYR B 1 194 ? 19.328 -26.406 -0.3 1 98.75 194 TYR B C 1
ATOM 5033 O O . TYR B 1 194 ? 19.203 -27.641 -0.355 1 98.75 194 TYR B O 1
ATOM 5041 N N . ILE B 1 195 ? 19.125 -25.719 0.805 1 98.31 195 ILE B N 1
ATOM 5042 C CA . ILE B 1 195 ? 18.344 -26.312 1.887 1 98.31 195 ILE B CA 1
ATOM 5043 C C . ILE B 1 195 ? 16.875 -26.375 1.499 1 98.31 195 ILE B C 1
ATOM 5045 O O . ILE B 1 195 ? 16.219 -25.344 1.385 1 98.31 195 ILE B O 1
ATOM 5049 N N . ALA B 1 196 ? 16.359 -27.516 1.257 1 97.56 196 ALA B N 1
ATOM 5050 C CA . ALA B 1 196 ? 15.031 -27.672 0.653 1 97.56 196 ALA B CA 1
ATOM 5051 C C . ALA B 1 196 ? 14.305 -28.891 1.215 1 97.56 196 ALA B C 1
ATOM 5053 O O . ALA B 1 196 ? 14.938 -29.812 1.729 1 97.56 196 ALA B O 1
ATOM 5054 N N . ALA B 1 197 ? 12.945 -28.859 1.178 1 95.75 197 ALA B N 1
ATOM 5055 C CA . ALA B 1 197 ? 12.195 -30.094 1.342 1 95.75 197 ALA B CA 1
ATOM 5056 C C . ALA B 1 197 ? 12.492 -31.062 0.209 1 95.75 197 ALA B C 1
ATOM 5058 O O . ALA B 1 197 ? 12.5 -30.688 -0.963 1 95.75 197 ALA B O 1
ATOM 5059 N N . MET B 1 198 ? 12.711 -32.281 0.609 1 96.12 198 MET B N 1
ATOM 5060 C CA . MET B 1 198 ? 13.086 -33.219 -0.42 1 96.12 198 MET B CA 1
ATOM 5061 C C . MET B 1 198 ? 11.906 -33.531 -1.337 1 96.12 198 MET B C 1
ATOM 5063 O O . MET B 1 198 ? 10.773 -33.719 -0.868 1 96.12 198 MET B O 1
ATOM 5067 N N . PRO B 1 199 ? 12.18 -33.594 -2.672 1 97.19 199 PRO B N 1
ATOM 5068 C CA . PRO B 1 199 ? 11.102 -33.844 -3.635 1 97.19 199 PRO B CA 1
ATOM 5069 C C . PRO B 1 199 ? 10.336 -35.125 -3.357 1 97.19 199 PRO B C 1
ATOM 5071 O O . PRO B 1 199 ? 10.945 -36.188 -3.182 1 97.19 199 PRO B O 1
ATOM 5074 N N . ARG B 1 200 ? 9.055 -35.062 -3.336 1 95.44 200 ARG B N 1
ATOM 5075 C CA . ARG B 1 200 ? 8.203 -36.219 -3.074 1 95.44 200 ARG B CA 1
ATOM 5076 C C . ARG B 1 200 ? 8.133 -37.156 -4.293 1 95.44 200 ARG B C 1
ATOM 5078 O O . ARG B 1 200 ? 7.805 -38.312 -4.172 1 95.44 200 ARG B O 1
ATOM 5085 N N . ASP B 1 201 ? 8.328 -36.625 -5.469 1 93.69 201 ASP B N 1
ATOM 5086 C CA . ASP B 1 201 ? 8.219 -37.375 -6.715 1 93.69 201 ASP B CA 1
ATOM 5087 C C . ASP B 1 201 ? 9.078 -36.75 -7.812 1 93.69 201 ASP B C 1
ATOM 5089 O O . ASP B 1 201 ? 9.812 -35.781 -7.566 1 93.69 201 ASP B O 1
ATOM 5093 N N . ASN B 1 202 ? 9.016 -37.312 -8.969 1 93.88 202 ASN B N 1
ATOM 5094 C CA . ASN B 1 202 ? 9.852 -36.875 -10.094 1 93.88 202 ASN B CA 1
ATOM 5095 C C . ASN B 1 202 ? 9.414 -35.531 -10.625 1 93.88 202 ASN B C 1
ATOM 5097 O O . ASN B 1 202 ? 10.227 -34.781 -11.18 1 93.88 202 ASN B O 1
ATOM 5101 N N . THR B 1 203 ? 8.18 -35.188 -10.438 1 94.75 203 THR B N 1
ATOM 5102 C CA . THR B 1 203 ? 7.684 -33.875 -10.898 1 94.75 203 THR B CA 1
ATOM 5103 C C . THR B 1 203 ? 8.406 -32.75 -10.195 1 94.75 203 THR B C 1
ATOM 5105 O O . THR B 1 203 ? 8.891 -31.812 -10.836 1 94.75 203 THR B O 1
ATOM 5108 N N . VAL B 1 204 ? 8.531 -32.844 -8.898 1 97.25 204 VAL B N 1
ATOM 5109 C CA . VAL B 1 204 ? 9.188 -31.797 -8.117 1 97.25 204 VAL B CA 1
ATOM 5110 C C . VAL B 1 204 ? 10.68 -31.781 -8.438 1 97.25 204 VAL B C 1
ATOM 5112 O O . VAL B 1 204 ? 11.289 -30.703 -8.555 1 97.25 204 VAL B O 1
ATOM 5115 N N . SER B 1 205 ? 11.25 -32.969 -8.586 1 97.69 205 SER B N 1
ATOM 5116 C CA . SER B 1 205 ? 12.648 -33.062 -8.977 1 97.69 205 SER B CA 1
ATOM 5117 C C . SER B 1 205 ? 12.891 -32.344 -10.305 1 97.69 205 SER B C 1
ATOM 5119 O O . SER B 1 205 ? 13.883 -31.625 -10.469 1 97.69 205 SER B O 1
ATOM 5121 N N . ALA B 1 206 ? 12.008 -32.562 -11.211 1 97.88 206 ALA B N 1
ATOM 5122 C CA . ALA B 1 206 ? 12.117 -31.922 -12.523 1 97.88 206 ALA B CA 1
ATOM 5123 C C . ALA B 1 206 ? 12.016 -30.406 -12.406 1 97.88 206 ALA B C 1
ATOM 5125 O O . ALA B 1 206 ? 12.688 -29.672 -13.148 1 97.88 206 ALA B O 1
ATOM 5126 N N . HIS B 1 207 ? 11.203 -29.906 -11.484 1 98.44 207 HIS B N 1
ATOM 5127 C CA . HIS B 1 207 ? 11.117 -28.469 -11.258 1 98.44 207 HIS B CA 1
ATOM 5128 C C . HIS B 1 207 ? 12.477 -27.875 -10.898 1 98.44 207 HIS B C 1
ATOM 5130 O O . HIS B 1 207 ? 12.883 -26.844 -11.453 1 98.44 207 HIS B O 1
ATOM 5136 N N . TRP B 1 208 ? 13.195 -28.5 -10.016 1 98.38 208 TRP B N 1
ATOM 5137 C CA . TRP B 1 208 ? 14.516 -28.047 -9.586 1 98.38 208 TRP B CA 1
ATOM 5138 C C . TRP B 1 208 ? 15.484 -28 -10.766 1 98.38 208 TRP B C 1
ATOM 5140 O O . TRP B 1 208 ? 16.266 -27.062 -10.898 1 98.38 208 TRP B O 1
ATOM 5150 N N . GLN B 1 209 ? 15.391 -28.969 -11.586 1 97.69 209 GLN B N 1
ATOM 5151 C CA . GLN B 1 209 ? 16.25 -29.031 -12.766 1 97.69 209 GLN B CA 1
ATOM 5152 C C . GLN B 1 209 ? 15.922 -27.906 -13.75 1 97.69 209 GLN B C 1
ATOM 5154 O O . GLN B 1 209 ? 16.828 -27.25 -14.266 1 97.69 209 GLN B O 1
ATOM 5159 N N . LEU B 1 210 ? 14.719 -27.656 -13.977 1 97.94 210 LEU B N 1
ATOM 5160 C CA . LEU B 1 210 ? 14.281 -26.719 -15.008 1 97.94 210 LEU B CA 1
ATOM 5161 C C . LEU B 1 210 ? 14.523 -25.281 -14.578 1 97.94 210 LEU B C 1
ATOM 5163 O O . LEU B 1 210 ? 14.883 -24.438 -15.398 1 97.94 210 LEU B O 1
ATOM 5167 N N . ILE B 1 211 ? 14.352 -24.953 -13.289 1 97.56 211 ILE B N 1
ATOM 5168 C CA . ILE B 1 211 ? 14.367 -23.562 -12.883 1 97.56 211 ILE B CA 1
ATOM 5169 C C . ILE B 1 211 ? 15.805 -23.125 -12.594 1 97.56 211 ILE B C 1
ATOM 5171 O O . ILE B 1 211 ? 16.203 -22 -12.938 1 97.56 211 ILE B O 1
ATOM 5175 N N . VAL B 1 212 ? 16.656 -24.016 -11.961 1 97.19 212 VAL B N 1
ATOM 5176 C CA . VAL B 1 212 ? 18 -23.562 -11.57 1 97.19 212 VAL B CA 1
ATOM 5177 C C . VAL B 1 212 ? 19.016 -24.641 -11.945 1 97.19 212 VAL B C 1
ATOM 5179 O O . VAL B 1 212 ? 20.188 -24.562 -11.539 1 97.19 212 VAL B O 1
ATOM 5182 N N . ASN B 1 213 ? 18.625 -25.703 -12.656 1 97 213 ASN B N 1
ATOM 5183 C CA . ASN B 1 213 ? 19.5 -26.781 -13.094 1 97 213 ASN B CA 1
ATOM 5184 C C . ASN B 1 213 ? 20.125 -27.516 -11.906 1 97 213 ASN B C 1
ATOM 5186 O O . ASN B 1 213 ? 21.297 -27.859 -11.93 1 97 213 ASN B O 1
ATOM 5190 N N . ALA B 1 214 ? 19.375 -27.625 -10.891 1 97.5 214 ALA B N 1
ATOM 5191 C CA . ALA B 1 214 ? 19.875 -28.297 -9.695 1 97.5 214 ALA B CA 1
ATOM 5192 C C . ALA B 1 214 ? 19.688 -29.812 -9.797 1 97.5 214 ALA B C 1
ATOM 5194 O O . ALA B 1 214 ? 18.672 -30.281 -10.312 1 97.5 214 ALA B O 1
ATOM 5195 N N . THR B 1 215 ? 20.641 -30.547 -9.281 1 95.81 215 THR B N 1
ATOM 5196 C CA . THR B 1 215 ? 20.562 -32 -9.172 1 95.81 215 THR B CA 1
ATOM 5197 C C . THR B 1 215 ? 20.234 -32.406 -7.742 1 95.81 215 THR B C 1
ATOM 5199 O O . THR B 1 215 ? 20.219 -31.578 -6.836 1 95.81 215 THR B O 1
ATOM 5202 N N . ALA B 1 216 ? 19.938 -33.688 -7.586 1 96.31 216 ALA B N 1
ATOM 5203 C CA . ALA B 1 216 ? 19.625 -34.219 -6.266 1 96.31 216 ALA B CA 1
ATOM 5204 C C . ALA B 1 216 ? 20.766 -34 -5.285 1 96.31 216 ALA B C 1
ATOM 5206 O O . ALA B 1 216 ? 20.531 -33.781 -4.094 1 96.31 216 ALA B O 1
ATOM 5207 N N . GLN B 1 217 ? 22 -33.969 -5.727 1 96.31 217 GLN B N 1
ATOM 5208 C CA . GLN B 1 217 ? 23.188 -33.812 -4.879 1 96.31 217 GLN B CA 1
ATOM 5209 C C . GLN B 1 217 ? 23.281 -32.406 -4.309 1 96.31 217 GLN B C 1
ATOM 5211 O O . GLN B 1 217 ? 23.969 -32.188 -3.311 1 96.31 217 GLN B O 1
ATOM 5216 N N . GLN B 1 218 ? 22.609 -31.5 -4.938 1 98.25 218 GLN B N 1
ATOM 5217 C CA . GLN B 1 218 ? 22.688 -30.109 -4.492 1 98.25 218 GLN B CA 1
ATOM 5218 C C . GLN B 1 218 ? 21.578 -29.797 -3.484 1 98.25 218 GLN B C 1
ATOM 5220 O O . GLN B 1 218 ? 21.547 -28.719 -2.902 1 98.25 218 GLN B O 1
ATOM 5225 N N . LEU B 1 219 ? 20.672 -30.734 -3.297 1 98.44 219 LEU B N 1
ATOM 5226 C CA . LEU B 1 219 ? 19.594 -30.516 -2.336 1 98.44 219 LEU B CA 1
ATOM 5227 C C . LEU B 1 219 ? 19.969 -31.062 -0.965 1 98.44 219 LEU B C 1
ATOM 5229 O O . LEU B 1 219 ? 20.391 -32.219 -0.846 1 98.44 219 LEU B O 1
ATOM 5233 N N . ILE B 1 220 ? 19.875 -30.172 0.025 1 98.12 220 ILE B N 1
ATOM 5234 C CA . ILE B 1 220 ? 20.188 -30.531 1.405 1 98.12 220 ILE B CA 1
ATOM 5235 C C . ILE B 1 220 ? 18.906 -30.531 2.242 1 98.12 220 ILE B C 1
ATOM 5237 O O . ILE B 1 220 ? 18.234 -29.516 2.35 1 98.12 220 ILE B O 1
ATOM 5241 N N . PRO B 1 221 ? 18.578 -31.719 2.834 1 96.62 221 PRO B N 1
ATOM 5242 C CA . PRO B 1 221 ? 17.438 -31.672 3.748 1 96.62 221 PRO B CA 1
ATOM 5243 C C . PRO B 1 221 ? 17.656 -30.719 4.918 1 96.62 221 PRO B C 1
ATOM 5245 O O . PRO B 1 221 ? 18.797 -30.531 5.367 1 96.62 221 PRO B O 1
ATOM 5248 N N . PRO B 1 222 ? 16.609 -30.125 5.426 1 95 222 PRO B N 1
ATOM 5249 C CA . PRO B 1 222 ? 16.766 -29.156 6.512 1 95 222 PRO B CA 1
ATOM 5250 C C . PRO B 1 222 ? 17.453 -29.734 7.738 1 95 222 PRO B C 1
ATOM 5252 O O . PRO B 1 222 ? 16.922 -30.656 8.375 1 95 222 PRO B O 1
ATOM 5255 N N . ARG B 1 223 ? 18.562 -29.234 7.961 1 95.38 223 ARG B N 1
ATOM 5256 C CA . ARG B 1 223 ? 19.438 -29.531 9.086 1 95.38 223 ARG B CA 1
ATOM 5257 C C . ARG B 1 223 ? 20.453 -28.406 9.305 1 95.38 223 ARG B C 1
ATOM 5259 O O . ARG B 1 223 ? 20.422 -27.406 8.602 1 95.38 223 ARG B O 1
ATOM 5266 N N . VAL B 1 224 ? 21.219 -28.547 10.305 1 95.94 224 VAL B N 1
ATOM 5267 C CA . VAL B 1 224 ? 22.234 -27.531 10.562 1 95.94 224 VAL B CA 1
ATOM 5268 C C . VAL B 1 224 ? 23.234 -27.5 9.398 1 95.94 224 VAL B C 1
ATOM 5270 O O . VAL B 1 224 ? 23.797 -28.531 9.039 1 95.94 224 VAL B O 1
ATOM 5273 N N . VAL B 1 225 ? 23.438 -26.406 8.766 1 97.06 225 VAL B N 1
ATOM 5274 C CA . VAL B 1 225 ? 24.359 -26.203 7.645 1 97.06 225 VAL B CA 1
ATOM 5275 C C . VAL B 1 225 ? 25.203 -24.953 7.875 1 97.06 225 VAL B C 1
ATOM 5277 O O . VAL B 1 225 ? 24.656 -23.875 8.109 1 97.06 225 VAL B O 1
ATOM 5280 N N . HIS B 1 226 ? 26.484 -25.141 7.906 1 97.19 226 HIS B N 1
ATOM 5281 C CA . HIS B 1 226 ? 27.422 -24.016 7.934 1 97.19 226 HIS B CA 1
ATOM 5282 C C . HIS B 1 226 ? 27.781 -23.562 6.523 1 97.19 226 HIS B C 1
ATOM 5284 O O . HIS B 1 226 ? 28.094 -24.391 5.664 1 97.19 226 HIS B O 1
ATOM 5290 N N . ALA B 1 227 ? 27.656 -22.266 6.238 1 97.5 227 ALA B N 1
ATOM 5291 C CA . ALA B 1 227 ? 27.859 -21.766 4.883 1 97.5 227 ALA B CA 1
ATOM 5292 C C . ALA B 1 227 ? 28.75 -20.516 4.887 1 97.5 227 ALA B C 1
ATOM 5294 O O . ALA B 1 227 ? 28.562 -19.625 5.711 1 97.5 227 ALA B O 1
ATOM 5295 N N . ARG B 1 228 ? 29.719 -20.453 3.982 1 97.25 228 ARG B N 1
ATOM 5296 C CA . ARG B 1 228 ? 30.531 -19.266 3.805 1 97.25 228 ARG B CA 1
ATOM 5297 C C . ARG B 1 228 ? 29.734 -18.141 3.152 1 97.25 228 ARG B C 1
ATOM 5299 O O . ARG B 1 228 ? 29.969 -16.953 3.438 1 97.25 228 ARG B O 1
ATOM 5306 N N . LYS B 1 229 ? 28.812 -18.562 2.287 1 97.25 229 LYS B N 1
ATOM 5307 C CA . LYS B 1 229 ? 27.828 -17.672 1.684 1 97.25 229 LYS B CA 1
ATOM 5308 C C . LYS B 1 229 ? 26.422 -18.25 1.788 1 97.25 229 LYS B C 1
ATOM 5310 O O . LYS B 1 229 ? 26.156 -19.328 1.27 1 97.25 229 LYS B O 1
ATOM 5315 N N . LEU B 1 230 ? 25.578 -17.578 2.451 1 98 230 LEU B N 1
ATOM 5316 C CA . LEU B 1 230 ? 24.188 -18.016 2.584 1 98 230 LEU B CA 1
ATOM 5317 C C . LEU B 1 230 ? 23.234 -17 1.95 1 98 230 LEU B C 1
ATOM 5319 O O . LEU B 1 230 ? 23.234 -15.836 2.326 1 98 230 LEU B O 1
ATOM 5323 N N . VAL B 1 231 ? 22.516 -17.438 0.959 1 98.06 231 VAL B N 1
ATOM 5324 C CA . VAL B 1 231 ? 21.5 -16.625 0.303 1 98.06 231 VAL B CA 1
ATOM 5325 C C . VAL B 1 231 ? 20.141 -16.859 0.967 1 98.06 231 VAL B C 1
ATOM 5327 O O . VAL B 1 231 ? 19.719 -18 1.161 1 98.06 231 VAL B O 1
ATOM 5330 N N . PHE B 1 232 ? 19.516 -15.828 1.392 1 97.5 232 PHE B N 1
ATOM 5331 C CA . PHE B 1 232 ? 18.219 -15.875 2.07 1 97.5 232 PHE B CA 1
ATOM 5332 C C . PHE B 1 232 ? 17.219 -14.953 1.401 1 97.5 232 PHE B C 1
ATOM 5334 O O . PHE B 1 232 ? 17.422 -13.734 1.337 1 97.5 232 PHE B O 1
ATOM 5341 N N . SER B 1 233 ? 16.094 -15.516 0.876 1 95.94 233 SER B N 1
ATOM 5342 C CA . SER B 1 233 ? 15.109 -14.734 0.135 1 95.94 233 SER B CA 1
ATOM 5343 C C . SER B 1 233 ? 13.688 -15.086 0.562 1 95.94 233 SER B C 1
ATOM 5345 O O . SER B 1 233 ? 12.773 -15.125 -0.267 1 95.94 233 SER B O 1
ATOM 5347 N N . CYS B 1 234 ? 13.477 -15.398 1.853 1 94.31 234 CYS B N 1
ATOM 5348 C CA . CYS B 1 234 ? 12.156 -15.75 2.365 1 94.31 234 CYS B CA 1
ATOM 5349 C C . CYS B 1 234 ? 11.195 -14.578 2.256 1 94.31 234 CYS B C 1
ATOM 5351 O O . CYS B 1 234 ? 9.977 -14.758 2.283 1 94.31 234 CYS B O 1
ATOM 5353 N N . ASP B 1 235 ? 11.789 -13.375 2.16 1 92.81 235 ASP B N 1
ATOM 5354 C CA . ASP B 1 235 ? 10.977 -12.195 1.896 1 92.81 235 ASP B CA 1
ATOM 5355 C C . ASP B 1 235 ? 10.664 -12.062 0.408 1 92.81 235 ASP B C 1
ATOM 5357 O O . ASP B 1 235 ? 11.234 -11.219 -0.281 1 92.81 235 ASP B O 1
ATOM 5361 N N . THR B 1 236 ? 9.852 -12.891 -0.084 1 94.75 236 THR B N 1
ATOM 5362 C CA . THR B 1 236 ? 9.367 -12.898 -1.459 1 94.75 236 THR B CA 1
ATOM 5363 C C . THR B 1 236 ? 7.844 -12.828 -1.493 1 94.75 236 THR B C 1
ATOM 5365 O O . THR B 1 236 ? 7.168 -13.531 -0.738 1 94.75 236 THR B O 1
ATOM 5368 N N . PRO B 1 237 ? 7.312 -11.93 -2.336 1 92.88 237 PRO B N 1
ATOM 5369 C CA . PRO B 1 237 ? 5.852 -11.883 -2.408 1 92.88 237 PRO B CA 1
ATOM 5370 C C . PRO B 1 237 ? 5.238 -13.219 -2.836 1 92.88 237 PRO B C 1
ATOM 5372 O O . PRO B 1 237 ? 5.766 -13.883 -3.732 1 92.88 237 PRO B O 1
ATOM 5375 N N . LEU B 1 238 ? 4.16 -13.594 -2.24 1 91.31 238 LEU B N 1
ATOM 5376 C CA . LEU B 1 238 ? 3.469 -14.836 -2.568 1 91.31 238 LEU B CA 1
ATOM 5377 C C . LEU B 1 238 ? 2.76 -14.727 -3.914 1 91.31 238 LEU B C 1
ATOM 5379 O O . LEU B 1 238 ? 2.518 -15.734 -4.578 1 91.31 238 LEU B O 1
ATOM 5383 N N . LEU B 1 239 ? 2.42 -13.492 -4.211 1 92.81 239 LEU B N 1
ATOM 5384 C CA . LEU B 1 239 ? 1.669 -13.242 -5.438 1 92.81 239 LEU B CA 1
ATOM 5385 C C . LEU B 1 239 ? 2.215 -12.016 -6.172 1 92.81 239 LEU B C 1
ATOM 5387 O O . LEU B 1 239 ? 2.117 -10.898 -5.672 1 92.81 239 LEU B O 1
ATOM 5391 N N . HIS B 1 240 ? 2.73 -12.234 -7.293 1 95.56 240 HIS B N 1
ATOM 5392 C CA . HIS B 1 240 ? 3.111 -11.148 -8.188 1 95.56 240 HIS B CA 1
ATOM 5393 C C . HIS B 1 240 ? 3.287 -11.641 -9.617 1 95.56 240 HIS B C 1
ATOM 5395 O O . HIS B 1 240 ? 3.85 -12.719 -9.844 1 95.56 240 HIS B O 1
ATOM 5401 N N . PRO B 1 241 ? 2.857 -10.82 -10.57 1 96 241 PRO B N 1
ATOM 5402 C CA . PRO B 1 241 ? 2.965 -11.266 -11.961 1 96 241 PRO B CA 1
ATOM 5403 C C . PRO B 1 241 ? 4.406 -11.547 -12.383 1 96 241 PRO B C 1
ATOM 5405 O O . PRO B 1 241 ? 4.664 -12.508 -13.109 1 96 241 PRO B O 1
ATOM 5408 N N . TYR B 1 242 ? 5.395 -10.758 -11.953 1 95.5 242 TYR B N 1
ATOM 5409 C CA . TYR B 1 242 ? 6.785 -10.984 -12.328 1 95.5 242 TYR B CA 1
ATOM 5410 C C . TYR B 1 242 ? 7.238 -12.383 -11.914 1 95.5 242 TYR B C 1
ATOM 5412 O O . TYR B 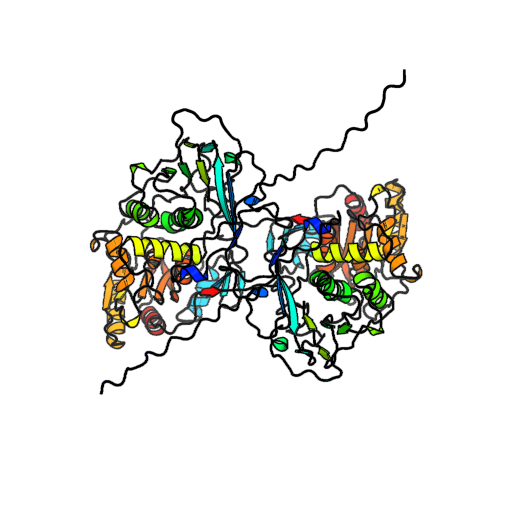1 242 ? 7.82 -13.117 -12.719 1 95.5 242 TYR B O 1
ATOM 5420 N N . LEU B 1 243 ? 6.945 -12.719 -10.703 1 96.81 243 LEU B N 1
ATOM 5421 C CA . LEU B 1 243 ? 7.441 -13.969 -10.133 1 96.81 243 LEU B CA 1
ATOM 5422 C C . LEU B 1 243 ? 6.785 -15.172 -10.812 1 96.81 243 LEU B C 1
ATOM 5424 O O . LEU B 1 243 ? 7.473 -16.109 -11.219 1 96.81 243 LEU B O 1
ATOM 5428 N N . VAL B 1 244 ? 5.492 -15.117 -10.953 1 97.25 244 VAL B N 1
ATOM 5429 C CA . VAL B 1 244 ? 4.754 -16.25 -11.516 1 97.25 244 VAL B CA 1
ATOM 5430 C C . VAL B 1 244 ? 5.09 -16.391 -13 1 97.25 244 VAL B C 1
ATOM 5432 O O . VAL B 1 244 ? 5.395 -17.5 -13.461 1 97.25 244 VAL B O 1
ATOM 5435 N N . GLN B 1 245 ? 5.074 -15.305 -13.734 1 97.25 245 GLN B N 1
ATOM 5436 C CA . GLN B 1 245 ? 5.352 -15.352 -15.172 1 97.25 245 GLN B CA 1
ATOM 5437 C C . GLN B 1 245 ? 6.805 -15.734 -15.43 1 97.25 245 GLN B C 1
ATOM 5439 O O . GLN B 1 245 ? 7.09 -16.562 -16.297 1 97.25 245 GLN B O 1
ATOM 5444 N N . ARG B 1 246 ? 7.707 -15.164 -14.695 1 96.62 246 ARG B N 1
ATOM 5445 C CA . ARG B 1 246 ? 9.125 -15.43 -14.914 1 96.62 246 ARG B CA 1
ATOM 5446 C C . ARG B 1 246 ? 9.469 -16.875 -14.57 1 96.62 246 ARG B C 1
ATOM 5448 O O . ARG B 1 246 ? 10.273 -17.5 -15.258 1 96.62 246 ARG B O 1
ATOM 5455 N N . MET B 1 247 ? 8.938 -17.375 -13.492 1 97.25 247 MET B N 1
ATOM 5456 C CA . MET B 1 247 ? 9.094 -18.797 -13.172 1 97.25 247 MET B CA 1
ATOM 5457 C C . MET B 1 247 ? 8.641 -19.672 -14.328 1 97.25 247 MET B C 1
ATOM 5459 O O . MET B 1 247 ? 9.367 -20.562 -14.773 1 97.25 247 MET B O 1
ATOM 5463 N N . SER B 1 248 ? 7.469 -19.406 -14.812 1 97.44 248 SER B N 1
ATOM 5464 C CA . SER B 1 248 ? 6.895 -20.156 -15.922 1 97.44 248 SER B CA 1
ATOM 5465 C C . SER B 1 248 ? 7.77 -20.062 -17.172 1 97.44 248 SER B C 1
ATOM 5467 O O . SER B 1 248 ? 8.102 -21.078 -17.781 1 97.44 248 SER B O 1
ATOM 5469 N N . GLU B 1 249 ? 8.156 -18.859 -17.484 1 97.31 249 GLU B N 1
ATOM 5470 C CA . GLU B 1 249 ? 8.93 -18.594 -18.688 1 97.31 249 GLU B CA 1
ATOM 5471 C C . GLU B 1 249 ? 10.281 -19.297 -18.656 1 97.31 249 GLU B C 1
ATOM 5473 O O . GLU B 1 249 ? 10.711 -19.891 -19.641 1 97.31 249 GLU B O 1
ATOM 5478 N N . ARG B 1 250 ? 10.875 -19.266 -17.547 1 96.06 250 ARG B N 1
ATOM 5479 C CA . ARG B 1 250 ? 12.18 -19.891 -17.375 1 96.06 250 ARG B CA 1
ATOM 5480 C C . ARG B 1 250 ? 12.078 -21.406 -17.516 1 96.06 250 ARG B C 1
ATOM 5482 O O . ARG B 1 250 ? 12.883 -22.031 -18.219 1 96.06 250 ARG B O 1
ATOM 5489 N N . MET B 1 251 ? 11.18 -21.969 -16.891 1 97.75 251 MET B N 1
ATOM 5490 C CA . MET B 1 251 ? 11.047 -23.422 -16.953 1 97.75 251 MET B CA 1
ATOM 5491 C C . MET B 1 251 ? 10.594 -23.891 -18.328 1 97.75 251 MET B C 1
ATOM 5493 O O . MET B 1 251 ? 11.031 -24.922 -18.828 1 97.75 251 MET B O 1
ATOM 5497 N N . LEU B 1 252 ? 9.688 -23.094 -18.953 1 97.81 252 LEU B N 1
ATOM 5498 C CA . LEU B 1 252 ? 9.281 -23.406 -20.312 1 97.81 252 LEU B CA 1
ATOM 54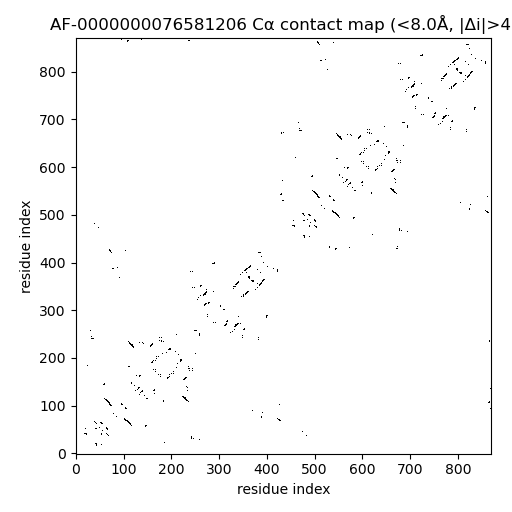99 C C . LEU B 1 252 ? 10.477 -23.359 -21.266 1 97.81 252 LEU B C 1
ATOM 5501 O O . LEU B 1 252 ? 10.672 -24.297 -22.062 1 97.81 252 LEU B O 1
ATOM 5505 N N . ALA B 1 253 ? 11.266 -22.297 -21.141 1 96.81 253 ALA B N 1
ATOM 5506 C CA . ALA B 1 253 ? 12.453 -22.172 -21.984 1 96.81 253 ALA B CA 1
ATOM 5507 C C . ALA B 1 253 ? 13.414 -23.328 -21.75 1 96.81 253 ALA B C 1
ATOM 5509 O O . ALA B 1 253 ? 13.93 -23.922 -22.703 1 96.81 253 ALA B O 1
ATOM 5510 N N . ALA B 1 254 ? 13.633 -23.656 -20.516 1 96.81 254 ALA B N 1
ATOM 5511 C CA . ALA B 1 254 ? 14.531 -24.766 -20.172 1 96.81 254 ALA B CA 1
ATOM 5512 C C . ALA B 1 254 ? 14.008 -26.094 -20.719 1 96.81 254 ALA B C 1
ATOM 5514 O O . ALA B 1 254 ? 14.789 -26.984 -21.016 1 96.81 254 ALA B O 1
ATOM 5515 N N . ALA B 1 255 ? 12.695 -26.219 -20.844 1 97.44 255 ALA B N 1
ATOM 5516 C CA . ALA B 1 255 ? 12.062 -27.422 -21.359 1 97.44 255 ALA B CA 1
ATOM 5517 C C . ALA B 1 255 ? 12.047 -27.438 -22.875 1 97.44 255 ALA B C 1
ATOM 5519 O O . ALA B 1 255 ? 11.523 -28.359 -23.5 1 97.44 255 ALA B O 1
ATOM 5520 N N . GLY B 1 256 ? 12.594 -26.375 -23.484 1 96.12 256 GLY B N 1
ATOM 5521 C CA . GLY B 1 256 ? 12.656 -26.297 -24.938 1 96.12 256 GLY B CA 1
ATOM 5522 C C . GLY B 1 256 ? 11.367 -25.781 -25.562 1 96.12 256 GLY B C 1
ATOM 5523 O O . GLY B 1 256 ? 11.125 -26 -26.75 1 96.12 256 GLY B O 1
ATOM 5524 N N . LEU B 1 257 ? 10.539 -25.188 -24.75 1 97 257 LEU B N 1
ATOM 5525 C CA . LEU B 1 257 ? 9.266 -24.641 -25.219 1 97 257 LEU B CA 1
ATOM 5526 C C . LEU B 1 257 ? 9.344 -23.125 -25.375 1 97 257 LEU B C 1
ATOM 5528 O O . LEU B 1 257 ? 10.25 -22.484 -24.828 1 97 257 LEU B O 1
ATOM 5532 N N . ASN B 1 258 ? 8.445 -22.578 -26.125 1 95.12 258 ASN B N 1
ATOM 5533 C CA . ASN B 1 258 ? 8.367 -21.141 -26.312 1 95.12 258 ASN B CA 1
ATOM 5534 C C . ASN B 1 258 ? 7.715 -20.453 -25.109 1 95.12 258 ASN B C 1
ATOM 5536 O O . ASN B 1 258 ? 6.52 -20.609 -24.875 1 95.12 258 ASN B O 1
ATOM 5540 N N . PRO B 1 259 ? 8.43 -19.641 -24.406 1 95.56 259 PRO B N 1
ATOM 5541 C CA . PRO B 1 259 ? 7.852 -18.984 -23.219 1 95.56 259 PRO B CA 1
ATOM 5542 C C . PRO B 1 259 ? 6.777 -17.969 -23.578 1 95.56 259 PRO B C 1
ATOM 5544 O O . PRO B 1 259 ? 5.992 -17.562 -22.719 1 95.56 259 PRO B O 1
ATOM 5547 N N . LYS B 1 260 ? 6.703 -17.531 -24.797 1 94.5 260 LYS B N 1
ATOM 5548 C CA . LYS B 1 260 ? 5.699 -16.562 -25.203 1 94.5 260 LYS B CA 1
ATOM 5549 C C . LYS B 1 260 ? 4.352 -17.234 -25.453 1 94.5 260 LYS B C 1
ATOM 5551 O O . LYS B 1 260 ? 3.32 -16.562 -25.531 1 94.5 260 LYS B O 1
ATOM 5556 N N . GLY B 1 261 ? 4.406 -18.594 -25.641 1 94.75 261 GLY B N 1
ATOM 5557 C CA . GLY B 1 261 ? 3.18 -19.359 -25.766 1 94.75 261 GLY B CA 1
ATOM 5558 C C . GLY B 1 261 ? 2.766 -19.562 -27.219 1 94.75 261 GLY B C 1
ATOM 5559 O O . GLY B 1 261 ? 3.504 -19.219 -28.141 1 94.75 261 GLY B O 1
ATOM 5560 N N . THR B 1 262 ? 1.713 -20.219 -27.391 1 96.62 262 THR B N 1
ATOM 5561 C CA . THR B 1 262 ? 1.053 -20.516 -28.656 1 96.62 262 THR B CA 1
ATOM 5562 C C . THR B 1 262 ? -0.227 -19.688 -28.797 1 96.62 262 THR B C 1
ATOM 5564 O O . THR B 1 262 ? -1.014 -19.594 -27.859 1 96.62 262 THR B O 1
ATOM 5567 N N . PRO B 1 263 ? -0.445 -19.109 -29.922 1 95.88 263 PRO B N 1
ATOM 5568 C CA . PRO B 1 263 ? -1.657 -18.297 -30.109 1 95.88 263 PRO B CA 1
ATOM 5569 C C . PRO B 1 263 ? -2.932 -19.078 -29.781 1 95.88 263 PRO B C 1
ATOM 5571 O O . PRO B 1 263 ? -3.021 -20.281 -30.062 1 95.88 263 PRO B O 1
ATOM 5574 N N . TRP B 1 264 ? -3.869 -18.453 -29.281 1 96 264 TRP B N 1
ATOM 5575 C CA . TRP B 1 264 ? -5.102 -19.047 -28.781 1 96 264 TRP B CA 1
ATOM 5576 C C . TRP B 1 264 ? -5.836 -19.797 -29.891 1 96 264 TRP B C 1
ATOM 5578 O O . TRP B 1 264 ? -6.348 -20.891 -29.688 1 96 264 TRP B O 1
ATOM 5588 N N . GLU B 1 265 ? -5.816 -19.281 -31.156 1 95.31 265 GLU B N 1
ATOM 5589 C CA . GLU B 1 265 ? -6.574 -19.828 -32.281 1 95.31 265 GLU B CA 1
ATOM 5590 C C . GLU B 1 265 ? -6.02 -21.188 -32.719 1 95.31 265 GLU B C 1
ATOM 5592 O O . GLU B 1 265 ? -6.719 -21.969 -33.344 1 95.31 265 GLU B O 1
ATOM 5597 N N . LYS B 1 266 ? -4.762 -21.375 -32.375 1 97.31 266 LYS B N 1
ATOM 5598 C CA . LYS B 1 266 ? -4.109 -22.609 -32.781 1 97.31 266 LYS B CA 1
ATOM 5599 C C . LYS B 1 266 ? -4.312 -23.719 -31.766 1 97.31 266 LYS B C 1
ATOM 5601 O O . LYS B 1 266 ? -4.047 -24.891 -32.031 1 97.31 266 LYS B O 1
ATOM 5606 N N . ARG B 1 267 ? -4.734 -23.391 -30.609 1 98.25 267 ARG B N 1
ATOM 5607 C CA . ARG B 1 267 ? -4.988 -24.344 -29.531 1 98.25 267 ARG B CA 1
ATOM 5608 C C . ARG B 1 267 ? -6.445 -24.797 -29.547 1 98.25 267 ARG B C 1
ATOM 5610 O O . ARG B 1 267 ? -7.359 -23.969 -29.547 1 98.25 267 ARG B O 1
ATOM 5617 N N . LYS B 1 268 ? -6.672 -26.109 -29.5 1 98.44 268 LYS B N 1
ATOM 5618 C CA . LYS B 1 268 ? -8.016 -26.578 -29.812 1 98.44 268 LYS B CA 1
ATOM 5619 C C . LYS B 1 268 ? -8.555 -27.469 -28.688 1 98.44 268 LYS B C 1
ATOM 5621 O O . LYS B 1 268 ? -9.633 -28.062 -28.828 1 98.44 268 LYS B O 1
ATOM 5626 N N . VAL B 1 269 ? -7.887 -27.547 -27.578 1 98.56 269 VAL B N 1
ATOM 5627 C CA . VAL B 1 269 ? -8.312 -28.484 -26.547 1 98.56 269 VAL B CA 1
ATOM 5628 C C . VAL B 1 269 ? -9.055 -27.719 -25.438 1 98.56 269 VAL B C 1
ATOM 5630 O O . VAL B 1 269 ? -8.555 -26.734 -24.906 1 98.56 269 VAL B O 1
ATOM 5633 N N . LEU B 1 270 ? -10.242 -28.141 -25.125 1 98.56 270 LEU B N 1
ATOM 5634 C CA . LEU B 1 270 ? -10.867 -27.891 -23.828 1 98.56 270 LEU B CA 1
ATOM 5635 C C . LEU B 1 270 ? -10.602 -29.047 -22.875 1 98.56 270 LEU B C 1
ATOM 5637 O O . LEU B 1 270 ? -11.102 -30.156 -23.078 1 98.56 270 LEU B O 1
ATOM 5641 N N . LEU B 1 271 ? -9.789 -28.766 -21.906 1 97.62 271 LEU B N 1
ATOM 5642 C CA . LEU B 1 271 ? -9.344 -29.797 -20.984 1 97.62 271 LEU B CA 1
ATOM 5643 C C . LEU B 1 271 ? -10.336 -29.984 -19.844 1 97.62 271 LEU B C 1
ATOM 5645 O O . LEU B 1 271 ? -10.75 -29 -19.203 1 97.62 271 LEU B O 1
ATOM 5649 N N . LEU B 1 272 ? -10.766 -31.188 -19.672 1 95.75 272 LEU B N 1
ATOM 5650 C CA . LEU B 1 272 ? -11.672 -31.547 -18.578 1 95.75 272 LEU B CA 1
ATOM 5651 C C . LEU B 1 272 ? -10.914 -32.188 -17.438 1 95.75 272 LEU B C 1
ATOM 5653 O O . LEU B 1 272 ? -10.375 -33.312 -17.578 1 95.75 272 LEU B O 1
ATOM 5657 N N . ILE B 1 273 ? -10.945 -31.484 -16.281 1 91.19 273 ILE B N 1
ATOM 5658 C CA . ILE B 1 273 ? -10.219 -31.969 -15.109 1 91.19 273 ILE B CA 1
ATOM 5659 C C . ILE B 1 273 ? -11.219 -32.438 -14.062 1 91.19 273 ILE B C 1
ATOM 5661 O O . ILE B 1 273 ? -11.539 -31.719 -13.117 1 91.19 273 ILE B O 1
ATOM 5665 N N . GLY B 1 274 ? -11.828 -33.594 -14.188 1 79.5 274 GLY B N 1
ATOM 5666 C CA . GLY B 1 274 ? -12.914 -34.125 -13.383 1 79.5 274 GLY B CA 1
ATOM 5667 C C . GLY B 1 274 ? -12.43 -34.875 -12.156 1 79.5 274 GLY B C 1
ATOM 5668 O O . GLY B 1 274 ? -13.188 -35.062 -11.203 1 79.5 274 GLY B O 1
ATOM 5669 N N . ARG B 1 275 ? -11.273 -35.281 -11.969 1 66.19 275 ARG B N 1
ATOM 5670 C CA . ARG B 1 275 ? -10.672 -36.031 -10.875 1 66.19 275 ARG B CA 1
ATOM 5671 C C . ARG B 1 275 ? -11.297 -37.438 -10.773 1 66.19 275 ARG B C 1
ATOM 5673 O O . ARG B 1 275 ? -11.25 -38.062 -9.711 1 66.19 275 ARG B O 1
ATOM 5680 N N . ASN B 1 276 ? -12.25 -37.875 -11.594 1 60.12 276 ASN B N 1
ATOM 5681 C CA . ASN B 1 276 ? -12.977 -39.156 -11.484 1 60.12 276 ASN B CA 1
ATOM 5682 C C . ASN B 1 276 ? -12.094 -40.344 -11.852 1 60.12 276 ASN B C 1
ATOM 5684 O O . ASN B 1 276 ? -12.18 -41.406 -11.219 1 60.12 276 ASN B O 1
ATOM 5688 N N . LYS B 1 277 ? -11.57 -40.375 -13.039 1 56.69 277 LYS B N 1
ATOM 5689 C CA . LYS B 1 277 ? -10.828 -41.562 -13.516 1 56.69 277 LYS B CA 1
ATOM 5690 C C . LYS B 1 277 ? -9.32 -41.312 -13.461 1 56.69 277 LYS B C 1
ATOM 5692 O O . LYS B 1 277 ? -8.547 -42.062 -14.07 1 56.69 277 LYS B O 1
ATOM 5697 N N . ASP B 1 278 ? -9.016 -40.156 -12.797 1 52.75 278 ASP B N 1
ATOM 5698 C CA . ASP B 1 278 ? -7.602 -39.812 -12.938 1 52.75 278 ASP B CA 1
ATOM 5699 C C . ASP B 1 278 ? -6.738 -40.719 -12.047 1 52.75 278 ASP B C 1
ATOM 5701 O O . ASP B 1 278 ? -7.141 -41.062 -10.93 1 52.75 278 ASP B O 1
ATOM 5705 N N . SER B 1 279 ? -6.023 -41.562 -12.664 1 44.34 279 SER B N 1
ATOM 5706 C CA . SER B 1 279 ? -5.027 -42.375 -12 1 44.34 279 SER B CA 1
ATOM 5707 C C . SER B 1 279 ? -4.125 -41.531 -11.102 1 44.34 279 SER B C 1
ATOM 5709 O O . SER B 1 279 ? -3.137 -42.031 -10.562 1 44.34 279 SER B O 1
ATOM 5711 N N . GLY B 1 280 ? -4.367 -40.25 -10.977 1 49.38 280 GLY B N 1
ATOM 5712 C CA . GLY B 1 280 ? -3.383 -39.594 -10.156 1 49.38 280 GLY B CA 1
ATOM 5713 C C . GLY B 1 280 ? -3.523 -39.906 -8.68 1 49.38 280 GLY B C 1
ATOM 5714 O O . GLY B 1 280 ? -4.293 -40.781 -8.297 1 49.38 280 GLY B O 1
ATOM 5715 N N . VAL B 1 281 ? -2.631 -39.438 -7.863 1 46.44 281 VAL B N 1
ATOM 5716 C CA . VAL B 1 281 ? -2.549 -39.719 -6.434 1 46.44 281 VAL B CA 1
ATOM 5717 C C . VAL B 1 281 ? -3.887 -39.375 -5.77 1 46.44 281 VAL B C 1
ATOM 5719 O O . VAL B 1 281 ? -4.309 -38.219 -5.734 1 46.44 281 VAL B O 1
ATOM 5722 N N . HIS B 1 282 ? -4.777 -40.344 -5.934 1 46.97 282 HIS B N 1
ATOM 5723 C CA . HIS B 1 282 ? -6.039 -40.188 -5.219 1 46.97 282 HIS B CA 1
ATOM 5724 C C . HIS B 1 282 ? -5.816 -40.188 -3.709 1 46.97 282 HIS B C 1
ATOM 5726 O O . HIS B 1 282 ? -5.242 -41.125 -3.152 1 46.97 282 HIS B O 1
ATOM 5732 N N . ASN B 1 283 ? -5.586 -39.031 -3.273 1 49.28 283 ASN B N 1
ATOM 5733 C CA . ASN B 1 283 ? -5.578 -39 -1.815 1 49.28 283 ASN B CA 1
ATOM 5734 C C . ASN B 1 283 ? -6.988 -39.062 -1.243 1 49.28 283 ASN B C 1
ATOM 5736 O O . ASN B 1 283 ? -7.969 -38.906 -1.979 1 49.28 283 ASN B O 1
ATOM 5740 N N . SER B 1 284 ? -7.133 -39.688 -0.112 1 47.12 284 SER B N 1
ATOM 5741 C CA . SER B 1 284 ? -8.352 -39.844 0.667 1 47.12 284 SER B CA 1
ATOM 5742 C C . SER B 1 284 ? -9.227 -38.594 0.599 1 47.12 284 SER B C 1
ATOM 5744 O O . SER B 1 284 ? -10.383 -38.594 1.013 1 47.12 284 SER B O 1
ATOM 5746 N N . PHE B 1 285 ? -8.695 -37.469 0.048 1 56.69 285 PHE B N 1
ATOM 5747 C CA . PHE B 1 285 ? -9.43 -36.219 0.115 1 56.69 285 PHE B CA 1
ATOM 5748 C C . PHE B 1 285 ? -9.867 -35.75 -1.275 1 56.69 285 PHE B C 1
ATOM 5750 O O . PHE B 1 285 ? -10.055 -34.562 -1.521 1 56.69 285 PHE B O 1
ATOM 5757 N N . GLU B 1 286 ? -10.188 -36.75 -2.074 1 64.06 286 GLU B N 1
ATOM 5758 C CA . GLU B 1 286 ? -10.531 -36.469 -3.467 1 64.06 286 GLU B CA 1
ATOM 5759 C C . GLU B 1 286 ? -11.953 -35.938 -3.592 1 64.06 286 GLU B C 1
ATOM 5761 O O . GLU B 1 286 ? -12.859 -36.375 -2.873 1 64.06 286 GLU B O 1
ATOM 5766 N N . ARG B 1 287 ? -12.055 -34.781 -4.203 1 80.94 287 ARG B N 1
ATOM 5767 C CA . ARG B 1 287 ? -13.32 -34.156 -4.559 1 80.94 287 ARG B CA 1
ATOM 5768 C C . ARG B 1 287 ? -13.781 -34.594 -5.945 1 80.94 287 ARG B C 1
ATOM 5770 O O . ARG B 1 287 ? -13.227 -34.156 -6.957 1 80.94 287 ARG B O 1
ATOM 5777 N N . HIS B 1 288 ? -14.875 -35.438 -5.969 1 85.06 288 HIS B N 1
ATOM 5778 C CA . HIS B 1 288 ? -15.312 -36.031 -7.219 1 85.06 288 HIS B CA 1
ATOM 5779 C C . HIS B 1 288 ? -16.422 -35.219 -7.875 1 85.06 288 HIS B C 1
ATOM 5781 O O . HIS B 1 288 ? -17.234 -34.594 -7.188 1 85.06 288 HIS B O 1
ATOM 5787 N N . TRP B 1 289 ? -16.344 -35.188 -9.18 1 93.06 289 TRP B N 1
ATOM 5788 C CA . TRP B 1 289 ? -17.422 -34.688 -10.031 1 93.06 289 TRP B CA 1
ATOM 5789 C C . TRP B 1 289 ? -18.453 -35.781 -10.305 1 93.06 289 TRP B C 1
ATOM 5791 O O . TRP B 1 289 ? -18.297 -36.562 -11.258 1 93.06 289 TRP B O 1
ATOM 5801 N N . ASN B 1 290 ? -19.531 -35.844 -9.523 1 92.06 290 ASN B N 1
ATOM 5802 C CA . ASN B 1 290 ? -20.453 -36.969 -9.445 1 92.06 290 ASN B CA 1
ATOM 5803 C C . ASN B 1 290 ? -21.141 -37.25 -10.781 1 92.06 290 ASN B C 1
ATOM 5805 O O . ASN B 1 290 ? -21.281 -38.375 -11.203 1 92.06 290 ASN B O 1
ATOM 5809 N N . ASN B 1 291 ? -21.641 -36.25 -11.375 1 94.19 291 ASN B N 1
ATOM 5810 C CA . ASN B 1 291 ? -22.406 -36.438 -12.617 1 94.19 291 ASN B CA 1
ATOM 5811 C C . ASN B 1 291 ? -21.562 -36.062 -13.836 1 94.19 291 ASN B C 1
ATOM 5813 O O . ASN B 1 291 ? -22.062 -35.469 -14.789 1 94.19 291 ASN B O 1
ATOM 5817 N N . TYR B 1 292 ? -20.297 -36.438 -13.711 1 93 292 TYR B N 1
ATOM 5818 C CA . TYR B 1 292 ? -19.297 -36.25 -14.758 1 93 292 TYR B CA 1
ATOM 5819 C C . TYR B 1 292 ? -19.781 -36.812 -16.094 1 93 292 TYR B C 1
ATOM 5821 O O . TYR B 1 292 ? -19.703 -36.156 -17.125 1 93 292 TYR B O 1
ATOM 5829 N N . ASP B 1 293 ? -20.328 -38.031 -16.109 1 92.5 293 ASP B N 1
ATOM 5830 C CA . ASP B 1 293 ? -20.734 -38.719 -17.328 1 92.5 293 ASP B CA 1
ATOM 5831 C C . ASP B 1 293 ? -21.953 -38.062 -17.969 1 92.5 293 ASP B C 1
ATOM 5833 O O . ASP B 1 293 ? -22.203 -38.281 -19.156 1 92.5 293 ASP B O 1
ATOM 5837 N N . GLU B 1 294 ? -22.641 -37.406 -17.203 1 95.75 294 GLU B N 1
ATOM 5838 C CA . GLU B 1 294 ? -23.781 -36.656 -17.734 1 95.75 294 GLU B CA 1
ATOM 5839 C C . GLU B 1 294 ? -23.312 -35.375 -18.422 1 95.75 294 GLU B C 1
ATOM 5841 O O . GLU B 1 294 ? -23.875 -34.969 -19.453 1 95.75 294 GLU B O 1
ATOM 5846 N N . CYS B 1 295 ? -22.375 -34.688 -17.922 1 96.81 295 CYS B N 1
ATOM 5847 C CA . CYS B 1 295 ? -21.938 -33.375 -18.391 1 96.81 295 CYS B CA 1
ATOM 5848 C C . CYS B 1 295 ? -21.031 -33.5 -19.609 1 96.81 295 CYS B C 1
ATOM 5850 O O . CYS B 1 295 ? -21.062 -32.688 -20.516 1 96.81 295 CYS B O 1
ATOM 5852 N N . LYS B 1 296 ? -20.234 -34.531 -19.672 1 96.38 296 LYS B N 1
ATOM 5853 C CA . LYS B 1 296 ? -19.203 -34.688 -20.703 1 96.38 296 LYS B CA 1
ATOM 5854 C C . LYS B 1 296 ? -19.812 -34.688 -22.094 1 96.38 296 LYS B C 1
ATOM 5856 O O . LYS B 1 296 ? -19.391 -33.906 -22.953 1 96.38 296 LYS B O 1
ATOM 5861 N N . PRO B 1 297 ? -20.875 -35.469 -22.375 1 97.31 297 PRO B N 1
ATOM 5862 C CA . PRO B 1 297 ? -21.469 -35.406 -23.719 1 97.31 297 PRO B CA 1
ATOM 5863 C C . PRO B 1 297 ? -22.031 -34.031 -24.078 1 97.31 297 PRO B C 1
ATOM 5865 O O . PRO B 1 297 ? -22 -33.656 -25.25 1 97.31 297 PRO B O 1
ATOM 5868 N N . LYS B 1 298 ? -22.516 -33.344 -23.125 1 98.25 298 LYS B N 1
ATOM 5869 C CA . LYS B 1 298 ? -23.047 -32.031 -23.375 1 98.25 298 LYS B CA 1
ATOM 5870 C C . LYS B 1 298 ? -21.953 -31.047 -23.75 1 98.25 298 LYS B C 1
ATOM 5872 O O . LYS B 1 298 ? -22.141 -30.156 -24.594 1 98.25 298 LYS B O 1
ATOM 5877 N N . LEU B 1 299 ? -20.844 -31.156 -23.156 1 98.25 299 LEU B N 1
ATOM 5878 C CA . LEU B 1 299 ? -19.688 -30.328 -23.484 1 98.25 299 LEU B CA 1
ATOM 5879 C C . LEU B 1 299 ? -19.172 -30.641 -24.891 1 98.25 299 LEU B C 1
ATOM 5881 O O . LEU B 1 299 ? -18.812 -29.734 -25.641 1 98.25 299 LEU B O 1
ATOM 5885 N N . GLU B 1 300 ? -19.188 -31.922 -25.234 1 98.06 300 GLU B N 1
ATOM 5886 C CA . GLU B 1 300 ? -18.797 -32.344 -26.578 1 98.06 300 GLU B CA 1
ATOM 5887 C C . GLU B 1 300 ? -19.719 -31.734 -27.625 1 98.06 300 GLU B C 1
ATOM 5889 O O . GLU B 1 300 ? -19.266 -31.25 -28.672 1 98.06 300 GLU B O 1
ATOM 5894 N N . GLN B 1 301 ? -20.969 -31.75 -27.297 1 98.38 301 GLN B N 1
ATOM 5895 C CA . GLN B 1 301 ? -21.953 -31.188 -28.203 1 98.38 301 GLN B CA 1
ATOM 5896 C C . GLN B 1 301 ? -21.75 -29.672 -28.375 1 98.38 301 GLN B C 1
ATOM 5898 O O . GLN B 1 301 ? -21.906 -29.141 -29.484 1 98.38 301 GLN B O 1
ATOM 5903 N N . LEU B 1 302 ? -21.484 -29.016 -27.266 1 98.44 302 LEU B N 1
ATOM 5904 C CA . LEU B 1 302 ? -21.203 -27.594 -27.328 1 98.44 302 LEU B CA 1
ATOM 5905 C C . LEU B 1 302 ? -20.062 -27.312 -28.297 1 98.44 302 LEU B C 1
ATOM 5907 O O . LEU B 1 302 ? -20.172 -26.422 -29.156 1 98.44 302 LEU B O 1
ATOM 5911 N N . LEU B 1 303 ? -18.938 -28.047 -28.219 1 98.38 303 LEU B N 1
ATOM 5912 C CA . LEU B 1 303 ? -17.75 -27.797 -29.047 1 98.38 303 LEU B CA 1
ATOM 5913 C C . LEU B 1 303 ? -18.062 -28.062 -30.516 1 98.38 303 LEU B C 1
ATOM 5915 O O . LEU B 1 303 ? -17.562 -27.344 -31.391 1 98.38 303 LEU B O 1
ATOM 5919 N N . GLN B 1 304 ? -18.938 -29.062 -30.75 1 97.94 304 GLN B N 1
ATOM 5920 C CA . GLN B 1 304 ? -19.375 -29.312 -32.125 1 97.94 304 GLN B CA 1
ATOM 5921 C C . GLN B 1 304 ? -20.188 -28.141 -32.656 1 97.94 304 GLN B C 1
ATOM 5923 O O . GLN B 1 304 ? -19.984 -27.719 -33.812 1 97.94 304 GLN B O 1
ATOM 5928 N N . ARG B 1 305 ? -21.031 -27.703 -31.828 1 97.88 305 ARG B N 1
ATOM 5929 C CA . ARG B 1 305 ? -21.891 -26.594 -32.25 1 97.88 305 ARG B CA 1
ATOM 5930 C C . ARG B 1 305 ? -21.062 -25.344 -32.531 1 97.88 305 ARG B C 1
ATOM 5932 O O . ARG B 1 305 ? -21.375 -24.578 -33.438 1 97.88 305 ARG B O 1
ATOM 5939 N N . ARG B 1 306 ? -20.047 -25.109 -31.703 1 96.81 306 ARG B N 1
ATOM 5940 C CA . ARG B 1 306 ? -19.172 -23.953 -31.875 1 96.81 306 ARG B CA 1
ATOM 5941 C C . ARG B 1 306 ? -18.422 -24.031 -33.188 1 96.81 306 ARG B C 1
ATOM 5943 O O . ARG B 1 306 ? -18.062 -23 -33.781 1 96.81 306 ARG B O 1
ATOM 5950 N N . GLY B 1 307 ? -18.062 -25.156 -33.719 1 96.12 307 GLY B N 1
ATOM 5951 C CA . GLY B 1 307 ? -17.516 -25.375 -35.062 1 96.12 307 GLY B CA 1
ATOM 5952 C C . GLY B 1 307 ? -16.125 -24.797 -35.25 1 96.12 307 GLY B C 1
ATOM 5953 O O . GLY B 1 307 ? -15.797 -24.312 -36.344 1 96.12 307 GLY B O 1
ATOM 5954 N N . GLN B 1 308 ? -15.305 -24.719 -34.219 1 95.81 308 GLN B N 1
ATOM 5955 C CA . GLN B 1 308 ? -13.977 -24.125 -34.312 1 95.81 308 GLN B CA 1
ATOM 5956 C C . GLN B 1 308 ? -12.891 -25.188 -34.25 1 95.81 308 GLN B C 1
ATOM 5958 O O . GLN B 1 308 ? -11.719 -24.891 -34 1 95.81 308 GLN B O 1
ATOM 5963 N N . GLY B 1 309 ? -13.281 -26.453 -34.406 1 97.19 309 GLY B N 1
ATOM 5964 C CA . GLY B 1 309 ? -12.328 -27.562 -34.406 1 97.19 309 GLY B CA 1
ATOM 5965 C C . GLY B 1 309 ? -11.852 -27.953 -33 1 97.19 309 GLY B C 1
ATOM 5966 O O . GLY B 1 309 ? -10.82 -28.609 -32.875 1 97.19 309 GLY B O 1
ATOM 5967 N N . GLU B 1 310 ? -12.578 -27.5 -32.031 1 98.12 310 GLU B N 1
ATOM 5968 C CA . GLU B 1 310 ? -12.203 -27.812 -30.656 1 98.12 310 GLU B CA 1
ATOM 5969 C C . GLU B 1 310 ? -12.539 -29.25 -30.297 1 98.12 310 GLU B C 1
ATOM 5971 O O . GLU B 1 310 ? -13.461 -29.844 -30.875 1 98.12 310 GLU B O 1
ATOM 5976 N N . ARG B 1 311 ? -11.789 -29.828 -29.391 1 98 311 ARG B N 1
ATOM 5977 C CA . ARG B 1 311 ? -12.078 -31.156 -28.875 1 98 311 ARG B CA 1
ATOM 5978 C C . ARG B 1 311 ? -11.969 -31.188 -27.359 1 98 311 ARG B C 1
ATOM 5980 O O . ARG B 1 311 ? -11.203 -30.422 -26.766 1 98 311 ARG B O 1
ATOM 5987 N N . LEU B 1 312 ? -12.703 -32.062 -26.781 1 97.62 312 LEU B N 1
ATOM 5988 C CA . LEU B 1 312 ? -12.664 -32.281 -25.344 1 97.62 312 LEU B CA 1
ATOM 5989 C C . LEU B 1 312 ? -11.625 -33.344 -24.984 1 97.62 312 LEU B C 1
ATOM 5991 O O . LEU B 1 312 ? -11.586 -34.438 -25.594 1 97.62 312 LEU B O 1
ATOM 5995 N N . GLU B 1 313 ? -10.727 -33.031 -24.094 1 96 313 GLU B N 1
ATOM 5996 C CA . GLU B 1 313 ? -9.758 -34 -23.594 1 96 313 GLU B CA 1
ATOM 5997 C C . GLU B 1 313 ? -9.797 -34.094 -22.078 1 96 313 GLU B C 1
ATOM 5999 O O . GLU B 1 313 ? -9.906 -33.094 -21.391 1 96 313 GLU B O 1
ATOM 6004 N N . GLU B 1 314 ? -9.75 -35.312 -21.594 1 93.25 314 GLU B N 1
ATOM 6005 C CA . GLU B 1 314 ? -9.766 -35.531 -20.156 1 93.25 314 GLU B CA 1
ATOM 6006 C C . GLU B 1 314 ? -8.352 -35.5 -19.578 1 93.25 314 GLU B C 1
ATOM 6008 O O . GLU B 1 314 ? -7.43 -36.094 -20.156 1 93.25 314 GLU B O 1
ATOM 6013 N N . TRP B 1 315 ? -8.25 -34.844 -18.5 1 91.69 315 TRP B N 1
ATOM 6014 C CA . TRP B 1 315 ? -6.973 -34.781 -17.781 1 91.69 315 TRP B CA 1
ATOM 6015 C C . TRP B 1 315 ? -6.617 -36.125 -17.188 1 91.69 315 TRP B C 1
ATOM 6017 O O . TRP B 1 315 ? -7.332 -36.625 -16.312 1 91.69 315 TRP B O 1
ATOM 6027 N N . ASN B 1 316 ? -5.602 -36.719 -17.688 1 86.94 316 ASN B N 1
ATOM 6028 C CA . ASN B 1 316 ? -5.066 -38 -17.219 1 86.94 316 ASN B CA 1
ATOM 6029 C C . ASN B 1 316 ? -3.539 -38 -17.188 1 86.94 316 ASN B C 1
ATOM 6031 O O . ASN B 1 316 ? -2.891 -38.062 -18.234 1 86.94 316 ASN B O 1
ATOM 6035 N N . LEU B 1 317 ? -3.057 -38 -15.992 1 85.12 317 LEU B N 1
ATOM 6036 C CA . LEU B 1 317 ? -1.617 -37.875 -15.805 1 85.12 317 LEU B CA 1
ATOM 6037 C C . LEU B 1 317 ? -0.867 -39.031 -16.453 1 85.12 317 LEU B C 1
ATOM 6039 O O . LEU B 1 317 ? 0.29 -38.875 -16.844 1 85.12 317 LEU B O 1
ATOM 6043 N N . SER B 1 318 ? -1.524 -40.188 -16.547 1 84.88 318 SER B N 1
ATOM 6044 C CA . SER B 1 318 ? -0.877 -41.375 -17.078 1 84.88 318 SER B CA 1
ATOM 6045 C C . SER B 1 318 ? -0.529 -41.219 -18.562 1 84.88 318 SER B C 1
ATOM 6047 O O . SER B 1 318 ? 0.279 -41.969 -19.109 1 84.88 318 SER B O 1
ATOM 6049 N N . LYS B 1 319 ? -1.092 -40.25 -19.125 1 87.88 319 LYS B N 1
ATOM 6050 C CA . LYS B 1 319 ? -0.855 -40 -20.547 1 87.88 319 LYS B CA 1
ATOM 6051 C C . LYS B 1 319 ? 0.475 -39.281 -20.766 1 87.88 319 LYS B C 1
ATOM 6053 O O . LYS B 1 319 ? 0.934 -39.156 -21.906 1 87.88 319 LYS B O 1
ATOM 6058 N N . PHE B 1 320 ? 1.057 -38.844 -19.703 1 91.75 320 PHE B N 1
ATOM 6059 C CA . PHE B 1 320 ? 2.275 -38.062 -19.812 1 91.75 320 PHE B CA 1
ATOM 6060 C C . PHE B 1 320 ? 3.457 -38.781 -19.188 1 91.75 320 PHE B C 1
ATOM 6062 O O . PHE B 1 320 ? 3.326 -39.375 -18.109 1 91.75 320 PHE B O 1
ATOM 6069 N N . SER B 1 321 ? 4.566 -38.75 -19.766 1 92.06 321 SER B N 1
ATOM 6070 C CA . SER B 1 321 ? 5.754 -39.469 -19.297 1 92.06 321 SER B CA 1
ATOM 6071 C C . SER B 1 321 ? 6.629 -38.562 -18.422 1 92.06 321 SER B C 1
ATOM 6073 O O . SER B 1 321 ? 7.48 -39.062 -17.688 1 92.06 321 SER B O 1
ATOM 6075 N N . SER B 1 322 ? 6.438 -37.281 -18.609 1 94.88 322 SER B N 1
ATOM 6076 C CA . SER B 1 322 ? 7.289 -36.344 -17.891 1 94.88 322 SER B CA 1
ATOM 6077 C C . SER B 1 322 ? 6.574 -35 -17.656 1 94.88 322 SER B C 1
ATOM 6079 O O . SER B 1 322 ? 5.52 -34.75 -18.25 1 94.88 322 SER B O 1
ATOM 6081 N N . LEU B 1 323 ? 7.164 -34.219 -16.781 1 96.56 323 LEU B N 1
ATOM 6082 C CA . LEU B 1 323 ? 6.668 -32.875 -16.578 1 96.56 323 LEU B CA 1
ATOM 6083 C C . LEU B 1 323 ? 6.742 -32.062 -17.875 1 96.56 323 LEU B C 1
ATOM 6085 O O . LEU B 1 323 ? 5.828 -31.297 -18.188 1 96.56 323 LEU B O 1
ATOM 6089 N N . GLN B 1 324 ? 7.762 -32.281 -18.688 1 97 324 GLN B N 1
ATOM 6090 C CA . GLN B 1 324 ? 7.938 -31.562 -19.953 1 97 324 GLN B CA 1
ATOM 6091 C C . GLN B 1 324 ? 6.781 -31.844 -20.906 1 97 324 GLN B C 1
ATOM 6093 O O . GLN B 1 324 ? 6.328 -30.953 -21.625 1 97 324 GLN B O 1
ATOM 6098 N N . ASP B 1 325 ? 6.355 -33.062 -20.875 1 97.19 325 ASP B N 1
ATOM 6099 C CA . ASP B 1 325 ? 5.211 -33.438 -21.703 1 97.19 325 ASP B CA 1
ATOM 6100 C C . ASP B 1 325 ? 3.953 -32.688 -21.266 1 97.19 325 ASP B C 1
ATOM 6102 O O . ASP B 1 325 ? 3.18 -32.219 -22.094 1 97.19 325 ASP B O 1
ATOM 6106 N N . ILE B 1 326 ? 3.791 -32.625 -19.969 1 96.81 326 ILE B N 1
ATOM 6107 C CA . ILE B 1 326 ? 2.656 -31.891 -19.422 1 96.81 326 ILE B CA 1
ATOM 6108 C C . ILE B 1 326 ? 2.73 -30.422 -19.828 1 96.81 326 ILE B C 1
ATOM 6110 O O . ILE B 1 326 ? 1.74 -29.859 -20.297 1 96.81 326 ILE B O 1
ATOM 6114 N N . MET B 1 327 ? 3.906 -29.859 -19.688 1 98.25 327 MET B N 1
ATOM 6115 C CA . MET B 1 327 ? 4.141 -28.469 -20.031 1 98.25 327 MET B CA 1
ATOM 6116 C C . MET B 1 327 ? 3.852 -28.234 -21.516 1 98.25 327 MET B C 1
ATOM 6118 O O . MET B 1 327 ? 3.182 -27.25 -21.875 1 98.25 327 MET B O 1
ATOM 6122 N N . GLN B 1 328 ? 4.34 -29.141 -22.375 1 98.12 328 GLN B N 1
ATOM 6123 C CA . GLN B 1 328 ? 4.125 -29.016 -23.812 1 98.12 328 GLN B CA 1
ATOM 6124 C C . GLN B 1 328 ? 2.641 -29.062 -24.156 1 98.12 328 GLN B C 1
ATOM 6126 O O . GLN B 1 328 ? 2.152 -28.25 -24.938 1 98.12 328 GLN B O 1
ATOM 6131 N N . PHE B 1 329 ? 1.943 -30 -23.594 1 98 329 PHE B N 1
ATOM 6132 C CA . PHE B 1 329 ? 0.517 -30.156 -23.844 1 98 329 PHE B CA 1
ATOM 6133 C C . PHE B 1 329 ? -0.25 -28.891 -23.484 1 98 329 PHE B C 1
ATOM 6135 O O . PHE B 1 329 ? -0.993 -28.359 -24.297 1 98 329 PHE B O 1
ATOM 6142 N N . TRP B 1 330 ? -0.041 -28.344 -22.266 1 98 330 TRP B N 1
ATOM 6143 C CA . TRP B 1 330 ? -0.732 -27.141 -21.781 1 98 330 TRP B CA 1
ATOM 6144 C C . TRP B 1 330 ? -0.364 -25.922 -22.625 1 98 330 TRP B C 1
ATOM 6146 O O . TRP B 1 330 ? -1.216 -25.078 -22.906 1 98 330 TRP B O 1
ATOM 6156 N N . ASN B 1 331 ? 0.897 -25.828 -23 1 98.12 331 ASN B N 1
ATOM 6157 C CA . ASN B 1 331 ? 1.426 -24.656 -23.688 1 98.12 331 ASN B CA 1
ATOM 6158 C C . ASN B 1 331 ? 0.963 -24.625 -25.141 1 98.12 331 ASN B C 1
ATOM 6160 O O . ASN B 1 331 ? 0.707 -23.547 -25.688 1 98.12 331 ASN B O 1
ATOM 6164 N N . THR B 1 332 ? 0.734 -25.812 -25.797 1 98.31 332 THR B N 1
ATOM 6165 C CA . THR B 1 332 ? 0.573 -25.797 -27.25 1 98.31 332 THR B CA 1
ATOM 6166 C C . THR B 1 332 ? -0.842 -26.219 -27.641 1 98.31 332 THR B C 1
ATOM 6168 O O . THR B 1 332 ? -1.295 -25.938 -28.75 1 98.31 332 THR B O 1
ATOM 6171 N N . GLN B 1 333 ? -1.544 -26.859 -26.719 1 98.31 333 GLN B N 1
ATOM 6172 C CA . GLN B 1 333 ? -2.785 -27.469 -27.188 1 98.31 333 GLN B CA 1
ATOM 6173 C C . GLN B 1 333 ? -3.986 -26.938 -26.406 1 98.31 333 GLN B C 1
ATOM 6175 O O . GLN B 1 333 ? -5.102 -26.906 -26.938 1 98.31 333 GLN B O 1
ATOM 6180 N N . VAL B 1 334 ? -3.85 -26.562 -25.156 1 98.12 334 VAL B N 1
ATOM 6181 C CA . VAL B 1 334 ? -4.98 -26.25 -24.281 1 98.12 334 VAL B CA 1
ATOM 6182 C C . VAL B 1 334 ? -5.477 -24.844 -24.562 1 98.12 334 VAL B C 1
ATOM 6184 O O . VAL B 1 334 ? -4.746 -23.859 -24.375 1 98.12 334 VAL B O 1
ATOM 6187 N N . ARG B 1 335 ? -6.691 -24.734 -25.016 1 97.94 335 ARG B N 1
ATOM 6188 C CA . ARG B 1 335 ? -7.418 -23.5 -25.25 1 97.94 335 ARG B CA 1
ATOM 6189 C C . ARG B 1 335 ? -8.117 -23.016 -23.969 1 97.94 335 ARG B C 1
ATOM 6191 O O . ARG B 1 335 ? -8.164 -21.812 -23.703 1 97.94 335 ARG B O 1
ATOM 6198 N N . GLY B 1 336 ? -8.586 -23.875 -23.312 1 98.12 336 GLY B N 1
ATOM 6199 C CA . GLY B 1 336 ? -9.25 -23.672 -22.031 1 98.12 336 GLY B CA 1
ATOM 6200 C C . GLY B 1 336 ? -9.305 -24.938 -21.188 1 98.12 336 GLY B C 1
ATOM 6201 O O . GLY B 1 336 ? -9.016 -26.031 -21.688 1 98.12 336 GLY B O 1
ATOM 6202 N N . ALA B 1 337 ? -9.641 -24.781 -19.953 1 97.94 337 ALA B N 1
ATOM 6203 C CA . ALA B 1 337 ? -9.773 -25.906 -19.031 1 97.94 337 ALA B CA 1
ATOM 6204 C C . ALA B 1 337 ? -10.938 -25.688 -18.078 1 97.94 337 ALA B C 1
ATOM 6206 O O . ALA B 1 337 ? -11.227 -24.562 -17.672 1 97.94 337 ALA B O 1
ATOM 6207 N N . VAL B 1 338 ? -11.578 -26.734 -17.734 1 97.44 338 VAL B N 1
ATOM 6208 C CA . VAL B 1 338 ? -12.648 -26.734 -16.75 1 97.44 338 VAL B CA 1
ATOM 6209 C C . VAL B 1 338 ? -12.414 -27.859 -15.734 1 97.44 338 VAL B C 1
ATOM 6211 O O . VAL B 1 338 ? -12.062 -28.984 -16.109 1 97.44 338 VAL B O 1
ATOM 6214 N N . GLY B 1 339 ? -12.492 -27.516 -14.484 1 94.75 339 GLY B N 1
ATOM 6215 C CA . GLY B 1 339 ? -12.258 -28.547 -13.484 1 94.75 339 GLY B CA 1
ATOM 6216 C C . GLY B 1 339 ? -12.742 -28.141 -12.102 1 94.75 339 GLY B C 1
ATOM 6217 O O . GLY B 1 339 ? -12.992 -26.969 -11.836 1 94.75 339 GLY B O 1
ATOM 6218 N N . VAL B 1 340 ? -12.898 -29.172 -11.227 1 93.88 340 VAL B N 1
ATOM 6219 C CA . VAL B 1 340 ? -13.234 -28.953 -9.82 1 93.88 340 VAL B CA 1
ATOM 6220 C C . VAL B 1 340 ? -12.016 -28.406 -9.078 1 93.88 340 VAL B C 1
ATOM 6222 O O . VAL B 1 340 ? -10.875 -28.75 -9.406 1 93.88 340 VAL B O 1
ATOM 6225 N N . HIS B 1 341 ? -12.25 -27.562 -8.086 1 93.81 341 HIS B N 1
ATOM 6226 C CA . HIS B 1 341 ? -11.195 -26.969 -7.258 1 93.81 341 HIS B CA 1
ATOM 6227 C C . HIS B 1 341 ? -10.172 -28.016 -6.844 1 93.81 341 HIS B C 1
ATOM 6229 O O . HIS B 1 341 ? -10.516 -29.016 -6.191 1 93.81 341 HIS B O 1
ATOM 6235 N N . GLY B 1 342 ? -8.898 -27.766 -7.227 1 90.19 342 GLY B N 1
ATOM 6236 C CA . GLY B 1 342 ? -7.824 -28.688 -6.887 1 90.19 342 GLY B CA 1
ATOM 6237 C C . GLY B 1 342 ? -6.523 -28.359 -7.602 1 90.19 342 GLY B C 1
ATOM 6238 O O . GLY B 1 342 ? -6.508 -27.594 -8.562 1 90.19 342 GLY B O 1
ATOM 6239 N N . SER B 1 343 ? -5.516 -29.016 -7.219 1 89.62 343 SER B N 1
ATOM 6240 C CA . SER B 1 343 ? -4.148 -28.672 -7.598 1 89.62 343 SER B CA 1
ATOM 6241 C C . SER B 1 343 ? -3.916 -28.875 -9.086 1 89.62 343 SER B C 1
ATOM 6243 O O . SER B 1 343 ? -2.975 -28.312 -9.656 1 89.62 343 SER B O 1
ATOM 6245 N N . GLY B 1 344 ? -4.766 -29.719 -9.719 1 90.12 344 GLY B N 1
ATOM 6246 C CA . GLY B 1 344 ? -4.637 -29.875 -11.156 1 90.12 344 GLY B CA 1
ATOM 6247 C C . GLY B 1 344 ? -4.73 -28.547 -11.906 1 90.12 344 GLY B C 1
ATOM 6248 O O . GLY B 1 344 ? -4.129 -28.391 -12.969 1 90.12 344 GLY B O 1
ATOM 6249 N N . LEU B 1 345 ? -5.402 -27.594 -11.344 1 93.62 345 LEU B N 1
ATOM 6250 C CA . LEU B 1 345 ? -5.617 -26.297 -11.984 1 93.62 345 LEU B CA 1
ATOM 6251 C C . LEU B 1 345 ? -4.348 -25.438 -11.938 1 93.62 345 LEU B C 1
ATOM 6253 O O . LEU B 1 345 ? -4.223 -24.469 -12.672 1 93.62 345 LEU B O 1
ATOM 6257 N N . MET B 1 346 ? -3.383 -25.812 -11.164 1 94.62 346 MET B N 1
ATOM 6258 C CA . MET B 1 346 ? -2.111 -25.109 -11.047 1 94.62 346 MET B CA 1
ATOM 6259 C C . MET B 1 346 ? -1.303 -25.234 -12.336 1 94.62 346 MET B C 1
ATOM 6261 O O . MET B 1 346 ? -0.397 -24.438 -12.586 1 94.62 346 MET B O 1
ATOM 6265 N N . ASN B 1 347 ? -1.68 -26.203 -13.172 1 95.62 347 ASN B N 1
ATOM 6266 C CA . ASN B 1 347 ? -0.952 -26.375 -14.422 1 95.62 347 ASN B CA 1
ATOM 6267 C C . ASN B 1 347 ? -1.189 -25.203 -15.375 1 95.62 347 ASN B C 1
ATOM 6269 O O . ASN B 1 347 ? -0.523 -25.094 -16.406 1 95.62 347 ASN B O 1
ATOM 6273 N N . VAL B 1 348 ? -2.051 -24.281 -14.938 1 96.75 348 VAL B N 1
ATOM 6274 C CA . VAL B 1 348 ? -2.242 -23.047 -15.688 1 96.75 348 VAL B CA 1
ATOM 6275 C C . VAL B 1 348 ? -0.918 -22.297 -15.797 1 96.75 348 VAL B C 1
ATOM 6277 O O . VAL B 1 348 ? -0.743 -21.453 -16.672 1 96.75 348 VAL B O 1
ATOM 6280 N N . HIS B 1 349 ? 0.045 -22.609 -14.977 1 97.69 349 HIS B N 1
ATOM 6281 C CA . HIS B 1 349 ? 1.371 -22 -15.031 1 97.69 349 HIS B CA 1
ATOM 6282 C C . HIS B 1 349 ? 2.043 -22.25 -16.375 1 97.69 349 HIS B C 1
ATOM 6284 O O . HIS B 1 349 ? 2.906 -21.484 -16.797 1 97.69 349 HIS B O 1
ATOM 6290 N N . TRP B 1 350 ? 1.641 -23.359 -17.047 1 98 350 TRP B N 1
ATOM 6291 C CA . TRP B 1 350 ? 2.283 -23.719 -18.297 1 98 350 TRP B CA 1
ATOM 6292 C C . TRP B 1 350 ? 1.446 -23.266 -19.484 1 98 350 TRP B C 1
ATOM 6294 O O . TRP B 1 350 ? 1.873 -23.406 -20.641 1 98 350 TRP B O 1
ATOM 6304 N N . ALA B 1 351 ? 0.262 -22.797 -19.188 1 96.75 351 ALA B N 1
ATOM 6305 C CA . ALA B 1 351 ? -0.664 -22.406 -20.25 1 96.75 351 ALA B CA 1
ATOM 6306 C C . ALA B 1 351 ? -0.174 -21.156 -20.969 1 96.75 351 ALA B C 1
ATOM 6308 O O . ALA B 1 351 ? 0.558 -20.344 -20.391 1 96.75 351 ALA B O 1
ATOM 6309 N N . SER B 1 352 ? -0.535 -21.031 -22.172 1 95.5 352 SER B N 1
ATOM 6310 C CA . SER B 1 352 ? -0.259 -19.844 -22.969 1 95.5 352 SER B CA 1
ATOM 6311 C C . SER B 1 352 ? -1.207 -18.703 -22.609 1 95.5 352 SER B C 1
ATOM 6313 O O . SER B 1 352 ? -2.258 -18.938 -22 1 95.5 352 SER B O 1
ATOM 6315 N N . PRO B 1 353 ? -0.747 -17.516 -22.922 1 89.94 353 PRO B N 1
ATOM 6316 C CA . PRO B 1 353 ? -1.63 -16.359 -22.688 1 89.94 353 PRO B CA 1
ATOM 6317 C C . PRO B 1 353 ? -3.018 -16.547 -23.297 1 89.94 353 PRO B C 1
ATOM 6319 O O . PRO B 1 353 ? -3.164 -17.25 -24.297 1 89.94 353 PRO B O 1
ATOM 6322 N N . GLN B 1 354 ? -4.02 -16.031 -22.719 1 92.94 354 GLN B N 1
ATOM 6323 C CA . GLN B 1 354 ? -5.406 -15.992 -23.156 1 92.94 354 GLN B CA 1
ATOM 6324 C C . GLN B 1 354 ? -6.113 -17.312 -22.906 1 92.94 354 GLN B C 1
ATOM 6326 O O . GLN B 1 354 ? -7.266 -17.5 -23.297 1 92.94 354 GLN B O 1
ATOM 6331 N N . THR B 1 355 ? -5.445 -18.234 -22.328 1 97 355 THR B N 1
ATOM 6332 C CA . THR B 1 355 ? -6.141 -19.438 -21.875 1 97 355 THR B CA 1
ATOM 6333 C C . THR B 1 355 ? -7.312 -19.078 -20.969 1 97 355 THR B C 1
ATOM 6335 O O . THR B 1 355 ? -7.25 -18.094 -20.219 1 97 355 THR B O 1
ATOM 6338 N N . VAL B 1 356 ? -8.375 -19.891 -21.047 1 98 356 VAL B N 1
ATOM 6339 C CA . VAL B 1 356 ? -9.555 -19.641 -20.219 1 98 356 VAL B CA 1
ATOM 6340 C C . VAL B 1 356 ? -9.719 -20.766 -19.203 1 98 356 VAL B C 1
ATOM 6342 O O . VAL B 1 356 ? -9.742 -21.938 -19.562 1 98 356 VAL B O 1
ATOM 6345 N N . LEU B 1 357 ? -9.828 -20.406 -17.953 1 98 357 LEU B N 1
ATOM 6346 C CA . LEU B 1 357 ? -9.984 -21.391 -16.875 1 98 357 LEU B CA 1
ATOM 6347 C C . LEU B 1 357 ? -11.375 -21.297 -16.25 1 98 357 LEU B C 1
ATOM 6349 O O . LEU B 1 357 ? -11.805 -20.219 -15.852 1 98 357 LEU B O 1
ATOM 6353 N N . PHE B 1 358 ? -12.086 -22.406 -16.234 1 98.06 358 PHE B N 1
ATOM 6354 C CA . PHE B 1 358 ? -13.352 -22.547 -15.539 1 98.06 358 PHE B CA 1
ATOM 6355 C C . PHE B 1 358 ? -13.18 -23.422 -14.289 1 98.06 358 PHE B C 1
ATOM 6357 O O . PHE B 1 358 ? -12.891 -24.609 -14.391 1 98.06 358 PHE B O 1
ATOM 6364 N N . GLU B 1 359 ? -13.352 -22.812 -13.148 1 97.25 359 GLU B N 1
ATOM 6365 C CA . GLU B 1 359 ? -13.203 -23.578 -11.914 1 97.25 359 GLU B CA 1
ATOM 6366 C C . GLU B 1 359 ? -14.547 -23.812 -11.234 1 97.25 359 GLU B C 1
ATOM 6368 O O . GLU B 1 359 ? -15.312 -22.875 -11.031 1 97.25 359 GLU B O 1
ATOM 6373 N N . ILE B 1 360 ? -14.766 -25.031 -10.898 1 96.81 360 ILE B N 1
ATOM 6374 C CA . ILE B 1 360 ? -15.969 -25.406 -10.164 1 96.81 360 ILE B CA 1
ATOM 6375 C C . ILE B 1 360 ? -15.664 -25.438 -8.664 1 96.81 360 ILE B C 1
ATOM 6377 O O . ILE B 1 360 ? -14.883 -26.266 -8.195 1 96.81 360 ILE B O 1
ATOM 6381 N N . TRP B 1 361 ? -16.344 -24.547 -7.906 1 96.12 361 TRP B N 1
ATOM 6382 C CA . TRP B 1 361 ? -16.188 -24.469 -6.457 1 96.12 361 TRP B CA 1
ATOM 6383 C C . TRP B 1 361 ? -17.234 -25.328 -5.758 1 96.12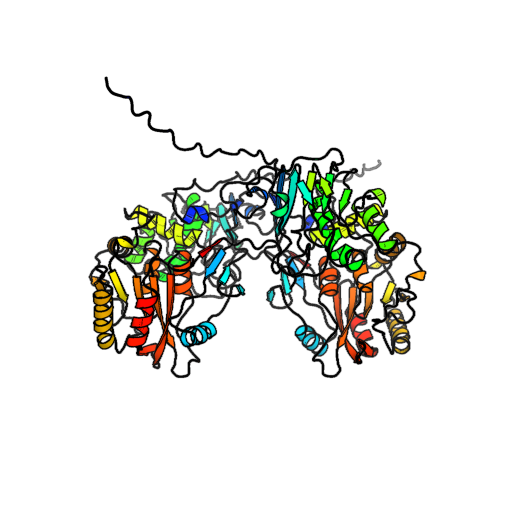 361 TRP B C 1
ATOM 6385 O O . TRP B 1 361 ? -18.438 -25.156 -5.984 1 96.12 361 TRP B O 1
ATOM 6395 N N . PRO B 1 362 ? -16.781 -26.266 -4.953 1 95.94 362 PRO B N 1
ATOM 6396 C CA . PRO B 1 362 ? -17.766 -26.969 -4.117 1 95.94 362 PRO B CA 1
ATOM 6397 C C . PRO B 1 362 ? -18.406 -26.047 -3.07 1 95.94 362 PRO B C 1
ATOM 6399 O O . PRO B 1 362 ? -17.688 -25.422 -2.287 1 95.94 362 PRO B O 1
ATOM 6402 N N . VAL B 1 363 ? -19.656 -25.969 -3.07 1 96.38 363 VAL B N 1
ATOM 6403 C CA . VAL B 1 363 ? -20.406 -25.156 -2.117 1 96.38 363 VAL B CA 1
ATOM 6404 C C . VAL B 1 363 ? -21.5 -26 -1.452 1 96.38 363 VAL B C 1
ATOM 6406 O O . VAL B 1 363 ? -22.188 -26.766 -2.119 1 96.38 363 VAL B O 1
ATOM 6409 N N . THR B 1 364 ? -21.609 -25.859 -0.178 1 95.88 364 THR B N 1
ATOM 6410 C CA . THR B 1 364 ? -22.625 -26.625 0.544 1 95.88 364 THR B CA 1
ATOM 6411 C C . THR B 1 364 ? -24.031 -26.203 0.119 1 95.88 364 THR B C 1
ATOM 6413 O O . THR B 1 364 ? -24.203 -25.125 -0.451 1 95.88 364 THR B O 1
ATOM 6416 N N . ALA B 1 365 ? -24.938 -27.062 0.443 1 94.25 365 ALA B N 1
ATOM 6417 C CA . ALA B 1 365 ? -26.312 -26.828 0.025 1 94.25 365 ALA B CA 1
ATOM 6418 C C . ALA B 1 365 ? -26.859 -25.531 0.605 1 94.25 365 ALA B C 1
ATOM 6420 O O . ALA B 1 365 ? -27.641 -24.828 -0.044 1 94.25 365 ALA B O 1
ATOM 6421 N N . ASP B 1 366 ? -26.453 -25.172 1.746 1 93.5 366 ASP B N 1
ATOM 6422 C CA . ASP B 1 366 ? -26.953 -23.984 2.41 1 93.5 366 ASP B CA 1
ATOM 6423 C C . ASP B 1 366 ? -26.156 -22.75 1.982 1 93.5 366 ASP B C 1
ATOM 6425 O O . ASP B 1 366 ? -26.438 -21.625 2.428 1 93.5 366 ASP B O 1
ATOM 6429 N N . LYS B 1 367 ? -25.094 -22.984 1.151 1 93.69 367 LYS B N 1
ATOM 6430 C CA . LYS B 1 367 ? -24.266 -21.938 0.579 1 93.69 367 LYS B CA 1
ATOM 6431 C C . LYS B 1 367 ? -23.547 -21.156 1.671 1 93.69 367 LYS B C 1
ATOM 6433 O O . LYS B 1 367 ? -23.328 -19.938 1.533 1 93.69 367 LYS B O 1
ATOM 6438 N N . LYS B 1 368 ? -23.219 -21.781 2.783 1 93.75 368 LYS B N 1
ATOM 6439 C CA . LYS B 1 368 ? -22.547 -21.109 3.895 1 93.75 368 LYS B CA 1
ATOM 6440 C C . LYS B 1 368 ? -21.078 -21.5 3.98 1 93.75 368 LYS B C 1
ATOM 6442 O O . LYS B 1 368 ? -20.297 -20.828 4.66 1 93.75 368 LYS B O 1
ATOM 6447 N N . ARG B 1 369 ? -20.797 -22.625 3.344 1 94.5 369 ARG B N 1
ATOM 6448 C CA . ARG B 1 369 ? -19.422 -23.109 3.379 1 94.5 369 ARG B CA 1
ATOM 6449 C C . ARG B 1 369 ? -18.953 -23.516 1.985 1 94.5 369 ARG B C 1
ATOM 6451 O O . ARG B 1 369 ? -19.75 -23.875 1.127 1 94.5 369 ARG B O 1
ATOM 6458 N N . THR B 1 370 ? -17.594 -23.422 1.761 1 94.94 370 THR B N 1
ATOM 6459 C CA . THR B 1 370 ? -16.969 -23.844 0.513 1 94.94 370 THR B CA 1
ATOM 6460 C C . THR B 1 370 ? -15.594 -24.438 0.771 1 94.94 370 THR B C 1
ATOM 6462 O O . THR B 1 370 ? -14.969 -24.156 1.798 1 94.94 370 THR B O 1
ATOM 6465 N N . ARG B 1 371 ? -15.203 -25.203 -0.093 1 91.44 371 ARG B N 1
ATOM 6466 C CA . ARG B 1 371 ? -13.828 -25.688 -0.081 1 91.44 371 ARG B CA 1
ATOM 6467 C C . ARG B 1 371 ? -12.953 -24.875 -1.024 1 91.44 371 ARG B C 1
ATOM 6469 O O . ARG B 1 371 ? -11.727 -25.047 -1.05 1 91.44 371 ARG B O 1
ATOM 6476 N N . GLY B 1 372 ? -13.602 -24.047 -1.746 1 89.31 372 GLY B N 1
ATOM 6477 C CA . GLY B 1 372 ? -12.867 -23.234 -2.701 1 89.31 372 GLY B CA 1
ATOM 6478 C C . GLY B 1 372 ? -11.953 -22.219 -2.041 1 89.31 372 GLY B C 1
ATOM 6479 O O . GLY B 1 372 ? -12.25 -21.734 -0.944 1 89.31 372 GLY B O 1
ATOM 6480 N N . LEU B 1 373 ? -10.805 -21.953 -2.736 1 89.12 373 LEU B N 1
ATOM 6481 C CA . LEU B 1 373 ? -9.836 -20.938 -2.33 1 89.12 373 LEU B CA 1
ATOM 6482 C C . LEU B 1 373 ? -9.508 -20 -3.492 1 89.12 373 LEU B C 1
ATOM 6484 O O . LEU B 1 373 ? -9.625 -20.391 -4.656 1 89.12 373 LEU B O 1
ATOM 6488 N N . ASN B 1 374 ? -8.992 -18.875 -3.211 1 90.06 374 ASN B N 1
ATOM 6489 C CA . ASN B 1 374 ? -8.695 -17.844 -4.207 1 90.06 374 ASN B CA 1
ATOM 6490 C C . ASN B 1 374 ? -7.504 -18.25 -5.082 1 90.06 374 ASN B C 1
ATOM 6492 O O . ASN B 1 374 ? -7.273 -17.641 -6.133 1 90.06 374 ASN B O 1
ATOM 6496 N N . VAL B 1 375 ? -6.82 -19.203 -4.766 1 91.44 375 VAL B N 1
ATOM 6497 C CA . VAL B 1 375 ? -5.461 -19.453 -5.234 1 91.44 375 VAL B CA 1
ATOM 6498 C C . VAL B 1 375 ? -5.461 -19.625 -6.75 1 91.44 375 VAL B C 1
ATOM 6500 O O . VAL B 1 375 ? -4.625 -19.062 -7.453 1 91.44 375 VAL B O 1
ATOM 6503 N N . PHE B 1 376 ? -6.383 -20.375 -7.301 1 95.12 376 PHE B N 1
ATOM 6504 C CA . PHE B 1 376 ? -6.312 -20.688 -8.727 1 95.12 376 PHE B CA 1
ATOM 6505 C C . PHE B 1 376 ? -6.785 -19.516 -9.562 1 95.12 376 PHE B C 1
ATOM 6507 O O . PHE B 1 376 ? -6.285 -19.281 -10.664 1 95.12 376 PHE B O 1
ATOM 6514 N N . TRP B 1 377 ? -7.723 -18.781 -9.039 1 95.44 377 TRP B N 1
ATOM 6515 C CA . TRP B 1 377 ? -8.102 -17.516 -9.656 1 95.44 377 TRP B CA 1
ATOM 6516 C C . TRP B 1 377 ? -6.906 -16.562 -9.727 1 95.44 377 TRP B C 1
ATOM 6518 O O . TRP B 1 377 ? -6.602 -16.016 -10.789 1 95.44 377 TRP B O 1
ATOM 6528 N N . GLU B 1 378 ? -6.223 -16.406 -8.664 1 94.56 378 GLU B N 1
ATOM 6529 C CA . GLU B 1 378 ? -5.09 -15.492 -8.586 1 94.56 378 GLU B CA 1
ATOM 6530 C C . GLU B 1 378 ? -3.961 -15.93 -9.516 1 94.56 378 GLU B C 1
ATOM 6532 O O . GLU B 1 378 ? -3.422 -15.117 -10.273 1 94.56 378 GLU B O 1
ATOM 6537 N N . GLN B 1 379 ? -3.678 -17.234 -9.484 1 95.56 379 GLN B N 1
ATOM 6538 C CA . GLN B 1 379 ? -2.607 -17.734 -10.336 1 95.56 379 GLN B CA 1
ATOM 6539 C C . GLN B 1 379 ? -2.955 -17.578 -11.812 1 95.56 379 GLN B C 1
ATOM 6541 O O . GLN B 1 379 ? -2.105 -17.188 -12.609 1 95.56 379 GLN B O 1
ATOM 6546 N N . ALA B 1 380 ? -4.152 -17.828 -12.164 1 96.5 380 ALA B N 1
ATOM 6547 C CA . ALA B 1 380 ? -4.602 -17.688 -13.547 1 96.5 380 ALA B CA 1
ATOM 6548 C C . ALA B 1 380 ? -4.52 -16.234 -14 1 96.5 380 ALA B C 1
ATOM 6550 O O . ALA B 1 380 ? -3.998 -15.938 -15.078 1 96.5 380 ALA B O 1
ATOM 6551 N N . ALA B 1 381 ? -5.008 -15.359 -13.156 1 95.69 381 ALA B N 1
ATOM 6552 C CA . ALA B 1 381 ? -5.012 -13.938 -13.484 1 95.69 381 ALA B CA 1
ATOM 6553 C C . ALA B 1 381 ? -3.588 -13.414 -13.664 1 95.69 381 ALA B C 1
ATOM 6555 O O . ALA B 1 381 ? -3.318 -12.625 -14.57 1 95.69 381 ALA B O 1
ATOM 6556 N N . LEU B 1 382 ? -2.703 -13.852 -12.82 1 95.75 382 LEU B N 1
ATOM 6557 C CA . LEU B 1 382 ? -1.317 -13.406 -12.891 1 95.75 382 LEU B CA 1
ATOM 6558 C C . LEU B 1 382 ? -0.667 -13.852 -14.195 1 95.75 382 LEU B C 1
ATOM 6560 O O . LEU B 1 382 ? 0.264 -13.211 -14.68 1 95.75 382 LEU B O 1
ATOM 6564 N N . LYS B 1 383 ? -1.193 -14.906 -14.758 1 94.31 383 LYS B N 1
ATOM 6565 C CA . LYS B 1 383 ? -0.699 -15.414 -16.031 1 94.31 383 LYS B CA 1
ATOM 6566 C C . LYS B 1 383 ? -1.432 -14.766 -17.203 1 94.31 383 LYS B C 1
ATOM 6568 O O . LYS B 1 383 ? -1.131 -15.047 -18.375 1 94.31 383 LYS B O 1
ATOM 6573 N N . GLY B 1 384 ? -2.408 -13.938 -16.938 1 89.38 384 GLY B N 1
ATOM 6574 C CA . GLY B 1 384 ? -3.18 -13.289 -17.984 1 89.38 384 GLY B CA 1
ATOM 6575 C C . GLY B 1 384 ? -4.301 -14.164 -18.531 1 89.38 384 GLY B C 1
ATOM 6576 O O . GLY B 1 384 ? -4.863 -13.875 -19.578 1 89.38 384 GLY B O 1
ATOM 6577 N N . ALA B 1 385 ? -4.562 -15.227 -17.875 1 94.25 385 ALA B N 1
ATOM 6578 C CA . ALA B 1 385 ? -5.656 -16.109 -18.266 1 94.25 385 ALA B CA 1
ATOM 6579 C C . ALA B 1 385 ? -7 -15.57 -17.781 1 94.25 385 ALA B C 1
ATOM 6581 O O . ALA B 1 385 ? -7.078 -14.961 -16.719 1 94.25 385 ALA B O 1
ATOM 6582 N N . SER B 1 386 ? -7.973 -15.766 -18.656 1 96.06 386 SER B N 1
ATOM 6583 C CA . SER B 1 386 ? -9.32 -15.484 -18.172 1 96.06 386 SER B CA 1
ATOM 6584 C C . SER B 1 386 ? -9.789 -16.531 -17.188 1 96.06 386 SER B C 1
ATOM 6586 O O . SER B 1 386 ? -9.469 -17.719 -17.328 1 96.06 386 SER B O 1
ATOM 6588 N N . TYR B 1 387 ? -10.531 -16.094 -16.188 1 97.56 387 TYR B N 1
ATOM 6589 C CA . TYR B 1 387 ? -10.953 -17 -15.125 1 97.56 387 TYR B CA 1
ATOM 6590 C C . TYR B 1 387 ? -12.445 -16.875 -14.859 1 97.56 387 TYR B C 1
ATOM 6592 O O . TYR B 1 387 ? -12.938 -15.781 -14.562 1 97.56 387 TYR B O 1
ATOM 6600 N N . TRP B 1 388 ? -13.133 -17.969 -14.922 1 97.81 388 TRP B N 1
ATOM 6601 C CA . TRP B 1 388 ? -14.555 -18.094 -14.625 1 97.81 388 TRP B CA 1
ATOM 6602 C C . TRP B 1 388 ? -14.789 -19.016 -13.43 1 97.81 388 TRP B C 1
ATOM 6604 O O . TRP B 1 388 ? -14.297 -20.141 -13.398 1 97.81 388 TRP B O 1
ATOM 6614 N N . TRP B 1 389 ? -15.492 -18.516 -12.461 1 96.88 389 TRP B N 1
ATOM 6615 C CA . TRP B 1 389 ? -15.836 -19.391 -11.344 1 96.88 389 TRP B CA 1
ATOM 6616 C C . TRP B 1 389 ? -17.297 -19.844 -11.438 1 96.88 389 TRP B C 1
ATOM 6618 O O . TRP B 1 389 ? -18.125 -19.125 -12 1 96.88 389 TRP B O 1
ATOM 6628 N N . PHE B 1 390 ? -17.516 -21.031 -10.977 1 96.62 390 PHE B N 1
ATOM 6629 C CA . PHE B 1 390 ? -18.797 -21.734 -11.008 1 96.62 390 PHE B CA 1
ATOM 6630 C C . PHE B 1 390 ? -19.016 -22.5 -9.711 1 96.62 390 PHE B C 1
ATOM 6632 O O . PHE B 1 390 ? -18.125 -23.234 -9.25 1 96.62 390 PHE B O 1
ATOM 6639 N N . HIS B 1 391 ? -20.141 -22.25 -9.07 1 96 391 HIS B N 1
ATOM 6640 C CA . HIS B 1 391 ? -20.328 -23.062 -7.871 1 96 391 HIS B CA 1
ATOM 6641 C C . HIS B 1 391 ? -21.234 -24.25 -8.141 1 96 391 HIS B C 1
ATOM 6643 O O . HIS B 1 391 ? -22.141 -24.172 -8.977 1 96 391 HIS B O 1
ATOM 6649 N N . ALA B 1 392 ? -20.984 -25.344 -7.531 1 96.75 392 ALA B N 1
ATOM 6650 C CA . ALA B 1 392 ? -21.781 -26.562 -7.559 1 96.75 392 ALA B CA 1
ATOM 6651 C C . ALA B 1 392 ? -22.031 -27.094 -6.148 1 96.75 392 ALA B C 1
ATOM 6653 O O . ALA B 1 392 ? -21.156 -26.969 -5.277 1 96.75 392 ALA B O 1
ATOM 6654 N N . GLN B 1 393 ? -23.188 -27.641 -5.957 1 96.25 393 GLN B N 1
ATOM 6655 C CA . GLN B 1 393 ? -23.531 -28.172 -4.637 1 96.25 393 GLN B CA 1
ATOM 6656 C C . GLN B 1 393 ? -22.656 -29.359 -4.266 1 96.25 393 GLN B C 1
ATOM 6658 O O . GLN B 1 393 ? -22.453 -30.266 -5.074 1 96.25 393 GLN B O 1
ATOM 6663 N N . SER B 1 394 ? -22.141 -29.266 -3.09 1 95.31 394 SER B N 1
ATOM 6664 C CA . SER B 1 394 ? -21.25 -30.344 -2.639 1 95.31 394 SER B CA 1
ATOM 6665 C C . SER B 1 394 ? -21.906 -31.172 -1.537 1 95.31 394 SER B C 1
ATOM 6667 O O . SER B 1 394 ? -22.828 -30.703 -0.867 1 95.31 394 SER B O 1
ATOM 6669 N N . ASP B 1 395 ? -21.484 -32.406 -1.386 1 92.69 395 ASP B N 1
ATOM 6670 C CA . ASP B 1 395 ? -21.828 -33.188 -0.208 1 92.69 395 ASP B CA 1
ATOM 6671 C C . ASP B 1 395 ? -20.812 -33 0.907 1 92.69 395 ASP B C 1
ATOM 6673 O O . ASP B 1 395 ? -20 -32.062 0.855 1 92.69 395 ASP B O 1
ATOM 6677 N N . ALA B 1 396 ? -20.812 -33.781 1.944 1 89.31 396 ALA B N 1
ATOM 6678 C CA . ALA B 1 396 ? -19.984 -33.625 3.135 1 89.31 396 ALA B CA 1
ATOM 6679 C C . ALA B 1 396 ? -18.516 -33.875 2.822 1 89.31 396 ALA B C 1
ATOM 6681 O O . ALA B 1 396 ? -17.641 -33.438 3.547 1 89.31 396 ALA B O 1
ATOM 6682 N N . ARG B 1 397 ? -18.297 -34.562 1.745 1 89.19 397 ARG B N 1
ATOM 6683 C CA . ARG B 1 397 ? -16.938 -34.906 1.354 1 89.19 397 ARG B CA 1
ATOM 6684 C C . ARG B 1 397 ? -16.453 -34 0.233 1 89.19 397 ARG B C 1
ATOM 6686 O O . ARG B 1 397 ? -15.414 -34.25 -0.383 1 89.19 397 ARG B O 1
ATOM 6693 N N . TRP B 1 398 ? -17.234 -33.031 -0.203 1 92.25 398 TRP B N 1
ATOM 6694 C CA . TRP B 1 398 ? -16.953 -31.969 -1.173 1 92.25 398 TRP B CA 1
ATOM 6695 C C . TRP B 1 398 ? -17.016 -32.5 -2.598 1 92.25 398 TRP B C 1
ATOM 6697 O O . TRP B 1 398 ? -16.438 -31.922 -3.518 1 92.25 398 TRP B O 1
ATOM 6707 N N . ASN B 1 399 ? -17.641 -33.719 -2.744 1 92.31 399 ASN B N 1
ATOM 6708 C CA . ASN B 1 399 ? -18.031 -34.125 -4.09 1 92.31 399 ASN B CA 1
ATOM 6709 C C . ASN B 1 399 ? -19.141 -33.25 -4.645 1 92.31 399 ASN B C 1
ATOM 6711 O O . ASN B 1 399 ? -20.031 -32.812 -3.908 1 92.31 399 ASN B O 1
ATOM 6715 N N . VAL B 1 400 ? -19.078 -33.031 -5.965 1 95.19 400 VAL B N 1
ATOM 6716 C CA . VAL B 1 400 ? -19.984 -31.969 -6.441 1 95.19 400 VAL B CA 1
ATOM 6717 C C . VAL B 1 400 ? -20.953 -32.562 -7.477 1 95.19 400 VAL B C 1
ATOM 6719 O O . VAL B 1 400 ? -20.578 -33.469 -8.227 1 95.19 400 VAL B O 1
ATOM 6722 N N . ASP B 1 401 ? -22.156 -32.094 -7.469 1 95.94 401 ASP B N 1
ATOM 6723 C CA . ASP B 1 401 ? -23.125 -32.219 -8.539 1 95.94 401 ASP B CA 1
ATOM 6724 C C . ASP B 1 401 ? -23.25 -30.922 -9.344 1 95.94 401 ASP B C 1
ATOM 6726 O O . ASP B 1 401 ? -23.719 -29.906 -8.828 1 95.94 401 ASP B O 1
ATOM 6730 N N . VAL B 1 402 ? -22.938 -31.047 -10.617 1 96.94 402 VAL B N 1
ATOM 6731 C CA . VAL B 1 402 ? -22.797 -29.844 -11.445 1 96.94 402 VAL B CA 1
ATOM 6732 C C . VAL B 1 402 ? -24.047 -29.656 -12.305 1 96.94 402 VAL B C 1
ATOM 6734 O O . VAL B 1 402 ? -24.578 -30.625 -12.852 1 96.94 402 VAL B O 1
ATOM 6737 N N . ASP B 1 403 ? -24.547 -28.469 -12.336 1 97.69 403 ASP B N 1
ATOM 6738 C CA . ASP B 1 403 ? -25.547 -28.125 -13.344 1 97.69 403 ASP B CA 1
ATOM 6739 C C . ASP B 1 403 ? -24.922 -28.078 -14.734 1 97.69 403 ASP B C 1
ATOM 6741 O O . ASP B 1 403 ? -24.391 -27.047 -15.156 1 97.69 403 ASP B O 1
ATOM 6745 N N . CYS B 1 404 ? -25.141 -29.156 -15.461 1 98.12 404 CYS B N 1
ATOM 6746 C CA . CYS B 1 404 ? -24.438 -29.328 -16.719 1 98.12 404 CYS B CA 1
ATOM 6747 C C . CYS B 1 404 ? -24.891 -28.312 -17.75 1 98.12 404 CYS B C 1
ATOM 6749 O O . CYS B 1 404 ? -24.078 -27.797 -18.531 1 98.12 404 CYS B O 1
ATOM 6751 N N . GLU B 1 405 ? -26.141 -28 -17.781 1 98.06 405 GLU B N 1
ATOM 6752 C CA . GLU B 1 405 ? -26.656 -27.031 -18.75 1 98.06 405 GLU B CA 1
ATOM 6753 C C . GLU B 1 405 ? -26.094 -25.641 -18.484 1 98.06 405 GLU B C 1
ATOM 6755 O O . GLU B 1 405 ? -25.703 -24.938 -19.422 1 98.06 405 GLU B O 1
ATOM 6760 N N . LEU B 1 406 ? -26.062 -25.297 -17.281 1 98 406 LEU B N 1
ATOM 6761 C CA . LEU B 1 406 ? -25.531 -23.984 -16.922 1 98 406 LEU B CA 1
ATOM 6762 C C . LEU B 1 406 ? -24.031 -23.906 -17.172 1 98 406 LEU B C 1
ATOM 6764 O O . LEU B 1 406 ? -23.516 -22.875 -17.578 1 98 406 LEU B O 1
ATOM 6768 N N . LEU B 1 407 ? -23.359 -24.953 -16.859 1 98.12 407 LEU B N 1
ATOM 6769 C CA . LEU B 1 407 ? -21.922 -25 -17.125 1 98.12 407 LEU B CA 1
ATOM 6770 C C . LEU B 1 407 ? -21.656 -24.828 -18.625 1 98.12 407 LEU B C 1
ATOM 6772 O O . LEU B 1 407 ? -20.734 -24.094 -19.016 1 98.12 407 LEU B O 1
ATOM 6776 N N . VAL B 1 408 ? -22.453 -25.5 -19.453 1 98.5 408 VAL B N 1
ATOM 6777 C CA . VAL B 1 408 ? -22.328 -25.375 -20.906 1 98.5 408 VAL B CA 1
ATOM 6778 C C . VAL B 1 408 ? -22.5 -23.906 -21.312 1 98.5 408 VAL B C 1
ATOM 6780 O O . VAL B 1 408 ? -21.766 -23.391 -22.141 1 98.5 408 VAL B O 1
ATOM 6783 N N . LYS B 1 409 ? -23.422 -23.281 -20.719 1 98.06 409 LYS B N 1
ATOM 6784 C CA . LYS B 1 409 ? -23.656 -21.875 -21 1 98.06 409 LYS B CA 1
ATOM 6785 C C . LYS B 1 409 ? -22.453 -21.016 -20.609 1 98.06 409 LYS B C 1
ATOM 6787 O O . LYS B 1 409 ? -22.078 -20.094 -21.328 1 98.06 409 LYS B O 1
ATOM 6792 N N . ALA B 1 410 ? -21.875 -21.281 -19.438 1 97.94 410 ALA B N 1
ATOM 6793 C CA . ALA B 1 410 ? -20.703 -20.562 -18.984 1 97.94 410 ALA B CA 1
ATOM 6794 C C . ALA B 1 410 ? -19.547 -20.703 -19.969 1 97.94 410 ALA B C 1
ATOM 6796 O O . ALA B 1 410 ? -18.891 -19.703 -20.328 1 97.94 410 ALA B O 1
ATOM 6797 N N . ILE B 1 411 ? -19.312 -21.891 -20.391 1 98.31 411 ILE B N 1
ATOM 6798 C CA . ILE B 1 411 ? -18.203 -22.172 -21.281 1 98.31 411 ILE B CA 1
ATOM 6799 C C . ILE B 1 411 ? -18.469 -21.547 -22.656 1 98.31 411 ILE B C 1
ATOM 6801 O O . ILE B 1 411 ? -17.578 -21 -23.281 1 98.31 411 ILE B O 1
ATOM 6805 N N . ASP B 1 412 ? -19.719 -21.672 -23.109 1 97.88 412 ASP B N 1
ATOM 6806 C CA . ASP B 1 412 ? -20.094 -21.047 -24.375 1 97.88 412 ASP B CA 1
ATOM 6807 C C . ASP B 1 412 ? -19.844 -19.547 -24.344 1 97.88 412 ASP B C 1
ATOM 6809 O O . ASP B 1 412 ? -19.344 -18.969 -25.312 1 97.88 412 ASP B O 1
ATOM 6813 N N . LYS B 1 413 ? -20.125 -18.969 -23.266 1 96.19 413 LYS B N 1
ATOM 6814 C CA . LYS B 1 413 ? -19.953 -17.531 -23.078 1 96.19 413 LYS B CA 1
ATOM 6815 C C . LYS B 1 413 ? -18.484 -17.172 -22.906 1 96.19 413 LYS B C 1
ATOM 6817 O O . LYS B 1 413 ? -18.031 -16.141 -23.406 1 96.19 413 LYS B O 1
ATOM 6822 N N . GLY B 1 414 ? -17.719 -17.984 -22.234 1 96.94 414 GLY B N 1
ATOM 6823 C CA . GLY B 1 414 ? -16.406 -17.578 -21.734 1 96.94 414 GLY B CA 1
ATOM 6824 C C . GLY B 1 414 ? -15.266 -18.078 -22.594 1 96.94 414 GLY B C 1
ATOM 6825 O O . GLY B 1 414 ? -14.148 -17.547 -22.531 1 96.94 414 GLY B O 1
ATOM 6826 N N . LEU B 1 415 ? -15.516 -19.141 -23.391 1 97.12 415 LEU B N 1
ATOM 6827 C CA . LEU B 1 415 ? -14.43 -19.719 -24.172 1 97.12 415 LEU B CA 1
ATOM 6828 C C . LEU B 1 415 ? -14.164 -18.875 -25.422 1 97.12 415 LEU B C 1
ATOM 6830 O O . LEU B 1 415 ? -14.516 -19.281 -26.531 1 97.12 415 LEU B O 1
ATOM 6834 N N . THR B 1 416 ? -13.57 -17.75 -25.219 1 93.94 416 THR B N 1
ATOM 6835 C CA . THR B 1 416 ? -13.258 -16.766 -26.25 1 93.94 416 THR B CA 1
ATOM 6836 C C . THR B 1 416 ? -11.977 -16 -25.906 1 93.94 416 THR B C 1
ATOM 6838 O O . THR B 1 416 ? -11.562 -15.969 -24.75 1 93.94 416 THR B O 1
ATOM 6841 N N . ASP B 1 417 ? -11.297 -15.484 -26.938 1 86.62 417 ASP B N 1
ATOM 6842 C CA . ASP B 1 417 ? -10.109 -14.656 -26.719 1 86.62 417 ASP B CA 1
ATOM 6843 C C . ASP B 1 417 ? -10.484 -13.188 -26.531 1 86.62 417 ASP B C 1
ATOM 6845 O O . ASP B 1 417 ? -9.617 -12.344 -26.312 1 86.62 417 ASP B O 1
ATOM 6849 N N . ASN B 1 418 ? -11.773 -13.008 -26.641 1 89.56 418 ASN B N 1
ATOM 6850 C CA . ASN B 1 418 ? -12.273 -11.656 -26.438 1 89.56 418 ASN B CA 1
ATOM 6851 C C . ASN B 1 418 ? -12.844 -11.484 -25.031 1 89.56 418 ASN B C 1
ATOM 6853 O O . ASN B 1 418 ? -14.055 -11.492 -24.828 1 89.56 418 ASN B O 1
ATOM 6857 N N . TYR B 1 419 ? -12.031 -11.422 -24.078 1 90.31 419 TYR B N 1
ATOM 6858 C CA . TYR B 1 419 ? -12.438 -11.195 -22.688 1 90.31 419 TYR B CA 1
ATOM 6859 C C . TYR B 1 419 ? -11.789 -9.938 -22.125 1 90.31 419 TYR B C 1
ATOM 6861 O O . TYR B 1 419 ? -10.812 -9.438 -22.672 1 90.31 419 TYR B O 1
ATOM 6869 N N . PRO B 1 420 ? -12.398 -9.367 -21.094 1 92.75 420 PRO B N 1
ATOM 6870 C CA . PRO B 1 420 ? -11.773 -8.195 -20.469 1 92.75 420 PRO B CA 1
ATOM 6871 C C . PRO B 1 420 ? -10.414 -8.516 -19.844 1 92.75 420 PRO B C 1
ATOM 6873 O O . PRO B 1 420 ? -10.148 -9.672 -19.5 1 92.75 420 PRO B O 1
ATOM 6876 N N . PRO B 1 421 ? -9.547 -7.543 -19.781 1 93 421 PRO B N 1
ATOM 6877 C CA . PRO B 1 421 ? -8.234 -7.797 -19.188 1 93 421 PRO B CA 1
ATOM 6878 C C . PRO B 1 421 ? -8.328 -8.336 -17.75 1 93 421 PRO B C 1
ATOM 6880 O O . PRO B 1 421 ? -9.148 -7.855 -16.969 1 93 421 PRO B O 1
ATOM 6883 N N . MET B 1 422 ? -7.527 -9.352 -17.422 1 96.12 422 MET B N 1
ATOM 6884 C CA . MET B 1 422 ? -7.555 -9.984 -16.109 1 96.12 422 MET B CA 1
ATOM 6885 C C . MET B 1 422 ? -6.453 -9.43 -15.219 1 96.12 422 MET B C 1
ATOM 6887 O O . MET B 1 422 ? -6.473 -9.633 -14 1 96.12 422 MET B O 1
ATOM 6891 N N . LEU B 1 423 ? -5.461 -8.805 -15.773 1 96.62 423 LEU B N 1
ATOM 6892 C CA . LEU B 1 423 ? -4.277 -8.289 -15.094 1 96.62 423 LEU B CA 1
ATOM 6893 C C . LEU B 1 423 ? -3.873 -6.934 -15.664 1 96.62 423 LEU B C 1
ATOM 6895 O O . LEU B 1 423 ? -3.744 -6.777 -16.875 1 96.62 423 LEU B O 1
ATOM 6899 N N . GLU B 1 424 ? -3.73 -5.926 -14.773 1 95.38 424 GLU B N 1
ATOM 6900 C CA . GLU B 1 424 ? -3.324 -4.594 -15.203 1 95.38 424 GLU B CA 1
ATOM 6901 C C . GLU B 1 424 ? -2.352 -3.965 -14.211 1 95.38 424 GLU B C 1
ATOM 6903 O O . GLU B 1 424 ? -2.445 -4.207 -13.008 1 95.38 424 GLU B O 1
ATOM 6908 N N . HIS B 1 425 ? -1.397 -3.232 -14.773 1 93.56 425 HIS B N 1
ATOM 6909 C CA . HIS B 1 425 ? -0.632 -2.346 -13.898 1 93.56 425 HIS B CA 1
ATOM 6910 C C . HIS B 1 425 ? -1.546 -1.364 -13.172 1 93.56 425 HIS B C 1
ATOM 6912 O O . HIS B 1 425 ? -2.637 -1.051 -13.656 1 93.56 425 HIS B O 1
ATOM 6918 N N . PHE B 1 426 ? -1.133 -0.995 -12 1 92.75 426 PHE B N 1
ATOM 6919 C CA . PHE B 1 426 ? -1.909 -0.014 -11.25 1 92.75 426 PHE B CA 1
ATOM 6920 C C . PHE B 1 426 ? -0.994 1.001 -10.57 1 92.75 426 PHE B C 1
ATOM 6922 O O . PHE B 1 426 ? 0.014 0.629 -9.969 1 92.75 426 PHE B O 1
ATOM 6929 N N . TYR B 1 427 ? -1.302 2.234 -10.688 1 90.69 427 TYR B N 1
ATOM 6930 C CA . TYR B 1 427 ? -0.619 3.326 -10 1 90.69 427 TYR B CA 1
ATOM 6931 C C . TYR B 1 427 ? -1.532 3.977 -8.969 1 90.69 427 TYR B C 1
ATOM 6933 O O . TYR B 1 427 ? -2.508 4.641 -9.32 1 90.69 427 TYR B O 1
ATOM 6941 N N . GLN B 1 428 ? -1.2 3.799 -7.707 1 86.75 428 GLN B N 1
ATOM 6942 C CA . GLN B 1 428 ? -2.051 4.305 -6.637 1 86.75 428 GLN B CA 1
ATOM 6943 C C . GLN B 1 428 ? -1.942 5.824 -6.52 1 86.75 428 GLN B C 1
ATOM 6945 O O . GLN B 1 428 ? -2.949 6.512 -6.332 1 86.75 428 GLN B O 1
ATOM 6950 N N . GLY B 1 429 ? -0.668 6.309 -6.535 1 85.88 429 GLY B N 1
ATOM 6951 C CA . GLY B 1 429 ? -0.47 7.727 -6.273 1 85.88 429 GLY B CA 1
ATOM 6952 C C . GLY B 1 429 ? -0.983 8.164 -4.914 1 85.88 429 GLY B C 1
ATOM 6953 O O . GLY B 1 429 ? -0.593 7.598 -3.891 1 85.88 429 GLY B O 1
ATOM 6954 N N . THR B 1 430 ? -1.916 9.094 -4.91 1 84.62 430 THR B N 1
ATOM 6955 C CA . THR B 1 430 ? -2.465 9.609 -3.658 1 84.62 430 THR B CA 1
ATOM 6956 C C . THR B 1 430 ? -3.848 9.023 -3.395 1 84.62 430 THR B C 1
ATOM 6958 O O . THR B 1 430 ? -4.52 9.414 -2.438 1 84.62 430 THR B O 1
ATOM 6961 N N . LEU B 1 431 ? -4.215 8.094 -4.254 1 80.5 431 LEU B N 1
ATOM 6962 C CA . LEU B 1 431 ? -5.523 7.473 -4.07 1 80.5 431 LEU B CA 1
ATOM 6963 C C . LEU B 1 431 ? -5.605 6.785 -2.711 1 80.5 431 LEU B C 1
ATOM 6965 O O . LEU B 1 431 ? -4.645 6.152 -2.268 1 80.5 431 LEU B O 1
ATOM 6969 N N . TRP B 1 432 ? -6.773 6.852 -2.029 1 73.25 432 TRP B N 1
ATOM 6970 C CA . TRP B 1 432 ? -7.145 6.207 -0.774 1 73.25 432 TRP B CA 1
ATOM 6971 C C . TRP B 1 432 ? -6.301 6.734 0.38 1 73.25 432 TRP B C 1
ATOM 6973 O O . TRP B 1 432 ? -6.148 6.062 1.405 1 73.25 432 TRP B O 1
ATOM 6983 N N . SER B 1 433 ? -5.414 7.738 0.18 1 60.28 433 SER B N 1
ATOM 6984 C CA . SER B 1 433 ? -4.684 8.367 1.276 1 60.28 433 SER B CA 1
ATOM 6985 C C . SER B 1 433 ? -5.637 8.961 2.307 1 60.28 433 SER B C 1
ATOM 6987 O O . SER B 1 433 ? -5.266 9.156 3.465 1 60.28 433 SER B O 1
ATOM 6989 N N . ALA B 1 434 ? -6.895 9.477 1.898 1 50.31 434 ALA B N 1
ATOM 6990 C CA . ALA B 1 434 ? -7.812 10.102 2.844 1 50.31 434 ALA B CA 1
ATOM 6991 C C . ALA B 1 434 ? -9.258 9.695 2.555 1 50.31 434 ALA B C 1
ATOM 6993 O O . ALA B 1 434 ? -9.664 9.609 1.395 1 50.31 434 ALA B O 1
ATOM 6994 N N . ARG B 1 435 ? -9.883 8.664 2.707 1 42.88 435 ARG B N 1
ATOM 6995 C CA . ARG B 1 435 ? -11.328 8.75 2.504 1 42.88 435 ARG B CA 1
ATOM 6996 C C . ARG B 1 435 ? -12.031 9.242 3.764 1 42.88 435 ARG B C 1
ATOM 6998 O O . ARG B 1 435 ? -11.688 8.828 4.875 1 42.88 435 ARG B O 1
#

Secondary structure (DSSP, 8-state):
----------------------PPPPPP-SSGGGGGPPEEE-S--TT--TTSGGG---TTEEEEEEEEPPPEEEEPPB-SSHHHHHHHHTT---SSEEETTEEEE-S-EEEEEEEEEEEE-S-S-SSSSSEETT-SSEEPPSGGG-S--PPPTT-EEEEEE---TTTTSHHHIIIIIHHHHHHTGGG--TT-EEE-PPPSSHHHHHHHHHHH---GGGEE-SS-EEEEEEEEEEE--SS-HHHHHHHHHHHHHHTT--TT---GGG--EEEEE-SSS--S---TT---BTTHHHHHHHHHHHHHHHTSS-EEEE--GGG-SSHHHHHHHHHHTEEEEEEESSGGGGGGGGSPTT-EEEEEEEE-TTSS-B---THHHHHHHHTT-EEEEEEEEE-TT--EE--HHHHHHHHHHH-SS----SEEE---TTTTS--/----------------------PPPPPP-SSGGGGGPPEEE-S--TT--TTSGGG---TTEEEEEEEEPPPEEEEPPB-SSHHHHHHHHTT---SSEEETTEEEE-S-EEEEEEEEEEEE-S-S-SSSSSEETT-SSEEPPGGGG-S--PPPTT-EEEEEE---TTTTSHHHIIIIIHHHHHHTGGG--TT-EEE-PPPSSHHHHHHHHHHH---GGGEE-SS-EEEEEEEEEEE--SS-HHHHHHHHHHHHHHTT--TT---GGG--EEEEE-SSS--S---TT---BTTHHHHHHHHHHHHHHHTSS-EEEE--GGG-SSHHHHHHHHHHTEEEEEEESSGGGGGGGGSPTT-EEEEEEEE-TTSS-B---THHHHHHHHTT-EEEEEEEEE-TT--EE--HHHHHHHHHHH-SS----SEEE---TTTTS--

Nearest PDB structures (foldseek):
  6xi2-assembly1_A  TM=6.586E-01  e=3.542E-10  Homo sapiens
  6xi2-assembly2_C  TM=6.630E-01  e=7.241E-10  Homo sapiens
  6xfi-assembly1_A-2  TM=6.019E-01  e=3.759E-10  Homo sapiens
  6xi2-assembly2_D  TM=6.194E-01  e=2.532E-09  Homo sapiens
  8kb7-assembly1_A  TM=6.238E-01  e=2.385E-09  Homo sapiens

pLDDT: mean 88.15, std 16.99, range [20.86, 98.75]

Radius of gyration: 31.46 Å; Cα contacts (8 Å, |Δi|>4): 1896; chains: 2; bounding box: 81×83×108 Å

Foldseek 3Di:
DDPPPPDPDPDDPPPPPPVFDLDDPDDDPPAPLNVWFWRKDWADDPPDDCPAQNNDDFPFWPTKIKTWTFKKKFFAAAELDDVQVVLVVVVADDPFDDDDRITIDDGAMWMKTKGFWFKQACPPPQADDCEWQLDPHHHGDPVNGRDHDDFDPPAAAAEEEQEHHPCLDPQCVLLGSQLLCLVCVVVDDPRYAYAYDHHPDVQSQLLCCQRNNDHPVRYDHDHMHTYRIYMYTSSGDSADLSSLLSSLLRSCVSLVHHSQFEDLLQAAEAEEEAQAPAPPPPDPLDAGQVCCVVQVVVLQVLSVVVVSNHDYDYDYCVVDDHVSRLLCCQRRHANEYEYEDDDVLVSLSSHHAAYEYEYEWEAAPVSPDTPDDCVSVRSCLSRFYRYHYHYFHADPSSHGHDPSVSVSSVCSVGSDSPDPTRMDGDDCVCPPVDD/DDPPPPDPDPDDPPPPPPVQDLDDPDDDPPAPLNVWFWHKDWADDPPDDCPAQNNDDFPFWPTKIKTWTFKKKFFAADELDDVQVVLVVVVADDPADDDDRITIDDGAMWMKTKGFWFKQACPPPQADDCEWQLDPHHHGDPVNGRDHDDFDPPAAAAEEEQEHHPCLDPQCVLLGSQLLCLVCVVVDDPRYAYAYDHHPDVQSQLLCCQRNNDHPVRYDHDHMHTYRIYMYTSSGDSADLSRLLSSLLRSCVSLVHHSQFEDLLQAAEAEEEAQAPAPPPPDPLDAGAVCCVVQVVVLQVLSVVVVSNHDYHYDHPVVDDHPSRLLCCQRRHANEYEYEDDPVLVSLSSHHAAYEYEYEWEAAPVSPDTPDDCVSVRSCLSRFYRYHYHYFHADPSSHGHDPSVSVSSVCSVGSDSPDPTRMDGDDCVCPPVDD

Organism: Tetradesmus obliquus (NCBI:txid3088)

InterPro domains:
  IPR049625 Glycosyltransferase 61, catalytic domain [PF04577] (170-357)

Sequence (870 aa):
MEAAVQTAAGPRHAVLHMATLPFELPAAQGVQSDAWRPHVFSKCVAGMTQGYAPCLNYSNLLRGEELVYPDFRIRMPLAVNAEHNTTLYSFIKPRFRVQGEWGYYLNQHGRNFVFANTSYENNPVPRWSSSCCMCEGAPASHSQFAPAREMPSQAEEEVMFAASPDSNSFQHWRDRTALMLTQARHLLSSETKYIAAMPRDNTVSAHWQLIVNATAQQLIPPRVVHARKLVFSCDTPLLHPYLVQRMSERMLAAAGLNPKGTPWEKRKVLLLIGRNKDSGVHNSFERHWNNYDECKPKLEQLLQRRGQGERLEEWNLSKFSSLQDIMQFWNTQVRGAVGVHGSGLMNVHWASPQTVLFEIWPVTADKKRTRGLNVFWEQAALKGASYWWFHAQSDARWNVDVDCELLVKAIDKGLTDNYPPMLEHFYQGTLWSARMEAAVQTAAGPRHAVLHMATLPFELPAAQGVQSDAWRPHVFSKCVAGMTQGYAPCLNYSNLLRGEELVYPDFRIRMPLAVNAEHNTTLYSFIKPRFRVQGEWGYYLNQHGRNFVFANTSYENNPVPRWSSSCCMCEGAPASHSQFAPAREMPSQAEEEVMFAASPDSNSFQHWRDRTALMLTQARHLLSSETKYIAAMPRDNTVSAHWQLIVNATAQQLIPPRVVHARKLVFSCDTPLLHPYLVQRMSERMLAAAGLNPKGTPWEKRKVLLLIGRNKDSGVHNSFERHWNNYDECKPKLEQLLQRRGQGERLEEWNLSKFSSLQDIMQFWNTQVRGAVGVHGSGLMNVHWASPQTVLFEIWPVTADKKRTRGLNVFWEQAALKGASYWWFHAQSDARWNVDVDCELLVKAIDKGLTDNYPPMLEHFYQGTLWSAR

Solvent-accessible surface area (backbone atoms only — not comparable to full-atom values): 46473 Å² total; per-residue (Å²): 139,84,80,80,79,77,79,79,78,72,84,76,79,75,76,77,74,71,81,43,63,83,55,73,76,79,74,76,83,84,46,79,29,49,82,38,34,48,40,58,39,33,47,62,51,89,47,55,58,67,78,37,40,31,47,52,90,44,91,26,55,75,41,23,29,26,29,44,39,65,31,32,32,32,45,53,71,42,51,75,46,68,67,52,40,56,59,54,56,71,69,61,64,76,43,47,51,72,56,93,63,30,37,40,50,68,63,39,24,28,35,39,38,31,27,33,24,23,51,42,72,61,64,63,46,58,40,88,50,76,51,9,30,62,43,65,51,50,51,44,72,69,67,78,40,40,61,65,47,87,74,61,90,84,40,40,67,37,32,29,64,48,40,23,45,62,29,27,39,59,66,39,19,54,60,31,34,44,33,31,49,51,76,44,45,90,79,56,57,92,73,45,27,30,34,22,51,65,55,73,48,68,59,37,46,49,49,42,32,36,67,70,64,46,54,77,88,34,53,35,65,84,46,75,42,47,19,48,28,34,39,45,29,47,42,38,58,71,69,48,42,28,44,56,35,40,43,32,32,45,30,30,44,63,65,73,42,65,57,79,41,41,63,55,89,74,18,35,26,40,35,36,39,49,66,69,82,37,77,50,90,73,51,99,78,59,49,35,43,72,50,46,82,68,33,51,60,53,49,49,48,49,35,58,70,66,64,75,73,44,44,77,41,72,59,45,63,83,80,42,92,44,63,60,50,49,38,48,46,30,23,53,32,42,30,27,37,38,29,54,69,55,74,77,60,59,54,53,59,39,38,18,51,52,23,28,39,37,37,32,26,30,21,35,81,84,65,81,50,63,78,55,69,67,62,58,54,52,55,32,18,48,54,43,14,43,45,34,50,39,70,21,44,21,54,99,68,42,31,23,50,65,61,46,70,59,50,47,49,32,47,68,70,54,71,52,83,84,62,79,78,23,53,42,82,46,73,58,43,43,49,56,61,56,89,138,84,79,77,79,76,75,79,78,70,84,75,78,74,76,77,73,73,80,40,61,84,55,73,76,80,76,75,83,85,47,79,29,51,81,37,34,49,41,58,39,30,49,62,54,89,47,54,58,66,77,37,39,32,47,51,91,43,91,26,54,76,41,22,28,26,30,43,40,66,31,31,31,31,44,54,71,40,50,75,45,68,66,51,39,55,59,54,56,71,68,61,64,74,44,45,50,73,56,93,63,32,37,40,49,68,62,41,23,29,36,38,36,31,28,34,24,26,53,43,72,60,63,64,45,57,41,89,52,73,50,8,30,61,45,65,52,50,51,44,71,70,69,79,39,40,61,64,45,87,74,62,92,84,38,40,68,37,33,29,63,48,41,24,44,63,29,25,38,59,65,39,19,54,60,30,34,43,34,31,48,51,75,44,44,90,80,55,59,94,74,46,26,31,32,23,50,65,56,72,48,68,61,36,46,47,49,41,33,37,67,70,64,45,55,78,87,34,52,33,66,85,47,75,42,48,18,47,29,33,38,43,28,48,42,37,58,70,68,48,43,27,45,56,33,42,43,32,30,44,30,30,43,62,65,73,42,66,58,79,41,40,63,54,90,73,18,36,26,39,35,38,39,50,66,69,83,38,79,48,90,74,49,98,77,60,49,34,43,72,52,45,82,68,32,51,61,54,49,49,49,50,34,57,70,67,66,74,75,44,44,77,41,72,58,44,64,85,80,41,92,43,61,59,50,49,39,48,46,30,24,52,33,41,30,27,37,38,31,53,70,52,74,78,59,59,54,54,60,39,38,18,53,49,23,28,39,36,37,34,25,30,22,35,82,83,65,80,48,63,77,56,68,67,61,59,57,51,54,33,20,48,54,42,16,44,45,32,51,40,70,22,44,20,55,99,68,41,30,23,50,66,60,46,69,60,50,45,51,33,47,68,70,52,72,52,83,83,62,79,77,23,53,42,81,47,75,60,43,42,49,55,60,55,91